Protein AF-0000000066935842 (afdb_homodimer)

Secondary structure (DSSP, 8-state):
--TTGGGSGGGGGGGSTT--------------S-------HHHHHHHHHHHHHHGGGS--STT-PPPP---------SSTTGGGTHHHHHHHHHHHHHHHHTTS----HHHHHHHHHHHHHHHHHHHHHHHHHHHHHT--TT-SBS-THHHHHHHHHHHHHHHHH--STT-GGGS-TTS-HHHHHHHHTT-HHHHIIIIIIIHHH--HHHHHHHHHHHHTT----S-TTSTT-----PPP--HHHHHHHHHHHHHHHHHHHHHHHHHHHHHHHHTTTTPPPPPHHHIIIIIHHHHHHHHHHHHHHHHHHHHS-STT-HHHIIIIIHHHHHHHHHHHHHHHHHHHHTTT-TTS-HHHHHHHHHHHHHHHHHHHHHT-SSSSTTSHHHHHHHHHIIIIIIHHHS-SHHHHHHHHHS-HHHHHHHHHHHHHHHHHHHHHHHHHHHTTT-----TT-/--GGGGGGGGGGGGGSS---------------S-------HHHHHHHHHHHHHHSTTS--STT-PPPP---------SSTTGGGTHHHHHHHHHHHHHHHHTTS----HHHHHHHHHHHHHHHHHHHHHHHHHHHHHT--TT-SBS-THHHHHHHHHHHHHHHHH--STTGGGGS-TTS-HHHHHHHHTT-HHHHIIIIIIIHHH--HHHHHHHHHHHHTT----S-TTSTT-----PPP--HHHHHHHHHHHHHHHHHHHHHHHHHHHHHHHHTTTTPPPPPHHHIIIIIHHHHHHHHHHHHHHHHHHHHS-STT-HHHIIIIIHHHHHHHHHHHHHHHHHHHHGGG-TTS-HHHHHHHHHHHHHHHHHHHHHT-SSSSTTSHHHHHHHHHIIIIIIHHHS-SHHHHHHHHHS-HHHHHHHHHHHHHHHHHHHHHHHHHHHTTT-----TT-

InterPro domains:
  IPR003691 Fluoride-specific ion channel FluC [PF02537] (119-219)
  IPR003691 Fluoride-specific ion channel FluC [PF02537] (326-439)
  IPR003691 Fluoride-specific ion channel FluC [PTHR28259] (94-446)

Solvent-accessible surface area (backbone atoms only — not comparable to full-atom values): 46842 Å² total; per-residue (Å²): 138,78,85,73,68,78,74,70,68,76,71,64,73,76,68,67,75,78,68,73,78,86,77,76,83,77,70,72,78,79,74,78,88,64,91,75,75,70,79,50,64,34,58,53,46,44,49,54,58,58,55,51,65,73,70,51,64,63,66,44,32,85,62,52,43,67,62,41,78,31,75,80,76,73,83,78,80,80,76,80,59,70,74,54,57,69,60,43,58,64,48,46,57,56,42,48,56,52,45,56,61,67,59,51,83,63,71,50,71,61,56,52,50,50,36,30,51,17,25,27,33,35,25,12,40,52,10,35,51,48,25,52,47,44,37,56,72,61,57,49,76,86,51,52,54,61,62,40,64,48,58,19,22,21,50,13,8,18,51,37,20,20,58,44,41,44,68,33,50,64,39,57,71,61,66,62,89,84,58,55,41,55,57,50,45,59,54,48,55,67,35,38,67,48,40,10,45,47,54,10,20,17,18,15,17,4,33,34,26,61,52,44,47,50,29,53,26,27,44,70,73,55,59,66,66,66,53,67,85,39,96,73,35,59,84,69,81,77,66,88,72,58,71,68,57,19,50,50,29,24,50,49,48,66,48,50,46,59,29,40,22,43,42,21,22,51,52,17,25,52,47,25,59,71,39,47,88,74,48,63,61,49,55,51,66,53,45,62,67,46,49,40,57,48,28,44,52,49,12,56,48,50,43,50,49,28,47,48,43,61,77,57,55,84,65,85,60,61,60,57,44,38,68,47,32,32,18,44,51,30,10,34,60,15,29,53,50,33,51,53,38,21,70,69,31,6,48,78,34,54,72,44,45,43,15,58,52,49,32,32,43,51,21,27,48,53,30,27,52,36,50,48,40,30,18,37,84,79,72,70,12,72,40,49,65,49,23,21,50,36,41,6,42,37,58,5,20,18,19,18,24,3,36,36,24,54,52,46,49,49,40,70,70,41,56,68,70,41,21,53,52,48,52,51,49,52,53,50,52,40,42,50,45,36,49,57,54,37,40,55,41,47,76,68,79,41,78,44,82,45,57,59,109,142,77,84,79,72,72,80,73,65,75,74,66,62,78,72,65,69,82,68,72,77,84,75,77,81,77,71,73,76,80,76,79,88,68,90,74,76,70,79,51,58,24,56,53,49,50,49,54,58,60,58,51,66,75,72,49,59,69,56,44,32,84,62,50,44,66,66,46,83,39,73,74,76,74,83,77,80,82,77,80,58,70,76,55,56,69,61,43,58,64,49,48,56,57,44,49,56,54,46,56,60,68,59,53,83,63,72,50,72,62,56,51,49,50,37,29,50,17,25,26,32,36,24,11,41,52,10,36,51,48,24,54,47,43,38,55,70,59,56,48,78,89,50,48,54,62,63,39,64,47,58,20,22,22,51,13,9,17,52,35,19,20,60,41,40,43,69,34,50,65,40,59,70,63,67,61,88,82,58,56,46,58,57,50,48,58,55,49,56,68,34,38,68,48,39,10,46,47,54,11,21,19,17,14,16,5,33,33,28,59,50,43,49,50,28,52,25,27,44,70,74,55,60,66,66,65,54,68,85,39,96,73,36,59,84,69,81,76,67,90,72,58,71,70,57,20,50,51,30,24,48,50,49,65,49,50,46,59,30,40,24,42,42,21,22,51,52,18,26,52,48,24,60,72,39,47,87,75,48,63,61,50,55,49,66,54,45,62,69,47,48,40,57,47,28,44,52,49,13,56,48,52,44,50,49,28,46,48,43,59,76,57,56,83,67,86,59,60,60,57,44,38,69,46,32,32,17,44,51,31,10,36,60,14,29,52,51,34,50,54,38,20,70,69,31,5,48,78,34,51,71,45,44,43,14,57,50,49,32,31,42,51,20,26,48,52,31,28,53,36,50,47,41,30,19,37,83,79,71,72,11,70,40,50,65,48,22,22,49,38,41,5,42,38,58,4,20,18,19,17,22,3,35,37,26,54,51,46,49,50,40,69,69,40,56,69,72,40,20,51,52,48,54,50,50,53,51,51,52,40,41,50,46,36,47,57,53,36,40,54,42,48,76,69,79,42,78,44,83,45,56,58,110

Sequence (906 aa):
MHDHDGARAEERQRRGSDEEELTEMAVPPPAQPEDLSRPSLEDVERRLSRHYSRDRTDALGELAAPEPLASGEKPVDGESRARRKSLAAQQEGEELEDETKDLESTPSHLATEIYIISWLVLFSLFGTLARLGVEAITLYPNSPVSSRVLWANLGGSFFLGFLAEDRQLFREEWGSSRAPASDHAKVKKTIPLYIGLATGFCGSFTSFSSFIRDCFLALTNDLEPPSPTLPYHVDPVVAHRNGGFSFLALLAIMIVHPAISLAGLMVGAQLALALQPVTPTLPFRFCRKVLDPMAVILGFGCWLGAVFLAIWPPGNDIHWRFRAVFPLVFAPLGCLLRFYASKHMNAIAPSFPLGTFAVNMFGTAVLGMAFDLQHSQTIAASGSNACAVLQGIMEGFCGCLTTVSTWVAELQGLRRRHSWIYGASSVAVALALLVVIMGSMGWTVGFVSPACSMHDHDGARAEERQRRGSDEEELTEMAVPPPAQPEDLSRPSLEDVERRLSRHYSRDRTDALGELAAPEPLASGEKPVDGESRARRKSLAAQQEGEELEDETKDLESTPSHLATEIYIISWLVLFSLFGTLARLGVEAITLYPNSPVSSRVLWANLGGSFFLGFLAEDRQLFREEWGSSRAPASDHAKVKKTIPLYIGLATGFCGSFTSFSSFIRDCFLALTNDLEPPSPTLPYHVDPVVAHRNGGFSFLALLAIMIVHPAISLAGLMVGAQLALALQPVTPTLPFRFCRKVLDPMAVILGFGCWLGAVFLAIWPPGNDIHWRFRAVFPLVFAPLGCLLRFYASKHMNAIAPSFPLGTFAVNMFGTAVLGMAFDLQHSQTIAASGSNACAVLQGIMEGFCGCLTTVSTWVAELQGLRRRHSWIYGASSVAVALALLVVIMGSMGWTVGFVSPACS

pLDDT: mean 74.42, std 27.83, range [16.67, 98.81]

Foldseek 3Di:
DPDPDDPPDPPPPPPDDPPDDPDDDPPPDDPDPDDPDDDDPVVVVCVVVVVCPPPLQFDLFLLPQPQADDDDPDDPDDDPPPVPPVVVVVCVVVCVVVVVVVVPCPPDPVLLVLLLLLLLLLQLLVLLVLLLVQLVVQQDAPRPDLQSLLVLLLVLLLQLLQLSRACAAAVVVVPDVPDGSSVSSVSLCSHSNSSSCNLRRSFLSHFLLSLLVCLLCLLVVNSDRRDLPPPVDDVPPRDDDDNVNSVVSSVVSLPSRLVSSLVSSVNSNVVSVVCNVVDHYDHPCCCVPPVSVVSSCSSVVVLVVLVVCLVPPDDDPLPCLLSRSLLSNQQSVLSVQLVVLSVPQQSVDSLARVSLLVLNQVLNLLLLQLQLQQFDDPDQQLDLSSNSNSSSSNSRNSSSNHGSSSLSSSLVVHDPVSSCCNSVCSSVSSSVSNCVRNVVCCVPVRTHHGNND/DPDPPPPPPPPPPPPPDPPPDPDDDPPPDDPDDDDPPDDDPVVVVCVVVVVCPPPLLFQLFLLPQPQADDDDDDPPDPDPPPVPPVVVVVCVVVCVVVVVVVVPCPPPPVLLVLLLLLLLLLQLLVLLVLLLVQLVVQQDAPRPDLQSLLVLLLVLLLQLLQLSHACAAAVVVVPDVPDGSVVSSVVLCSHSNSSSCNLRRSFLSHFLLSLLVCLLCLLVVNSDRRDCPPPVDDVPPRDDDDNVNSVVSSVVSLPSRLVSSLVSSVNSNVVSVVCNVVDHYDHPCCCVPPVSVVSSCSSVVVLVVLVVCLVPPDDDPLPCLLSRSLLSNQQSVLSVQLVVLSVVQQSVDSLARVSLLVLNQVLNLLLLQLQLQQFDDPDQQLDLSSNSNSSSSNSRNSSSNHGSSSLSSSLVVHDPVSSCCNSVCSSVSSSVSNCVRNVVCCVPVRTHHGNND

Structure (mmCIF, N/CA/C/O backbone):
data_AF-0000000066935842-model_v1
#
loop_
_entity.id
_entity.type
_entity.pdbx_description
1 polymer 'Unplaced genomic scaffold supercont1.3, whole genome shotgun sequence'
#
loop_
_atom_site.group_PDB
_atom_site.id
_atom_site.type_symbol
_atom_site.label_atom_id
_atom_site.label_alt_id
_atom_site.label_comp_id
_atom_site.label_asym_id
_atom_site.label_entity_id
_atom_site.label_seq_id
_atom_site.pdbx_PDB_ins_code
_atom_site.Cartn_x
_atom_site.Cartn_y
_atom_site.Cartn_z
_atom_site.occupancy
_atom_site.B_iso_or_equiv
_atom_site.auth_seq_id
_atom_site.auth_comp_id
_atom_site.auth_asym_id
_atom_site.auth_atom_id
_atom_site.pdbx_PDB_model_num
ATOM 1 N N . MET A 1 1 ? 29.75 48.062 76.75 1 22.62 1 MET A N 1
ATOM 2 C CA . MET A 1 1 ? 29.719 49.031 75.688 1 22.62 1 MET A CA 1
ATOM 3 C C . MET A 1 1 ? 29.891 48.375 74.312 1 22.62 1 MET A C 1
ATOM 5 O O . MET A 1 1 ? 29.656 48.969 73.312 1 22.62 1 MET A O 1
ATOM 9 N N . HIS A 1 2 ? 30.531 47.188 74.312 1 22.88 2 HIS A N 1
ATOM 10 C CA . HIS A 1 2 ? 31.469 46.656 73.312 1 22.88 2 HIS A CA 1
ATOM 11 C C . HIS A 1 2 ? 30.719 46.125 72.125 1 22.88 2 HIS A C 1
ATOM 13 O O . HIS A 1 2 ? 31.297 46.031 71 1 22.88 2 HIS A O 1
ATOM 19 N N . ASP A 1 3 ? 29.688 45.281 72.312 1 27.22 3 ASP A N 1
ATOM 20 C CA . ASP A 1 3 ? 29.391 44.094 71.562 1 27.22 3 ASP A CA 1
ATOM 21 C C . ASP A 1 3 ? 28.672 44.438 70.25 1 27.22 3 ASP A C 1
ATOM 23 O O . ASP A 1 3 ? 28.109 43.562 69.625 1 27.22 3 ASP A O 1
ATOM 27 N N . HIS A 1 4 ? 28.344 45.688 70.125 1 28.5 4 HIS A N 1
ATOM 28 C CA . HIS A 1 4 ? 27.328 46.281 69.25 1 28.5 4 HIS A CA 1
ATOM 29 C C . HIS A 1 4 ? 27.703 46.156 67.75 1 28.5 4 HIS A C 1
ATOM 31 O O . HIS A 1 4 ? 26.922 46.531 66.875 1 28.5 4 HIS A O 1
ATOM 37 N N . ASP A 1 5 ? 29.078 46.156 67.562 1 26.89 5 ASP A N 1
ATOM 38 C CA . ASP A 1 5 ? 29.484 46.812 66.312 1 26.89 5 ASP A CA 1
ATOM 39 C C . ASP A 1 5 ? 29.234 45.938 65.125 1 26.89 5 ASP A C 1
ATOM 41 O O . ASP A 1 5 ? 29.484 46.375 63.969 1 26.89 5 ASP A O 1
ATOM 45 N N . GLY A 1 6 ? 29.125 44.594 65.312 1 28.42 6 GLY A N 1
ATOM 46 C CA . GLY A 1 6 ? 29.609 43.688 64.312 1 28.42 6 GLY A CA 1
ATOM 47 C C . GLY A 1 6 ? 28.703 43.594 63.062 1 28.42 6 GLY A C 1
ATOM 48 O O . GLY A 1 6 ? 28.859 42.75 62.219 1 28.42 6 GLY A O 1
ATOM 49 N N . ALA A 1 7 ? 27.5 44.156 63.156 1 27.16 7 ALA A N 1
ATOM 50 C CA . ALA A 1 7 ? 26.312 43.969 62.344 1 27.16 7 ALA A CA 1
ATOM 51 C C . ALA A 1 7 ? 26.547 44.438 60.906 1 27.16 7 ALA A C 1
ATOM 53 O O . ALA A 1 7 ? 25.859 44.031 59.969 1 27.16 7 ALA A O 1
ATOM 54 N N . ARG A 1 8 ? 27.266 45.625 60.906 1 25.67 8 ARG A N 1
ATOM 55 C CA . ARG A 1 8 ? 27.047 46.531 59.781 1 25.67 8 ARG A CA 1
ATOM 56 C C . ARG A 1 8 ? 27.641 45.969 58.5 1 25.67 8 ARG A C 1
ATOM 58 O O . ARG A 1 8 ? 27.266 46.375 57.406 1 25.67 8 ARG A O 1
ATOM 65 N N . ALA A 1 9 ? 28.828 45.25 58.781 1 24.72 9 ALA A N 1
ATOM 66 C CA . ALA A 1 9 ? 29.797 45.25 57.688 1 24.72 9 ALA A CA 1
ATOM 67 C C . ALA A 1 9 ? 29.281 44.406 56.5 1 24.72 9 ALA A C 1
ATOM 69 O O . ALA A 1 9 ? 29.766 44.531 55.375 1 24.72 9 ALA A O 1
ATOM 70 N N . GLU A 1 10 ? 28.547 43.312 56.844 1 24.59 10 GLU A N 1
ATOM 71 C CA . GLU A 1 10 ? 28.562 42.188 55.938 1 24.59 10 GLU A CA 1
ATOM 72 C C . GLU A 1 10 ? 27.797 42.469 54.656 1 24.59 10 GLU A C 1
ATOM 74 O O . GLU A 1 10 ? 27.688 41.625 53.781 1 24.59 10 GLU A O 1
ATOM 79 N N . GLU A 1 11 ? 26.969 43.5 54.719 1 23.25 11 GLU A N 1
ATOM 80 C CA . GLU A 1 11 ? 25.969 43.75 53.656 1 23.25 11 GLU A CA 1
ATOM 81 C C . GLU A 1 11 ? 26.625 44 52.312 1 23.25 11 GLU A C 1
ATOM 83 O O . GLU A 1 11 ? 25.969 43.938 51.281 1 23.25 11 GLU A O 1
ATOM 88 N N . ARG A 1 12 ? 27.812 44.719 52.5 1 23.39 12 ARG A N 1
ATOM 89 C CA . ARG A 1 12 ? 28.188 45.438 51.281 1 23.39 12 ARG A CA 1
ATOM 90 C C . ARG A 1 12 ? 28.5 44.5 50.156 1 23.39 12 ARG A C 1
ATOM 92 O O . ARG A 1 12 ? 28.578 44.906 49 1 23.39 12 ARG A O 1
ATOM 99 N N . GLN A 1 13 ? 29.156 43.406 50.562 1 23.84 13 GLN A N 1
ATOM 100 C CA . GLN A 1 13 ? 30.109 42.844 49.594 1 23.84 13 GLN A CA 1
ATOM 101 C C . GLN A 1 13 ? 29.375 42.281 48.375 1 23.84 13 GLN A C 1
ATOM 103 O O . GLN A 1 13 ? 30 41.688 47.5 1 23.84 13 GLN A O 1
ATOM 108 N N . ARG A 1 14 ? 28.078 42.031 48.5 1 23.97 14 ARG A N 1
ATOM 109 C CA . ARG A 1 14 ? 27.406 41.125 47.562 1 23.97 14 ARG A CA 1
ATOM 110 C C . ARG A 1 14 ? 27.422 41.719 46.156 1 23.97 14 ARG A C 1
ATOM 112 O O . ARG A 1 14 ? 26.844 41.125 45.25 1 23.97 14 ARG A O 1
ATOM 119 N N . ARG A 1 15 ? 27.641 43 46.094 1 23.8 15 ARG A N 1
ATOM 120 C CA . ARG A 1 15 ? 27.188 43.656 44.906 1 23.8 15 ARG A CA 1
ATOM 121 C C . ARG A 1 15 ? 27.984 43.188 43.688 1 23.8 15 ARG A C 1
ATOM 123 O O . ARG A 1 15 ? 27.484 43.219 42.562 1 23.8 15 ARG A O 1
ATOM 130 N N . GLY A 1 16 ? 29.312 43.125 43.969 1 21.58 16 GLY A N 1
ATOM 131 C CA . GLY A 1 16 ? 30.109 43.562 42.812 1 21.58 16 GLY A CA 1
ATOM 132 C C . GLY A 1 16 ? 30.047 42.562 41.688 1 21.58 16 GLY A C 1
ATOM 133 O O . GLY A 1 16 ? 30.062 42.969 40.5 1 21.58 16 GLY A O 1
ATOM 134 N N . SER A 1 17 ? 30.406 41.344 42 1 22.56 17 SER A N 1
ATOM 135 C CA . SER A 1 17 ? 31.375 40.688 41.094 1 22.56 17 SER A CA 1
ATOM 136 C C . SER A 1 17 ? 30.703 40.25 39.812 1 22.56 17 SER A C 1
ATOM 138 O O . SER A 1 17 ? 31.328 39.594 38.969 1 22.56 17 SER A O 1
ATOM 140 N N . ASP A 1 18 ? 29.375 40.219 39.812 1 20.59 18 ASP A N 1
ATOM 141 C CA . ASP A 1 18 ? 28.797 39.281 38.875 1 20.59 18 ASP A CA 1
ATOM 142 C C . ASP A 1 18 ? 29.109 39.656 37.438 1 20.59 18 ASP A C 1
ATOM 144 O O . ASP A 1 18 ? 28.484 39.156 36.5 1 20.59 18 ASP A O 1
ATOM 148 N N . GLU A 1 19 ? 29.875 40.719 37.219 1 20.27 19 GLU A N 1
ATOM 149 C CA . GLU A 1 19 ? 29.875 41.281 35.875 1 20.27 19 GLU A CA 1
ATOM 150 C C . GLU A 1 19 ? 30.562 40.344 34.875 1 20.27 19 GLU A C 1
ATOM 152 O O . GLU A 1 19 ? 31.328 40.781 34.031 1 20.27 19 GLU A O 1
ATOM 157 N N . GLU A 1 20 ? 30.906 39.125 35.312 1 19.31 20 GLU A N 1
ATOM 158 C CA . GLU A 1 20 ? 31.906 38.531 34.438 1 19.31 20 GLU A CA 1
ATOM 159 C C . GLU A 1 20 ? 31.5 38.656 32.969 1 19.31 20 GLU A C 1
ATOM 161 O O . GLU A 1 20 ? 30.297 38.688 32.656 1 19.31 20 GLU A O 1
ATOM 166 N N . GLU A 1 21 ? 32.5 38.625 32.031 1 18.53 21 GLU A N 1
ATOM 167 C CA . GLU A 1 21 ? 32.969 39.031 30.703 1 18.53 21 GLU A CA 1
ATOM 168 C C . GLU A 1 21 ? 32.219 38.25 29.609 1 18.53 21 GLU A C 1
ATOM 170 O O . GLU A 1 21 ? 32.062 37.031 29.719 1 18.53 21 GLU A O 1
ATOM 175 N N . LEU A 1 22 ? 31.344 38.875 28.797 1 17.73 22 LEU A N 1
ATOM 176 C CA . LEU A 1 22 ? 30.625 38.688 27.547 1 17.73 22 LEU A CA 1
ATOM 177 C C . LEU A 1 22 ? 31.547 38.094 26.484 1 17.73 22 LEU A C 1
ATOM 179 O O . LEU A 1 22 ? 32.031 38.812 25.594 1 17.73 22 LEU A O 1
ATOM 183 N N . THR A 1 23 ? 32.469 37.125 26.922 1 17.05 23 THR A N 1
ATOM 184 C CA . THR A 1 23 ? 33.625 36.844 26.047 1 17.05 23 THR A CA 1
ATOM 185 C C . THR A 1 23 ? 33.125 36.469 24.641 1 17.05 23 THR A C 1
ATOM 187 O O . THR A 1 23 ? 32.062 35.906 24.484 1 17.05 23 THR A O 1
ATOM 190 N N . GLU A 1 24 ? 33.812 36.906 23.562 1 16.94 24 GLU A N 1
ATOM 191 C CA . GLU A 1 24 ? 33.906 37.188 22.141 1 16.94 24 GLU A CA 1
ATOM 192 C C . GLU A 1 24 ? 33.781 35.938 21.312 1 16.94 24 GLU A C 1
ATOM 194 O O . GLU A 1 24 ? 34.062 34.844 21.812 1 16.94 24 GLU A O 1
ATOM 199 N N . MET A 1 25 ? 33.406 36.031 19.969 1 19.17 25 MET A N 1
ATOM 200 C CA . MET A 1 25 ? 33.031 35.406 18.703 1 19.17 25 MET A CA 1
ATOM 201 C C . MET A 1 25 ? 34.094 34.438 18.234 1 19.17 25 MET A C 1
ATOM 203 O O . MET A 1 25 ? 34.906 34.781 17.375 1 19.17 25 MET A O 1
ATOM 207 N N . ALA A 1 26 ? 34.812 33.75 19.078 1 19.73 26 ALA A N 1
ATOM 208 C CA . ALA A 1 26 ? 36.094 33.281 18.562 1 19.73 26 ALA A CA 1
ATOM 209 C C . ALA A 1 26 ? 35.875 32.344 17.359 1 19.73 26 ALA A C 1
ATOM 211 O O . ALA A 1 26 ? 35.156 31.359 17.453 1 19.73 26 ALA A O 1
ATOM 212 N N . VAL A 1 27 ? 36.094 32.969 16.156 1 20.23 27 VAL A N 1
ATOM 213 C CA . VAL A 1 27 ? 36.219 32.5 14.781 1 20.23 27 VAL A CA 1
ATOM 214 C C . VAL A 1 27 ? 37.156 31.312 14.703 1 20.23 27 VAL A C 1
ATOM 216 O O . VAL A 1 27 ? 38.344 31.438 15.047 1 20.23 27 VAL A O 1
ATOM 219 N N . PRO A 1 28 ? 36.719 30.219 14.984 1 22.28 28 PRO A N 1
ATOM 220 C CA . PRO A 1 28 ? 37.812 29.219 15.094 1 22.28 28 PRO A CA 1
ATOM 221 C C . PRO A 1 28 ? 38.688 29.188 13.859 1 22.28 28 PRO A C 1
ATOM 223 O O . PRO A 1 28 ? 38.281 29.578 12.773 1 22.28 28 PRO A O 1
ATOM 226 N N . PRO A 1 29 ? 39.969 29.219 13.992 1 22.55 29 PRO A N 1
ATOM 227 C CA . PRO A 1 29 ? 40.938 29.375 12.906 1 22.55 29 PRO A CA 1
ATOM 228 C C . PRO A 1 29 ? 40.688 28.422 11.742 1 22.55 29 PRO A C 1
ATOM 230 O O . PRO A 1 29 ? 40.031 27.375 11.914 1 22.55 29 PRO A O 1
ATOM 233 N N . PRO A 1 30 ? 40.938 28.875 10.492 1 21.3 30 PRO A N 1
ATOM 234 C CA . PRO A 1 30 ? 40.75 28.328 9.156 1 21.3 30 PRO A CA 1
ATOM 235 C C . PRO A 1 30 ? 41.25 26.891 9.008 1 21.3 30 PRO A C 1
ATOM 237 O O . PRO A 1 30 ? 42.375 26.609 9.422 1 21.3 30 PRO A O 1
ATOM 240 N N . ALA A 1 31 ? 40.438 26 9.156 1 22.44 31 ALA A N 1
ATOM 241 C CA . ALA A 1 31 ? 40.906 24.625 9.133 1 22.44 31 ALA A CA 1
ATOM 242 C C . ALA A 1 31 ? 41.812 24.375 7.914 1 22.44 31 ALA A C 1
ATOM 244 O O . ALA A 1 31 ? 41.562 24.922 6.84 1 22.44 31 ALA A O 1
ATOM 245 N N . GLN A 1 32 ? 42.938 24.078 8.102 1 21.47 32 GLN A N 1
ATOM 246 C CA . GLN A 1 32 ? 44 23.859 7.105 1 21.47 32 GLN A CA 1
ATOM 247 C C . GLN A 1 32 ? 43.469 23 5.949 1 21.47 32 GLN A C 1
ATOM 249 O O . GLN A 1 32 ? 42.562 22.188 6.129 1 21.47 32 GLN A O 1
ATOM 254 N N . PRO A 1 33 ? 43.875 23.281 4.605 1 21.88 33 PRO A N 1
ATOM 255 C CA . PRO A 1 33 ? 43.562 22.984 3.205 1 21.88 33 PRO A CA 1
ATOM 256 C C . PRO A 1 33 ? 43.406 21.5 2.938 1 21.88 33 PRO A C 1
ATOM 258 O O . PRO A 1 33 ? 42.75 21.109 1.954 1 21.88 33 PRO A O 1
ATOM 261 N N . GLU A 1 34 ? 44.062 20.578 3.619 1 20.5 34 GLU A N 1
ATOM 262 C CA . GLU A 1 34 ? 44.656 19.578 2.754 1 20.5 34 GLU A CA 1
ATOM 263 C C . GLU A 1 34 ? 43.656 18.516 2.344 1 20.5 34 GLU A C 1
ATOM 265 O O . GLU A 1 34 ? 43.75 17.953 1.247 1 20.5 34 GLU A O 1
ATOM 270 N N . ASP A 1 35 ? 42.938 17.859 3.393 1 22.38 35 ASP A N 1
ATOM 271 C CA . ASP A 1 35 ? 42.875 16.438 3.047 1 22.38 35 ASP A CA 1
ATOM 272 C C . ASP A 1 35 ? 41.75 16.172 2.049 1 22.38 35 ASP A C 1
ATOM 274 O O . ASP A 1 35 ? 40.562 16.391 2.35 1 22.38 35 ASP A O 1
ATOM 278 N N . LEU A 1 36 ? 41.938 16.109 0.757 1 23.3 36 LEU A N 1
ATOM 279 C CA . LEU A 1 36 ? 41.375 15.977 -0.591 1 23.3 36 LEU A CA 1
ATOM 280 C C . LEU A 1 36 ? 40.469 14.758 -0.701 1 23.3 36 LEU A C 1
ATOM 282 O O . LEU A 1 36 ? 39.938 14.477 -1.77 1 23.3 36 LEU A O 1
ATOM 286 N N . SER A 1 37 ? 40.562 13.828 0.181 1 24.08 37 SER A N 1
ATOM 287 C CA . SER A 1 37 ? 40.312 12.492 -0.354 1 24.08 37 SER A CA 1
ATOM 288 C C . SER A 1 37 ? 38.844 12.164 -0.411 1 24.08 37 SER A C 1
ATOM 290 O O . SER A 1 37 ? 38.438 11 -0.352 1 24.08 37 SER A O 1
ATOM 292 N N . ARG A 1 38 ? 38 13.148 -0.014 1 28.34 38 ARG A N 1
ATOM 293 C CA . ARG A 1 38 ? 36.656 12.648 0.266 1 28.34 38 ARG A CA 1
ATOM 294 C C . ARG A 1 38 ? 35.875 12.484 -1.021 1 28.34 38 ARG A C 1
ATOM 296 O O . ARG A 1 38 ? 35.594 13.453 -1.727 1 28.34 38 ARG A O 1
ATOM 303 N N . PRO A 1 39 ? 35.875 11.297 -1.617 1 28.48 39 PRO A N 1
ATOM 304 C CA . PRO A 1 39 ? 35.312 11.242 -2.967 1 28.48 39 PRO A CA 1
ATOM 305 C C . PRO A 1 39 ? 33.812 11.586 -2.996 1 28.48 39 PRO A C 1
ATOM 307 O O . PRO A 1 39 ? 33.125 11.367 -2.01 1 28.48 39 PRO A O 1
ATOM 310 N N . SER A 1 40 ? 33.406 12.531 -3.693 1 27.58 40 SER A N 1
ATOM 311 C CA . SER A 1 40 ? 32.094 13.164 -3.857 1 27.58 40 SER A CA 1
ATOM 312 C C . SER A 1 40 ? 31.047 12.141 -4.289 1 27.58 40 SER A C 1
ATOM 314 O O . SER A 1 40 ? 31.375 11.102 -4.852 1 27.58 40 SER A O 1
ATOM 316 N N . LEU A 1 41 ? 29.906 12.375 -3.797 1 28.77 41 LEU A N 1
ATOM 317 C CA . LEU A 1 41 ? 28.703 11.609 -4.051 1 28.77 41 LEU A CA 1
ATOM 318 C C . LEU A 1 41 ? 28.531 11.336 -5.543 1 28.77 41 LEU A C 1
ATOM 320 O O . LEU A 1 41 ? 27.891 10.352 -5.93 1 28.77 41 LEU A O 1
ATOM 324 N N . GLU A 1 42 ? 29.109 12.297 -6.352 1 30.77 42 GLU A N 1
ATOM 325 C CA . GLU A 1 42 ? 29.094 12.156 -7.805 1 30.77 42 GLU A CA 1
ATOM 326 C C . GLU A 1 42 ? 29.812 10.875 -8.234 1 30.77 42 GLU A C 1
ATOM 328 O O . GLU A 1 42 ? 29.484 10.297 -9.273 1 30.77 42 GLU A O 1
ATOM 333 N N . ASP A 1 43 ? 30.828 10.594 -7.395 1 30.69 43 ASP A N 1
ATOM 334 C CA . ASP A 1 43 ? 31.641 9.445 -7.785 1 30.69 43 ASP A CA 1
ATOM 335 C C . ASP A 1 43 ? 30.875 8.141 -7.555 1 30.69 43 ASP A C 1
ATOM 337 O O . ASP A 1 43 ? 31.125 7.141 -8.242 1 30.69 43 ASP A O 1
ATOM 341 N N . VAL A 1 44 ? 29.953 8.195 -6.59 1 32.78 44 VAL A N 1
ATOM 342 C CA . VAL A 1 44 ? 29.219 6.969 -6.316 1 32.78 44 VAL A CA 1
ATOM 343 C C . VAL A 1 44 ? 28.203 6.719 -7.426 1 32.78 44 VAL A C 1
ATOM 345 O O . VAL A 1 44 ? 28.062 5.59 -7.898 1 32.78 44 VAL A O 1
ATOM 348 N N . GLU A 1 45 ? 27.328 7.695 -7.832 1 31.44 45 GLU A N 1
ATOM 349 C CA . GLU A 1 45 ? 26.328 7.559 -8.891 1 31.44 45 GLU A CA 1
ATOM 350 C C . GLU A 1 45 ? 26.984 7.215 -10.227 1 31.44 45 GLU A C 1
ATOM 352 O O . GLU A 1 45 ? 26.453 6.414 -11 1 31.44 45 GLU A O 1
ATOM 357 N N . ARG A 1 46 ? 28.062 7.91 -10.523 1 32.69 46 ARG A N 1
ATOM 358 C CA . ARG A 1 46 ? 28.797 7.582 -11.742 1 32.69 46 ARG A CA 1
ATOM 359 C C . ARG A 1 46 ? 29.281 6.137 -11.703 1 32.69 46 ARG A C 1
ATOM 361 O O . ARG A 1 46 ? 29.391 5.492 -12.75 1 32.69 46 ARG A O 1
ATOM 368 N N . ARG A 1 47 ? 29.641 5.734 -10.555 1 32.41 47 ARG A N 1
ATOM 369 C CA . ARG A 1 47 ? 30.094 4.352 -10.438 1 32.41 47 ARG A CA 1
ATOM 370 C C . ARG A 1 47 ? 28.938 3.375 -10.578 1 32.41 47 ARG A C 1
ATOM 372 O O . ARG A 1 47 ? 29.094 2.295 -11.148 1 32.41 47 ARG A O 1
ATOM 379 N N . LEU A 1 48 ? 27.781 3.764 -10.102 1 29.94 48 LEU A N 1
ATOM 380 C CA . LEU A 1 48 ? 26.625 2.889 -10.258 1 29.94 48 LEU A CA 1
ATOM 381 C C . LEU A 1 48 ? 26.156 2.863 -11.711 1 29.94 48 LEU A C 1
ATOM 383 O O . LEU A 1 48 ? 25.812 1.805 -12.234 1 29.94 48 LEU A O 1
ATOM 387 N N . SER A 1 49 ? 26 3.973 -12.367 1 29.95 49 SER A N 1
ATOM 388 C CA . SER A 1 49 ? 25.594 4.047 -13.766 1 29.95 49 SER A CA 1
ATOM 389 C C . SER A 1 49 ? 26.625 3.416 -14.68 1 29.95 49 SER A C 1
ATOM 391 O O . SER A 1 49 ? 26.281 2.865 -15.734 1 29.95 49 SER A O 1
ATOM 393 N N . ARG A 1 50 ? 27.906 3.59 -14.453 1 30.42 50 ARG A N 1
ATOM 394 C CA . ARG A 1 50 ? 28.938 3.045 -15.344 1 30.42 50 ARG A CA 1
ATOM 395 C C . ARG A 1 50 ? 29.016 1.527 -15.219 1 30.42 50 ARG A C 1
ATOM 397 O O . ARG A 1 50 ? 29.406 0.842 -16.172 1 30.42 50 ARG A O 1
ATOM 404 N N . HIS A 1 51 ? 28.812 0.99 -14.023 1 31.23 51 HIS A N 1
ATOM 405 C CA . HIS A 1 51 ? 28.859 -0.463 -13.914 1 31.23 51 HIS A CA 1
ATOM 406 C C . HIS A 1 51 ? 27.656 -1.112 -14.586 1 31.23 51 HIS A C 1
ATOM 408 O O . HIS A 1 51 ? 27.688 -2.289 -14.945 1 31.23 51 HIS A O 1
ATOM 414 N N . TYR A 1 52 ? 26.5 -0.459 -14.719 1 29.44 52 TYR A N 1
ATOM 415 C CA . TYR A 1 52 ? 25.297 -1.021 -15.336 1 29.44 52 TYR A CA 1
ATOM 416 C C . TYR A 1 52 ? 25.469 -1.14 -16.844 1 29.44 52 TYR A C 1
ATOM 418 O O . TYR A 1 52 ? 24.703 -1.833 -17.516 1 29.44 52 TYR A O 1
ATOM 426 N N . SER A 1 53 ? 26.203 -0.324 -17.438 1 29.62 53 SER A N 1
ATOM 427 C CA . SER A 1 53 ? 26.172 -0.419 -18.891 1 29.62 53 SER A CA 1
ATOM 428 C C . SER A 1 53 ? 26.797 -1.729 -19.359 1 29.62 53 SER A C 1
ATOM 430 O O . SER A 1 53 ? 26.391 -2.281 -20.391 1 29.62 53 SER A O 1
ATOM 432 N N . ARG A 1 54 ? 28.047 -2.033 -18.859 1 29.55 54 ARG A N 1
ATOM 433 C CA . ARG A 1 54 ? 28.734 -3.104 -19.578 1 29.55 54 ARG A CA 1
ATOM 434 C C . ARG A 1 54 ? 28.156 -4.465 -19.219 1 29.55 54 ARG A C 1
ATOM 436 O O . ARG A 1 54 ? 27.984 -5.324 -20.078 1 29.55 54 ARG A O 1
ATOM 443 N N . ASP A 1 55 ? 27.984 -4.844 -17.875 1 29.48 55 ASP A N 1
ATOM 444 C CA . ASP A 1 55 ? 27.828 -6.234 -17.453 1 29.48 55 ASP A CA 1
ATOM 445 C C . ASP A 1 55 ? 26.359 -6.645 -17.438 1 29.48 55 ASP A C 1
ATOM 447 O O . ASP A 1 55 ? 26.016 -7.746 -17 1 29.48 55 ASP A O 1
ATOM 451 N N . ARG A 1 56 ? 25.375 -5.711 -17.641 1 32.94 56 ARG A N 1
ATOM 452 C CA . ARG A 1 56 ? 23.938 -5.922 -17.547 1 32.94 56 ARG A CA 1
ATOM 453 C C . ARG A 1 56 ? 23.438 -6.785 -18.703 1 32.94 56 ARG A C 1
ATOM 455 O O . ARG A 1 56 ? 22.234 -7.012 -18.828 1 32.94 56 ARG A O 1
ATOM 462 N N . THR A 1 57 ? 24.188 -7.059 -19.609 1 29.48 57 THR A N 1
ATOM 463 C CA . THR A 1 57 ? 23.578 -7.777 -20.734 1 29.48 57 THR A CA 1
ATOM 464 C C . THR A 1 57 ? 23.078 -9.148 -20.281 1 29.48 57 THR A C 1
ATOM 466 O O . THR A 1 57 ? 22.219 -9.75 -20.938 1 29.48 57 THR A O 1
ATOM 469 N N . ASP A 1 58 ? 23.797 -9.898 -19.359 1 30 58 ASP A N 1
ATOM 470 C CA . ASP A 1 58 ? 23.5 -11.328 -19.344 1 30 58 ASP A CA 1
ATOM 471 C C . ASP A 1 58 ? 22.266 -11.617 -18.484 1 30 58 ASP A C 1
ATOM 473 O O . ASP A 1 58 ? 21.453 -12.461 -18.844 1 30 58 ASP A O 1
ATOM 477 N N . ALA A 1 59 ? 22.266 -11.414 -17.031 1 32.34 59 ALA A N 1
ATOM 478 C CA . ALA A 1 59 ? 21.531 -12.266 -16.094 1 32.34 59 ALA A CA 1
ATOM 479 C C . ALA A 1 59 ? 20.172 -11.648 -15.758 1 32.34 59 ALA A C 1
ATOM 481 O O . ALA A 1 59 ? 19.906 -11.32 -14.602 1 32.34 59 ALA A O 1
ATOM 482 N N . LEU A 1 60 ? 19.438 -10.914 -16.484 1 32.25 60 LEU A N 1
ATOM 483 C CA . LEU A 1 60 ? 18.156 -10.367 -16.062 1 32.25 60 LEU A CA 1
ATOM 484 C C . LEU A 1 60 ? 17.125 -11.469 -15.883 1 32.25 60 LEU A C 1
ATOM 486 O O . LEU A 1 60 ? 15.922 -11.242 -16.062 1 32.25 60 LEU A O 1
ATOM 490 N N . GLY A 1 61 ? 17.438 -12.828 -15.844 1 28.11 61 GLY A N 1
ATOM 491 C CA . GLY A 1 61 ? 16.359 -13.781 -15.664 1 28.11 61 GLY A CA 1
ATOM 492 C C . GLY A 1 61 ? 15.602 -13.594 -14.359 1 28.11 61 GLY A C 1
ATOM 493 O O . GLY A 1 61 ? 16 -12.789 -13.523 1 28.11 61 GLY A O 1
ATOM 494 N N . GLU A 1 62 ? 14.438 -14.289 -14.133 1 34.06 62 GLU A N 1
ATOM 495 C CA . GLU A 1 62 ? 13.594 -14.25 -12.945 1 34.06 62 GLU A CA 1
ATOM 496 C C . GLU A 1 62 ? 14.438 -14.273 -11.672 1 34.06 62 GLU A C 1
ATOM 498 O O . GLU A 1 62 ? 13.961 -13.867 -10.609 1 34.06 62 GLU A O 1
ATOM 503 N N . LEU A 1 63 ? 15.461 -14.969 -11.742 1 32.69 63 LEU A N 1
ATOM 504 C CA . LEU A 1 63 ? 16.297 -15.195 -10.578 1 32.69 63 LEU A CA 1
ATOM 505 C C . LEU A 1 63 ? 17.281 -14.039 -10.383 1 32.69 63 LEU A C 1
ATOM 507 O O . LEU A 1 63 ? 18.328 -14.203 -9.75 1 32.69 63 LEU A O 1
ATOM 511 N N . ALA A 1 64 ? 17.156 -12.969 -11.07 1 33.75 64 ALA A N 1
ATOM 512 C CA . ALA A 1 64 ? 18.156 -11.914 -10.906 1 33.75 64 ALA A CA 1
ATOM 513 C C . ALA A 1 64 ? 18.078 -11.289 -9.516 1 33.75 64 ALA A C 1
ATOM 515 O O . ALA A 1 64 ? 17.172 -10.5 -9.234 1 33.75 64 ALA A O 1
ATOM 516 N N . ALA A 1 65 ? 18.438 -12.094 -8.5 1 32.12 65 ALA A N 1
ATOM 517 C CA . ALA A 1 65 ? 18.5 -11.516 -7.156 1 32.12 65 ALA A CA 1
ATOM 518 C C . ALA A 1 65 ? 19.516 -10.375 -7.094 1 32.12 65 ALA A C 1
ATOM 520 O O . ALA A 1 65 ? 20.578 -10.453 -7.715 1 32.12 65 ALA A O 1
ATOM 521 N N . PRO A 1 66 ? 19.172 -9.266 -6.617 1 30.2 66 PRO A N 1
ATOM 522 C CA . PRO A 1 66 ? 20.156 -8.188 -6.488 1 30.2 66 PRO A CA 1
ATOM 523 C C . PRO A 1 66 ? 21.375 -8.602 -5.664 1 30.2 66 PRO A C 1
ATOM 525 O O . PRO A 1 66 ? 21.281 -9.484 -4.812 1 30.2 66 PRO A O 1
ATOM 528 N N . GLU A 1 67 ? 22.609 -8.336 -6.047 1 30.02 67 GLU A N 1
ATOM 529 C CA . GLU A 1 67 ? 23.906 -8.703 -5.473 1 30.02 67 GLU A CA 1
ATOM 530 C C . GLU A 1 67 ? 23.984 -8.32 -3.996 1 30.02 67 GLU A C 1
ATOM 532 O O . GLU A 1 67 ? 23.547 -7.234 -3.609 1 30.02 67 GLU A O 1
ATOM 537 N N . PRO A 1 68 ? 24.125 -9.383 -3.078 1 29.81 68 PRO A N 1
ATOM 538 C CA . PRO A 1 68 ? 24.156 -9.188 -1.628 1 29.81 68 PRO A CA 1
ATOM 539 C C . PRO A 1 68 ? 25.156 -8.109 -1.197 1 29.81 68 PRO A C 1
ATOM 541 O O . PRO A 1 68 ? 26.141 -7.867 -1.893 1 29.81 68 PRO A O 1
ATOM 544 N N . LEU A 1 69 ? 24.891 -7.289 -0.202 1 28.38 69 LEU A N 1
ATOM 545 C CA . LEU A 1 69 ? 25.656 -6.207 0.411 1 28.38 69 LEU A CA 1
ATOM 546 C C . LEU A 1 69 ? 26.953 -6.73 1.022 1 28.38 69 LEU A C 1
ATOM 548 O O . LEU A 1 69 ? 26.953 -7.746 1.719 1 28.38 69 LEU A O 1
ATOM 552 N N . ALA A 1 70 ? 28.234 -6.441 0.538 1 28.19 70 ALA A N 1
ATOM 553 C CA . ALA A 1 70 ? 29.578 -6.906 0.87 1 28.19 70 ALA A CA 1
ATOM 554 C C . ALA A 1 70 ? 29.875 -6.711 2.354 1 28.19 70 ALA A C 1
ATOM 556 O O . ALA A 1 70 ? 29.75 -5.605 2.881 1 28.19 70 ALA A O 1
ATOM 557 N N . SER A 1 71 ? 29.812 -7.723 3.207 1 27.86 71 SER A N 1
ATOM 558 C CA . SER A 1 71 ? 30.281 -7.688 4.586 1 27.86 71 SER A CA 1
ATOM 559 C C . SER A 1 71 ? 31.75 -7.25 4.66 1 27.86 71 SER A C 1
ATOM 561 O O . SER A 1 71 ? 32.531 -7.539 3.758 1 27.86 71 SER A O 1
ATOM 563 N N . GLY A 1 72 ? 32.125 -6.246 5.453 1 26.53 72 GLY A N 1
ATOM 564 C CA . GLY A 1 72 ? 33.406 -5.617 5.836 1 26.53 72 GLY A CA 1
ATOM 565 C C . GLY A 1 72 ? 3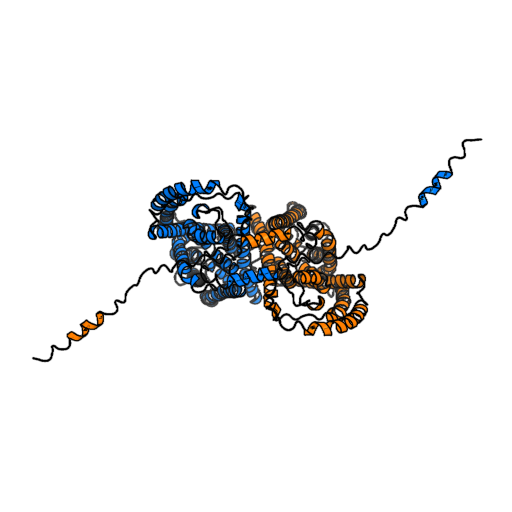4.438 -6.613 6.273 1 26.53 72 GLY A C 1
ATOM 566 O O . GLY A 1 72 ? 34.281 -7.301 7.281 1 26.53 72 GLY A O 1
ATOM 567 N N . GLU A 1 73 ? 35.094 -7.273 5.352 1 26.09 73 GLU A N 1
ATOM 568 C CA . GLU A 1 73 ? 36.188 -8.164 5.723 1 26.09 73 GLU A CA 1
ATOM 569 C C . GLU A 1 73 ? 37.219 -7.434 6.57 1 26.09 73 GLU A C 1
ATOM 571 O O . GLU A 1 73 ? 37.688 -6.344 6.211 1 26.09 73 GLU A O 1
ATOM 576 N N . LYS A 1 74 ? 37.25 -7.801 7.82 1 27.77 74 LYS A N 1
ATOM 577 C CA . LYS A 1 74 ? 38.312 -7.402 8.766 1 27.77 74 LYS A CA 1
ATOM 578 C C . LYS A 1 74 ? 39.688 -7.715 8.211 1 27.77 74 LYS A C 1
ATOM 580 O O . LYS A 1 74 ? 39.875 -8.727 7.539 1 27.77 74 LYS A O 1
ATOM 585 N N . PRO A 1 75 ? 40.656 -6.762 8.227 1 27.2 75 PRO A N 1
ATOM 586 C CA . PRO A 1 75 ? 42.031 -6.824 7.754 1 27.2 75 PRO A CA 1
ATOM 587 C C . PRO A 1 75 ? 42.812 -7.969 8.383 1 27.2 75 PRO A C 1
ATOM 589 O O . PRO A 1 75 ? 42.812 -8.125 9.609 1 27.2 75 PRO A O 1
ATOM 592 N N . VAL A 1 76 ? 42.781 -9.156 7.742 1 27.98 76 VAL A N 1
ATOM 593 C CA . VAL A 1 76 ? 43.562 -10.273 8.234 1 27.98 76 VAL A CA 1
ATOM 594 C C . VAL A 1 76 ? 45.031 -9.852 8.359 1 27.98 76 VAL A C 1
ATOM 596 O O . VAL A 1 76 ? 45.562 -9.148 7.5 1 27.98 76 VAL A O 1
ATOM 599 N N . ASP A 1 77 ? 45.594 -10 9.555 1 26.62 77 ASP A N 1
ATOM 600 C CA . ASP A 1 77 ? 46.938 -9.727 10.055 1 26.62 77 ASP A CA 1
ATOM 601 C C . ASP A 1 77 ? 48 -10.508 9.266 1 26.62 77 ASP A C 1
ATOM 603 O O . ASP A 1 77 ? 47.719 -11.578 8.727 1 26.62 77 ASP A O 1
ATOM 607 N N . GLY A 1 78 ? 49.188 -9.953 8.875 1 25.27 78 GLY A N 1
ATOM 608 C CA . GLY A 1 78 ? 50.344 -10.117 8.016 1 25.27 78 GLY A CA 1
ATOM 609 C C . GLY A 1 78 ? 51.125 -11.391 8.289 1 25.27 78 GLY A C 1
ATOM 610 O O . GLY A 1 78 ? 51.969 -11.797 7.496 1 25.27 78 GLY A O 1
ATOM 611 N N . GLU A 1 79 ? 51.25 -11.844 9.5 1 29.2 79 GLU A N 1
ATOM 612 C CA . GLU A 1 79 ? 52.438 -12.656 9.844 1 29.2 79 GLU A CA 1
ATOM 613 C C . GLU A 1 79 ? 52.344 -14.039 9.211 1 29.2 79 GLU A C 1
ATOM 615 O O . GLU A 1 79 ? 53.375 -14.727 9.07 1 29.2 79 GLU A O 1
ATOM 620 N N . SER A 1 80 ? 51.219 -14.641 9.062 1 28.38 80 SER A N 1
ATOM 621 C CA . SER A 1 80 ? 51.156 -16.094 8.953 1 28.38 80 SER A CA 1
ATOM 622 C C . SER A 1 80 ? 51.438 -16.547 7.52 1 28.38 80 SER A C 1
ATOM 624 O O . SER A 1 80 ? 50.531 -17.031 6.84 1 28.38 80 SER A O 1
ATOM 626 N N . ARG A 1 81 ? 52.219 -15.781 6.762 1 27.8 81 ARG A N 1
ATOM 627 C CA . ARG A 1 81 ? 52.469 -16.094 5.359 1 27.8 81 ARG A CA 1
ATOM 628 C C . ARG A 1 81 ? 53.406 -17.297 5.223 1 27.8 81 ARG A C 1
ATOM 630 O O . ARG A 1 81 ? 53.406 -17.969 4.191 1 27.8 81 ARG A O 1
ATOM 637 N N . ALA A 1 82 ? 54.375 -17.406 6.109 1 30.81 82 ALA A N 1
ATOM 638 C CA . ALA A 1 82 ? 55.5 -18.281 5.766 1 30.81 82 ALA A CA 1
ATOM 639 C C . ALA A 1 82 ? 55.062 -19.734 5.707 1 30.81 82 ALA A C 1
ATOM 641 O O . ALA A 1 82 ? 55.531 -20.5 4.859 1 30.81 82 ALA A O 1
ATOM 642 N N . ARG A 1 83 ? 54.312 -20.141 6.766 1 31.89 83 ARG A N 1
ATOM 643 C CA . ARG A 1 83 ? 54.094 -21.578 6.961 1 31.89 83 ARG A CA 1
ATOM 644 C C . ARG A 1 83 ? 53.188 -22.156 5.867 1 31.89 83 ARG A C 1
ATOM 646 O O . ARG A 1 83 ? 52.938 -23.359 5.852 1 31.89 83 ARG A O 1
ATOM 653 N N . ARG A 1 84 ? 52.75 -21.25 4.98 1 31.48 84 ARG A N 1
ATOM 654 C CA . ARG A 1 84 ? 51.75 -21.766 4.062 1 31.48 84 ARG A CA 1
ATOM 655 C C . ARG A 1 84 ? 52.375 -22.453 2.867 1 31.48 84 ARG A C 1
ATOM 657 O O . ARG A 1 84 ? 51.688 -23.016 2.021 1 31.48 84 ARG A O 1
ATOM 664 N N . LYS A 1 85 ? 53.781 -22.297 2.729 1 34.12 85 LYS A N 1
ATOM 665 C CA . LYS A 1 85 ? 54.281 -22.859 1.48 1 34.12 85 LYS A CA 1
ATOM 666 C C . LYS A 1 85 ? 54.344 -24.375 1.53 1 34.12 85 LYS A C 1
ATOM 668 O O . LYS A 1 85 ? 54.062 -25.047 0.529 1 34.12 85 LYS A O 1
ATOM 673 N N . SER A 1 86 ? 54.906 -24.844 2.689 1 36.03 86 SER A N 1
ATOM 674 C CA . SER A 1 86 ? 55.219 -26.266 2.672 1 36.03 86 SER A CA 1
ATOM 675 C C . SER A 1 86 ? 53.938 -27.109 2.639 1 36.03 86 SER A C 1
ATOM 677 O O . SER A 1 86 ? 53.938 -28.203 2.066 1 36.03 86 SER A O 1
ATOM 679 N N . LEU A 1 87 ? 52.906 -26.641 3.393 1 32.47 87 LEU A N 1
ATOM 680 C CA . LEU A 1 87 ? 51.656 -27.422 3.393 1 32.47 87 LEU A CA 1
ATOM 681 C C . LEU A 1 87 ? 50.969 -27.328 2.047 1 32.47 87 LEU A C 1
ATOM 683 O O . LEU A 1 87 ? 50 -28.062 1.792 1 32.47 87 LEU A O 1
ATOM 687 N N . ALA A 1 88 ? 51.469 -26.484 1.148 1 35.47 88 ALA A N 1
ATOM 688 C CA . ALA A 1 88 ? 50.844 -26.312 -0.163 1 35.47 88 ALA A CA 1
ATOM 689 C C . ALA A 1 88 ? 51.125 -27.516 -1.064 1 35.47 88 ALA A C 1
ATOM 691 O O . ALA A 1 88 ? 50.281 -27.922 -1.866 1 35.47 88 ALA A O 1
ATOM 692 N N . ALA A 1 89 ? 52.406 -28.016 -0.948 1 40.22 89 ALA A N 1
ATOM 693 C CA . ALA A 1 89 ? 52.781 -29.078 -1.889 1 40.22 89 ALA A CA 1
ATOM 694 C C . ALA A 1 89 ? 52 -30.359 -1.61 1 40.22 89 ALA A C 1
ATOM 696 O O . ALA A 1 89 ? 51.625 -31.062 -2.539 1 40.22 89 ALA A O 1
ATOM 697 N N . GLN A 1 90 ? 52 -30.797 -0.304 1 39.25 90 GLN A N 1
ATOM 698 C CA . GLN A 1 90 ? 51.25 -32.031 -0.009 1 39.25 90 GLN A CA 1
ATOM 699 C C . GLN A 1 90 ? 49.75 -31.828 -0.261 1 39.25 90 GLN A C 1
ATOM 701 O O . GLN A 1 90 ? 49.062 -32.781 -0.607 1 39.25 90 GLN A O 1
ATOM 706 N N . GLN A 1 91 ? 49.25 -30.562 -0.069 1 36.72 91 GLN A N 1
ATOM 707 C CA . GLN A 1 91 ? 47.844 -30.297 -0.308 1 36.72 91 GLN A CA 1
ATOM 708 C C . GLN A 1 91 ? 47.531 -30.266 -1.802 1 36.72 91 GLN A C 1
ATOM 710 O O . GLN A 1 91 ? 46.375 -30.422 -2.205 1 36.72 91 GLN A O 1
ATOM 715 N N . GLU A 1 92 ? 48.625 -30.062 -2.625 1 41.25 92 GLU A N 1
ATOM 716 C CA . GLU A 1 92 ? 48.375 -30.125 -4.055 1 41.25 92 GLU A CA 1
ATOM 717 C C . GLU A 1 92 ? 48.094 -31.562 -4.496 1 41.25 92 GLU A C 1
ATOM 719 O O . GLU A 1 92 ? 47.25 -31.797 -5.367 1 41.25 92 GLU A O 1
ATOM 724 N N . GLY A 1 93 ? 48.906 -32.562 -3.977 1 41.25 93 GLY A N 1
ATOM 725 C CA . GLY A 1 93 ? 48.688 -33.938 -4.391 1 41.25 93 GLY A CA 1
ATOM 726 C C . GLY A 1 93 ? 47.344 -34.469 -3.965 1 41.25 93 GLY A C 1
ATOM 727 O O . GLY A 1 93 ? 46.719 -35.219 -4.711 1 41.25 93 GLY A O 1
ATOM 728 N N . GLU A 1 94 ? 47.031 -34.375 -2.619 1 41.03 94 GLU A N 1
ATOM 729 C CA . GLU A 1 94 ? 45.719 -34.844 -2.156 1 41.03 94 GLU A CA 1
ATOM 730 C C . GLU A 1 94 ? 44.594 -34 -2.775 1 41.03 94 GLU A C 1
ATOM 732 O O . GLU A 1 94 ? 43.469 -34.469 -2.861 1 41.03 94 GLU A O 1
ATOM 737 N N . GLU A 1 95 ? 44.844 -32.781 -3.176 1 40.38 95 GLU A N 1
ATOM 738 C CA . GLU A 1 95 ? 43.812 -32 -3.84 1 40.38 95 GLU A CA 1
ATOM 739 C C . GLU A 1 95 ? 43.562 -32.531 -5.25 1 40.38 95 GLU A C 1
ATOM 741 O O . GLU A 1 95 ? 42.406 -32.469 -5.738 1 40.38 95 GLU A O 1
ATOM 746 N N . LEU A 1 96 ? 44.625 -33.094 -5.969 1 40.75 96 LEU A N 1
ATOM 747 C CA . LEU A 1 96 ? 44.375 -33.625 -7.293 1 40.75 96 LEU A CA 1
ATOM 748 C C . LEU A 1 96 ? 43.531 -34.906 -7.188 1 40.75 96 LEU A C 1
ATOM 750 O O . LEU A 1 96 ? 42.656 -35.156 -8.023 1 40.75 96 LEU A O 1
ATOM 754 N N . GLU A 1 97 ? 43.938 -35.844 -6.25 1 40.41 97 GLU A N 1
ATOM 755 C CA . GLU A 1 97 ? 43.125 -37.062 -6.137 1 40.41 97 GLU A CA 1
ATOM 756 C C . GLU A 1 97 ? 41.719 -36.719 -5.645 1 40.41 97 GLU A C 1
ATOM 758 O O . GLU A 1 97 ? 40.75 -37.344 -6.086 1 40.41 97 GLU A O 1
ATOM 763 N N . ASP A 1 98 ? 41.594 -35.875 -4.594 1 37.38 98 ASP A N 1
ATOM 764 C CA . ASP A 1 98 ? 40.25 -35.469 -4.164 1 37.38 98 ASP A CA 1
ATOM 765 C C . ASP A 1 98 ? 39.562 -34.625 -5.227 1 37.38 98 ASP A C 1
ATOM 767 O O . ASP A 1 98 ? 38.344 -34.562 -5.297 1 37.38 98 ASP A O 1
ATOM 771 N N . GLU A 1 99 ? 40.344 -33.875 -6.066 1 38.94 99 GLU A N 1
ATOM 772 C CA . GLU A 1 99 ? 39.719 -33.188 -7.191 1 38.94 99 GLU A CA 1
ATOM 773 C C . GLU A 1 99 ? 39.25 -34.156 -8.25 1 38.94 99 GLU A C 1
ATOM 775 O O . GLU A 1 99 ? 38.25 -33.906 -8.938 1 38.94 99 GLU A O 1
ATOM 780 N N . THR A 1 100 ? 40.062 -35.25 -8.609 1 37.66 100 THR A N 1
ATOM 781 C CA . THR A 1 100 ? 39.531 -36.219 -9.57 1 37.66 100 THR A CA 1
ATOM 782 C C . THR A 1 100 ? 38.312 -36.906 -9.008 1 37.66 100 THR A C 1
ATOM 784 O O . THR A 1 100 ? 37.438 -37.406 -9.758 1 37.66 100 THR A O 1
ATOM 787 N N . LYS A 1 101 ? 38.406 -37.375 -7.703 1 41 101 LYS A N 1
ATOM 788 C CA . LYS A 1 101 ? 37.281 -38.094 -7.164 1 41 101 LYS A CA 1
ATOM 789 C C . LYS A 1 101 ? 36.062 -37.188 -7.074 1 41 101 LYS A C 1
ATOM 791 O O . LYS A 1 101 ? 34.906 -37.656 -7.047 1 41 101 LYS A O 1
ATOM 796 N N . ASP A 1 102 ? 36.219 -36.062 -6.688 1 36.72 102 ASP A N 1
ATOM 797 C CA . ASP A 1 102 ? 35.125 -35.125 -6.602 1 36.72 102 ASP A CA 1
ATOM 798 C C . ASP A 1 102 ? 34.625 -34.719 -7.996 1 36.72 102 ASP A C 1
ATOM 800 O O . ASP A 1 102 ? 33.75 -33.875 -8.125 1 36.72 102 ASP A O 1
ATOM 804 N N . LEU A 1 103 ? 35.406 -34.656 -9.008 1 37.97 103 LEU A N 1
ATOM 805 C CA . LEU A 1 103 ? 34.969 -34.531 -10.391 1 37.97 103 LEU A CA 1
ATOM 806 C C . LEU A 1 103 ? 33.938 -35.562 -10.742 1 37.97 103 LEU A C 1
ATOM 808 O O . LEU A 1 103 ? 33.5 -35.656 -11.891 1 37.97 103 LEU A O 1
ATOM 812 N N . GLU A 1 104 ? 33.969 -36.719 -10.172 1 38.53 104 GLU A N 1
ATOM 813 C CA . GLU A 1 104 ? 33.094 -37.812 -10.57 1 38.53 104 GLU A CA 1
ATOM 814 C C . GLU A 1 104 ? 31.672 -37.281 -10.789 1 38.53 104 GLU A C 1
ATOM 816 O O . GLU A 1 104 ? 31.094 -37.469 -11.859 1 38.53 104 GLU A O 1
ATOM 821 N N . SER A 1 105 ? 30.531 -37.719 -9.891 1 39.47 105 SER A N 1
ATOM 822 C CA . SER A 1 105 ? 29.156 -37.812 -10.383 1 39.47 105 SER A CA 1
ATOM 823 C C . SER A 1 105 ? 28.562 -36.438 -10.672 1 39.47 105 SER A C 1
ATOM 825 O O . SER A 1 105 ? 28.156 -35.719 -9.758 1 39.47 105 SER A O 1
ATOM 827 N N . THR A 1 106 ? 29.156 -35.656 -11.328 1 46.53 106 THR A N 1
ATOM 828 C CA . THR A 1 106 ? 28.391 -34.5 -11.859 1 46.53 106 THR A CA 1
ATOM 829 C C . THR A 1 106 ? 26.938 -34.906 -12.102 1 46.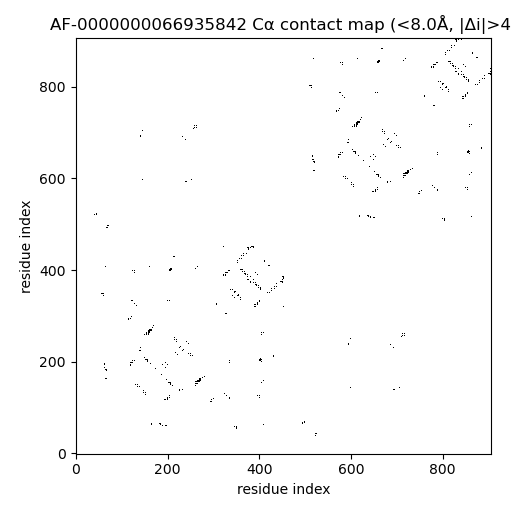53 106 THR A C 1
ATOM 831 O O . THR A 1 106 ? 26.656 -35.812 -12.867 1 46.53 106 THR A O 1
ATOM 834 N N . PRO A 1 107 ? 26.094 -34.875 -11.133 1 54.41 107 PRO A N 1
ATOM 835 C CA . PRO A 1 107 ? 24.703 -35.25 -11.438 1 54.41 107 PRO A CA 1
ATOM 836 C C . PRO A 1 107 ? 24.312 -34.906 -12.883 1 54.41 107 PRO A C 1
ATOM 838 O O . PRO A 1 107 ? 24.766 -33.906 -13.43 1 54.41 107 PRO A O 1
ATOM 841 N N . SER A 1 108 ? 24.016 -35.938 -13.719 1 71.88 108 SER A N 1
ATOM 842 C CA . SER A 1 108 ? 23.5 -35.844 -15.07 1 71.88 108 SER A CA 1
ATOM 843 C C . SER A 1 108 ? 22.531 -34.656 -15.203 1 71.88 108 SER A C 1
ATOM 845 O O . SER A 1 108 ? 21.875 -34.281 -14.234 1 71.88 108 SER A O 1
ATOM 847 N N . HIS A 1 109 ? 22.844 -33.719 -16.078 1 82.25 109 HIS A N 1
ATOM 848 C CA . HIS A 1 109 ? 21.969 -32.625 -16.438 1 82.25 109 HIS A CA 1
ATOM 849 C C . HIS A 1 109 ? 20.5 -33 -16.359 1 82.25 109 HIS A C 1
ATOM 851 O O . HIS A 1 109 ? 19.672 -32.219 -15.914 1 82.25 109 HIS A O 1
ATOM 857 N N . LEU A 1 110 ? 20.281 -34.25 -16.609 1 86.75 110 LEU A N 1
ATOM 858 C CA . LEU A 1 110 ? 18.906 -34.75 -16.578 1 86.75 110 LEU A CA 1
ATOM 859 C C . LEU A 1 110 ? 18.422 -34.906 -15.141 1 86.75 110 LEU A C 1
ATOM 861 O O . LEU A 1 110 ? 17.266 -34.594 -14.844 1 86.75 110 LEU A O 1
ATOM 865 N N . ALA A 1 111 ? 19.312 -35.406 -14.305 1 87.31 111 ALA A N 1
ATOM 866 C CA . ALA A 1 111 ? 18.922 -35.594 -12.906 1 87.31 111 ALA A CA 1
ATOM 867 C C . ALA A 1 111 ? 18.609 -34.25 -12.258 1 87.31 111 ALA A C 1
ATOM 869 O O . ALA A 1 111 ? 17.641 -34.094 -11.508 1 87.31 111 ALA A O 1
ATOM 870 N N . THR A 1 112 ? 19.422 -33.281 -12.578 1 88.5 112 THR A N 1
ATOM 871 C CA . THR A 1 112 ? 19.203 -31.953 -12.023 1 88.5 112 THR A CA 1
ATOM 872 C C . THR A 1 112 ? 17.891 -31.359 -12.523 1 88.5 112 THR A C 1
ATOM 874 O O . THR A 1 112 ? 17.172 -30.703 -11.766 1 88.5 112 THR A O 1
ATOM 877 N N . GLU A 1 113 ? 17.578 -31.578 -13.758 1 92.88 113 GLU A N 1
ATOM 878 C CA . GLU A 1 113 ? 16.344 -31.078 -14.328 1 92.88 113 GLU A CA 1
ATOM 879 C C . GLU A 1 113 ? 15.125 -31.734 -13.664 1 92.88 113 GLU A C 1
ATOM 881 O O . GLU A 1 113 ? 14.125 -31.078 -13.398 1 92.88 113 GLU A O 1
ATOM 886 N N . ILE A 1 114 ? 15.297 -33 -13.422 1 94.25 114 ILE A N 1
ATOM 887 C CA . ILE A 1 114 ? 14.211 -33.688 -12.766 1 94.25 114 ILE A CA 1
ATOM 888 C C . ILE A 1 114 ? 14.016 -33.156 -11.352 1 94.25 114 ILE A C 1
ATOM 890 O O . ILE A 1 114 ? 12.883 -33 -10.883 1 94.25 114 ILE A O 1
ATOM 894 N N . TYR A 1 115 ? 15.094 -32.906 -10.672 1 94.44 115 TYR A N 1
ATOM 895 C CA . TYR A 1 115 ? 14.992 -32.344 -9.328 1 94.44 115 TYR A CA 1
ATOM 896 C C . TYR A 1 115 ? 14.344 -30.969 -9.367 1 94.44 115 TYR A C 1
ATOM 898 O O . TYR A 1 115 ? 13.492 -30.656 -8.531 1 94.44 115 TYR A O 1
ATOM 906 N N . ILE A 1 116 ? 14.695 -30.156 -10.336 1 95.25 116 ILE A N 1
ATOM 907 C CA . ILE A 1 116 ? 14.125 -28.812 -10.477 1 95.25 116 ILE A CA 1
ATOM 908 C C . ILE A 1 116 ? 12.617 -28.922 -10.703 1 95.25 116 ILE A C 1
ATOM 910 O O . ILE A 1 116 ? 11.836 -28.25 -10.023 1 95.25 116 ILE A O 1
ATOM 914 N N . ILE A 1 117 ? 12.234 -29.766 -11.625 1 97.38 117 ILE A N 1
ATOM 915 C CA . ILE A 1 117 ? 10.82 -29.938 -11.961 1 97.38 117 ILE A CA 1
ATOM 916 C C . ILE A 1 117 ? 10.062 -30.438 -10.742 1 97.38 117 ILE A C 1
ATOM 918 O O . ILE A 1 117 ? 8.953 -29.969 -10.453 1 97.38 117 ILE A O 1
ATOM 922 N N . SER A 1 118 ? 10.656 -31.344 -10 1 97.5 118 SER A N 1
ATOM 923 C CA . SER A 1 118 ? 10.008 -31.922 -8.828 1 97.5 118 SER A CA 1
ATOM 924 C C . SER A 1 118 ? 9.805 -30.859 -7.746 1 97.5 118 SER A C 1
ATOM 926 O O . SER A 1 118 ? 8.742 -30.797 -7.121 1 97.5 118 SER A O 1
ATOM 928 N N . TRP A 1 119 ? 10.797 -30.078 -7.516 1 97.5 119 TRP A N 1
ATOM 929 C CA . TRP A 1 119 ? 10.664 -29 -6.539 1 97.5 119 TRP A CA 1
ATOM 930 C C . TRP A 1 119 ? 9.617 -27.984 -6.984 1 97.5 119 TRP A C 1
ATOM 932 O O . TRP A 1 119 ? 8.852 -27.484 -6.168 1 97.5 119 TRP A O 1
ATOM 942 N N . LEU A 1 120 ? 9.617 -27.641 -8.258 1 98.31 120 LEU A N 1
ATOM 943 C CA . LEU A 1 120 ? 8.641 -26.703 -8.797 1 98.31 120 LEU A CA 1
ATOM 944 C C . LEU A 1 120 ? 7.219 -27.219 -8.609 1 98.31 120 LEU A C 1
ATOM 946 O O . LEU A 1 120 ? 6.324 -26.469 -8.219 1 98.31 120 LEU A O 1
ATOM 950 N N . VAL A 1 121 ? 7.059 -28.453 -8.875 1 98.38 121 VAL A N 1
ATOM 951 C CA . VAL A 1 121 ? 5.742 -29.062 -8.727 1 98.38 121 VAL A CA 1
ATOM 952 C C . VAL A 1 121 ? 5.32 -29.016 -7.254 1 98.38 121 VAL A C 1
ATOM 954 O O . VAL A 1 121 ? 4.227 -28.547 -6.93 1 98.38 121 VAL A O 1
ATOM 957 N N . LEU A 1 122 ? 6.148 -29.453 -6.371 1 98.25 122 LEU A N 1
ATOM 958 C CA . LEU A 1 122 ? 5.836 -29.516 -4.945 1 98.25 122 LEU A CA 1
ATOM 959 C C . LEU A 1 122 ? 5.531 -28.141 -4.391 1 98.25 122 LEU A C 1
ATOM 961 O O . LEU A 1 122 ? 4.504 -27.938 -3.738 1 98.25 122 LEU A O 1
ATOM 965 N N . PHE A 1 123 ? 6.371 -27.219 -4.688 1 98.62 123 PHE A N 1
ATOM 966 C CA . PHE A 1 123 ? 6.238 -25.906 -4.094 1 98.62 123 PHE A CA 1
ATOM 967 C C . PHE A 1 123 ? 5.129 -25.109 -4.777 1 98.62 123 PHE A C 1
ATOM 969 O O . PHE A 1 123 ? 4.582 -24.172 -4.203 1 98.62 123 PHE A O 1
ATOM 976 N N . SER A 1 124 ? 4.828 -25.406 -6.035 1 98.62 124 SER A N 1
ATOM 977 C CA . SER A 1 124 ? 3.65 -24.781 -6.633 1 98.62 124 SER A CA 1
ATOM 978 C C . SER A 1 124 ? 2.379 -25.188 -5.891 1 98.62 124 SER A C 1
ATOM 980 O O . SER A 1 124 ? 1.457 -24.375 -5.75 1 98.62 124 SER A O 1
ATOM 982 N N . LEU A 1 125 ? 2.34 -26.422 -5.41 1 98.44 125 LEU A N 1
ATOM 983 C CA . LEU A 1 125 ? 1.198 -26.875 -4.625 1 98.44 125 LEU A CA 1
ATOM 984 C C . LEU A 1 125 ? 1.125 -26.125 -3.293 1 98.44 125 LEU A C 1
ATOM 986 O O . LEU A 1 125 ? 0.059 -25.656 -2.904 1 98.44 125 LEU A O 1
ATOM 990 N N . PHE A 1 126 ? 2.236 -25.984 -2.652 1 98.44 126 PHE A N 1
ATOM 991 C CA . PHE A 1 126 ? 2.279 -25.281 -1.376 1 98.44 126 PHE A CA 1
ATOM 992 C C . PHE A 1 126 ? 1.967 -23.797 -1.562 1 98.44 126 PHE A C 1
ATOM 994 O O . PHE A 1 126 ? 1.283 -23.188 -0.733 1 98.44 126 PHE A O 1
ATOM 1001 N N . GLY A 1 127 ? 2.52 -23.234 -2.623 1 98.62 127 GLY A N 1
ATOM 1002 C CA . GLY A 1 127 ? 2.225 -21.828 -2.912 1 98.62 127 GLY A CA 1
ATOM 1003 C C . GLY A 1 127 ? 0.753 -21.578 -3.178 1 98.62 127 GLY A C 1
ATOM 1004 O O . GLY A 1 127 ? 0.198 -20.578 -2.713 1 98.62 127 GLY A O 1
ATOM 1005 N N . THR A 1 128 ? 0.177 -22.453 -3.916 1 98.31 128 THR A N 1
ATOM 1006 C CA . THR A 1 128 ? -1.249 -22.328 -4.203 1 98.31 128 THR A CA 1
ATOM 1007 C C . THR A 1 128 ? -2.07 -22.469 -2.924 1 98.31 128 THR A C 1
ATOM 1009 O O . THR A 1 128 ? -3.006 -21.688 -2.699 1 98.31 128 THR A O 1
ATOM 1012 N N . LEU A 1 129 ? -1.715 -23.422 -2.092 1 97.44 129 LEU A N 1
ATOM 1013 C CA . LEU A 1 129 ? -2.418 -23.609 -0.826 1 97.44 129 LEU A CA 1
ATOM 1014 C C . LEU A 1 129 ? -2.248 -22.375 0.071 1 97.44 129 LEU A C 1
ATOM 1016 O O . LEU A 1 129 ? -3.188 -21.969 0.756 1 97.44 129 LEU A O 1
ATOM 1020 N N . ALA A 1 130 ? -1.075 -21.859 0.047 1 98.06 130 ALA A N 1
ATOM 1021 C CA . ALA A 1 130 ? -0.831 -20.641 0.829 1 98.06 130 ALA A CA 1
ATOM 1022 C C . ALA A 1 130 ? -1.69 -19.484 0.332 1 98.06 130 ALA A C 1
ATOM 1024 O O . ALA A 1 130 ? -2.27 -18.75 1.131 1 98.06 130 ALA A O 1
ATOM 1025 N N . ARG A 1 131 ? -1.737 -19.297 -0.937 1 97.81 131 ARG A N 1
ATOM 1026 C CA . ARG A 1 131 ? -2.551 -18.234 -1.521 1 97.81 131 ARG A CA 1
ATOM 1027 C C . ARG A 1 131 ? -4.023 -18.422 -1.167 1 97.81 131 ARG A C 1
ATOM 1029 O O . ARG A 1 131 ? -4.672 -17.484 -0.69 1 97.81 131 ARG A O 1
ATOM 1036 N N . LEU A 1 132 ? -4.527 -19.625 -1.374 1 95.12 132 LEU A N 1
ATOM 1037 C CA . LEU A 1 132 ? -5.926 -19.922 -1.071 1 95.12 132 LEU A CA 1
ATOM 1038 C C . LEU A 1 132 ? -6.199 -19.766 0.422 1 95.12 132 LEU A C 1
ATOM 1040 O O . LEU A 1 132 ? -7.266 -19.297 0.818 1 95.12 132 LEU A O 1
ATOM 1044 N N . GLY A 1 133 ? -5.246 -20.203 1.21 1 94.31 133 GLY A N 1
ATOM 1045 C CA . GLY A 1 133 ? -5.391 -20.062 2.65 1 94.31 133 GLY A CA 1
ATOM 1046 C C . GLY A 1 133 ? -5.457 -18.625 3.111 1 94.31 133 GLY A C 1
ATOM 1047 O O . GLY A 1 133 ? -6.316 -18.266 3.92 1 94.31 133 GLY A O 1
ATOM 1048 N N . VAL A 1 134 ? -4.586 -17.812 2.605 1 94.94 134 VAL A N 1
ATOM 1049 C CA . VAL A 1 134 ? -4.562 -16.391 2.971 1 94.94 134 VAL A CA 1
ATOM 1050 C C . VAL A 1 134 ? -5.848 -15.719 2.498 1 94.94 134 VAL A C 1
ATOM 1052 O O . VAL A 1 134 ? -6.418 -14.891 3.213 1 94.94 134 VAL A O 1
ATOM 1055 N N . GLU A 1 135 ? -6.289 -16.031 1.335 1 91.62 135 GLU A N 1
ATOM 1056 C CA . GLU A 1 135 ? -7.527 -15.453 0.814 1 91.62 135 GLU A CA 1
ATOM 1057 C C . GLU A 1 135 ? -8.727 -15.867 1.662 1 91.62 135 GLU A C 1
ATOM 1059 O O . GLU A 1 135 ? -9.664 -15.094 1.843 1 91.62 135 GLU A O 1
ATOM 1064 N N . ALA A 1 136 ? -8.656 -17.062 2.203 1 88.56 136 ALA A N 1
ATOM 1065 C CA . ALA A 1 136 ? -9.758 -17.562 3.029 1 88.56 136 ALA A CA 1
ATOM 1066 C C . ALA A 1 136 ? -9.773 -16.875 4.391 1 88.56 136 ALA A C 1
ATOM 1068 O O . ALA A 1 136 ? -10.836 -16.5 4.898 1 88.56 136 ALA A O 1
ATOM 1069 N N . ILE A 1 137 ? -8.617 -16.703 4.941 1 88.31 137 ILE A N 1
ATOM 1070 C CA . ILE A 1 137 ? -8.539 -16.141 6.285 1 88.31 137 ILE A CA 1
ATOM 1071 C C . ILE A 1 137 ? -8.844 -14.641 6.242 1 88.31 137 ILE A C 1
ATOM 1073 O O . ILE A 1 137 ? -9.312 -14.07 7.23 1 88.31 137 ILE A O 1
ATOM 1077 N N . THR A 1 138 ? -8.641 -14.016 5.129 1 89.25 138 THR A N 1
ATOM 1078 C CA . THR A 1 138 ? -8.859 -12.57 5.039 1 89.25 138 THR A CA 1
ATOM 1079 C C . THR A 1 138 ? -10.266 -12.266 4.539 1 89.25 138 THR A C 1
ATOM 1081 O O . THR A 1 138 ? -10.57 -11.125 4.199 1 89.25 138 THR A O 1
ATOM 1084 N N . LEU A 1 139 ? -11.023 -13.25 4.516 1 83.69 139 LEU A N 1
ATOM 1085 C CA . LEU A 1 139 ? -12.445 -13.062 4.227 1 83.69 139 LEU A CA 1
ATOM 1086 C C . LEU A 1 139 ? -13.234 -12.828 5.508 1 83.69 139 LEU A C 1
ATOM 1088 O O . LEU A 1 139 ? -13.516 -13.781 6.242 1 83.69 139 LEU A O 1
ATOM 1092 N N . TYR A 1 140 ? -13.578 -11.664 5.883 1 80.94 140 TYR A N 1
ATOM 1093 C CA . TYR A 1 140 ? -14.344 -11.312 7.07 1 80.94 140 TYR A CA 1
ATOM 1094 C C . TYR A 1 140 ? -15.117 -10.016 6.848 1 80.94 140 TYR A C 1
ATOM 1096 O O . TYR A 1 140 ? -14.781 -9.234 5.957 1 80.94 140 TYR A O 1
ATOM 1104 N N . PRO A 1 141 ? -16.094 -9.836 7.551 1 77.06 141 PRO A N 1
ATOM 1105 C CA . PRO A 1 141 ? -16.938 -8.664 7.352 1 77.06 141 PRO A CA 1
ATOM 1106 C C . PRO A 1 141 ? -16.203 -7.352 7.625 1 77.06 141 PRO A C 1
ATOM 1108 O O . PRO A 1 141 ? -15.375 -7.285 8.539 1 77.06 141 PRO A O 1
ATOM 1111 N N . ASN A 1 142 ? -16.438 -6.371 6.855 1 81.06 142 ASN A N 1
ATOM 1112 C CA . ASN A 1 142 ? -15.914 -5.02 7.043 1 81.06 142 ASN A CA 1
ATOM 1113 C C . ASN A 1 142 ? -14.391 -4.988 6.98 1 81.06 142 ASN A C 1
ATOM 1115 O O . ASN A 1 142 ? -13.742 -4.379 7.832 1 81.06 142 ASN A O 1
ATOM 1119 N N . SER A 1 143 ? -13.922 -5.816 6.039 1 86.69 143 SER A N 1
ATOM 1120 C CA . SER A 1 143 ? -12.477 -5.801 5.844 1 86.69 143 SER A CA 1
ATOM 1121 C C . SER A 1 143 ? -12.008 -4.465 5.273 1 86.69 143 SER A C 1
ATOM 1123 O O . SER A 1 143 ? -12.672 -3.887 4.406 1 86.69 143 SER A O 1
ATOM 1125 N N . PRO A 1 144 ? -10.891 -3.938 5.781 1 89.81 144 PRO A N 1
ATOM 1126 C CA . PRO A 1 144 ? -10.414 -2.631 5.324 1 89.81 144 PRO A CA 1
ATOM 1127 C C . PRO A 1 144 ? -9.984 -2.637 3.857 1 89.81 144 PRO A C 1
ATOM 1129 O O . PRO A 1 144 ? -9.93 -1.583 3.221 1 89.81 144 PRO A O 1
ATOM 1132 N N . VAL A 1 145 ? -9.609 -3.775 3.334 1 90.75 145 VAL A N 1
ATOM 1133 C CA . VAL A 1 145 ? -9.203 -3.92 1.94 1 90.75 145 VAL A CA 1
ATOM 1134 C C . VAL A 1 145 ? -10.016 -5.035 1.281 1 90.75 145 VAL A C 1
ATOM 1136 O O . VAL A 1 145 ? -10.008 -6.176 1.748 1 90.75 145 VAL A O 1
ATOM 1139 N N . SER A 1 146 ? -10.602 -4.723 0.186 1 88.75 146 SER A N 1
ATOM 1140 C CA . SER A 1 146 ? -11.539 -5.66 -0.424 1 88.75 146 SER A CA 1
ATOM 1141 C C . SER A 1 146 ? -10.812 -6.684 -1.293 1 88.75 146 SER A C 1
ATOM 1143 O O . SER A 1 146 ? -11.305 -7.801 -1.484 1 88.75 146 SER A O 1
ATOM 1145 N N . SER A 1 147 ? -9.703 -6.312 -1.851 1 92.38 147 SER A N 1
ATOM 1146 C CA . SER A 1 147 ? -8.93 -7.246 -2.666 1 92.38 147 SER A CA 1
ATOM 1147 C C . SER A 1 147 ? -8.117 -8.195 -1.797 1 92.38 147 SER A C 1
ATOM 1149 O O . SER A 1 147 ? -7.047 -7.828 -1.302 1 92.38 147 SER A O 1
ATOM 1151 N N . ARG A 1 148 ? -8.484 -9.398 -1.679 1 89.94 148 ARG A N 1
ATOM 1152 C CA . ARG A 1 148 ? -7.891 -10.344 -0.742 1 89.94 148 ARG A CA 1
ATOM 1153 C C . ARG A 1 148 ? -6.562 -10.883 -1.268 1 89.94 148 ARG A C 1
ATOM 1155 O O . ARG A 1 148 ? -5.695 -11.273 -0.487 1 89.94 148 ARG A O 1
ATOM 1162 N N . VAL A 1 149 ? -6.441 -10.945 -2.607 1 96 149 VAL A N 1
ATOM 1163 C CA . VAL A 1 149 ? -5.211 -11.461 -3.197 1 96 149 VAL A CA 1
ATOM 1164 C C . VAL A 1 149 ? -4.043 -10.539 -2.854 1 96 149 VAL A C 1
ATOM 1166 O O . VAL A 1 149 ? -2.879 -10.922 -2.994 1 96 149 VAL A O 1
ATOM 1169 N N . LEU A 1 150 ? -4.371 -9.328 -2.357 1 97.25 150 LEU A N 1
ATOM 1170 C CA . LEU A 1 150 ? -3.357 -8.352 -1.962 1 97.25 150 LEU A CA 1
ATOM 1171 C C . LEU A 1 150 ? -2.42 -8.945 -0.914 1 97.25 150 LEU A C 1
ATOM 1173 O O . LEU A 1 150 ? -1.201 -8.773 -1.002 1 97.25 150 LEU A O 1
ATOM 1177 N N . TRP A 1 151 ? -2.969 -9.625 0.022 1 97.69 151 TRP A N 1
ATOM 1178 C CA . TRP A 1 151 ? -2.189 -10.148 1.139 1 97.69 151 TRP A CA 1
ATOM 1179 C C . TRP A 1 151 ? -1.348 -11.344 0.701 1 97.69 151 TRP A C 1
ATOM 1181 O O . TRP A 1 151 ? -0.245 -11.555 1.212 1 97.69 151 TRP A O 1
ATOM 1191 N N . ALA A 1 152 ? -1.899 -12.133 -0.236 1 98.31 152 ALA A N 1
ATOM 1192 C CA . ALA A 1 152 ? -1.097 -13.203 -0.822 1 98.31 152 ALA A CA 1
ATOM 1193 C C . ALA A 1 152 ? 0.089 -12.633 -1.599 1 98.31 152 ALA A C 1
ATOM 1195 O O . ALA A 1 152 ? 1.207 -13.141 -1.495 1 98.31 152 ALA A O 1
ATOM 1196 N N . ASN A 1 153 ? -0.154 -11.609 -2.367 1 98.69 153 ASN A N 1
ATOM 1197 C CA . ASN A 1 153 ? 0.916 -10.961 -3.115 1 98.69 153 ASN A CA 1
ATOM 1198 C C . ASN A 1 153 ? 1.969 -10.367 -2.188 1 98.69 153 ASN A C 1
ATOM 1200 O O . ASN A 1 153 ? 3.164 -10.414 -2.482 1 98.69 153 ASN A O 1
ATOM 1204 N N . LEU A 1 154 ? 1.533 -9.773 -1.082 1 98.38 154 LEU A N 1
ATOM 1205 C CA . LEU A 1 154 ? 2.461 -9.281 -0.071 1 98.38 154 LEU A CA 1
ATOM 1206 C C . LEU A 1 154 ? 3.318 -10.414 0.479 1 98.38 154 LEU A C 1
ATOM 1208 O O . LEU A 1 154 ? 4.543 -10.297 0.556 1 98.38 154 LEU A O 1
ATOM 1212 N N . GLY A 1 155 ? 2.641 -11.508 0.846 1 98.38 155 GLY A N 1
ATOM 1213 C CA . GLY A 1 155 ? 3.355 -12.633 1.416 1 98.38 155 GLY A CA 1
ATOM 1214 C C . GLY A 1 155 ? 4.383 -13.227 0.472 1 98.38 155 GLY A C 1
ATOM 1215 O O . GLY A 1 155 ? 5.535 -13.445 0.857 1 98.38 155 GLY A O 1
ATOM 1216 N N . GLY A 1 156 ? 3.973 -13.531 -0.761 1 98.62 156 GLY A N 1
ATOM 1217 C CA . GLY A 1 156 ? 4.902 -14.086 -1.734 1 98.62 156 GLY A CA 1
ATOM 1218 C C . GLY A 1 156 ? 6.078 -13.172 -2.021 1 98.62 156 GLY A C 1
ATOM 1219 O O . GLY A 1 156 ? 7.215 -13.633 -2.154 1 98.62 156 GLY A O 1
ATOM 1220 N N . SER A 1 157 ? 5.832 -11.883 -2.129 1 98.69 157 SER A N 1
ATOM 1221 C CA . SER A 1 157 ? 6.906 -10.93 -2.373 1 98.69 157 SER A CA 1
ATOM 1222 C C . SER A 1 157 ? 7.844 -10.828 -1.175 1 98.69 157 SER A C 1
ATOM 1224 O O . SER A 1 157 ? 9.055 -10.688 -1.34 1 98.69 157 SER A O 1
ATOM 1226 N N . PHE A 1 158 ? 7.266 -10.867 -0.009 1 98.5 158 PHE A N 1
ATOM 1227 C CA . PHE A 1 158 ? 8.055 -10.844 1.219 1 98.5 158 PHE A CA 1
ATOM 1228 C C . PHE A 1 158 ? 9.031 -12.008 1.258 1 98.5 158 PHE A C 1
ATOM 1230 O O . PHE A 1 158 ? 10.227 -11.812 1.514 1 98.5 158 PHE A O 1
ATOM 1237 N N . PHE A 1 159 ? 8.57 -13.18 0.967 1 98.44 159 PHE A N 1
ATOM 1238 C CA . PHE A 1 159 ? 9.414 -14.367 1.005 1 98.44 159 PHE A CA 1
ATOM 1239 C C . PHE A 1 159 ? 10.469 -14.32 -0.1 1 98.44 159 PHE A C 1
ATOM 1241 O O . PHE A 1 159 ? 11.602 -14.75 0.099 1 98.44 159 PHE A O 1
ATOM 1248 N N . LEU A 1 160 ? 10.078 -13.859 -1.228 1 98.19 160 LEU A N 1
ATOM 1249 C CA . LEU A 1 160 ? 11.039 -13.75 -2.318 1 98.19 160 LEU A CA 1
ATOM 1250 C C . LEU A 1 160 ? 12.156 -12.773 -1.96 1 98.19 160 LEU A C 1
ATOM 1252 O O . LEU A 1 160 ? 13.328 -13.039 -2.236 1 98.19 160 LEU A O 1
ATOM 1256 N N . GLY A 1 161 ? 11.742 -11.609 -1.372 1 97.56 161 GLY A N 1
ATOM 1257 C CA . GLY A 1 161 ? 12.758 -10.68 -0.911 1 97.56 161 GLY A CA 1
ATOM 1258 C C . GLY A 1 161 ? 13.727 -11.289 0.086 1 97.56 161 GLY A C 1
ATOM 1259 O O . GLY A 1 161 ? 14.93 -11.062 0.009 1 97.56 161 GLY A O 1
ATOM 1260 N N . PHE A 1 162 ? 13.188 -12.039 0.97 1 97.12 162 PHE A N 1
ATOM 1261 C CA . PHE A 1 162 ? 14 -12.711 1.972 1 97.12 162 PHE A CA 1
ATOM 1262 C C . PHE A 1 162 ? 14.984 -13.672 1.312 1 97.12 162 PHE A C 1
ATOM 1264 O O . PHE A 1 162 ? 16.172 -13.648 1.61 1 97.12 162 PHE A O 1
ATOM 1271 N N . LEU A 1 163 ? 14.5 -14.492 0.394 1 94.94 163 LEU A N 1
ATOM 1272 C CA . LEU A 1 163 ? 15.328 -15.492 -0.274 1 94.94 163 LEU A CA 1
ATOM 1273 C C . LEU A 1 163 ? 16.391 -14.828 -1.148 1 94.94 163 LEU A C 1
ATOM 1275 O O . LEU A 1 163 ? 17.516 -15.297 -1.222 1 94.94 163 LEU A O 1
ATOM 1279 N N . ALA A 1 164 ? 16.016 -13.766 -1.783 1 92.94 164 ALA A N 1
ATOM 1280 C CA . ALA A 1 164 ? 16.922 -13.086 -2.703 1 92.94 164 ALA A CA 1
ATOM 1281 C C . ALA A 1 164 ? 18.109 -12.484 -1.956 1 92.94 164 ALA A C 1
ATOM 1283 O O . ALA A 1 164 ? 19.234 -12.508 -2.453 1 92.94 164 ALA A O 1
ATOM 1284 N N . GLU A 1 165 ? 17.844 -12.031 -0.744 1 91.31 165 GLU A N 1
ATOM 1285 C CA . GLU A 1 165 ? 18.891 -11.336 -0.001 1 91.31 165 GLU A CA 1
ATOM 1286 C C . GLU A 1 165 ? 19.641 -12.289 0.924 1 91.31 165 GLU A C 1
ATOM 1288 O O . GLU A 1 165 ? 20.75 -11.992 1.363 1 91.31 165 GLU A O 1
ATOM 1293 N N . ASP A 1 166 ? 19.078 -13.375 1.183 1 89.62 166 ASP A N 1
ATOM 1294 C CA . ASP A 1 166 ? 19.703 -14.32 2.111 1 89.62 166 ASP A CA 1
ATOM 1295 C C . ASP A 1 166 ? 20.984 -14.906 1.533 1 89.62 166 ASP A C 1
ATOM 1297 O O . ASP A 1 166 ? 21.031 -15.297 0.366 1 89.62 166 ASP A O 1
ATOM 1301 N N . ARG A 1 167 ? 22.062 -14.961 2.375 1 82.69 167 ARG A N 1
ATOM 1302 C CA . ARG A 1 167 ? 23.359 -15.484 1.931 1 82.69 167 ARG A CA 1
ATOM 1303 C C . ARG A 1 167 ? 23.781 -16.688 2.771 1 82.69 167 ARG A C 1
ATOM 1305 O O . ARG A 1 167 ? 24.828 -17.281 2.525 1 82.69 167 ARG A O 1
ATOM 1312 N N . GLN A 1 168 ? 23 -17 3.656 1 83.88 168 GLN A N 1
ATOM 1313 C CA . GLN A 1 168 ? 23.438 -18.016 4.613 1 83.88 168 GLN A CA 1
ATOM 1314 C C . GLN A 1 168 ? 22.797 -19.359 4.309 1 83.88 168 GLN A C 1
ATOM 1316 O O . GLN A 1 168 ? 23.469 -20.406 4.379 1 83.88 168 GLN A O 1
ATOM 1321 N N . LEU A 1 169 ? 21.625 -19.438 3.926 1 83.25 169 LEU A N 1
ATOM 1322 C CA . LEU A 1 169 ? 20.875 -20.688 3.748 1 83.25 169 LEU A CA 1
ATOM 1323 C C . LEU A 1 169 ? 21.594 -21.609 2.764 1 83.25 169 LEU A C 1
ATOM 1325 O O . LEU A 1 169 ? 21.688 -22.812 2.996 1 83.25 169 LEU A O 1
ATOM 1329 N N . PHE A 1 170 ? 22.156 -21.094 1.715 1 78.94 170 PHE A N 1
ATOM 1330 C CA . PHE A 1 170 ? 22.75 -21.922 0.666 1 78.94 170 PHE A CA 1
ATOM 1331 C C . PHE A 1 170 ? 24.25 -21.641 0.551 1 78.94 170 PHE A C 1
ATOM 1333 O O . PHE A 1 170 ? 24.828 -21.766 -0.529 1 78.94 170 PHE A O 1
ATOM 1340 N N . ARG A 1 171 ? 24.906 -21.281 1.564 1 74.62 171 ARG A N 1
ATOM 1341 C CA . ARG A 1 171 ? 26.297 -20.891 1.597 1 74.62 171 ARG A CA 1
ATOM 1342 C C . ARG A 1 171 ? 27.219 -22.062 1.263 1 74.62 171 ARG A C 1
ATOM 1344 O O . ARG A 1 171 ? 28.25 -21.875 0.62 1 74.62 171 ARG A O 1
ATOM 1351 N N . GLU A 1 172 ? 26.922 -23.219 1.76 1 69.12 172 GLU A N 1
ATOM 1352 C CA . GLU A 1 172 ? 27.812 -24.375 1.588 1 69.12 172 GLU A CA 1
ATOM 1353 C C . GLU A 1 172 ? 27.875 -24.797 0.125 1 69.12 172 GLU A C 1
ATOM 1355 O O . GLU A 1 172 ? 28.844 -25.438 -0.292 1 69.12 172 GLU A O 1
ATOM 1360 N N . GLU A 1 173 ? 26.906 -24.516 -0.513 1 61.12 173 GLU A N 1
ATOM 1361 C CA . GLU A 1 173 ? 26.891 -25 -1.894 1 61.12 173 GLU A CA 1
ATOM 1362 C C . GLU A 1 173 ? 27.891 -24.234 -2.754 1 61.12 173 GLU A C 1
ATOM 1364 O O . GLU A 1 173 ? 28.266 -24.688 -3.838 1 61.12 173 GLU A O 1
ATOM 1369 N N . TRP A 1 174 ? 28.406 -23.016 -2.203 1 58.03 174 TRP A N 1
ATOM 1370 C CA . TRP A 1 174 ? 29.281 -22.25 -3.07 1 58.03 174 TRP A CA 1
ATOM 1371 C C . TRP A 1 174 ? 30.734 -22.406 -2.648 1 58.03 174 TRP A C 1
ATOM 1373 O O . TRP A 1 174 ? 31.641 -21.891 -3.314 1 58.03 174 TRP A O 1
ATOM 1383 N N . GLY A 1 175 ? 31.016 -23.406 -2.139 1 53.41 175 GLY A N 1
ATOM 1384 C CA . GLY A 1 175 ? 32.375 -23.734 -1.776 1 53.41 175 GLY A CA 1
ATOM 1385 C C . GLY A 1 175 ? 33.031 -22.688 -0.905 1 53.41 175 GLY A C 1
ATOM 1386 O O . GLY A 1 175 ? 32.719 -22.562 0.278 1 53.41 175 GLY A O 1
ATOM 1387 N N . SER A 1 176 ? 33.75 -21.531 -1.535 1 51.56 176 SER A N 1
ATOM 1388 C CA . SER A 1 176 ? 34.688 -20.672 -0.826 1 51.56 176 SER A CA 1
ATOM 1389 C C . SER A 1 176 ? 34 -19.453 -0.234 1 51.56 176 SER A C 1
ATOM 1391 O O . SER A 1 176 ? 33.25 -18.75 -0.928 1 51.56 176 SER A O 1
ATOM 1393 N N . SER A 1 177 ? 33.844 -19.406 0.99 1 52.81 177 SER A N 1
ATOM 1394 C CA . SER A 1 177 ? 33.25 -18.344 1.811 1 52.81 177 SER A CA 1
ATOM 1395 C C . SER A 1 177 ? 33.75 -16.969 1.37 1 52.81 177 SER A C 1
ATOM 1397 O O . SER A 1 177 ? 33.156 -15.953 1.755 1 52.81 177 SER A O 1
ATOM 1399 N N . ARG A 1 178 ? 34.906 -16.922 0.502 1 52.69 178 ARG A N 1
ATOM 1400 C CA . ARG A 1 178 ? 35.562 -15.648 0.225 1 52.69 178 ARG A CA 1
ATOM 1401 C C . ARG A 1 178 ? 35.094 -15.078 -1.112 1 52.69 178 ARG A C 1
ATOM 1403 O O . ARG A 1 178 ? 35.625 -14.055 -1.574 1 52.69 178 ARG A O 1
ATOM 1410 N N . ALA A 1 179 ? 34.094 -15.711 -1.719 1 57.22 179 ALA A N 1
ATOM 1411 C CA . ALA A 1 179 ? 33.688 -15.25 -3.047 1 57.22 179 ALA A CA 1
ATOM 1412 C C . ALA A 1 179 ? 32.75 -14.039 -2.955 1 57.22 179 ALA A C 1
ATOM 1414 O O . ALA A 1 179 ? 31.984 -13.914 -2.002 1 57.22 179 ALA A O 1
ATOM 1415 N N . PRO A 1 180 ? 32.938 -13.148 -3.9 1 64.75 180 PRO A N 1
ATOM 1416 C CA . PRO A 1 180 ? 32.094 -11.953 -3.924 1 64.75 180 PRO A CA 1
ATOM 1417 C C . PRO A 1 180 ? 30.609 -12.273 -3.924 1 64.75 180 PRO A C 1
ATOM 1419 O O . PRO A 1 180 ? 30.203 -13.344 -4.391 1 64.75 180 PRO A O 1
ATOM 1422 N N . ALA A 1 181 ? 29.859 -11.562 -3.238 1 65.88 181 ALA A N 1
ATOM 1423 C CA . ALA A 1 181 ? 28.406 -11.688 -3.086 1 65.88 181 ALA A CA 1
ATOM 1424 C C . ALA A 1 181 ? 27.734 -11.945 -4.434 1 65.88 181 ALA A C 1
ATOM 1426 O O . ALA A 1 181 ? 26.766 -12.695 -4.516 1 65.88 181 ALA A O 1
ATOM 1427 N N . SER A 1 182 ? 28.219 -11.305 -5.496 1 68.62 182 SER A N 1
ATOM 1428 C CA . SER A 1 182 ? 27.625 -11.461 -6.824 1 68.62 182 SER A CA 1
ATOM 1429 C C . SER A 1 182 ? 27.766 -12.898 -7.32 1 68.62 182 SER A C 1
ATOM 1431 O O . SER A 1 182 ? 26.859 -13.43 -7.965 1 68.62 182 SER A O 1
ATOM 1433 N N . ASP A 1 183 ? 28.781 -13.477 -7 1 67.88 183 ASP A N 1
ATOM 1434 C CA . ASP A 1 183 ? 29.016 -14.859 -7.414 1 67.88 183 ASP A CA 1
ATOM 1435 C C . ASP A 1 183 ? 28.109 -15.82 -6.648 1 67.88 183 ASP A C 1
ATOM 1437 O O . ASP A 1 183 ? 27.594 -16.781 -7.219 1 67.88 183 ASP A O 1
ATOM 1441 N N . HIS A 1 184 ? 27.922 -15.414 -5.453 1 70.62 184 HIS A N 1
ATOM 1442 C CA . HIS A 1 184 ? 27.047 -16.234 -4.633 1 70.62 184 HIS A CA 1
ATOM 1443 C C . HIS A 1 184 ? 25.609 -16.219 -5.164 1 70.62 184 HIS A C 1
ATOM 1445 O O . HIS A 1 184 ? 24.953 -17.266 -5.215 1 70.62 184 HIS A O 1
ATOM 1451 N N . ALA A 1 185 ? 25.234 -15.094 -5.562 1 74.06 185 ALA A N 1
ATOM 1452 C CA . ALA A 1 185 ? 23.875 -14.938 -6.074 1 74.06 185 ALA A CA 1
ATOM 1453 C C . ALA A 1 185 ? 23.672 -15.734 -7.359 1 74.06 185 ALA A C 1
ATOM 1455 O O . ALA A 1 185 ? 22.625 -16.344 -7.57 1 74.06 185 ALA A O 1
ATOM 1456 N N . LYS A 1 186 ? 24.672 -15.805 -8.156 1 75.19 186 LYS A N 1
ATOM 1457 C CA . LYS A 1 186 ? 24.578 -16.516 -9.43 1 75.19 186 LYS A CA 1
ATOM 1458 C C . LYS A 1 186 ? 24.5 -18.016 -9.211 1 75.19 186 LYS A C 1
ATOM 1460 O O . LYS A 1 186 ? 23.719 -18.703 -9.867 1 75.19 186 LYS A O 1
ATOM 1465 N N . VAL A 1 187 ? 25.25 -18.453 -8.352 1 76.19 187 VAL A N 1
ATOM 1466 C CA . VAL A 1 187 ? 25.297 -19.891 -8.078 1 76.19 187 VAL A CA 1
ATOM 1467 C C . VAL A 1 187 ? 24 -20.312 -7.363 1 76.19 187 VAL A C 1
ATOM 1469 O O . VAL A 1 187 ? 23.453 -21.375 -7.656 1 76.19 187 VAL A O 1
ATOM 1472 N N . LYS A 1 188 ? 23.562 -19.516 -6.473 1 80.81 188 LYS A N 1
ATOM 1473 C CA . LYS A 1 188 ? 22.359 -19.797 -5.691 1 80.81 188 LYS A CA 1
ATOM 1474 C C . LYS A 1 188 ? 21.141 -19.984 -6.594 1 80.81 188 LYS A C 1
ATOM 1476 O O . LYS A 1 188 ? 20.312 -20.859 -6.34 1 80.81 188 LYS A O 1
ATOM 1481 N N . LYS A 1 189 ? 21.141 -19.312 -7.668 1 81.75 189 LYS A N 1
ATOM 1482 C CA . LYS A 1 189 ? 20 -19.328 -8.57 1 81.75 189 LYS A CA 1
ATOM 1483 C C . LYS A 1 189 ? 19.953 -20.609 -9.391 1 81.75 189 LYS A C 1
ATOM 1485 O O . LYS A 1 189 ? 18.953 -20.891 -10.047 1 81.75 189 LYS A O 1
ATOM 1490 N N . THR A 1 190 ? 21.016 -21.406 -9.297 1 83.12 190 THR A N 1
ATOM 1491 C CA . THR A 1 190 ? 21.062 -22.656 -10.062 1 83.12 190 THR A CA 1
ATOM 1492 C C . THR A 1 190 ? 20.703 -23.844 -9.172 1 83.12 190 THR A C 1
ATOM 1494 O O . THR A 1 190 ? 20.5 -24.953 -9.664 1 83.12 190 THR A O 1
ATOM 1497 N N . ILE A 1 191 ? 20.547 -23.531 -7.91 1 87.38 191 ILE A N 1
ATOM 1498 C CA . ILE A 1 191 ? 20.234 -24.609 -6.961 1 87.38 191 ILE A CA 1
ATOM 1499 C C . ILE A 1 191 ? 18.766 -24.984 -7.078 1 87.38 191 ILE A C 1
ATOM 1501 O O . ILE A 1 191 ? 17.891 -24.125 -6.988 1 87.38 191 ILE A O 1
ATOM 1505 N N . PRO A 1 192 ? 18.484 -26.266 -7.262 1 91.81 192 PRO A N 1
ATOM 1506 C CA . PRO A 1 192 ? 17.094 -26.703 -7.473 1 91.81 192 PRO A CA 1
ATOM 1507 C C . PRO A 1 192 ? 16.172 -26.281 -6.34 1 91.81 192 PRO A C 1
ATOM 1509 O O . PRO A 1 192 ? 15.047 -25.828 -6.59 1 91.81 192 PRO A O 1
ATOM 1512 N N . LEU A 1 193 ? 16.578 -26.406 -5.137 1 92.5 193 LEU A N 1
ATOM 1513 C CA . LEU A 1 193 ? 15.75 -26.047 -3.992 1 92.5 193 LEU A CA 1
ATOM 1514 C C . LEU A 1 193 ? 15.438 -24.547 -4.004 1 92.5 193 LEU A C 1
ATOM 1516 O O . LEU A 1 193 ? 14.32 -24.156 -3.689 1 92.5 193 LEU A O 1
ATOM 1520 N N . TYR A 1 194 ? 16.406 -23.75 -4.312 1 92.81 194 TYR A N 1
ATOM 1521 C CA . TYR A 1 194 ? 16.188 -22.312 -4.406 1 92.81 194 TYR A CA 1
ATOM 1522 C C . TYR A 1 194 ? 15.18 -21.984 -5.508 1 92.81 194 TYR A C 1
ATOM 1524 O O . TYR A 1 194 ? 14.281 -21.156 -5.316 1 92.81 194 TYR A O 1
ATOM 1532 N N . ILE A 1 195 ? 15.344 -22.609 -6.621 1 94.69 195 ILE A N 1
ATOM 1533 C CA . ILE A 1 195 ? 14.438 -22.406 -7.742 1 94.69 195 ILE A CA 1
ATOM 1534 C C . ILE A 1 195 ? 13.016 -22.812 -7.336 1 94.69 195 ILE A C 1
ATOM 1536 O O . ILE A 1 195 ? 12.055 -22.109 -7.645 1 94.69 195 ILE A O 1
ATOM 1540 N N . GLY A 1 196 ? 12.969 -23.906 -6.676 1 97.06 196 GLY A N 1
ATOM 1541 C CA . GLY A 1 196 ? 11.68 -24.359 -6.188 1 97.06 196 GLY A CA 1
ATOM 1542 C C . GLY A 1 196 ? 11.023 -23.375 -5.234 1 97.06 196 GLY A C 1
ATOM 1543 O O . GLY A 1 196 ? 9.82 -23.125 -5.316 1 97.06 196 GLY A O 1
ATOM 1544 N N . LEU A 1 197 ? 11.758 -22.812 -4.383 1 96.56 197 LEU A N 1
ATOM 1545 C CA . LEU A 1 197 ? 11.219 -21.891 -3.391 1 96.56 197 LEU A CA 1
ATOM 1546 C C . LEU A 1 197 ? 10.883 -20.547 -4.027 1 96.56 197 LEU A C 1
ATOM 1548 O O . LEU A 1 197 ? 9.789 -20.016 -3.818 1 96.56 197 LEU A O 1
ATOM 1552 N N . ALA A 1 198 ? 11.742 -20 -4.836 1 96.5 198 ALA A N 1
ATOM 1553 C CA . ALA A 1 198 ? 11.57 -18.672 -5.422 1 96.5 198 ALA A CA 1
ATOM 1554 C C . ALA A 1 198 ? 10.516 -18.688 -6.523 1 96.5 198 ALA A C 1
ATOM 1556 O O . ALA A 1 198 ? 9.539 -17.938 -6.465 1 96.5 198 ALA A O 1
ATOM 1557 N N . THR A 1 199 ? 10.672 -19.562 -7.426 1 95.94 199 THR A N 1
ATOM 1558 C CA . THR A 1 199 ? 9.773 -19.625 -8.57 1 95.94 199 THR A CA 1
ATOM 1559 C C . THR A 1 199 ? 8.539 -20.469 -8.25 1 95.94 199 THR A C 1
ATOM 1561 O O . THR A 1 199 ? 7.418 -20.094 -8.586 1 95.94 199 THR A O 1
ATOM 1564 N N . GLY A 1 200 ? 8.75 -21.562 -7.625 1 98.12 200 GLY A N 1
ATOM 1565 C CA . GLY A 1 200 ? 7.648 -22.453 -7.336 1 98.12 200 GLY A CA 1
ATOM 1566 C C . GLY A 1 200 ? 6.73 -21.953 -6.242 1 98.12 200 GLY A C 1
ATOM 1567 O O . GLY A 1 200 ? 5.543 -21.734 -6.477 1 98.12 200 GLY A O 1
ATOM 1568 N N . PHE A 1 201 ? 7.254 -21.703 -5.066 1 98.56 201 PHE A N 1
ATOM 1569 C CA . PHE A 1 201 ? 6.441 -21.312 -3.922 1 98.56 201 PHE A CA 1
ATOM 1570 C C . PHE A 1 201 ? 6.035 -19.844 -4.02 1 98.56 201 PHE A C 1
ATOM 1572 O O . PHE A 1 201 ? 4.844 -19.531 -4.074 1 98.56 201 PHE A O 1
ATOM 1579 N N . CYS A 1 202 ? 7.035 -18.922 -4.102 1 98.38 202 CYS A N 1
ATOM 1580 C CA . CYS A 1 202 ? 6.734 -17.5 -4.105 1 98.38 202 CYS A CA 1
ATOM 1581 C C . CYS A 1 202 ? 5.922 -17.109 -5.336 1 98.38 202 CYS A C 1
ATOM 1583 O O . CYS A 1 202 ? 4.961 -16.344 -5.238 1 98.38 202 CYS A O 1
ATOM 1585 N N . GLY A 1 203 ? 6.273 -17.625 -6.445 1 98.06 203 GLY A N 1
ATOM 1586 C CA . GLY A 1 203 ? 5.559 -17.328 -7.676 1 98.06 203 GLY A CA 1
ATOM 1587 C C . GLY A 1 203 ? 4.121 -17.797 -7.664 1 98.06 203 GLY A C 1
ATOM 1588 O O . GLY A 1 203 ? 3.248 -17.172 -8.266 1 98.06 203 GLY A O 1
ATOM 1589 N N . SER A 1 204 ? 3.887 -18.906 -7 1 98.62 204 SER A N 1
ATOM 1590 C CA . SER A 1 204 ? 2.541 -19.469 -6.953 1 98.62 204 SER A CA 1
ATOM 1591 C C . SER A 1 204 ? 1.745 -18.906 -5.781 1 98.62 204 SER A C 1
ATOM 1593 O O . SER A 1 204 ? 0.52 -19.031 -5.738 1 98.62 204 SER A O 1
ATOM 1595 N N . PHE A 1 205 ? 2.48 -18.359 -4.859 1 98.69 205 PHE A N 1
ATOM 1596 C CA . PHE A 1 205 ? 1.854 -17.672 -3.73 1 98.69 205 PHE A CA 1
ATOM 1597 C C . PHE A 1 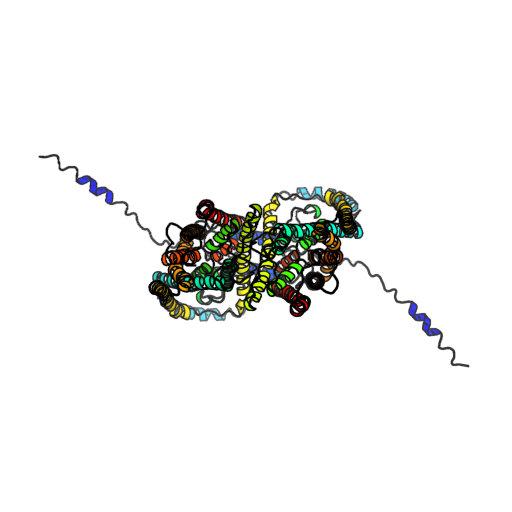205 ? 1.232 -16.359 -4.172 1 98.69 205 PHE A C 1
ATOM 1599 O O . PHE A 1 205 ? 0.268 -15.883 -3.566 1 98.69 205 PHE A O 1
ATOM 1606 N N . THR A 1 206 ? 1.778 -15.812 -5.242 1 98.62 206 THR A N 1
ATOM 1607 C CA . THR A 1 206 ? 1.281 -14.555 -5.789 1 98.62 206 THR A CA 1
ATOM 1608 C C . THR A 1 206 ? 0.55 -14.789 -7.109 1 98.62 206 THR A C 1
ATOM 1610 O O . THR A 1 206 ? 0.704 -15.844 -7.73 1 98.62 206 THR A O 1
ATOM 1613 N N . SER A 1 207 ? -0.217 -13.867 -7.496 1 98.75 207 SER A N 1
ATOM 1614 C CA . SER A 1 207 ? -0.958 -13.984 -8.75 1 98.75 207 SER A CA 1
ATOM 1615 C C . SER A 1 207 ? -1.205 -12.617 -9.375 1 98.75 207 SER A C 1
ATOM 1617 O O . SER A 1 207 ? -1.943 -11.797 -8.82 1 98.75 207 SER A O 1
ATOM 1619 N N . PHE A 1 208 ? -0.667 -12.414 -10.484 1 98.75 208 PHE A N 1
ATOM 1620 C CA . PHE A 1 208 ? -0.832 -11.172 -11.234 1 98.75 208 PHE A CA 1
ATOM 1621 C C . PHE A 1 208 ? -2.199 -11.117 -11.906 1 98.75 208 PHE A C 1
ATOM 1623 O O . PHE A 1 208 ? -2.832 -10.062 -11.961 1 98.75 208 PHE A O 1
ATOM 1630 N N . SER A 1 209 ? -2.664 -12.203 -12.43 1 98.62 209 SER A N 1
ATOM 1631 C CA . SER A 1 209 ? -3.957 -12.258 -13.102 1 98.62 209 SER A CA 1
ATOM 1632 C C . SER A 1 209 ? -5.094 -11.922 -12.148 1 98.62 209 SER A C 1
ATOM 1634 O O . SER A 1 209 ? -6.02 -11.188 -12.508 1 98.62 209 SER A O 1
ATOM 1636 N N . SER A 1 210 ? -4.996 -12.43 -10.898 1 97.75 210 SER A N 1
ATOM 1637 C CA . SER A 1 210 ? -6.016 -12.117 -9.898 1 97.75 210 SER A CA 1
ATOM 1638 C C . SER A 1 210 ? -5.996 -10.641 -9.523 1 97.75 210 SER A C 1
ATOM 1640 O O . SER A 1 210 ? -7.043 -10.047 -9.273 1 97.75 210 SER A O 1
ATOM 1642 N N . PHE A 1 211 ? -4.824 -10.109 -9.5 1 98.06 211 PHE A N 1
ATOM 1643 C CA . PHE A 1 211 ? -4.672 -8.68 -9.266 1 98.06 211 PHE A CA 1
ATOM 1644 C C . PHE A 1 211 ? -5.383 -7.875 -10.352 1 98.06 211 PHE A C 1
ATOM 1646 O O . PHE A 1 211 ? -6.168 -6.973 -10.047 1 98.06 211 PHE A O 1
ATOM 1653 N N . ILE A 1 212 ? -5.191 -8.195 -11.609 1 98.44 212 ILE A N 1
ATOM 1654 C CA . ILE A 1 212 ? -5.785 -7.469 -12.719 1 98.44 212 ILE A CA 1
ATOM 1655 C C . ILE A 1 212 ? -7.293 -7.707 -12.75 1 98.44 212 ILE A C 1
ATOM 1657 O O . ILE A 1 212 ? -8.062 -6.809 -13.086 1 98.44 212 ILE A O 1
ATOM 1661 N N . ARG A 1 213 ? -7.688 -8.922 -12.406 1 97.19 213 ARG A N 1
ATOM 1662 C CA . ARG A 1 213 ? -9.117 -9.203 -12.289 1 97.19 213 ARG A CA 1
ATOM 1663 C C . ARG A 1 213 ? -9.773 -8.266 -11.289 1 97.19 213 ARG A C 1
ATOM 1665 O O . ARG A 1 213 ? -10.852 -7.719 -11.555 1 97.19 213 ARG A O 1
ATOM 1672 N N . ASP A 1 214 ? -9.133 -8.094 -10.141 1 96.06 214 ASP A N 1
ATOM 1673 C CA . ASP A 1 214 ? -9.68 -7.207 -9.117 1 96.06 214 ASP A CA 1
ATOM 1674 C C . ASP A 1 214 ? -9.711 -5.758 -9.609 1 96.06 214 ASP A C 1
ATOM 1676 O O . ASP A 1 214 ? -10.602 -4.992 -9.234 1 96.06 214 ASP A O 1
ATOM 1680 N N . CYS A 1 215 ? -8.75 -5.379 -10.438 1 96.75 215 CYS A N 1
ATOM 1681 C CA . CYS A 1 215 ? -8.797 -4.062 -11.062 1 96.75 215 CYS A CA 1
ATOM 1682 C C . CYS A 1 215 ? -10.055 -3.904 -11.906 1 96.75 215 CYS A C 1
ATOM 1684 O O . CYS A 1 215 ? -10.766 -2.9 -11.789 1 96.75 215 CYS A O 1
ATOM 1686 N N . PHE A 1 216 ? -10.328 -4.902 -12.703 1 96.25 216 PHE A N 1
ATOM 1687 C CA . PHE A 1 216 ? -11.484 -4.84 -13.586 1 96.25 216 PHE A CA 1
ATOM 1688 C C . PHE A 1 216 ? -12.781 -4.836 -12.789 1 96.25 216 PHE A C 1
ATOM 1690 O O . PHE A 1 216 ? -13.695 -4.066 -13.086 1 96.25 216 PHE A O 1
ATOM 1697 N N . LEU A 1 217 ? -12.836 -5.68 -11.742 1 92.94 217 LEU A N 1
ATOM 1698 C CA . LEU A 1 217 ? -14.047 -5.773 -10.938 1 92.94 217 LEU A CA 1
ATOM 1699 C C . LEU A 1 217 ? -14.266 -4.492 -10.141 1 92.94 217 LEU A C 1
ATOM 1701 O O . LEU A 1 217 ? -15.414 -4.109 -9.883 1 92.94 217 LEU A O 1
ATOM 1705 N N . ALA A 1 218 ? -13.227 -3.863 -9.75 1 93.12 218 ALA A N 1
ATOM 1706 C CA . ALA A 1 218 ? -13.352 -2.557 -9.109 1 93.12 218 ALA A CA 1
ATOM 1707 C C . ALA A 1 218 ? -13.906 -1.521 -10.086 1 93.12 218 ALA A C 1
ATOM 1709 O O . ALA A 1 218 ? -14.734 -0.686 -9.711 1 93.12 218 ALA A O 1
ATOM 1710 N N . LEU A 1 219 ? -13.461 -1.577 -11.312 1 92 219 LEU A N 1
ATOM 1711 C CA . LEU A 1 219 ? -13.898 -0.664 -12.359 1 92 219 LEU A CA 1
ATOM 1712 C C . LEU A 1 219 ? -15.391 -0.831 -12.633 1 92 219 LEU A C 1
ATOM 1714 O O . LEU A 1 219 ? -16.094 0.153 -12.867 1 92 219 LEU A O 1
ATOM 1718 N N . THR A 1 220 ? -15.938 -2.045 -12.508 1 89.5 220 THR A N 1
ATOM 1719 C CA . THR A 1 220 ? -17.328 -2.318 -12.852 1 89.5 220 THR A CA 1
ATOM 1720 C C . THR A 1 220 ? -18.203 -2.365 -11.594 1 89.5 220 THR A C 1
ATOM 1722 O O . THR A 1 220 ? -19.375 -2.73 -11.664 1 89.5 220 THR A O 1
ATOM 1725 N N . ASN A 1 221 ? -17.594 -2.035 -10.383 1 86.5 221 ASN A N 1
ATOM 1726 C CA . ASN A 1 221 ? -18.312 -2.02 -9.109 1 86.5 221 ASN A CA 1
ATOM 1727 C C . ASN A 1 221 ? -18.828 -3.406 -8.734 1 86.5 221 ASN A C 1
ATOM 1729 O O . ASN A 1 221 ? -19.922 -3.543 -8.188 1 86.5 221 ASN A O 1
ATOM 1733 N N . ASP A 1 222 ? -18 -4.406 -9.117 1 83.31 222 ASP A N 1
ATOM 1734 C CA . ASP A 1 222 ? -18.406 -5.785 -8.867 1 83.31 222 ASP A CA 1
ATOM 1735 C C . ASP A 1 222 ? -17.453 -6.469 -7.887 1 83.31 222 ASP A C 1
ATOM 1737 O O . ASP A 1 222 ? -17.391 -7.695 -7.836 1 83.31 222 ASP A O 1
ATOM 1741 N N . LEU A 1 223 ? -16.672 -5.602 -7.293 1 80.19 223 LEU A N 1
ATOM 1742 C CA . LEU A 1 223 ? -15.773 -6.191 -6.312 1 80.19 223 LEU A CA 1
ATOM 1743 C C . LEU A 1 223 ? -16.547 -6.727 -5.109 1 80.19 223 LEU A C 1
ATOM 1745 O O . LEU A 1 223 ? -17.359 -6.008 -4.52 1 80.19 223 LEU A O 1
ATOM 1749 N N . GLU A 1 224 ? -16.969 -8.008 -5.215 1 63.06 224 GLU A N 1
ATOM 1750 C CA . GLU A 1 224 ? -17.875 -8.648 -4.27 1 63.06 224 GLU A CA 1
ATOM 1751 C C . GLU A 1 224 ? -17.438 -8.414 -2.83 1 63.06 224 GLU A C 1
ATOM 1753 O O . GLU A 1 224 ? -16.266 -8.609 -2.5 1 63.06 224 GLU A O 1
ATOM 1758 N N . PRO A 1 225 ? -18.344 -7.559 -2.197 1 54.16 225 PRO A N 1
ATOM 1759 C CA . PRO A 1 225 ? -18.125 -7.613 -0.749 1 54.16 225 PRO A CA 1
ATOM 1760 C C . PRO A 1 225 ? -18.062 -9.039 -0.214 1 54.16 225 PRO A C 1
ATOM 1762 O O . PRO A 1 225 ? -18.484 -9.977 -0.897 1 54.16 225 PRO A O 1
ATOM 1765 N N . PRO A 1 226 ? -17.406 -9.391 0.813 1 47.09 226 PRO A N 1
ATOM 1766 C CA . PRO A 1 226 ? -17.281 -10.773 1.3 1 47.09 226 PRO A CA 1
ATOM 1767 C C . PRO A 1 226 ? -18.547 -11.594 1.047 1 47.09 226 PRO A C 1
ATOM 1769 O O . PRO A 1 226 ? -19.656 -11.039 0.983 1 47.09 226 PRO A O 1
ATOM 1772 N N . SER A 1 227 ? -18.406 -12.859 0.436 1 43.53 227 SER A N 1
ATOM 1773 C CA . SER A 1 227 ? -19.219 -13.922 -0.166 1 43.53 227 SER A CA 1
ATOM 1774 C C . SER A 1 227 ? -20.516 -14.125 0.591 1 43.53 227 SER A C 1
ATOM 1776 O O . SER A 1 227 ? -20.531 -14.117 1.824 1 43.53 227 SER A O 1
ATOM 1778 N N . PRO A 1 228 ? -21.531 -14.102 -0.198 1 41.19 228 PRO A N 1
ATOM 1779 C CA . PRO A 1 228 ? -22.844 -14.508 0.337 1 41.19 228 PRO A CA 1
ATOM 1780 C C . PRO A 1 228 ? -22.766 -15.82 1.114 1 41.19 228 PRO A C 1
ATOM 1782 O O . PRO A 1 228 ? -23.672 -16.141 1.889 1 41.19 228 PRO A O 1
ATOM 1785 N N . THR A 1 229 ? -22.047 -16.703 0.595 1 40.53 229 THR A N 1
ATOM 1786 C CA . THR A 1 229 ? -22.094 -18.031 1.196 1 40.53 229 THR A CA 1
ATOM 1787 C C . THR A 1 229 ? -21.422 -18.031 2.568 1 40.53 229 THR A C 1
ATOM 1789 O O . THR A 1 229 ? -21.375 -19.062 3.244 1 40.53 229 THR A O 1
ATOM 1792 N N . LEU A 1 230 ? -20.672 -17.047 2.76 1 45.66 230 LEU A N 1
ATOM 1793 C CA . LEU A 1 230 ? -20.125 -17.047 4.113 1 45.66 230 LEU A CA 1
ATOM 1794 C C . LEU A 1 230 ? -21.156 -16.547 5.117 1 45.66 230 LEU A C 1
ATOM 1796 O O . LEU A 1 230 ? -22.031 -15.758 4.77 1 45.66 230 LEU A O 1
ATOM 1800 N N . PRO A 1 231 ? -21.203 -17.203 6.188 1 43.25 231 PRO A N 1
ATOM 1801 C CA . PRO A 1 231 ? -22.234 -16.953 7.188 1 43.25 231 PRO A CA 1
ATOM 1802 C C . PRO A 1 231 ? -22.5 -15.461 7.387 1 43.25 231 PRO A C 1
ATOM 1804 O O . PRO A 1 231 ? -23.438 -15.086 8.102 1 43.25 231 PRO A O 1
ATOM 1807 N N . TYR A 1 232 ? -21.641 -14.719 6.82 1 41.97 232 TYR A N 1
ATOM 1808 C CA . TYR A 1 232 ? -21.891 -13.312 7.145 1 41.97 232 TYR A CA 1
ATOM 1809 C C . TYR A 1 232 ? -22.422 -12.562 5.934 1 41.97 232 TYR A C 1
ATOM 1811 O O . TYR A 1 232 ? -22.25 -11.344 5.824 1 41.97 232 TYR A O 1
ATOM 1819 N N . HIS A 1 233 ? -23.047 -13.297 5.039 1 44.25 233 HIS A N 1
ATOM 1820 C CA . HIS A 1 233 ? -23.484 -12.695 3.779 1 44.25 233 HIS A CA 1
ATOM 1821 C C . HIS A 1 233 ? -24.547 -11.633 4.012 1 44.25 233 HIS A C 1
ATOM 1823 O O . HIS A 1 233 ? -25.562 -11.891 4.664 1 44.25 233 HIS A O 1
ATOM 1829 N N . VAL A 1 234 ? -24.172 -10.531 4.238 1 43.75 234 VAL A N 1
ATOM 1830 C CA . VAL A 1 234 ? -25.219 -9.523 4.117 1 43.75 234 VAL A CA 1
ATOM 1831 C C . VAL A 1 234 ? -25.344 -9.078 2.66 1 43.75 234 VAL A C 1
ATOM 1833 O O . VAL A 1 234 ? -24.344 -8.875 1.978 1 43.75 234 VAL A O 1
ATOM 1836 N N . ASP A 1 235 ? -26.375 -9.508 1.919 1 47.44 235 ASP A N 1
ATOM 1837 C CA . ASP A 1 235 ? -26.703 -9.055 0.569 1 47.44 235 ASP A CA 1
ATOM 1838 C C . ASP A 1 235 ? -26.438 -7.562 0.405 1 47.44 235 ASP A C 1
ATOM 1840 O O . ASP A 1 235 ? -27.219 -6.73 0.888 1 47.44 235 ASP A O 1
ATOM 1844 N N . PRO A 1 236 ? -25.188 -7.16 0.163 1 51.31 236 PRO A N 1
ATOM 1845 C CA . PRO A 1 236 ? -25.062 -5.703 0.184 1 51.31 236 PRO A CA 1
ATOM 1846 C C . PRO A 1 236 ? -25.734 -5.031 -1.005 1 51.31 236 PRO A C 1
ATOM 1848 O O . PRO A 1 236 ? -25.719 -5.562 -2.119 1 51.31 236 PRO A O 1
ATOM 1851 N N . VAL A 1 237 ? -26.859 -4.484 -0.826 1 56.72 237 VAL A N 1
ATOM 1852 C CA . VAL A 1 237 ? -27.328 -3.572 -1.859 1 56.72 237 VAL A CA 1
ATOM 1853 C C . VAL A 1 237 ? -26.203 -2.619 -2.264 1 56.72 237 VAL A C 1
ATOM 1855 O O . VAL A 1 237 ? -25.766 -1.793 -1.461 1 56.72 237 VAL A O 1
ATOM 1858 N N . VAL A 1 238 ? -25.469 -3.107 -3.391 1 62.19 238 VAL A N 1
ATOM 1859 C CA . VAL A 1 238 ? -24.422 -2.221 -3.887 1 62.19 238 VAL A CA 1
ATOM 1860 C C . VAL A 1 238 ? -25.047 -1.042 -4.629 1 62.19 238 VAL A C 1
ATOM 1862 O O . VAL A 1 238 ? -25.781 -1.231 -5.598 1 62.19 238 VAL A O 1
ATOM 1865 N N . ALA A 1 239 ? -24.781 0.12 -4.043 1 68.81 239 ALA A N 1
ATOM 1866 C CA . ALA A 1 239 ? -25.297 1.342 -4.664 1 68.81 239 ALA A CA 1
ATOM 1867 C C . ALA A 1 239 ? -24.578 1.625 -5.984 1 68.81 239 ALA A C 1
ATOM 1869 O O . ALA A 1 239 ? -23.422 1.237 -6.164 1 68.81 239 ALA A O 1
ATOM 1870 N N . HIS A 1 240 ? -25.344 2.129 -6.945 1 74.25 240 HIS A N 1
ATOM 1871 C CA . HIS A 1 240 ? -24.797 2.518 -8.234 1 74.25 240 HIS A CA 1
ATOM 1872 C C . HIS A 1 240 ? -23.688 3.562 -8.07 1 74.25 240 HIS A C 1
ATOM 1874 O O . HIS A 1 240 ? -23.75 4.379 -7.148 1 74.25 240 HIS A O 1
ATOM 1880 N N . ARG A 1 241 ? -22.641 3.396 -8.883 1 79.44 241 ARG A N 1
ATOM 1881 C CA . ARG A 1 241 ? -21.484 4.289 -8.844 1 79.44 241 ARG A CA 1
ATOM 1882 C C . ARG A 1 241 ? -21.312 5.016 -10.172 1 79.44 241 ARG A C 1
ATOM 1884 O O . ARG A 1 241 ? -21.484 4.418 -11.234 1 79.44 241 ARG A O 1
ATOM 1891 N N . ASN A 1 242 ? -21.062 6.324 -10.07 1 82.75 242 ASN A N 1
ATOM 1892 C CA . ASN A 1 242 ? -20.75 7.078 -11.273 1 82.75 242 ASN A CA 1
ATOM 1893 C C . ASN A 1 242 ? -19.391 6.676 -11.852 1 82.75 242 ASN A C 1
ATOM 1895 O O . ASN A 1 242 ? -18.625 5.984 -11.188 1 82.75 242 ASN A O 1
ATOM 1899 N N . GLY A 1 243 ? -19.156 7.008 -13.117 1 85.69 243 GLY A N 1
ATOM 1900 C CA . GLY A 1 243 ? -17.922 6.672 -13.812 1 85.69 243 GLY A CA 1
ATOM 1901 C C . GLY A 1 243 ? -16.688 7.18 -13.109 1 85.69 243 GLY A C 1
ATOM 1902 O O . GLY A 1 243 ? -15.656 6.496 -13.086 1 85.69 243 GLY A O 1
ATOM 1903 N N . GLY A 1 244 ? -16.766 8.359 -12.531 1 86.56 244 GLY A N 1
ATOM 1904 C CA . GLY A 1 244 ? -15.633 8.93 -11.812 1 86.56 244 GLY A CA 1
ATOM 1905 C C . GLY A 1 244 ? -15.211 8.109 -10.617 1 86.56 244 GLY A C 1
ATOM 1906 O O . GLY A 1 244 ? -14.023 7.883 -10.398 1 86.56 244 GLY A O 1
ATOM 1907 N N . PHE A 1 245 ? -16.188 7.645 -9.891 1 87.94 245 PHE A N 1
ATOM 1908 C CA . PHE A 1 245 ? -15.906 6.832 -8.711 1 87.94 245 PHE A CA 1
ATOM 1909 C C . PHE A 1 245 ? -15.375 5.465 -9.117 1 87.94 245 PHE A C 1
ATOM 1911 O O . PHE A 1 245 ? -14.539 4.887 -8.422 1 87.94 245 PHE A O 1
ATOM 1918 N N . SER A 1 246 ? -15.836 4.945 -10.258 1 91.38 246 SER A N 1
ATOM 1919 C CA . SER A 1 246 ? -15.297 3.693 -10.781 1 91.38 246 SER A CA 1
ATOM 1920 C C . SER A 1 246 ? -13.828 3.834 -11.156 1 91.38 246 SER A C 1
ATOM 1922 O O . SER A 1 246 ? -13.039 2.914 -10.945 1 91.38 246 SER A O 1
ATOM 1924 N N . PHE A 1 247 ? -13.562 4.934 -11.703 1 94.19 247 PHE A N 1
ATOM 1925 C CA . PHE A 1 247 ? -12.18 5.219 -12.055 1 94.19 247 PHE A CA 1
ATOM 1926 C C . PHE A 1 247 ? -11.305 5.289 -10.812 1 94.19 247 PHE A C 1
ATOM 1928 O O . PHE A 1 247 ? -10.188 4.766 -10.797 1 94.19 247 PHE A O 1
ATOM 1935 N N . LEU A 1 248 ? -11.789 5.945 -9.758 1 93.44 248 LEU A N 1
ATOM 1936 C CA . LEU A 1 248 ? -11.047 6.047 -8.516 1 93.44 248 LEU A CA 1
ATOM 1937 C C . LEU A 1 248 ? -10.844 4.676 -7.883 1 93.44 248 LEU A C 1
ATOM 1939 O O . LEU A 1 248 ? -9.789 4.395 -7.312 1 93.44 248 LEU A O 1
ATOM 1943 N N . ALA A 1 249 ? -11.859 3.854 -7.969 1 93.69 249 ALA A N 1
ATOM 1944 C CA . ALA A 1 249 ? -11.75 2.494 -7.445 1 93.69 249 ALA A CA 1
ATOM 1945 C C . ALA A 1 249 ? -10.672 1.703 -8.188 1 93.69 249 ALA A C 1
ATOM 1947 O O . ALA A 1 249 ? -9.906 0.963 -7.57 1 93.69 249 ALA A O 1
ATOM 1948 N N . LEU A 1 250 ? -10.641 1.866 -9.5 1 95.81 250 LEU A N 1
ATOM 1949 C CA . LEU A 1 250 ? -9.609 1.235 -10.32 1 95.81 250 LEU A CA 1
ATOM 1950 C C . LEU A 1 250 ? -8.219 1.699 -9.906 1 95.81 250 LEU A C 1
ATOM 1952 O O . LEU A 1 250 ? -7.324 0.878 -9.695 1 95.81 250 LEU A O 1
ATOM 1956 N N . LEU A 1 251 ? -8.07 2.969 -9.711 1 96.06 251 LEU A N 1
ATOM 1957 C CA . LEU A 1 251 ? -6.781 3.541 -9.336 1 96.06 251 LEU A CA 1
ATOM 1958 C C . LEU A 1 251 ? -6.34 3.035 -7.965 1 96.06 251 LEU A C 1
ATOM 1960 O O . LEU A 1 251 ? -5.148 2.805 -7.738 1 96.06 251 LEU A O 1
ATOM 1964 N N . ALA A 1 252 ? -7.281 2.902 -7.09 1 96.25 252 ALA A N 1
ATOM 1965 C CA . ALA A 1 252 ? -6.969 2.434 -5.742 1 96.25 252 ALA A CA 1
ATOM 1966 C C . ALA A 1 252 ? -6.301 1.062 -5.781 1 96.25 252 ALA A C 1
ATOM 1968 O O . ALA A 1 252 ? -5.246 0.859 -5.172 1 96.25 252 ALA A O 1
ATOM 1969 N N . ILE A 1 253 ? -6.84 0.14 -6.551 1 96.69 253 ILE A N 1
ATOM 1970 C CA . ILE A 1 253 ? -6.293 -1.211 -6.629 1 96.69 253 ILE A CA 1
ATOM 1971 C C . ILE A 1 253 ? -4.961 -1.188 -7.375 1 96.69 253 ILE A C 1
ATOM 1973 O O . ILE A 1 253 ? -4.004 -1.853 -6.969 1 96.69 253 ILE A O 1
ATOM 1977 N N . MET A 1 254 ? -4.887 -0.39 -8.414 1 97.12 254 MET A N 1
ATOM 1978 C CA . MET A 1 254 ? -3.689 -0.298 -9.242 1 97.12 254 MET A CA 1
ATOM 1979 C C . MET A 1 254 ? -2.514 0.247 -8.438 1 97.12 254 MET A C 1
ATOM 1981 O O . MET A 1 254 ? -1.358 -0.072 -8.727 1 97.12 254 MET A O 1
ATOM 1985 N N . ILE A 1 255 ? -2.773 1.045 -7.414 1 96.81 255 ILE A N 1
ATOM 1986 C CA . ILE A 1 255 ? -1.722 1.675 -6.625 1 96.81 255 ILE A CA 1
ATOM 1987 C C . ILE A 1 255 ? -1.354 0.777 -5.445 1 96.81 255 ILE A C 1
ATOM 1989 O O . ILE A 1 255 ? -0.174 0.519 -5.195 1 96.81 255 ILE A O 1
ATOM 1993 N N . VAL A 1 256 ? -2.316 0.219 -4.777 1 97.5 256 VAL A N 1
ATOM 1994 C CA . VAL A 1 256 ? -2.105 -0.473 -3.512 1 97.5 256 VAL A CA 1
ATOM 1995 C C . VAL A 1 256 ? -1.362 -1.785 -3.756 1 97.5 256 VAL A C 1
ATOM 1997 O O . VAL A 1 256 ? -0.455 -2.143 -3 1 97.5 256 VAL A O 1
ATOM 2000 N N . HIS A 1 257 ? -1.643 -2.479 -4.84 1 97.88 257 HIS A N 1
ATOM 2001 C CA . HIS A 1 257 ? -1.086 -3.811 -5.059 1 97.88 257 HIS A CA 1
ATOM 2002 C C . HIS A 1 257 ? 0.418 -3.746 -5.301 1 97.88 257 HIS A C 1
ATOM 2004 O O . HIS A 1 257 ? 1.193 -4.391 -4.59 1 97.88 257 HIS A O 1
ATOM 2010 N N . PRO A 1 258 ? 0.883 -2.934 -6.293 1 97.25 258 PRO A N 1
ATOM 2011 C CA . PRO A 1 258 ? 2.336 -2.889 -6.48 1 97.25 258 PRO A CA 1
ATOM 2012 C C . PRO A 1 258 ? 3.064 -2.273 -5.289 1 97.25 258 PRO A C 1
ATOM 2014 O O . PRO A 1 258 ? 4.168 -2.707 -4.945 1 97.25 258 PRO A O 1
ATOM 2017 N N . ALA A 1 259 ? 2.48 -1.286 -4.645 1 97.19 259 ALA A N 1
ATOM 2018 C CA . ALA A 1 259 ? 3.127 -0.622 -3.514 1 97.19 259 ALA A CA 1
ATOM 2019 C C . ALA A 1 259 ? 3.334 -1.592 -2.354 1 97.19 259 ALA A C 1
ATOM 2021 O O . ALA A 1 259 ? 4.43 -1.676 -1.795 1 97.19 259 ALA A O 1
ATOM 2022 N N . ILE A 1 260 ? 2.309 -2.342 -2.053 1 97.94 260 ILE A N 1
ATOM 2023 C CA . ILE A 1 260 ? 2.365 -3.266 -0.925 1 97.94 260 ILE A CA 1
ATOM 2024 C C . ILE A 1 260 ? 3.299 -4.426 -1.256 1 97.94 260 ILE A C 1
ATOM 2026 O O . ILE A 1 260 ? 4.047 -4.895 -0.394 1 97.94 260 ILE A O 1
ATOM 2030 N N . SER A 1 261 ? 3.242 -4.891 -2.461 1 98.44 261 SER A N 1
ATOM 2031 C CA . SER A 1 261 ? 4.117 -5.992 -2.861 1 98.44 261 SER A CA 1
ATOM 2032 C C . SER A 1 261 ? 5.582 -5.562 -2.855 1 98.44 261 SER A C 1
ATOM 2034 O O . SER A 1 261 ? 6.453 -6.328 -2.445 1 98.44 261 SER A O 1
ATOM 2036 N N . LEU A 1 262 ? 5.84 -4.352 -3.32 1 97.19 262 LEU A N 1
ATOM 2037 C CA . LEU A 1 262 ? 7.199 -3.822 -3.287 1 97.19 262 LEU A CA 1
ATOM 2038 C C . LEU A 1 262 ? 7.676 -3.646 -1.849 1 97.19 262 LEU A C 1
ATOM 2040 O O . LEU A 1 262 ? 8.828 -3.943 -1.533 1 97.19 262 LEU A O 1
ATOM 2044 N N . ALA A 1 263 ? 6.809 -3.129 -1.041 1 96.94 263 ALA A N 1
ATOM 2045 C CA . ALA A 1 263 ? 7.145 -2.994 0.374 1 96.94 263 ALA A CA 1
ATOM 2046 C C . ALA A 1 263 ? 7.449 -4.352 0.997 1 96.94 263 ALA A C 1
ATOM 2048 O O . ALA A 1 263 ? 8.398 -4.488 1.773 1 96.94 263 ALA A O 1
ATOM 2049 N N . GLY A 1 264 ? 6.598 -5.34 0.644 1 97.88 264 GLY A N 1
ATOM 2050 C CA . GLY A 1 264 ? 6.859 -6.688 1.12 1 97.88 264 GLY A CA 1
ATOM 2051 C C . GLY A 1 264 ? 8.219 -7.219 0.694 1 97.88 264 GLY A C 1
ATOM 2052 O O . GLY A 1 264 ? 8.922 -7.836 1.491 1 97.88 264 GLY A O 1
ATOM 2053 N N . LEU A 1 265 ? 8.523 -6.984 -0.533 1 97.69 265 LEU A N 1
ATOM 2054 C CA . LEU A 1 265 ? 9.812 -7.41 -1.063 1 97.69 265 LEU A CA 1
ATOM 2055 C C . LEU A 1 265 ? 10.961 -6.773 -0.285 1 97.69 265 LEU A C 1
ATOM 2057 O O . LEU A 1 265 ? 11.914 -7.453 0.09 1 97.69 265 LEU A O 1
ATOM 2061 N N . MET A 1 266 ? 10.859 -5.48 0.034 1 95.69 266 MET A N 1
ATOM 2062 C CA . MET A 1 266 ? 11.914 -4.738 0.726 1 95.69 266 MET A CA 1
ATOM 2063 C C . MET A 1 266 ? 12.023 -5.184 2.18 1 95.69 266 MET A C 1
ATOM 2065 O O . MET A 1 266 ? 13.125 -5.359 2.697 1 95.69 266 MET A O 1
ATOM 2069 N N . VAL A 1 267 ? 10.922 -5.332 2.785 1 96.62 267 VAL A N 1
ATOM 2070 C CA . VAL A 1 267 ? 10.922 -5.762 4.18 1 96.62 267 VAL A CA 1
ATOM 2071 C C . VAL A 1 267 ? 11.5 -7.172 4.281 1 96.62 267 VAL A C 1
ATOM 2073 O O . VAL A 1 267 ? 12.242 -7.48 5.215 1 96.62 267 VAL A O 1
ATOM 2076 N N . GLY A 1 268 ? 11.102 -8.055 3.324 1 97.31 268 GLY A N 1
ATOM 2077 C CA . GLY A 1 268 ? 11.688 -9.383 3.293 1 97.31 268 GLY A CA 1
ATOM 2078 C C . GLY A 1 268 ? 13.203 -9.367 3.16 1 97.31 268 GLY A C 1
ATOM 2079 O O . GLY A 1 268 ? 13.898 -10.125 3.842 1 97.31 268 GLY A O 1
ATOM 2080 N N . ALA A 1 269 ? 13.695 -8.555 2.35 1 95.56 269 ALA A N 1
ATOM 2081 C CA . ALA A 1 269 ? 15.133 -8.422 2.15 1 95.56 269 ALA A CA 1
ATOM 2082 C C . ALA A 1 269 ? 15.82 -7.926 3.422 1 95.56 269 ALA A C 1
ATOM 2084 O O . ALA A 1 269 ? 16.859 -8.445 3.812 1 95.56 269 ALA A O 1
ATOM 2085 N N . GLN A 1 270 ? 15.242 -6.918 4.07 1 94.19 270 GLN A N 1
ATOM 2086 C CA . GLN A 1 270 ? 15.812 -6.371 5.297 1 94.19 270 GLN A CA 1
ATOM 2087 C C . GLN A 1 270 ? 15.805 -7.41 6.418 1 94.19 270 GLN A C 1
ATOM 2089 O O . GLN A 1 270 ? 16.734 -7.457 7.23 1 94.19 270 GLN A O 1
ATOM 2094 N N . LEU A 1 271 ? 14.758 -8.148 6.406 1 94.88 271 LEU A N 1
ATOM 2095 C CA . LEU A 1 271 ? 14.688 -9.203 7.418 1 94.88 271 LEU A CA 1
ATOM 2096 C C . LEU A 1 271 ? 15.789 -10.234 7.203 1 94.88 271 LEU A C 1
ATOM 2098 O O . LEU A 1 271 ? 16.391 -10.727 8.172 1 94.88 271 LEU A O 1
ATOM 2102 N N . ALA A 1 272 ? 16 -10.617 5.961 1 94.56 272 ALA A N 1
ATOM 2103 C CA . ALA A 1 272 ? 17.078 -11.555 5.652 1 94.56 272 ALA A CA 1
ATOM 2104 C C . ALA A 1 272 ? 18.422 -11.031 6.148 1 94.56 272 ALA A C 1
ATOM 2106 O O . ALA A 1 272 ? 19.219 -11.789 6.719 1 94.56 272 ALA A O 1
ATOM 2107 N N . LEU A 1 273 ? 18.656 -9.789 6.016 1 90.94 273 LEU A N 1
ATOM 2108 C CA . LEU A 1 273 ? 19.891 -9.164 6.453 1 90.94 273 LEU A CA 1
ATOM 2109 C C . LEU A 1 273 ? 19.984 -9.133 7.973 1 90.94 273 LEU A C 1
ATOM 2111 O O . LEU A 1 273 ? 21.047 -9.375 8.547 1 90.94 273 LEU A O 1
ATOM 2115 N N . ALA A 1 274 ? 18.922 -8.852 8.602 1 90.94 274 ALA A N 1
ATOM 2116 C CA . ALA A 1 274 ? 18.875 -8.789 10.062 1 90.94 274 ALA A CA 1
ATOM 2117 C C . ALA A 1 274 ? 19.094 -10.164 10.68 1 90.94 274 ALA A C 1
ATOM 2119 O O . ALA A 1 274 ? 19.719 -10.289 11.734 1 90.94 274 ALA A O 1
ATOM 2120 N N . LEU A 1 275 ? 18.641 -11.188 9.969 1 92.5 275 LEU A N 1
ATOM 2121 C CA . LEU A 1 275 ? 18.688 -12.531 10.539 1 92.5 275 LEU A CA 1
ATOM 2122 C C . LEU A 1 275 ? 19.906 -13.289 10.047 1 92.5 275 LEU A C 1
ATOM 2124 O O . LEU A 1 275 ? 20.078 -14.477 10.344 1 92.5 275 LEU A O 1
ATOM 2128 N N . GLN A 1 276 ? 20.703 -12.727 9.344 1 88.19 276 GLN A N 1
ATOM 2129 C CA . GLN A 1 276 ? 21.875 -13.359 8.742 1 88.19 276 GLN A CA 1
ATOM 2130 C C . GLN A 1 276 ? 22.719 -14.086 9.789 1 88.19 276 GLN A C 1
ATOM 2132 O O . GLN A 1 276 ? 23.172 -15.211 9.57 1 88.19 276 GLN A O 1
ATOM 2137 N N . PRO A 1 277 ? 22.859 -13.43 11.016 1 88 277 PRO A N 1
ATOM 2138 C CA . PRO A 1 277 ? 23.703 -14.102 12 1 88 277 PRO A CA 1
ATOM 2139 C C . PRO A 1 277 ? 23.062 -15.352 12.594 1 88 277 PRO A C 1
ATOM 2141 O O . PRO A 1 277 ? 23.75 -16.25 13.078 1 88 277 PRO A O 1
ATOM 2144 N N . VAL A 1 278 ? 21.766 -15.461 12.516 1 90.5 278 VAL A N 1
ATOM 2145 C CA . VAL A 1 278 ? 21.062 -16.547 13.188 1 90.5 278 VAL A CA 1
ATOM 2146 C C . VAL A 1 278 ? 20.578 -17.562 12.164 1 90.5 278 VAL A C 1
ATOM 2148 O O . VAL A 1 278 ? 20.234 -18.703 12.516 1 90.5 278 VAL A O 1
ATOM 2151 N N . THR A 1 279 ? 20.688 -17.312 10.898 1 87.44 279 THR A N 1
ATOM 2152 C CA . THR A 1 279 ? 20.188 -18.203 9.859 1 87.44 279 THR A CA 1
ATOM 2153 C C . THR A 1 279 ? 21.141 -19.375 9.656 1 87.44 279 THR A C 1
ATOM 2155 O O . THR A 1 279 ? 22.328 -19.172 9.422 1 87.44 279 THR A O 1
ATOM 2158 N N . PRO A 1 280 ? 20.562 -20.547 9.805 1 86.12 280 PRO A N 1
ATOM 2159 C CA . PRO A 1 280 ? 21.406 -21.734 9.625 1 86.12 280 PRO A CA 1
ATOM 2160 C C . PRO A 1 280 ? 21.75 -22 8.164 1 86.12 280 PRO A C 1
ATOM 2162 O O . PRO A 1 280 ? 21.109 -21.453 7.262 1 86.12 280 PRO A O 1
ATOM 2165 N N . THR A 1 281 ? 22.812 -22.766 7.934 1 85.56 281 THR A N 1
ATOM 2166 C CA . THR A 1 281 ? 23.219 -23.188 6.594 1 85.56 281 THR A CA 1
ATOM 2167 C C . THR A 1 281 ? 22.766 -24.625 6.32 1 85.56 281 THR A C 1
ATOM 2169 O O . THR A 1 281 ? 22.875 -25.484 7.184 1 85.56 281 THR A O 1
ATOM 2172 N N . LEU A 1 282 ? 22.109 -24.812 5.242 1 85.5 282 LEU A N 1
ATOM 2173 C CA . LEU A 1 282 ? 21.703 -26.141 4.844 1 85.5 282 LEU A CA 1
ATOM 2174 C C . LEU A 1 282 ? 22.875 -26.938 4.27 1 85.5 282 LEU A C 1
ATOM 2176 O O . LEU A 1 282 ? 23.484 -26.5 3.289 1 85.5 282 LEU A O 1
ATOM 2180 N N . PRO A 1 283 ? 23.141 -27.984 4.891 1 83.44 283 PRO A N 1
ATOM 2181 C CA . PRO A 1 283 ? 24.281 -28.766 4.398 1 83.44 283 PRO A CA 1
ATOM 2182 C C . PRO A 1 283 ? 24.047 -29.312 2.988 1 83.44 283 PRO A C 1
ATOM 2184 O O . PRO A 1 283 ? 22.953 -29.781 2.672 1 83.44 283 PRO A O 1
ATOM 2187 N N . PHE A 1 284 ? 24.969 -29.25 2.191 1 79.75 284 PHE A N 1
ATOM 2188 C CA . PHE A 1 284 ? 24.906 -29.625 0.782 1 79.75 284 PHE A CA 1
ATOM 2189 C C . PHE A 1 284 ? 24.547 -31.094 0.623 1 79.75 284 PHE A C 1
ATOM 2191 O O . PHE A 1 284 ? 23.688 -31.453 -0.191 1 79.75 284 PHE A O 1
ATOM 2198 N N . ARG A 1 285 ? 25.188 -31.953 1.401 1 81.38 285 ARG A N 1
ATOM 2199 C CA . ARG A 1 285 ? 24.984 -33.406 1.292 1 81.38 285 ARG A CA 1
ATOM 2200 C C . ARG A 1 285 ? 23.547 -33.781 1.664 1 81.38 285 ARG A C 1
ATOM 2202 O O . ARG A 1 285 ? 22.953 -34.656 1.038 1 81.38 285 ARG A O 1
ATOM 2209 N N . PHE A 1 286 ? 23.062 -33.156 2.623 1 86.81 286 PHE A N 1
ATOM 2210 C CA . PHE A 1 286 ? 21.703 -33.406 3.057 1 86.81 286 PHE A CA 1
ATOM 2211 C C . PHE A 1 286 ? 20.703 -33 1.986 1 86.81 286 PHE A C 1
ATOM 2213 O O . PHE A 1 286 ? 19.734 -33.719 1.711 1 86.81 286 PHE A O 1
ATOM 2220 N N . CYS A 1 287 ? 20.922 -31.859 1.336 1 86 287 CYS A N 1
ATOM 2221 C CA . CYS A 1 287 ? 20.031 -31.359 0.298 1 86 287 CYS A CA 1
ATOM 2222 C C . CYS A 1 287 ? 20.047 -32.25 -0.928 1 86 287 CYS A C 1
ATOM 2224 O O . CYS A 1 287 ? 19 -32.625 -1.462 1 86 287 CYS A O 1
ATOM 2226 N N . ARG A 1 288 ? 21.156 -32.75 -1.281 1 84.5 288 ARG A N 1
ATOM 2227 C CA . ARG A 1 288 ? 21.297 -33.5 -2.52 1 84.5 288 ARG A CA 1
ATOM 2228 C C . ARG A 1 288 ? 20.922 -34.969 -2.316 1 84.5 288 ARG A C 1
ATOM 2230 O O . ARG A 1 288 ? 20.328 -35.594 -3.199 1 84.5 288 ARG A O 1
ATOM 2237 N N . LYS A 1 289 ? 21.188 -35.438 -1.166 1 88.25 289 LYS A N 1
ATOM 2238 C CA . LYS A 1 289 ? 21.016 -36.875 -0.976 1 88.25 289 LYS A CA 1
ATOM 2239 C C . LYS A 1 289 ? 19.656 -37.188 -0.37 1 88.25 289 LYS A C 1
ATOM 2241 O O . LYS A 1 289 ? 19.109 -38.281 -0.569 1 88.25 289 LYS A O 1
ATOM 2246 N N . VAL A 1 290 ? 19.141 -36.312 0.314 1 91.69 290 VAL A N 1
ATOM 2247 C CA . VAL A 1 290 ? 17.906 -36.625 1.028 1 91.69 290 VAL A CA 1
ATOM 2248 C C . VAL A 1 290 ? 16.766 -35.781 0.487 1 91.69 290 VAL A C 1
ATOM 2250 O O . VAL A 1 290 ? 15.75 -36.312 0.032 1 91.69 290 VAL A O 1
ATOM 2253 N N . LEU A 1 291 ? 16.938 -34.5 0.428 1 92.31 291 LEU A N 1
ATOM 2254 C CA . LEU A 1 291 ? 15.844 -33.594 0.102 1 92.31 291 LEU A CA 1
ATOM 2255 C C . LEU A 1 291 ? 15.469 -33.719 -1.37 1 92.31 291 LEU A C 1
ATOM 2257 O O . LEU A 1 291 ? 14.281 -33.75 -1.71 1 92.31 291 LEU A O 1
ATOM 2261 N N . ASP A 1 292 ? 16.406 -33.75 -2.24 1 92.44 292 ASP A N 1
ATOM 2262 C CA . ASP A 1 292 ? 16.125 -33.812 -3.672 1 92.44 292 ASP A CA 1
ATOM 2263 C C . ASP A 1 292 ? 15.328 -35.062 -4.047 1 92.44 292 ASP A C 1
ATOM 2265 O O . ASP A 1 292 ? 14.289 -34.969 -4.695 1 92.44 292 ASP A O 1
ATOM 2269 N N . PRO A 1 293 ? 15.82 -36.219 -3.572 1 92.94 293 PRO A N 1
ATOM 2270 C CA . PRO A 1 293 ? 15.016 -37.406 -3.883 1 92.94 293 PRO A CA 1
ATOM 2271 C C . PRO A 1 293 ? 13.641 -37.375 -3.223 1 92.94 293 PRO A C 1
ATOM 2273 O O . PRO A 1 293 ? 12.664 -37.875 -3.793 1 92.94 293 PRO A O 1
ATOM 2276 N N . MET A 1 294 ? 13.539 -36.875 -2.082 1 95.44 294 MET A N 1
ATOM 2277 C CA . MET A 1 294 ? 12.258 -36.75 -1.397 1 95.44 294 MET A CA 1
ATOM 2278 C C . MET A 1 294 ? 11.312 -35.812 -2.166 1 95.44 294 MET A C 1
ATOM 2280 O O . MET A 1 294 ? 10.109 -36.062 -2.203 1 95.44 294 MET A O 1
ATOM 2284 N N . ALA A 1 295 ? 11.875 -34.812 -2.781 1 95.38 295 ALA A N 1
ATOM 2285 C CA . ALA A 1 295 ? 11.062 -33.875 -3.557 1 95.38 295 ALA A CA 1
ATOM 2286 C C . ALA A 1 295 ? 10.438 -34.562 -4.766 1 95.38 295 ALA A C 1
ATOM 2288 O O . ALA A 1 295 ? 9.336 -34.219 -5.188 1 95.38 295 ALA A O 1
ATOM 2289 N N . VAL A 1 296 ? 11.133 -35.531 -5.312 1 95.44 296 VAL A N 1
ATOM 2290 C CA . VAL A 1 296 ? 10.602 -36.25 -6.461 1 95.44 296 VAL A CA 1
ATOM 2291 C C . VAL A 1 296 ? 9.375 -37.062 -6.043 1 95.44 296 VAL A C 1
ATOM 2293 O O . VAL A 1 296 ? 8.328 -36.969 -6.691 1 95.44 296 VAL A O 1
ATOM 2296 N N . ILE A 1 297 ? 9.484 -37.688 -4.891 1 96.69 297 ILE A N 1
ATOM 2297 C CA . ILE A 1 297 ? 8.398 -38.531 -4.402 1 96.69 297 ILE A CA 1
ATOM 2298 C C . ILE A 1 297 ? 7.234 -37.656 -3.941 1 96.69 297 ILE A C 1
ATOM 2300 O O . ILE A 1 297 ? 6.082 -37.906 -4.309 1 96.69 297 ILE A O 1
ATOM 2304 N N . LEU A 1 298 ? 7.551 -36.656 -3.256 1 97.25 298 LEU A N 1
ATOM 2305 C CA . LEU A 1 298 ? 6.508 -35.812 -2.693 1 97.25 298 LEU A CA 1
ATOM 2306 C C . LEU A 1 298 ? 5.863 -34.938 -3.777 1 97.25 298 LEU A C 1
ATOM 2308 O O . LEU A 1 298 ? 4.652 -34.719 -3.762 1 97.25 298 LEU A O 1
ATOM 2312 N N . GLY A 1 299 ? 6.699 -34.375 -4.684 1 97.12 299 GLY A N 1
ATOM 2313 C CA . GLY A 1 299 ? 6.16 -33.531 -5.75 1 97.12 299 GLY A CA 1
ATOM 2314 C C . GLY A 1 299 ? 5.172 -34.25 -6.637 1 97.12 299 GLY A C 1
ATOM 2315 O O . GLY A 1 299 ? 3.998 -33.906 -6.703 1 97.12 299 GLY A O 1
ATOM 2316 N N . PHE A 1 300 ? 5.566 -35.344 -7.234 1 96.94 300 PHE A N 1
ATOM 2317 C CA . PHE A 1 300 ? 4.707 -36.094 -8.141 1 96.94 300 PHE A CA 1
ATOM 2318 C C . PHE A 1 300 ? 3.66 -36.875 -7.363 1 96.94 300 PHE A C 1
ATOM 2320 O O . PHE A 1 300 ? 2.535 -37.062 -7.836 1 96.94 300 PHE A O 1
ATOM 2327 N N . GLY A 1 301 ? 4.016 -37.344 -6.176 1 97.25 301 GLY A N 1
ATOM 2328 C CA . GLY A 1 301 ? 3.051 -38.031 -5.344 1 97.25 301 GLY A CA 1
ATOM 2329 C C . GLY A 1 301 ? 1.884 -37.156 -4.926 1 97.25 301 GLY A C 1
ATOM 2330 O O . GLY A 1 301 ? 0.726 -37.562 -5.023 1 97.25 301 GLY A O 1
ATOM 2331 N N . CYS A 1 302 ? 2.174 -35.938 -4.461 1 97.25 302 CYS A N 1
ATOM 2332 C CA . CYS A 1 302 ? 1.131 -35 -4.043 1 97.25 302 CYS A CA 1
ATOM 2333 C C . CYS A 1 302 ? 0.285 -34.562 -5.234 1 97.25 302 CYS A C 1
ATOM 2335 O O . CYS A 1 302 ? -0.928 -34.375 -5.109 1 97.25 302 CYS A O 1
ATOM 2337 N N . TRP A 1 303 ? 0.902 -34.344 -6.371 1 97.44 303 TRP A N 1
ATOM 2338 C CA . TRP A 1 303 ? 0.159 -33.969 -7.566 1 97.44 303 TRP A CA 1
ATOM 2339 C C . TRP A 1 303 ? -0.809 -35.062 -7.98 1 97.44 303 TRP A C 1
ATOM 2341 O O . TRP A 1 303 ? -1.983 -34.812 -8.25 1 97.44 303 TRP A O 1
ATOM 2351 N N . LEU A 1 304 ? -0.341 -36.312 -7.988 1 96.69 304 LEU A N 1
ATOM 2352 C CA . LEU A 1 304 ? -1.189 -37.469 -8.289 1 96.69 304 LEU A CA 1
ATOM 2353 C C . LEU A 1 304 ? -2.311 -37.594 -7.262 1 96.69 304 LEU A C 1
ATOM 2355 O O . LEU A 1 304 ? -3.439 -37.938 -7.613 1 96.69 304 LEU A O 1
ATOM 2359 N N . GLY A 1 305 ? -1.938 -37.406 -6.016 1 94.94 305 GLY A N 1
ATOM 2360 C CA . GLY A 1 305 ? -2.961 -37.406 -4.98 1 94.94 305 GLY A CA 1
ATOM 2361 C C . GLY A 1 305 ? -4.066 -36.406 -5.238 1 94.94 305 GLY A C 1
ATOM 2362 O O . GLY A 1 305 ? -5.246 -36.688 -5.039 1 94.94 305 GLY A O 1
ATOM 2363 N N . ALA A 1 306 ? -3.684 -35.188 -5.668 1 94.44 306 ALA A N 1
ATOM 2364 C CA . ALA A 1 306 ? -4.672 -34.156 -5.988 1 94.44 306 ALA A CA 1
ATOM 2365 C C . ALA A 1 306 ? -5.562 -34.594 -7.148 1 94.44 306 ALA A C 1
ATOM 2367 O O . ALA A 1 306 ? -6.777 -34.406 -7.121 1 94.44 306 ALA A O 1
ATOM 2368 N N . VAL A 1 307 ? -5.02 -35.219 -8.164 1 94.38 307 VAL A N 1
ATOM 2369 C CA . VAL A 1 307 ? -5.766 -35.719 -9.32 1 94.38 307 VAL A CA 1
ATOM 2370 C C . VAL A 1 307 ? -6.758 -36.781 -8.883 1 94.38 307 VAL A C 1
ATOM 2372 O O . VAL A 1 307 ? -7.926 -36.75 -9.281 1 94.38 307 VAL A O 1
ATOM 2375 N N . PHE A 1 308 ? -6.324 -37.656 -7.98 1 93.31 308 PHE A N 1
ATOM 2376 C CA . PHE A 1 308 ? -7.188 -38.719 -7.504 1 93.31 308 PHE A CA 1
ATOM 2377 C C . PHE A 1 308 ? -8.328 -38.156 -6.656 1 93.31 308 PHE A C 1
ATOM 2379 O O . PHE A 1 308 ? -9.469 -38.625 -6.754 1 93.31 308 PHE A O 1
ATOM 2386 N N . LEU A 1 309 ? -7.996 -37.188 -5.875 1 90.31 309 LEU A N 1
ATOM 2387 C CA . LEU A 1 309 ? -9.023 -36.594 -5.043 1 90.31 309 LEU A CA 1
ATOM 2388 C C . LEU A 1 309 ? -10.047 -35.844 -5.906 1 90.31 309 LEU A C 1
ATOM 2390 O O . LEU A 1 309 ? -11.227 -35.75 -5.539 1 90.31 309 LEU A O 1
ATOM 2394 N N . ALA A 1 310 ? -9.617 -35.312 -7.035 1 88.94 310 ALA A N 1
ATOM 2395 C CA . ALA A 1 310 ? -10.523 -34.594 -7.938 1 88.94 310 ALA A CA 1
ATOM 2396 C C . ALA A 1 310 ? -11.461 -35.562 -8.641 1 88.94 310 ALA A C 1
ATOM 2398 O O . ALA A 1 310 ? -12.633 -35.25 -8.867 1 88.94 310 ALA A O 1
ATOM 2399 N N . ILE A 1 311 ? -11 -36.75 -8.969 1 87.62 311 ILE A N 1
ATOM 2400 C CA . ILE A 1 311 ? -11.781 -37.75 -9.695 1 87.62 311 ILE A CA 1
ATOM 2401 C C . ILE A 1 311 ? -12.711 -38.5 -8.727 1 87.62 311 ILE A C 1
ATOM 2403 O O . ILE A 1 311 ? -13.883 -38.719 -9.039 1 87.62 311 ILE A O 1
ATOM 2407 N N . TRP A 1 312 ? -12.203 -38.812 -7.516 1 85.44 312 TRP A N 1
ATOM 2408 C CA . TRP A 1 312 ? -12.977 -39.562 -6.523 1 85.44 312 TRP A CA 1
ATOM 2409 C C . TRP A 1 312 ? -13.133 -38.75 -5.242 1 85.44 312 TRP A C 1
ATOM 2411 O O . TRP A 1 312 ? -12.398 -38.969 -4.27 1 85.44 312 TRP A O 1
ATOM 2421 N N . PRO A 1 313 ? -14.008 -37.688 -5.281 1 74.06 313 PRO A N 1
ATOM 2422 C CA . PRO A 1 313 ? -14.141 -36.875 -4.07 1 74.06 313 PRO A CA 1
ATOM 2423 C C . PRO A 1 313 ? -14.758 -37.625 -2.904 1 74.06 313 PRO A C 1
ATOM 2425 O O . PRO A 1 313 ? -15.625 -38.5 -3.111 1 74.06 313 PRO A O 1
ATOM 2428 N N . PRO A 1 314 ? -13.961 -37.344 -1.709 1 66.75 314 PRO A N 1
ATOM 2429 C CA . PRO A 1 314 ? -14.602 -37.969 -0.543 1 66.75 314 PRO A CA 1
ATOM 2430 C C . PRO A 1 314 ? -15.891 -37.25 -0.138 1 66.75 314 PRO A C 1
ATOM 2432 O O . PRO A 1 314 ? -15.859 -36.062 0.198 1 66.75 314 PRO A O 1
ATOM 2435 N N . GLY A 1 315 ? -16.891 -37.75 -0.371 1 65.44 315 GLY A N 1
ATOM 2436 C CA . GLY A 1 315 ? -18.188 -37.25 0.04 1 65.44 315 GLY A CA 1
ATOM 2437 C C . GLY A 1 315 ? -18.719 -36.188 -0.9 1 65.44 315 GLY A C 1
ATOM 2438 O O . GLY A 1 315 ? -18.125 -35.906 -1.944 1 65.44 315 GLY A O 1
ATOM 2439 N N . ASN A 1 316 ? -19.906 -35.688 -0.613 1 57.66 316 ASN A N 1
ATOM 2440 C CA . ASN A 1 316 ? -20.703 -34.781 -1.445 1 57.66 316 ASN A CA 1
ATOM 2441 C C . ASN A 1 316 ? -20.297 -33.312 -1.255 1 57.66 316 ASN A C 1
ATOM 2443 O O . ASN A 1 316 ? -21 -32.406 -1.706 1 57.66 316 ASN A O 1
ATOM 2447 N N . ASP A 1 317 ? -19.234 -33.125 -0.431 1 61.56 317 ASP A N 1
ATOM 2448 C CA . ASP A 1 317 ? -19.062 -31.719 -0.161 1 61.56 317 ASP A CA 1
ATOM 2449 C C . ASP A 1 317 ? -18.281 -31.031 -1.283 1 61.56 317 ASP A C 1
ATOM 2451 O O . ASP A 1 317 ? -17.062 -31.141 -1.354 1 61.56 317 ASP A O 1
ATOM 2455 N N . ILE A 1 318 ? -18.922 -30.625 -2.264 1 61.69 318 ILE A N 1
ATOM 2456 C CA . ILE A 1 318 ? -18.5 -29.953 -3.484 1 61.69 318 ILE A CA 1
ATOM 2457 C C . ILE A 1 318 ? -17.688 -28.703 -3.129 1 61.69 318 ILE A C 1
ATOM 2459 O O . ILE A 1 318 ? -16.812 -28.281 -3.896 1 61.69 318 ILE A O 1
ATOM 2463 N N . HIS A 1 319 ? -17.703 -28.359 -1.81 1 69.19 319 HIS A N 1
ATOM 2464 C CA . HIS A 1 319 ? -17.125 -27.062 -1.481 1 69.19 319 HIS A CA 1
ATOM 2465 C C . HIS A 1 319 ? -15.594 -27.141 -1.412 1 69.19 319 HIS A C 1
ATOM 2467 O O . HIS A 1 319 ? -14.898 -26.25 -1.907 1 69.19 319 HIS A O 1
ATOM 2473 N N . TRP A 1 320 ? -15.07 -28.234 -0.915 1 73.44 320 TRP A N 1
ATOM 2474 C CA . TRP A 1 320 ? -13.625 -28.297 -0.785 1 73.44 320 TRP A CA 1
ATOM 2475 C C . TRP A 1 320 ? -12.969 -28.625 -2.123 1 73.44 320 TRP A C 1
ATOM 2477 O O . TRP A 1 320 ? -11.836 -28.219 -2.385 1 73.44 320 TRP A O 1
ATOM 2487 N N . ARG A 1 321 ? -13.719 -29.406 -2.986 1 74 321 ARG A N 1
ATOM 2488 C CA . ARG A 1 321 ? -13.188 -29.766 -4.297 1 74 321 ARG A CA 1
ATOM 2489 C C . ARG A 1 321 ? -13 -28.531 -5.172 1 74 321 ARG A C 1
ATOM 2491 O O . ARG A 1 321 ? -11.945 -28.359 -5.789 1 74 321 ARG A O 1
ATOM 2498 N N . PHE A 1 322 ? -14.016 -27.75 -5.074 1 79.56 322 PHE A N 1
ATOM 2499 C CA . PHE A 1 322 ? -14.023 -26.547 -5.891 1 79.56 322 PHE A CA 1
ATOM 2500 C C . PHE A 1 322 ? -13.047 -25.516 -5.344 1 79.56 322 PHE A C 1
ATOM 2502 O O . PHE A 1 322 ? -12.352 -24.844 -6.109 1 79.56 322 PHE A O 1
ATOM 2509 N N . ARG A 1 323 ? -12.82 -25.516 -4.121 1 82.56 323 ARG A N 1
ATOM 2510 C CA . ARG A 1 323 ? -12.07 -24.422 -3.496 1 82.56 323 ARG A CA 1
ATOM 2511 C C . ARG A 1 323 ? -10.57 -24.734 -3.477 1 82.56 323 ARG A C 1
ATOM 2513 O O . ARG A 1 323 ? -9.742 -23.828 -3.547 1 82.56 323 ARG A O 1
ATOM 2520 N N . ALA A 1 324 ? -10.227 -26.016 -3.402 1 88.75 324 ALA A N 1
ATOM 2521 C CA . ALA A 1 324 ? -8.805 -26.266 -3.178 1 88.75 324 ALA A CA 1
ATOM 2522 C C . ALA A 1 324 ? -8.289 -27.359 -4.109 1 88.75 324 ALA A C 1
ATOM 2524 O O . ALA A 1 324 ? -7.25 -27.203 -4.746 1 88.75 324 ALA A O 1
ATOM 2525 N N . VAL A 1 325 ? -9.07 -28.422 -4.426 1 91.62 325 VAL A N 1
ATOM 2526 C CA . VAL A 1 325 ? -8.547 -29.609 -5.082 1 91.62 325 VAL A CA 1
ATOM 2527 C C . VAL A 1 325 ? -8.289 -29.328 -6.559 1 91.62 325 VAL A C 1
ATOM 2529 O O . VAL A 1 325 ? -7.211 -29.609 -7.078 1 91.62 325 VAL A O 1
ATOM 2532 N N . PHE A 1 326 ? -9.219 -28.75 -7.238 1 92.94 326 PHE A N 1
ATOM 2533 C CA . PHE A 1 326 ? -9.055 -28.5 -8.664 1 92.94 326 PHE A CA 1
ATOM 2534 C C . PHE A 1 326 ? -7.938 -27.5 -8.914 1 92.94 326 PHE A C 1
ATOM 2536 O O . PHE A 1 326 ? -7.129 -27.672 -9.828 1 92.94 326 PHE A O 1
ATOM 2543 N N . PRO A 1 327 ? -7.832 -26.438 -8.094 1 96.12 327 PRO A N 1
ATOM 2544 C CA . PRO A 1 327 ? -6.68 -25.547 -8.25 1 96.12 327 PRO A CA 1
ATOM 2545 C C . PRO A 1 327 ? -5.348 -26.281 -8.094 1 96.12 327 PRO A C 1
ATOM 2547 O O . PRO A 1 327 ? -4.398 -26 -8.828 1 96.12 327 PRO A O 1
ATOM 2550 N N . LEU A 1 328 ? -5.277 -27.234 -7.234 1 97.38 328 LEU A N 1
ATOM 2551 C CA . LEU A 1 328 ? -4.043 -27.969 -6.992 1 97.38 328 LEU A CA 1
ATOM 2552 C C . LEU A 1 328 ? -3.697 -28.859 -8.188 1 97.38 328 LEU A C 1
ATOM 2554 O O . LEU A 1 328 ? -2.52 -29.078 -8.477 1 97.38 328 LEU A O 1
ATOM 2558 N N . VAL A 1 329 ? -4.68 -29.328 -8.898 1 97.25 329 VAL A N 1
ATOM 2559 C CA . VAL A 1 329 ? -4.465 -30.188 -10.055 1 97.25 329 VAL A CA 1
ATOM 2560 C C . VAL A 1 329 ? -3.789 -29.391 -11.172 1 97.25 329 VAL A C 1
ATOM 2562 O O . VAL A 1 329 ? -2.885 -29.906 -11.836 1 97.25 329 VAL A O 1
ATOM 2565 N N . PHE A 1 330 ? -4.156 -28.156 -11.328 1 98.12 330 PHE A N 1
ATOM 2566 C CA . PHE A 1 330 ? -3.693 -27.375 -12.469 1 98.12 330 PHE A CA 1
ATOM 2567 C C . PHE A 1 330 ? -2.502 -26.5 -12.086 1 98.12 330 PHE A C 1
ATOM 2569 O O . PHE A 1 330 ? -1.838 -25.938 -12.961 1 98.12 330 PHE A O 1
ATOM 2576 N N . ALA A 1 331 ? -2.16 -26.359 -10.82 1 98.56 331 ALA A N 1
ATOM 2577 C CA . ALA A 1 331 ? -1.132 -25.453 -10.312 1 98.56 331 ALA A CA 1
ATOM 2578 C C . ALA A 1 331 ? 0.231 -25.781 -10.922 1 98.56 331 ALA A C 1
ATOM 2580 O O . ALA A 1 331 ? 0.91 -24.891 -11.445 1 98.56 331 ALA A O 1
ATOM 2581 N N . PRO A 1 332 ? 0.662 -27.094 -10.922 1 98.62 332 PRO A N 1
ATOM 2582 C CA . PRO A 1 332 ? 2 -27.406 -11.438 1 98.62 332 PRO A CA 1
ATOM 2583 C C . PRO A 1 332 ? 2.158 -27.062 -12.914 1 98.62 332 PRO A C 1
ATOM 2585 O O . PRO A 1 332 ? 3.244 -26.672 -13.344 1 98.62 332 PRO A O 1
ATOM 2588 N N . LEU A 1 333 ? 1.099 -27.141 -13.688 1 98.44 333 LEU A N 1
ATOM 2589 C CA . LEU A 1 333 ? 1.164 -26.844 -15.117 1 98.44 333 LEU A CA 1
ATOM 2590 C C . LEU A 1 333 ? 1.465 -25.359 -15.344 1 98.44 333 LEU A C 1
ATOM 2592 O O . LEU A 1 333 ? 2.289 -25.016 -16.188 1 98.44 333 LEU A O 1
ATOM 2596 N N . GLY A 1 334 ? 0.79 -24.516 -14.57 1 98.75 334 GLY A N 1
ATOM 2597 C CA . GLY A 1 334 ? 1.063 -23.094 -14.664 1 98.75 334 GLY A CA 1
ATOM 2598 C C . GLY A 1 334 ? 2.477 -22.734 -14.25 1 98.75 334 GLY A C 1
ATOM 2599 O O . GLY A 1 334 ? 3.146 -21.953 -14.93 1 98.75 334 GLY A O 1
ATOM 2600 N N . CYS A 1 335 ? 2.898 -23.281 -13.211 1 98.69 335 CYS A N 1
ATOM 2601 C CA . CYS A 1 335 ? 4.223 -23 -12.664 1 98.69 335 CYS A CA 1
ATOM 2602 C C . CYS A 1 335 ? 5.312 -23.422 -13.641 1 98.69 335 CYS A C 1
ATOM 2604 O O . CYS A 1 335 ? 6.262 -22.672 -13.883 1 98.69 335 CYS A O 1
ATOM 2606 N N . LEU A 1 336 ? 5.211 -24.656 -14.203 1 98.31 336 LEU A N 1
ATOM 2607 C CA . LEU A 1 336 ? 6.211 -25.188 -15.125 1 98.31 336 LEU A CA 1
ATOM 2608 C C . LEU A 1 336 ? 6.285 -24.328 -16.391 1 98.31 336 LEU A C 1
ATOM 2610 O O . LEU A 1 336 ? 7.379 -24.031 -16.875 1 98.31 336 LEU A O 1
ATOM 2614 N N . LEU A 1 337 ? 5.137 -23.922 -16.891 1 98.38 337 LEU A N 1
ATOM 2615 C CA . LEU A 1 337 ? 5.125 -23.062 -18.078 1 98.38 337 LEU A CA 1
ATOM 2616 C C . LEU A 1 337 ? 5.797 -21.719 -17.781 1 98.38 337 LEU A C 1
ATOM 2618 O O . LEU A 1 337 ? 6.543 -21.203 -18.609 1 98.38 337 LEU A O 1
ATOM 2622 N N . ARG A 1 338 ? 5.496 -21.172 -16.609 1 98.25 338 ARG A N 1
ATOM 2623 C CA . ARG A 1 338 ? 6.121 -19.922 -16.203 1 98.25 338 ARG A CA 1
ATOM 2624 C C . ARG A 1 338 ? 7.637 -20.062 -16.125 1 98.25 338 ARG A C 1
ATOM 2626 O O . ARG A 1 338 ? 8.375 -19.203 -16.594 1 98.25 338 ARG A O 1
ATOM 2633 N N . PHE A 1 339 ? 8.094 -21.125 -15.531 1 97.75 339 PHE A N 1
ATOM 2634 C CA . PHE A 1 339 ? 9.523 -21.359 -15.352 1 97.75 339 PHE A CA 1
ATOM 2635 C C . PHE A 1 339 ? 10.234 -21.422 -16.703 1 97.75 339 PHE A C 1
ATOM 2637 O O . PHE A 1 339 ? 11.234 -20.734 -16.906 1 97.75 339 PHE A O 1
ATOM 2644 N N . TYR A 1 340 ? 9.695 -22.188 -17.562 1 96.81 340 TYR A N 1
ATOM 2645 C CA . TYR A 1 340 ? 10.359 -22.391 -18.844 1 96.81 340 TYR A CA 1
ATOM 2646 C C . TYR A 1 340 ? 10.242 -21.141 -19.719 1 96.81 340 TYR A C 1
ATOM 2648 O O . TYR A 1 340 ? 11.156 -20.828 -20.484 1 96.81 340 TYR A O 1
ATOM 2656 N N . ALA A 1 341 ? 9.109 -20.438 -19.656 1 96.38 341 ALA A N 1
ATOM 2657 C CA . ALA A 1 341 ? 8.977 -19.188 -20.391 1 96.38 341 ALA A CA 1
ATOM 2658 C C . ALA A 1 341 ? 9.992 -18.156 -19.906 1 96.38 341 ALA A C 1
ATOM 2660 O O . ALA A 1 341 ? 10.625 -17.469 -20.719 1 96.38 341 ALA A O 1
ATOM 2661 N N . SER A 1 342 ? 10.141 -18.062 -18.625 1 94.25 342 SER A N 1
ATOM 2662 C CA . SER A 1 342 ? 11.094 -17.109 -18.047 1 94.25 342 SER A CA 1
ATOM 2663 C C . SER A 1 342 ? 12.523 -17.484 -18.406 1 94.25 342 SER A C 1
ATOM 2665 O O . SER A 1 342 ? 13.344 -16.625 -18.719 1 94.25 342 SER A O 1
ATOM 2667 N N . LYS A 1 343 ? 12.82 -18.781 -18.328 1 91.38 343 LYS A N 1
ATOM 2668 C CA . LYS A 1 343 ? 14.156 -19.297 -18.609 1 91.38 343 LYS A CA 1
ATOM 2669 C C . LYS A 1 343 ? 14.57 -19 -20.047 1 91.38 343 LYS A C 1
ATOM 2671 O O . LYS A 1 343 ? 15.711 -18.609 -20.297 1 91.38 343 LYS A O 1
ATOM 2676 N N . HIS A 1 344 ? 13.656 -19.016 -20.969 1 92.5 344 HIS A N 1
ATOM 2677 C CA . HIS A 1 344 ? 14.016 -18.922 -22.375 1 92.5 344 HIS A CA 1
ATOM 2678 C C . HIS A 1 344 ? 13.805 -17.516 -22.922 1 92.5 344 HIS A C 1
ATOM 2680 O O . HIS A 1 344 ? 14.445 -17.125 -23.906 1 92.5 344 HIS A O 1
ATOM 2686 N N . MET A 1 345 ? 12.984 -16.703 -22.25 1 93.69 345 MET A N 1
ATOM 2687 C CA . MET A 1 345 ? 12.578 -15.469 -22.922 1 93.69 345 MET A CA 1
ATOM 2688 C C . MET A 1 345 ? 13.023 -14.242 -22.141 1 93.69 345 MET A C 1
ATOM 2690 O O . MET A 1 345 ? 13.094 -13.141 -22.672 1 93.69 345 MET A O 1
ATOM 2694 N N . ASN A 1 346 ? 13.273 -14.328 -20.922 1 88.69 346 ASN A N 1
ATOM 2695 C CA . ASN A 1 346 ? 13.609 -13.156 -20.125 1 88.69 346 ASN A CA 1
ATOM 2696 C C . ASN A 1 346 ? 14.945 -12.555 -20.531 1 88.69 346 ASN A C 1
ATOM 2698 O O . ASN A 1 346 ? 15.141 -11.344 -20.453 1 88.69 346 ASN A O 1
ATOM 2702 N N . ALA A 1 347 ? 15.859 -13.375 -21.047 1 86 347 ALA A N 1
ATOM 2703 C CA . ALA A 1 347 ? 17.203 -12.914 -21.391 1 86 347 ALA A CA 1
ATOM 2704 C C . ALA A 1 347 ? 17.219 -12.242 -22.766 1 86 347 ALA A C 1
ATOM 2706 O O . ALA A 1 347 ? 18.188 -11.57 -23.125 1 86 347 ALA A O 1
ATOM 2707 N N . ILE A 1 348 ? 16.172 -12.359 -23.531 1 89.75 348 ILE A N 1
ATOM 2708 C CA . ILE A 1 348 ? 16.094 -11.797 -24.875 1 89.75 348 ILE A CA 1
ATOM 2709 C C . ILE A 1 348 ? 16.188 -10.273 -24.812 1 89.75 348 ILE A C 1
ATOM 2711 O O . ILE A 1 348 ? 16.875 -9.648 -25.625 1 89.75 348 ILE A O 1
ATOM 2715 N N . ALA A 1 349 ? 15.484 -9.672 -23.844 1 91.19 349 ALA A N 1
ATOM 2716 C CA . ALA A 1 349 ? 15.516 -8.227 -23.609 1 91.19 349 ALA A CA 1
ATOM 2717 C C . ALA A 1 349 ? 15.719 -7.914 -22.125 1 91.19 349 ALA A C 1
ATOM 2719 O O . ALA A 1 349 ? 14.75 -7.863 -21.359 1 91.19 349 ALA A O 1
ATOM 2720 N N . PRO A 1 350 ? 16.859 -7.621 -21.781 1 87.5 350 PRO A N 1
ATOM 2721 C CA . PRO A 1 350 ? 17.188 -7.43 -20.359 1 87.5 350 PRO A CA 1
ATOM 2722 C C . PRO A 1 350 ? 16.422 -6.258 -19.75 1 87.5 350 PRO A C 1
ATOM 2724 O O . PRO A 1 350 ? 16.203 -6.238 -18.531 1 87.5 350 PRO A O 1
ATOM 2727 N N . SER A 1 351 ? 16.062 -5.32 -20.531 1 92.44 351 SER A N 1
ATOM 2728 C CA . SER A 1 351 ? 15.359 -4.148 -20.031 1 92.44 351 SER A CA 1
ATOM 2729 C C . SER A 1 351 ? 13.852 -4.391 -19.969 1 92.44 351 SER A C 1
ATOM 2731 O O . SER A 1 351 ? 13.102 -3.543 -19.484 1 92.44 351 SER A O 1
ATOM 2733 N N . PHE A 1 352 ? 13.461 -5.48 -20.5 1 96.19 352 PHE A N 1
ATOM 2734 C CA . PHE A 1 352 ? 12.047 -5.844 -20.547 1 96.19 352 PHE A CA 1
ATOM 2735 C C . PHE A 1 352 ? 11.875 -7.355 -20.438 1 96.19 352 PHE A C 1
ATOM 2737 O O . PHE A 1 352 ? 11.797 -8.047 -21.469 1 96.19 352 PHE A O 1
ATOM 2744 N N . PRO A 1 353 ? 11.773 -7.855 -19.25 1 96.19 353 PRO A N 1
ATOM 2745 C CA . PRO A 1 353 ? 11.633 -9.305 -19.094 1 96.19 353 PRO A CA 1
ATOM 2746 C C . PRO A 1 353 ? 10.43 -9.867 -19.844 1 96.19 353 PRO A C 1
ATOM 2748 O O . PRO A 1 353 ? 9.328 -9.938 -19.281 1 96.19 353 PRO A O 1
ATOM 2751 N N . LEU A 1 354 ? 10.703 -10.328 -20.969 1 96.56 354 LEU A N 1
ATOM 2752 C CA . LEU A 1 354 ? 9.672 -10.734 -21.906 1 96.56 354 LEU A CA 1
ATOM 2753 C C . LEU A 1 354 ? 8.953 -11.992 -21.438 1 96.56 354 LEU A C 1
ATOM 2755 O O . LEU A 1 354 ? 7.758 -12.164 -21.688 1 96.56 354 LEU A O 1
ATOM 2759 N N . GLY A 1 355 ? 9.68 -12.883 -20.812 1 97.25 355 GLY A N 1
ATOM 2760 C CA . GLY A 1 355 ? 9.078 -14.117 -20.328 1 97.25 355 GLY A CA 1
ATOM 2761 C C . GLY A 1 355 ? 7.98 -13.875 -19.297 1 97.25 355 GLY A C 1
ATOM 2762 O O . GLY A 1 355 ? 6.859 -14.367 -19.469 1 97.25 355 GLY A O 1
ATOM 2763 N N . THR A 1 356 ? 8.344 -13.117 -18.266 1 97.56 356 THR A N 1
ATOM 2764 C CA . THR A 1 356 ? 7.371 -12.789 -17.234 1 97.56 356 THR A CA 1
ATOM 2765 C C . THR A 1 356 ? 6.195 -12.016 -17.812 1 97.56 356 THR A C 1
ATOM 2767 O O . THR A 1 356 ? 5.043 -12.266 -17.453 1 97.56 356 THR A O 1
ATOM 2770 N N . PHE A 1 357 ? 6.477 -11.094 -18.688 1 98.38 357 PHE A N 1
ATOM 2771 C CA . PHE A 1 357 ? 5.434 -10.312 -19.344 1 98.38 357 PHE A CA 1
ATOM 2772 C C . PHE A 1 357 ? 4.473 -11.219 -20.094 1 98.38 357 PHE A C 1
ATOM 2774 O O . PHE A 1 357 ? 3.254 -11.102 -19.953 1 98.38 357 PHE A O 1
ATOM 2781 N N . ALA A 1 358 ? 5.027 -12.133 -20.812 1 98 358 ALA A N 1
ATOM 2782 C CA . ALA A 1 358 ? 4.227 -13.008 -21.672 1 98 358 ALA A CA 1
ATOM 2783 C C . ALA A 1 358 ? 3.316 -13.898 -20.828 1 98 358 ALA A C 1
ATOM 2785 O O . ALA A 1 358 ? 2.129 -14.047 -21.125 1 98 358 ALA A O 1
ATOM 2786 N N . VAL A 1 359 ? 3.84 -14.492 -19.812 1 98.56 359 VAL A N 1
ATOM 2787 C CA . VAL A 1 359 ? 3.041 -15.414 -19 1 98.56 359 VAL A CA 1
ATOM 2788 C C . VAL A 1 359 ? 1.986 -14.633 -18.219 1 98.56 359 VAL A C 1
ATOM 2790 O O . VAL A 1 359 ? 0.872 -1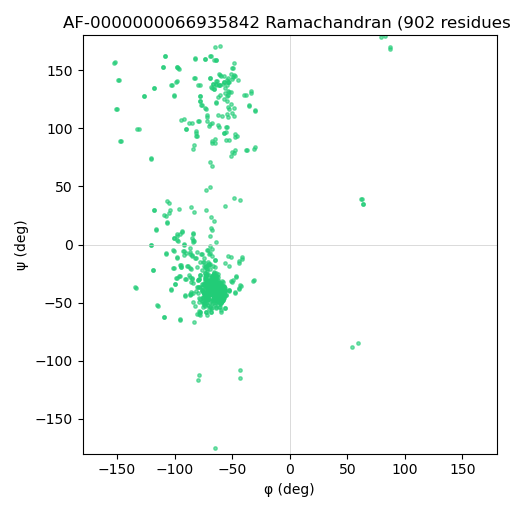5.125 -18.016 1 98.56 359 VAL A O 1
ATOM 2793 N N . ASN A 1 360 ? 2.275 -13.438 -17.719 1 98.75 360 ASN A N 1
ATOM 2794 C CA . ASN A 1 360 ? 1.303 -12.609 -17.016 1 98.75 360 ASN A CA 1
ATOM 2795 C C . ASN A 1 360 ? 0.163 -12.18 -17.938 1 98.75 360 ASN A C 1
ATOM 2797 O O . ASN A 1 360 ? -0.999 -12.164 -17.531 1 98.75 360 ASN A O 1
ATOM 2801 N N . MET A 1 361 ? 0.489 -11.859 -19.219 1 98.69 361 MET A N 1
ATOM 2802 C CA . MET A 1 361 ? -0.547 -11.477 -20.172 1 98.69 361 MET A CA 1
ATOM 2803 C C . MET A 1 361 ? -1.402 -12.68 -20.562 1 98.69 361 MET A C 1
ATOM 2805 O O . MET A 1 361 ? -2.633 -12.609 -20.531 1 98.69 361 MET A O 1
ATOM 2809 N N . PHE A 1 362 ? -0.716 -13.734 -20.859 1 98.69 362 PHE A N 1
ATOM 2810 C CA . PHE A 1 362 ? -1.412 -14.945 -21.297 1 98.69 362 PHE A CA 1
ATOM 2811 C C . PHE A 1 362 ? -2.305 -15.477 -20.172 1 98.69 362 PHE A C 1
ATOM 2813 O O . PHE A 1 362 ? -3.473 -15.797 -20.406 1 98.69 362 PHE A O 1
ATOM 2820 N N . GLY A 1 363 ? -1.747 -15.562 -18.969 1 98.75 363 GLY A N 1
ATOM 2821 C CA . GLY A 1 363 ? -2.529 -16.016 -17.828 1 98.75 363 GLY A CA 1
ATOM 2822 C C . GLY A 1 363 ? -3.721 -15.125 -17.531 1 98.75 363 GLY A C 1
ATOM 2823 O O . GLY A 1 363 ? -4.789 -15.617 -17.156 1 98.75 363 GLY A O 1
ATOM 2824 N N . THR A 1 364 ? -3.559 -13.852 -17.672 1 98.75 364 THR A N 1
ATOM 2825 C CA . THR A 1 364 ? -4.645 -12.906 -17.438 1 98.75 364 THR A CA 1
ATOM 2826 C C . THR A 1 364 ? -5.754 -13.094 -18.469 1 98.75 364 THR A C 1
ATOM 2828 O O . THR A 1 364 ? -6.938 -13.078 -18.125 1 98.75 364 THR A O 1
ATOM 2831 N N . ALA A 1 365 ? -5.395 -13.312 -19.719 1 98.62 365 ALA A N 1
ATOM 2832 C CA . ALA A 1 365 ? -6.379 -13.555 -20.781 1 98.62 365 ALA A CA 1
ATOM 2833 C C . ALA A 1 365 ? -7.168 -14.828 -20.5 1 98.62 365 ALA A C 1
ATOM 2835 O O . ALA A 1 365 ? -8.398 -14.844 -20.609 1 98.62 365 ALA A O 1
ATOM 2836 N N . VAL A 1 366 ? -6.461 -15.867 -20.141 1 98.62 366 VAL A N 1
ATOM 2837 C CA . VAL A 1 366 ? -7.102 -17.156 -19.875 1 98.62 366 VAL A CA 1
ATOM 2838 C C . VAL A 1 366 ? -8.031 -17.031 -18.672 1 98.62 366 VAL A C 1
ATOM 2840 O O . VAL A 1 366 ? -9.133 -17.578 -18.672 1 98.62 366 VAL A O 1
ATOM 2843 N N . LEU A 1 367 ? -7.578 -16.312 -17.672 1 98.31 367 LEU A N 1
ATOM 2844 C CA . LEU A 1 367 ? -8.414 -16.109 -16.5 1 98.31 367 LEU A CA 1
ATOM 2845 C C . LEU A 1 367 ? -9.703 -15.375 -16.875 1 98.31 367 LEU A C 1
ATOM 2847 O O . LEU A 1 367 ? -10.781 -15.75 -16.406 1 98.31 367 LEU A O 1
ATOM 2851 N N . GLY A 1 368 ? -9.594 -14.312 -17.656 1 97.62 368 GLY A N 1
ATOM 2852 C CA . GLY A 1 368 ? -10.781 -13.586 -18.094 1 97.62 368 GLY A CA 1
ATOM 2853 C C . GLY A 1 368 ? -11.773 -14.461 -18.828 1 97.62 368 GLY A C 1
ATOM 2854 O O . GLY A 1 368 ? -12.977 -14.375 -18.594 1 97.62 368 GLY A O 1
ATOM 2855 N N . MET A 1 369 ? -11.281 -15.32 -19.719 1 96.38 369 MET A N 1
ATOM 2856 C CA . MET A 1 369 ? -12.141 -16.219 -20.469 1 96.38 369 MET A CA 1
ATOM 2857 C C . MET A 1 369 ? -12.82 -17.234 -19.547 1 96.38 369 MET A C 1
ATOM 2859 O O . MET A 1 369 ? -14.016 -17.5 -19.688 1 96.38 369 MET A O 1
ATOM 2863 N N . ALA A 1 370 ? -12.023 -17.75 -18.641 1 95.12 370 ALA A N 1
ATOM 2864 C CA . ALA A 1 370 ? -12.57 -18.719 -17.703 1 95.12 370 ALA A CA 1
ATOM 2865 C C . ALA A 1 370 ? -13.617 -18.062 -16.797 1 95.12 370 ALA A C 1
ATOM 2867 O O . ALA A 1 370 ? -14.625 -18.688 -16.453 1 95.12 370 ALA A O 1
ATOM 2868 N N . PHE A 1 371 ? -13.375 -16.859 -16.375 1 94.06 371 PHE A N 1
ATOM 2869 C CA . PHE A 1 371 ? -14.32 -16.109 -15.555 1 94.06 371 PHE A CA 1
ATOM 2870 C C . PHE A 1 371 ? -15.641 -15.93 -16.281 1 94.06 371 PHE A C 1
ATOM 2872 O O . PHE A 1 371 ? -16.703 -16.156 -15.719 1 94.06 371 PHE A O 1
ATOM 2879 N N . ASP A 1 372 ? -15.562 -15.508 -17.547 1 92.62 372 ASP A N 1
ATOM 2880 C CA . ASP A 1 372 ? -16.75 -15.312 -18.359 1 92.62 372 ASP A CA 1
ATOM 2881 C C . ASP A 1 372 ? -17.547 -16.609 -18.484 1 92.62 372 ASP A C 1
ATOM 2883 O O . ASP A 1 372 ? -18.781 -16.609 -18.328 1 92.62 372 ASP A O 1
ATOM 2887 N N . LEU A 1 373 ? -16.844 -17.688 -18.719 1 91.19 373 LEU A N 1
ATOM 2888 C CA . LEU A 1 373 ? -17.516 -18.969 -18.875 1 91.19 373 LEU A CA 1
ATOM 2889 C C . LEU A 1 373 ? -18.156 -19.422 -17.562 1 91.19 373 LEU A C 1
ATOM 2891 O O . LEU A 1 373 ? -19.25 -20 -17.578 1 91.19 373 LEU A O 1
ATOM 2895 N N . GLN A 1 374 ? -17.547 -19.125 -16.438 1 89.75 374 GLN A N 1
ATOM 2896 C CA . GLN A 1 374 ? -18.047 -19.531 -15.141 1 89.75 374 GLN A CA 1
ATOM 2897 C C . GLN A 1 374 ? -19.281 -18.719 -14.75 1 89.75 374 GLN A C 1
ATOM 2899 O O . GLN A 1 374 ? -20.172 -19.219 -14.047 1 89.75 374 GLN A O 1
ATOM 2904 N N . HIS A 1 375 ? -19.359 -17.516 -15.219 1 88 375 HIS A N 1
ATOM 2905 C CA . HIS A 1 375 ? -20.422 -16.609 -14.805 1 88 375 HIS A CA 1
ATOM 2906 C C . HIS A 1 375 ? -21.453 -16.422 -15.914 1 88 375 HIS A C 1
ATOM 2908 O O . HIS A 1 375 ? -22.219 -15.469 -15.898 1 88 375 HIS A O 1
ATOM 2914 N N . SER A 1 376 ? -21.5 -17.297 -16.875 1 84.69 376 SER A N 1
ATOM 2915 C CA . SER A 1 376 ? -22.484 -17.266 -17.953 1 84.69 376 SER A CA 1
ATOM 2916 C C . SER A 1 376 ? -23.641 -18.219 -17.672 1 84.69 376 SER A C 1
ATOM 2918 O O . SER A 1 376 ? -23.453 -19.266 -17.062 1 84.69 376 SER A O 1
ATOM 2920 N N . GLN A 1 377 ? -24.922 -17.875 -17.984 1 71.81 377 GLN A N 1
ATOM 2921 C CA . GLN A 1 377 ? -26.109 -18.703 -17.828 1 71.81 377 GLN A CA 1
ATOM 2922 C C . GLN A 1 377 ? -26.141 -19.812 -18.875 1 71.81 377 GLN A C 1
ATOM 2924 O O . GLN A 1 377 ? -26.703 -20.875 -18.641 1 71.81 377 GLN A O 1
ATOM 2929 N N . THR A 1 378 ? -25.938 -19.547 -20.031 1 63.78 378 THR A N 1
ATOM 2930 C CA . THR A 1 378 ? -26.281 -20.406 -21.156 1 63.78 378 THR A CA 1
ATOM 2931 C C . THR A 1 378 ? -25.219 -21.484 -21.328 1 63.78 378 THR A C 1
ATOM 2933 O O . THR A 1 378 ? -25.531 -22.625 -21.703 1 63.78 378 THR A O 1
ATOM 2936 N N . ILE A 1 379 ? -24.141 -21.125 -21.531 1 58.75 379 ILE A N 1
ATOM 2937 C CA . ILE A 1 379 ? -23.219 -22.031 -22.203 1 58.75 379 ILE A CA 1
ATOM 2938 C C . ILE A 1 379 ? -22.688 -23.062 -21.203 1 58.75 379 ILE A C 1
ATOM 2940 O O . ILE A 1 379 ? -22.859 -24.266 -21.391 1 58.75 379 ILE A O 1
ATOM 2944 N N . ALA A 1 380 ? -21.438 -23.109 -20.812 1 56.59 380 ALA A N 1
ATOM 2945 C CA . ALA A 1 380 ? -20.469 -24.156 -20.469 1 56.59 380 ALA A CA 1
ATOM 2946 C C . ALA A 1 380 ? -20.609 -24.562 -19 1 56.59 380 ALA A C 1
ATOM 2948 O O . ALA A 1 380 ? -20.453 -25.734 -18.656 1 56.59 380 ALA A O 1
ATOM 2949 N N . ALA A 1 381 ? -20.828 -23.594 -18.016 1 61.31 381 ALA A N 1
ATOM 2950 C CA . ALA A 1 381 ? -20.531 -23.969 -16.625 1 61.31 381 ALA A CA 1
ATOM 2951 C C . ALA A 1 381 ? -21.828 -24.172 -15.836 1 61.31 381 ALA A C 1
ATOM 2953 O O . ALA A 1 381 ? -21.906 -23.797 -14.672 1 61.31 381 ALA A O 1
ATOM 2954 N N . SER A 1 382 ? -22.828 -24.766 -16.609 1 65.5 382 SER A N 1
ATOM 2955 C CA . SER A 1 382 ? -24.078 -25 -15.906 1 65.5 382 SER A CA 1
ATOM 2956 C C . SER A 1 382 ? -23.953 -26.172 -14.945 1 65.5 382 SER A C 1
ATOM 2958 O O . SER A 1 382 ? -24.703 -26.266 -13.961 1 65.5 382 SER A O 1
ATOM 2960 N N . GLY A 1 383 ? -22.938 -26.938 -15.203 1 76.69 383 GLY A N 1
ATOM 2961 C CA . GLY A 1 383 ? -22.766 -28.031 -14.258 1 76.69 383 GLY A CA 1
ATOM 2962 C C . GLY A 1 383 ? -21.75 -27.719 -13.172 1 76.69 383 GLY A C 1
ATOM 2963 O O . GLY A 1 383 ? -20.844 -26.906 -13.367 1 76.69 383 GLY A O 1
ATOM 2964 N N . SER A 1 384 ? -21.938 -28.312 -12.07 1 79.31 384 SER A N 1
ATOM 2965 C CA . SER A 1 384 ? -21.078 -28.109 -10.906 1 79.31 384 SER A CA 1
ATOM 2966 C C . SER A 1 384 ? -19.641 -28.5 -11.195 1 79.31 384 SER A C 1
ATOM 2968 O O . SER A 1 384 ? -18.703 -27.828 -10.766 1 79.31 384 SER A O 1
ATOM 2970 N N . ASN A 1 385 ? -19.469 -29.547 -12.023 1 83 385 ASN A N 1
ATOM 2971 C CA . ASN A 1 385 ? -18.125 -30.016 -12.336 1 83 385 ASN A CA 1
ATOM 2972 C C . ASN A 1 385 ? -17.406 -29.047 -13.273 1 83 385 ASN A C 1
ATOM 2974 O O . ASN A 1 385 ? -16.219 -28.766 -13.078 1 83 385 ASN A O 1
ATOM 2978 N N . ALA A 1 386 ? -18.109 -28.641 -14.281 1 86.62 386 ALA A N 1
ATOM 2979 C CA . ALA A 1 386 ? -17.531 -27.688 -15.219 1 86.62 386 ALA A CA 1
ATOM 2980 C C . ALA A 1 386 ? -17.141 -26.391 -14.5 1 86.62 386 ALA A C 1
ATOM 2982 O O . ALA A 1 386 ? -16.078 -25.828 -14.758 1 86.62 386 ALA A O 1
ATOM 2983 N N . CYS A 1 387 ? -18 -25.984 -13.617 1 87.69 387 CYS A N 1
ATOM 2984 C CA . CYS A 1 387 ? -17.734 -24.797 -12.82 1 87.69 387 CYS A CA 1
ATOM 2985 C C . CYS A 1 387 ? -16.484 -24.969 -11.961 1 87.69 387 CYS A C 1
ATOM 2987 O O . CYS A 1 387 ? -15.664 -24.062 -11.859 1 87.69 387 CYS A O 1
ATOM 2989 N N . ALA A 1 388 ? -16.297 -26.141 -11.43 1 87.5 388 ALA A N 1
ATOM 2990 C CA . ALA A 1 388 ? -15.156 -26.438 -10.562 1 87.5 388 ALA A CA 1
ATOM 2991 C C . ALA A 1 388 ? -13.852 -26.469 -11.367 1 87.5 388 ALA A C 1
ATOM 2993 O O . ALA A 1 388 ? -12.812 -26.016 -10.883 1 87.5 388 ALA A O 1
ATOM 2994 N N . VAL A 1 389 ? -13.93 -27 -12.531 1 91.31 389 VAL A N 1
ATOM 2995 C CA . VAL A 1 389 ? -12.766 -27.062 -13.406 1 91.31 389 VAL A CA 1
ATOM 2996 C C . VAL A 1 389 ? -12.32 -25.656 -13.766 1 91.31 389 VAL A C 1
ATOM 2998 O O . VAL A 1 389 ? -11.117 -25.344 -13.773 1 91.31 389 VAL A O 1
ATOM 3001 N N . LEU A 1 390 ? -13.297 -24.781 -14.055 1 92.94 390 LEU A N 1
ATOM 3002 C CA . LEU A 1 390 ? -12.977 -23.391 -14.391 1 92.94 390 LEU A CA 1
ATOM 3003 C C . LEU A 1 390 ? -12.344 -22.672 -13.203 1 92.94 390 LEU A C 1
ATOM 3005 O O . LEU A 1 390 ? -11.438 -21.859 -13.383 1 92.94 390 LEU A O 1
ATOM 3009 N N . GLN A 1 391 ? -12.789 -23.031 -12.031 1 91.94 391 GLN A N 1
ATOM 3010 C CA . GLN A 1 391 ? -12.148 -22.5 -10.828 1 91.94 391 GLN A CA 1
ATOM 3011 C C . GLN A 1 391 ? -10.695 -22.969 -10.727 1 91.94 391 GLN A C 1
ATOM 3013 O O . GLN A 1 391 ? -9.82 -22.203 -10.336 1 91.94 391 GLN A O 1
ATOM 3018 N N . GLY A 1 392 ? -10.484 -24.25 -11.031 1 95 392 GLY A N 1
ATOM 3019 C CA . GLY A 1 392 ? -9.133 -24.797 -11.055 1 95 392 GLY A CA 1
ATOM 3020 C C . GLY A 1 392 ? -8.234 -24.109 -12.062 1 95 392 GLY A C 1
ATOM 3021 O O . GLY A 1 392 ? -7.051 -23.875 -11.797 1 95 392 GLY A O 1
ATOM 3022 N N . ILE A 1 393 ? -8.773 -23.766 -13.164 1 96.75 393 ILE A N 1
ATOM 3023 C CA . ILE A 1 393 ? -8.008 -23.062 -14.195 1 96.75 393 ILE A CA 1
ATOM 3024 C C . ILE A 1 393 ? -7.66 -21.656 -13.711 1 96.75 393 ILE A C 1
ATOM 3026 O O . ILE A 1 393 ? -6.516 -21.219 -13.844 1 96.75 393 ILE A O 1
ATOM 3030 N N . MET A 1 394 ? -8.547 -20.969 -13.102 1 96.81 394 MET A N 1
ATOM 3031 C CA . MET A 1 394 ? -8.336 -19.594 -12.664 1 96.81 394 MET A CA 1
ATOM 3032 C C . MET A 1 394 ? -7.367 -19.531 -11.484 1 96.81 394 MET A C 1
ATOM 3034 O O . MET A 1 394 ? -6.336 -18.859 -11.555 1 96.81 394 MET A O 1
ATOM 3038 N N . GLU A 1 395 ? -7.613 -20.297 -10.438 1 96.31 395 GLU A N 1
ATOM 3039 C CA . GLU A 1 395 ? -6.852 -20.203 -9.195 1 96.31 395 GLU A CA 1
ATOM 3040 C C . GLU A 1 395 ? -5.602 -21.062 -9.242 1 96.31 395 GLU A C 1
ATOM 3042 O O . GLU A 1 395 ? -4.625 -20.797 -8.539 1 96.31 395 GLU A O 1
ATOM 3047 N N . GLY A 1 396 ? -5.66 -22.156 -10.047 1 98 396 GLY A N 1
ATOM 3048 C CA . GLY A 1 396 ? -4.527 -23.062 -10.133 1 98 396 GLY A CA 1
ATOM 3049 C C . GLY A 1 396 ? -3.605 -22.766 -11.297 1 98 396 GLY A C 1
ATOM 3050 O O . GLY A 1 396 ? -2.488 -22.266 -11.102 1 98 396 GLY A O 1
ATOM 3051 N N . PHE A 1 397 ? -4.113 -22.906 -12.492 1 98.44 397 PHE A N 1
ATOM 3052 C CA . PHE A 1 397 ? -3.287 -22.719 -13.68 1 98.44 397 PHE A CA 1
ATOM 3053 C C . PHE A 1 397 ? -2.881 -21.266 -13.836 1 98.44 397 PHE A C 1
ATOM 3055 O O . PHE A 1 397 ? -1.69 -20.938 -13.82 1 98.44 397 PHE A O 1
ATOM 3062 N N . CYS A 1 398 ? -3.857 -20.328 -13.93 1 98.62 398 CYS A N 1
ATOM 3063 C CA . CYS A 1 398 ? -3.559 -18.922 -14.133 1 98.62 398 CYS A CA 1
ATOM 3064 C C . CYS A 1 398 ? -2.865 -18.328 -12.906 1 98.62 398 CYS A C 1
ATOM 3066 O O . CYS A 1 398 ? -1.941 -17.531 -13.039 1 98.62 398 CYS A O 1
ATOM 3068 N N . GLY A 1 399 ? -3.33 -18.719 -11.719 1 98.12 399 GLY A N 1
ATOM 3069 C CA . GLY A 1 399 ? -2.709 -18.25 -10.484 1 98.12 399 GLY A CA 1
ATOM 3070 C C . GLY A 1 399 ? -1.23 -18.578 -10.398 1 98.12 399 GLY A C 1
ATOM 3071 O O . GLY A 1 399 ? -0.442 -17.797 -9.875 1 98.12 399 GLY A O 1
ATOM 3072 N N . CYS A 1 400 ? -0.868 -19.703 -10.914 1 98.56 400 CYS A N 1
ATOM 3073 C CA . CYS A 1 400 ? 0.52 -20.141 -10.82 1 98.56 400 CYS A CA 1
ATOM 3074 C C . CYS A 1 400 ? 1.301 -19.75 -12.062 1 98.56 400 CYS A C 1
ATOM 3076 O O . CYS A 1 400 ? 2.533 -19.75 -12.055 1 98.56 400 CYS A O 1
ATOM 3078 N N . LEU A 1 401 ? 0.625 -19.484 -13.109 1 98.69 401 LEU A N 1
ATOM 3079 C CA . LEU A 1 401 ? 1.261 -19.016 -14.344 1 98.69 401 LEU A CA 1
ATOM 3080 C C . LEU A 1 401 ? 1.689 -17.562 -14.219 1 98.69 401 LEU A C 1
ATOM 3082 O O . LEU A 1 401 ? 2.734 -17.172 -14.75 1 98.69 401 LEU A O 1
ATOM 3086 N N . THR A 1 402 ? 0.848 -16.766 -13.578 1 98.75 402 THR A N 1
ATOM 3087 C CA . THR A 1 402 ? 1.133 -15.352 -13.414 1 98.75 402 THR A CA 1
ATOM 3088 C C . THR A 1 402 ? 1.741 -15.078 -12.039 1 98.75 402 THR A C 1
ATOM 3090 O O . THR A 1 402 ? 1.556 -15.859 -11.109 1 98.75 402 THR A O 1
ATOM 3093 N N . THR A 1 403 ? 2.508 -14.086 -11.906 1 98.5 403 THR A N 1
ATOM 3094 C CA . THR A 1 403 ? 3.182 -13.82 -10.641 1 98.5 403 THR A CA 1
ATOM 3095 C C . THR A 1 403 ? 3.385 -12.32 -10.438 1 98.5 403 THR A C 1
ATOM 3097 O O . THR A 1 403 ? 3.637 -11.586 -11.398 1 98.5 403 THR A O 1
ATOM 3100 N N . VAL A 1 404 ? 3.219 -11.883 -9.203 1 98.62 404 VAL A N 1
ATOM 3101 C CA . VAL A 1 404 ? 3.492 -10.5 -8.828 1 98.62 404 VAL A CA 1
ATOM 3102 C C . VAL A 1 404 ? 4.867 -10.406 -8.164 1 98.62 404 VAL A C 1
ATOM 3104 O O . VAL A 1 404 ? 5.562 -9.398 -8.312 1 98.62 404 VAL A O 1
ATOM 3107 N N . SER A 1 405 ? 5.27 -11.438 -7.426 1 98.31 405 SER A N 1
ATOM 3108 C CA . SER A 1 405 ? 6.527 -11.391 -6.688 1 98.31 405 SER A CA 1
ATOM 3109 C C . SER A 1 405 ? 7.711 -11.188 -7.625 1 98.31 405 SER A C 1
ATOM 3111 O O . SER A 1 405 ? 8.523 -10.281 -7.418 1 98.31 405 SER A O 1
ATOM 3113 N N . THR A 1 406 ? 7.785 -12.016 -8.727 1 97.44 406 THR A N 1
ATOM 3114 C CA . THR A 1 406 ? 8.859 -11.852 -9.703 1 97.44 406 THR A CA 1
ATOM 3115 C C . THR A 1 406 ? 8.727 -10.523 -10.438 1 97.44 406 THR A C 1
ATOM 3117 O O . THR A 1 406 ? 9.727 -9.852 -10.695 1 97.44 406 THR A O 1
ATOM 3120 N N . TRP A 1 407 ? 7.504 -10.156 -10.727 1 97.94 407 TRP A N 1
ATOM 3121 C CA . TRP A 1 407 ? 7.238 -8.906 -11.438 1 97.94 407 TRP A CA 1
ATOM 3122 C C . TRP A 1 407 ? 7.781 -7.715 -10.664 1 97.94 407 TRP A C 1
ATOM 3124 O O . TRP A 1 407 ? 8.492 -6.871 -11.219 1 97.94 407 TRP A O 1
ATOM 3134 N N . VAL A 1 408 ? 7.496 -7.613 -9.375 1 97.75 408 VAL A N 1
ATOM 3135 C CA . VAL A 1 408 ? 7.934 -6.473 -8.578 1 97.75 408 VAL A CA 1
ATOM 3136 C C . VAL A 1 408 ? 9.438 -6.559 -8.336 1 97.75 408 VAL A C 1
ATOM 3138 O O . VAL A 1 408 ? 10.117 -5.535 -8.242 1 97.75 408 VAL A O 1
ATOM 3141 N N . ALA A 1 409 ? 9.977 -7.773 -8.227 1 96.88 409 ALA A N 1
ATOM 3142 C CA . ALA A 1 409 ? 11.422 -7.93 -8.094 1 96.88 409 ALA A CA 1
ATOM 3143 C C . ALA A 1 409 ? 12.141 -7.41 -9.328 1 96.88 409 ALA A C 1
ATOM 3145 O O . ALA A 1 409 ? 13.188 -6.762 -9.227 1 96.88 409 ALA A O 1
ATOM 3146 N N . GLU A 1 410 ? 11.602 -7.719 -10.484 1 96.38 410 GLU A N 1
ATOM 3147 C CA . GLU A 1 410 ? 12.164 -7.223 -11.734 1 96.38 410 GLU A CA 1
ATOM 3148 C C . GLU A 1 410 ? 12.055 -5.703 -11.82 1 96.38 410 GLU A C 1
ATOM 3150 O O . GLU A 1 410 ? 12.984 -5.035 -12.289 1 96.38 410 GLU A O 1
ATOM 3155 N N . LEU A 1 411 ? 10.922 -5.152 -11.359 1 96.19 411 LEU A N 1
ATOM 3156 C CA . LEU A 1 411 ? 10.75 -3.703 -11.328 1 96.19 411 LEU A CA 1
ATOM 3157 C C . LEU A 1 411 ? 11.844 -3.045 -10.484 1 96.19 411 LEU A C 1
ATOM 3159 O O . LEU A 1 411 ? 12.383 -2.008 -10.867 1 96.19 411 LEU A O 1
ATOM 3163 N N . GLN A 1 412 ? 12.078 -3.629 -9.398 1 93.81 412 GLN A N 1
ATOM 3164 C CA . GLN A 1 412 ? 13.078 -3.094 -8.477 1 93.81 412 GLN A CA 1
ATOM 3165 C C . GLN A 1 412 ? 14.477 -3.189 -9.062 1 93.81 412 GLN A C 1
ATOM 3167 O O . GLN A 1 412 ? 15.336 -2.352 -8.773 1 93.81 412 GLN A O 1
ATOM 3172 N N . GLY A 1 413 ? 14.711 -4.191 -9.914 1 92.44 413 GLY A N 1
ATOM 3173 C CA . GLY A 1 413 ? 16.031 -4.434 -10.453 1 92.44 413 GLY A CA 1
ATOM 3174 C C . GLY A 1 413 ? 16.328 -3.623 -11.703 1 92.44 413 GLY A C 1
ATOM 3175 O O . GLY A 1 413 ? 17.5 -3.406 -12.047 1 92.44 413 GLY A O 1
ATOM 3176 N N . LEU A 1 414 ? 15.406 -3.143 -12.383 1 93.94 414 LEU A N 1
ATOM 3177 C CA . LEU A 1 414 ? 15.555 -2.412 -13.633 1 93.94 414 LEU A CA 1
ATOM 3178 C C . LEU A 1 414 ? 15.898 -0.948 -13.375 1 93.94 414 LEU A C 1
ATOM 3180 O O . LEU A 1 414 ? 15.641 -0.433 -12.281 1 93.94 414 LEU A O 1
ATOM 3184 N N . ARG A 1 415 ? 16.422 -0.364 -14.398 1 92.81 415 ARG A N 1
ATOM 3185 C CA . ARG A 1 415 ? 16.594 1.085 -14.359 1 92.81 415 ARG A CA 1
ATOM 3186 C C . ARG A 1 415 ? 15.25 1.793 -14.32 1 92.81 415 ARG A C 1
ATOM 3188 O O . ARG A 1 415 ? 14.25 1.267 -14.82 1 92.81 415 ARG A O 1
ATOM 3195 N N . ARG A 1 416 ? 15.281 2.986 -13.867 1 91.56 416 ARG A N 1
ATOM 3196 C CA . ARG A 1 416 ? 14.055 3.721 -13.562 1 91.56 416 ARG A CA 1
ATOM 3197 C C . ARG A 1 416 ? 13.141 3.801 -14.781 1 91.56 416 ARG A C 1
ATOM 3199 O O . ARG A 1 416 ? 11.977 3.412 -14.711 1 91.56 416 ARG A O 1
ATOM 3206 N N . ARG A 1 417 ? 13.648 4.289 -15.891 1 92.56 417 ARG A N 1
ATOM 3207 C CA . ARG A 1 417 ? 12.828 4.461 -17.094 1 92.56 417 ARG A CA 1
ATOM 3208 C C . ARG A 1 417 ? 12.266 3.129 -17.562 1 92.56 417 ARG A C 1
ATOM 3210 O O . ARG A 1 417 ? 11.078 3.031 -17.875 1 92.56 417 ARG A O 1
ATOM 3217 N N . HIS A 1 418 ? 13.117 2.145 -17.547 1 95.44 418 HIS A N 1
ATOM 3218 C CA . HIS A 1 418 ? 12.688 0.821 -17.984 1 95.44 418 HIS A CA 1
ATOM 3219 C C . HIS A 1 418 ? 11.695 0.212 -17.016 1 95.44 418 HIS A C 1
ATOM 3221 O O . HIS A 1 418 ? 10.758 -0.484 -17.422 1 95.44 418 HIS A O 1
ATOM 3227 N N . SER A 1 419 ? 11.969 0.487 -15.766 1 96.19 419 SER A N 1
ATOM 3228 C CA . SER A 1 419 ? 11.078 -0.027 -14.734 1 96.19 419 SER A CA 1
ATOM 3229 C C . SER A 1 419 ? 9.664 0.533 -14.898 1 96.19 419 SER A C 1
ATOM 3231 O O . SER A 1 419 ? 8.688 -0.211 -14.828 1 96.19 419 SER A O 1
ATOM 3233 N N . TRP A 1 420 ? 9.523 1.824 -15.156 1 95.5 420 TRP A N 1
ATOM 3234 C CA . TRP A 1 420 ? 8.227 2.465 -15.305 1 95.5 420 TRP A CA 1
ATOM 3235 C C . TRP A 1 420 ? 7.52 1.986 -16.578 1 95.5 420 TRP A C 1
ATOM 3237 O O . TRP A 1 420 ? 6.309 1.758 -16.562 1 95.5 420 TRP A O 1
ATOM 3247 N N . ILE A 1 421 ? 8.266 1.827 -17.625 1 96.81 421 ILE A N 1
ATOM 3248 C CA . ILE A 1 421 ? 7.688 1.361 -18.891 1 96.81 421 ILE A CA 1
ATOM 3249 C C . ILE A 1 421 ? 7.199 -0.077 -18.719 1 96.81 421 ILE A C 1
ATOM 3251 O O . ILE A 1 421 ? 6.07 -0.401 -19.094 1 96.81 421 ILE A O 1
ATOM 3255 N N . TYR A 1 422 ? 8.055 -0.912 -18.141 1 97.38 422 TYR A N 1
ATOM 3256 C CA . TYR A 1 422 ? 7.73 -2.316 -17.922 1 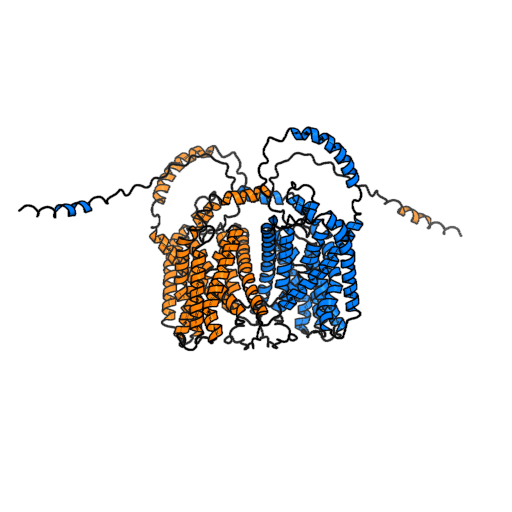97.38 422 TYR A CA 1
ATOM 3257 C C . TYR A 1 422 ? 6.52 -2.461 -17.016 1 97.38 422 TYR A C 1
ATOM 3259 O O . TYR A 1 422 ? 5.578 -3.191 -17.328 1 97.38 422 TYR A O 1
ATOM 3267 N N . GLY A 1 423 ? 6.539 -1.713 -15.906 1 97.75 423 GLY A N 1
ATOM 3268 C CA . GLY A 1 423 ? 5.438 -1.779 -14.961 1 97.75 423 GLY A CA 1
ATOM 3269 C C . GLY A 1 423 ? 4.125 -1.273 -15.523 1 97.75 423 GLY A C 1
ATOM 3270 O O . GLY A 1 423 ? 3.107 -1.964 -15.461 1 97.75 423 GLY A O 1
ATOM 3271 N N . ALA A 1 424 ? 4.105 -0.146 -16.156 1 97.25 424 ALA A N 1
ATOM 3272 C CA . ALA A 1 424 ? 2.9 0.476 -16.703 1 97.25 424 ALA A CA 1
ATOM 3273 C C . ALA A 1 424 ? 2.34 -0.335 -17.859 1 97.25 424 ALA A C 1
ATOM 3275 O O . ALA A 1 424 ? 1.123 -0.508 -17.984 1 97.25 424 ALA A O 1
ATOM 3276 N N . SER A 1 425 ? 3.232 -0.813 -18.688 1 98 425 SER A N 1
ATOM 3277 C CA . SER A 1 425 ? 2.77 -1.596 -19.828 1 98 425 SER A CA 1
ATOM 3278 C C . SER A 1 425 ? 2.141 -2.91 -19.375 1 98 425 SER A C 1
ATOM 3280 O O . SER A 1 425 ? 1.137 -3.35 -19.938 1 98 425 SER A O 1
ATOM 3282 N N . SER A 1 426 ? 2.742 -3.557 -18.375 1 98.56 426 SER A N 1
ATOM 3283 C CA . SER A 1 426 ? 2.201 -4.82 -17.875 1 98.56 426 SER A CA 1
ATOM 3284 C C . SER A 1 426 ? 0.772 -4.652 -17.375 1 98.56 426 SER A C 1
ATOM 3286 O O . SER A 1 426 ? -0.12 -5.414 -17.75 1 98.56 426 SER A O 1
ATOM 3288 N N . VAL A 1 427 ? 0.568 -3.615 -16.609 1 98.5 427 VAL A N 1
ATOM 3289 C CA . VAL A 1 427 ? -0.745 -3.402 -16 1 98.5 427 VAL A CA 1
ATOM 3290 C C . VAL A 1 427 ? -1.729 -2.93 -17.078 1 98.5 427 VAL A C 1
ATOM 3292 O O . VAL A 1 427 ? -2.859 -3.418 -17.141 1 98.5 427 VAL A O 1
ATOM 3295 N N . ALA A 1 428 ? -1.337 -2.021 -17.953 1 98.25 428 ALA A N 1
ATOM 3296 C CA . ALA A 1 428 ? -2.211 -1.441 -18.969 1 98.25 428 ALA A CA 1
ATOM 3297 C C . ALA A 1 428 ? -2.674 -2.5 -19.953 1 98.25 428 ALA A C 1
ATOM 3299 O O . ALA A 1 428 ? -3.865 -2.592 -20.266 1 98.25 428 ALA A O 1
ATOM 3300 N N . VAL A 1 429 ? -1.728 -3.275 -20.422 1 98.62 429 VAL A N 1
ATOM 3301 C CA . VAL A 1 429 ? -2.057 -4.289 -21.406 1 98.62 429 VAL A CA 1
ATOM 3302 C C . VAL A 1 429 ? -2.941 -5.363 -20.781 1 98.62 429 VAL A C 1
ATOM 3304 O O . VAL A 1 429 ? -3.916 -5.809 -21.391 1 98.62 429 VAL A O 1
ATOM 3307 N N . ALA A 1 430 ? -2.611 -5.781 -19.609 1 98.81 430 ALA A N 1
ATOM 3308 C CA . ALA A 1 430 ? -3.406 -6.801 -18.922 1 98.81 430 ALA A CA 1
ATOM 3309 C C . ALA A 1 430 ? -4.832 -6.316 -18.672 1 98.81 430 ALA A C 1
ATOM 3311 O O . ALA A 1 430 ? -5.793 -7.059 -18.875 1 98.81 430 ALA A O 1
ATOM 3312 N N . LEU A 1 431 ? -4.941 -5.078 -18.188 1 98.44 431 LEU A N 1
ATOM 3313 C CA . LEU A 1 431 ? -6.266 -4.512 -17.938 1 98.44 431 LEU A CA 1
ATOM 3314 C C . LEU A 1 431 ? -7.047 -4.391 -19.25 1 98.44 431 LEU A C 1
ATOM 3316 O O . LEU A 1 431 ? -8.25 -4.668 -19.281 1 98.44 431 LEU A O 1
ATOM 3320 N N . ALA A 1 432 ? -6.414 -3.947 -20.312 1 98.44 432 ALA A N 1
ATOM 3321 C CA . ALA A 1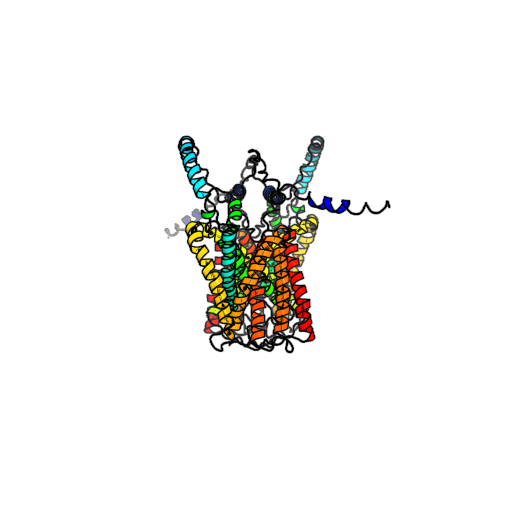 432 ? -7.055 -3.85 -21.625 1 98.44 432 ALA A CA 1
ATOM 3322 C C . ALA A 1 432 ? -7.594 -5.207 -22.062 1 98.44 432 ALA A C 1
ATOM 3324 O O . ALA A 1 432 ? -8.695 -5.293 -22.609 1 98.44 432 ALA A O 1
ATOM 3325 N N . LEU A 1 433 ? -6.809 -6.24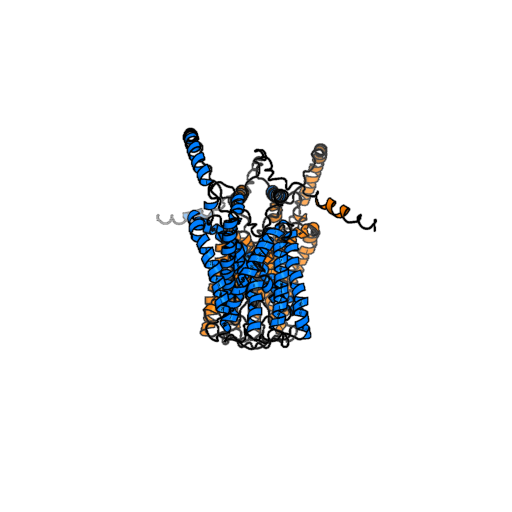2 -21.828 1 98.44 433 LEU A N 1
ATOM 3326 C CA . LEU A 1 433 ? -7.246 -7.59 -22.172 1 98.44 433 LEU A CA 1
ATOM 3327 C C . LEU A 1 433 ? -8.539 -7.945 -21.453 1 98.44 433 LEU A C 1
ATOM 3329 O O . LEU A 1 433 ? -9.477 -8.461 -22.047 1 98.44 433 LEU A O 1
ATOM 3333 N N . LEU A 1 434 ? -8.578 -7.66 -20.156 1 98.06 434 LEU A N 1
ATOM 3334 C CA . LEU A 1 434 ? -9.766 -8.031 -19.391 1 98.06 434 LEU A CA 1
ATOM 3335 C C . LEU A 1 434 ? -10.953 -7.148 -19.75 1 98.06 434 LEU A C 1
ATOM 3337 O O . LEU A 1 434 ? -12.094 -7.605 -19.734 1 98.06 434 LEU A O 1
ATOM 3341 N N . VAL A 1 435 ? -10.719 -5.859 -20.078 1 96.94 435 VAL A N 1
ATOM 3342 C CA . VAL A 1 435 ? -11.797 -4.98 -20.516 1 96.94 435 VAL A CA 1
ATOM 3343 C C . VAL A 1 435 ? -12.422 -5.531 -21.797 1 96.94 435 VAL A C 1
ATOM 3345 O O . VAL A 1 435 ? -13.648 -5.531 -21.938 1 96.94 435 VAL A O 1
ATOM 3348 N N . VAL A 1 436 ? -11.633 -6.039 -22.672 1 97.25 436 VAL A N 1
ATOM 3349 C CA . VAL A 1 436 ? -12.125 -6.586 -23.922 1 97.25 436 VAL A CA 1
ATOM 3350 C C . VAL A 1 436 ? -12.852 -7.906 -23.672 1 97.25 436 VAL A C 1
ATOM 3352 O O . VAL A 1 436 ? -13.961 -8.117 -24.156 1 97.25 436 VAL A O 1
ATOM 3355 N N . ILE A 1 437 ? -12.258 -8.797 -22.844 1 96.69 437 ILE A N 1
ATOM 3356 C CA . ILE A 1 437 ? -12.797 -10.141 -22.656 1 96.69 437 ILE A CA 1
ATOM 3357 C C . ILE A 1 437 ? -13.984 -10.086 -21.703 1 96.69 437 ILE A C 1
ATOM 3359 O O . ILE A 1 437 ? -15.117 -10.398 -22.094 1 96.69 437 ILE A O 1
ATOM 3363 N N . MET A 1 438 ? -13.75 -9.633 -20.531 1 95 438 MET A N 1
ATOM 3364 C CA . MET A 1 438 ? -14.789 -9.633 -19.5 1 95 438 MET A CA 1
ATOM 3365 C C . MET A 1 438 ? -15.758 -8.477 -19.719 1 95 438 MET A C 1
ATOM 3367 O O . MET A 1 438 ? -16.938 -8.586 -19.391 1 95 438 MET A O 1
ATOM 3371 N N . GLY A 1 439 ? -15.258 -7.34 -20.156 1 93.62 439 GLY A N 1
ATOM 3372 C CA . GLY A 1 439 ? -16.125 -6.203 -20.422 1 93.62 439 GLY A CA 1
ATOM 3373 C C . GLY A 1 439 ? -17.172 -6.484 -21.484 1 93.62 439 GLY A C 1
ATOM 3374 O O . GLY A 1 439 ? -18.312 -6.051 -21.375 1 93.62 439 GLY A O 1
ATOM 3375 N N . SER A 1 440 ? -16.797 -7.23 -22.516 1 92.12 440 SER A N 1
ATOM 3376 C CA . SER A 1 440 ? -17.75 -7.566 -23.578 1 92.12 440 SER A CA 1
ATOM 3377 C C . SER A 1 440 ? -18.938 -8.344 -23.031 1 92.12 440 SER A C 1
ATOM 3379 O O . SER A 1 440 ? -20.078 -8.055 -23.375 1 92.12 440 SER A O 1
ATOM 3381 N N . MET A 1 441 ? -18.734 -9.227 -22.188 1 87.31 441 MET A N 1
ATOM 3382 C CA . MET A 1 441 ? -19.812 -10.008 -21.609 1 87.31 441 MET A CA 1
ATOM 3383 C C . MET A 1 441 ? -20.547 -9.219 -20.531 1 87.31 441 MET A C 1
ATOM 3385 O O . MET A 1 441 ? -21.766 -9.18 -20.5 1 87.31 441 MET A O 1
ATOM 3389 N N . GLY A 1 442 ? -19.828 -8.594 -19.656 1 85.38 442 GLY A N 1
ATOM 3390 C CA . GLY A 1 442 ? -20.406 -7.855 -18.531 1 85.38 442 GLY A CA 1
ATOM 3391 C C . GLY A 1 442 ? -21.328 -6.742 -18.969 1 85.38 442 GLY A C 1
ATOM 3392 O O . GLY A 1 442 ? -22.375 -6.52 -18.359 1 85.38 442 GLY A O 1
ATOM 3393 N N . TRP A 1 443 ? -21.031 -6.082 -19.984 1 86.69 443 TRP A N 1
ATOM 3394 C CA . TRP A 1 443 ? -21.797 -4.914 -20.391 1 86.69 443 TRP A CA 1
ATOM 3395 C C . TRP A 1 443 ? -22.891 -5.305 -21.375 1 86.69 443 TRP A C 1
ATOM 3397 O O . TRP A 1 443 ? -23.75 -4.488 -21.719 1 86.69 443 TRP A O 1
ATOM 3407 N N . THR A 1 444 ? -22.953 -6.559 -21.812 1 85.25 444 THR A N 1
ATOM 3408 C CA . THR A 1 444 ? -24.016 -7.02 -22.719 1 85.25 444 THR A CA 1
ATOM 3409 C C . THR A 1 444 ? -24.969 -7.949 -22 1 85.25 444 THR A C 1
ATOM 3411 O O . THR A 1 444 ? -26.109 -7.574 -21.703 1 85.25 444 THR A O 1
ATOM 3414 N N . VAL A 1 445 ? -24.453 -9.125 -21.5 1 82.06 445 VAL A N 1
ATOM 3415 C CA . VAL A 1 445 ? -25.297 -10.156 -20.906 1 82.06 445 VAL A CA 1
ATOM 3416 C C . VAL A 1 445 ? -25.281 -10.031 -19.391 1 82.06 445 VAL A C 1
ATOM 3418 O O . VAL A 1 445 ? -26.281 -10.328 -18.734 1 82.06 445 VAL A O 1
ATOM 3421 N N . GLY A 1 446 ? -24.188 -9.516 -18.844 1 81.06 446 GLY A N 1
ATOM 3422 C CA . GLY A 1 446 ? -24.047 -9.453 -17.406 1 81.06 446 GLY A CA 1
ATOM 3423 C C . GLY A 1 446 ? -23.469 -10.719 -16.812 1 81.06 446 GLY A C 1
ATOM 3424 O O . GLY A 1 446 ? -23.281 -11.719 -17.516 1 81.06 446 GLY A O 1
ATOM 3425 N N . PHE A 1 447 ? -23.094 -10.711 -15.531 1 82.69 447 PHE A N 1
ATOM 3426 C CA . PHE A 1 447 ? -22.5 -11.852 -14.844 1 82.69 447 PHE A CA 1
ATOM 3427 C C . PHE A 1 447 ? -23.516 -12.539 -13.945 1 82.69 447 PHE A C 1
ATOM 3429 O O . PHE A 1 447 ? -24.312 -11.875 -13.281 1 82.69 447 PHE A O 1
ATOM 3436 N N . VAL A 1 448 ? -23.484 -13.844 -14 1 78.38 448 VAL A N 1
ATOM 3437 C CA . VAL A 1 448 ? -24.344 -14.633 -13.109 1 78.38 448 VAL A CA 1
ATOM 3438 C C . VAL A 1 448 ? -23.484 -15.336 -12.062 1 78.38 448 VAL A C 1
ATOM 3440 O O . VAL A 1 448 ? -22.281 -15.539 -12.273 1 78.38 448 VAL A O 1
ATOM 3443 N N . SER A 1 449 ? -24.078 -15.625 -10.859 1 79.19 449 SER A N 1
ATOM 3444 C CA . SER A 1 449 ? -23.359 -16.359 -9.828 1 79.19 449 SER A CA 1
ATOM 3445 C C . SER A 1 449 ? -22.969 -17.75 -10.305 1 79.19 449 SER A C 1
ATOM 3447 O O . SER A 1 449 ? -23.734 -18.422 -11 1 79.19 449 SER A O 1
ATOM 3449 N N . PRO A 1 450 ? -21.781 -18.141 -10.008 1 78.25 450 PRO A N 1
ATOM 3450 C CA . PRO A 1 450 ? -21.312 -19.453 -10.453 1 78.25 450 PRO A CA 1
ATOM 3451 C C . PRO A 1 450 ? -22.141 -20.609 -9.898 1 78.25 450 PRO A C 1
ATOM 3453 O O . PRO A 1 450 ? -22.609 -20.547 -8.758 1 78.25 450 PRO A O 1
ATOM 3456 N N . ALA A 1 451 ? -22.281 -21.641 -10.656 1 72.5 451 ALA A N 1
ATOM 3457 C CA . ALA A 1 451 ? -23.109 -22.781 -10.305 1 72.5 451 ALA A CA 1
ATOM 3458 C C . ALA A 1 451 ? -22.516 -23.547 -9.125 1 72.5 451 ALA A C 1
ATOM 3460 O O . ALA A 1 451 ? -23.234 -24.234 -8.398 1 72.5 451 ALA A O 1
ATOM 3461 N N . CYS A 1 452 ? -21.234 -23.469 -9 1 69.44 452 CYS A N 1
ATOM 3462 C CA . CYS A 1 452 ? -20.562 -24.25 -7.957 1 69.44 452 CYS A CA 1
ATOM 3463 C C . CYS A 1 452 ? -20.438 -23.438 -6.676 1 69.44 452 CYS A C 1
ATOM 3465 O O . CYS A 1 452 ? -19.906 -23.922 -5.676 1 69.44 452 CYS A O 1
ATOM 3467 N N . SER A 1 453 ? -20.906 -22.156 -6.586 1 66 453 SER A N 1
ATOM 3468 C CA . SER A 1 453 ? -20.75 -21.344 -5.375 1 66 453 SER A CA 1
ATOM 3469 C C . SER A 1 453 ? -21.844 -21.672 -4.359 1 66 453 SER A C 1
ATOM 3471 O O . SER A 1 453 ? -22.953 -22.094 -4.734 1 66 453 SER A O 1
ATOM 3473 N N . MET B 1 1 ? 8.102 -48 -78.25 1 23.73 1 MET B N 1
ATOM 3474 C CA . MET B 1 1 ? 8.133 -48.5 -76.875 1 23.73 1 MET B CA 1
ATOM 3475 C C . MET B 1 1 ? 9.133 -47.719 -76.062 1 23.73 1 MET B C 1
ATOM 3477 O O . MET B 1 1 ? 9.375 -48.094 -74.875 1 23.73 1 MET B O 1
ATOM 3481 N N . HIS B 1 2 ? 9.984 -46.906 -76.562 1 23.72 2 HIS B N 1
ATOM 3482 C CA . HIS B 1 2 ? 11.305 -46.375 -76.312 1 23.72 2 HIS B CA 1
ATOM 3483 C C . HIS B 1 2 ? 11.266 -45.406 -75.125 1 23.72 2 HIS B C 1
ATOM 3485 O O . HIS B 1 2 ? 12.172 -45.438 -74.25 1 23.72 2 HIS B O 1
ATOM 3491 N N . ASP B 1 3 ? 10.5 -44.312 -75.188 1 26.39 3 ASP B N 1
ATOM 3492 C CA . ASP B 1 3 ? 10.914 -43 -74.75 1 26.39 3 ASP B CA 1
ATOM 3493 C C . ASP B 1 3 ? 10.672 -42.781 -73.312 1 26.39 3 ASP B C 1
ATOM 3495 O O . ASP B 1 3 ? 10.727 -41.656 -72.812 1 26.39 3 ASP B O 1
ATOM 3499 N N . HIS B 1 4 ? 10.086 -43.719 -72.625 1 28.52 4 HIS B N 1
ATOM 3500 C CA . HIS B 1 4 ? 9.375 -43.5 -71.375 1 28.52 4 HIS B CA 1
ATOM 3501 C C . HIS B 1 4 ? 10.344 -43.344 -70.25 1 28.52 4 HIS B C 1
ATOM 3503 O O . HIS B 1 4 ? 9.922 -43.219 -69.062 1 28.52 4 HIS B O 1
ATOM 3509 N N . ASP B 1 5 ? 11.664 -43.719 -70.438 1 27.23 5 ASP B N 1
ATOM 3510 C CA . ASP B 1 5 ? 12.516 -44.156 -69.312 1 27.23 5 ASP B CA 1
ATOM 3511 C C . ASP B 1 5 ? 13.047 -42.938 -68.562 1 27.23 5 ASP B C 1
ATOM 3513 O O . ASP B 1 5 ? 13.781 -43.094 -67.562 1 27.23 5 ASP B O 1
ATOM 3517 N N . GLY B 1 6 ? 13.055 -41.75 -69.125 1 27.11 6 GLY B N 1
ATOM 3518 C CA . GLY B 1 6 ? 14.062 -40.75 -68.812 1 27.11 6 GLY B CA 1
ATOM 3519 C C . GLY B 1 6 ? 13.867 -40.188 -67.375 1 27.11 6 GLY B C 1
ATOM 3520 O O . GLY B 1 6 ? 14.664 -39.344 -66.938 1 27.11 6 GLY B O 1
ATOM 3521 N N . ALA B 1 7 ? 12.617 -40.094 -66.938 1 28.27 7 ALA B N 1
ATOM 3522 C CA . ALA B 1 7 ? 12.219 -39.062 -66 1 28.27 7 ALA B CA 1
ATOM 3523 C C . ALA B 1 7 ? 12.703 -39.344 -64.625 1 28.27 7 ALA B C 1
ATOM 3525 O O . ALA B 1 7 ? 12.422 -38.594 -63.656 1 28.27 7 ALA B O 1
ATOM 3526 N N . ARG B 1 8 ? 13.156 -40.656 -64.375 1 26.28 8 ARG B N 1
ATOM 3527 C CA . ARG B 1 8 ? 13.328 -41.188 -63.031 1 26.28 8 ARG B CA 1
ATOM 3528 C C . ARG B 1 8 ? 14.492 -40.531 -62.312 1 26.28 8 ARG B C 1
ATOM 3530 O O . ARG B 1 8 ? 14.625 -40.625 -61.094 1 26.28 8 ARG B O 1
ATOM 3537 N N . ALA B 1 9 ? 15.57 -40.219 -63.188 1 25.97 9 ALA B N 1
ATOM 3538 C CA . ALA B 1 9 ? 16.922 -40.125 -62.625 1 25.97 9 ALA B CA 1
ATOM 3539 C C . ALA B 1 9 ? 17.062 -38.938 -61.688 1 25.97 9 ALA B C 1
ATOM 3541 O O . ALA B 1 9 ? 17.828 -39 -60.719 1 25.97 9 ALA B O 1
ATOM 3542 N N . GLU B 1 10 ? 16.469 -37.844 -62.156 1 24.89 10 GLU B N 1
ATOM 3543 C CA . GLU B 1 10 ? 17.062 -36.594 -61.688 1 24.89 10 GLU B CA 1
ATOM 3544 C C . GLU B 1 10 ? 16.781 -36.344 -60.219 1 24.89 10 GLU B C 1
ATOM 3546 O O . GLU B 1 10 ? 17.219 -35.344 -59.656 1 24.89 10 GLU B O 1
ATOM 3551 N N . GLU B 1 11 ? 15.766 -37.094 -59.719 1 24.17 11 GLU B N 1
ATOM 3552 C CA . GLU B 1 11 ? 15.211 -36.656 -58.438 1 24.17 11 GLU B CA 1
ATOM 3553 C C . GLU B 1 11 ? 16.203 -36.875 -57.312 1 24.17 11 GLU B C 1
ATOM 3555 O O . GLU B 1 11 ? 15.977 -36.469 -56.188 1 24.17 11 GLU B O 1
ATOM 3560 N N . ARG B 1 12 ? 17.188 -37.812 -57.562 1 23.44 12 ARG B N 1
ATOM 3561 C CA . ARG B 1 12 ? 17.891 -38.375 -56.438 1 23.44 12 ARG B CA 1
ATOM 3562 C C . ARG B 1 12 ? 18.844 -37.344 -55.812 1 23.44 12 ARG B C 1
ATOM 3564 O O . ARG B 1 12 ? 19.438 -37.562 -54.781 1 23.44 12 ARG B O 1
ATOM 3571 N N . GLN B 1 13 ? 19.359 -36.469 -56.75 1 22.66 13 GLN B N 1
ATOM 3572 C CA . GLN B 1 13 ? 20.641 -35.875 -56.375 1 22.66 13 GLN B CA 1
ATOM 3573 C C . GLN B 1 13 ? 20.5 -35.031 -55.125 1 22.66 13 GLN B C 1
ATOM 3575 O O . GLN B 1 13 ? 21.5 -34.781 -54.438 1 22.66 13 GLN B O 1
ATOM 3580 N N . ARG B 1 14 ? 19.5 -34.188 -55.156 1 22.64 14 ARG B N 1
ATOM 3581 C CA . ARG B 1 14 ? 19.703 -32.938 -54.406 1 22.64 14 ARG B CA 1
ATOM 3582 C C . ARG B 1 14 ? 19.766 -33.188 -52.906 1 22.64 14 ARG B C 1
ATOM 3584 O O . ARG B 1 14 ? 19.75 -32.25 -52.125 1 22.64 14 ARG B O 1
ATOM 3591 N N . ARG B 1 15 ? 19.547 -34.5 -52.562 1 25.45 15 ARG B N 1
ATOM 3592 C CA . ARG B 1 15 ? 19.328 -34.719 -51.156 1 25.45 15 ARG B CA 1
ATOM 3593 C C . ARG B 1 15 ? 20.594 -34.406 -50.344 1 25.45 15 ARG B C 1
ATOM 3595 O O . ARG B 1 15 ? 20.609 -34.531 -49.125 1 25.45 15 ARG B O 1
ATOM 3602 N N . GLY B 1 16 ? 21.766 -34.5 -51.125 1 21.08 16 GLY B N 1
ATOM 3603 C CA . GLY B 1 16 ? 22.953 -34.844 -50.312 1 21.08 16 GLY B CA 1
ATOM 3604 C C . GLY B 1 16 ? 23.312 -33.75 -49.312 1 21.08 16 GLY B C 1
ATOM 3605 O O . GLY B 1 16 ? 23.891 -34.062 -48.25 1 21.08 16 GLY B O 1
ATOM 3606 N N . SER B 1 17 ? 23.438 -32.531 -49.844 1 21.52 17 SER B N 1
ATOM 3607 C CA . SER B 1 17 ? 24.625 -31.781 -49.438 1 21.52 17 SER B CA 1
ATOM 3608 C C . SER B 1 17 ? 24.5 -31.328 -47.969 1 21.52 17 SER B C 1
ATOM 3610 O O . SER B 1 17 ? 25.5 -30.953 -47.344 1 21.52 17 SER B O 1
ATOM 3612 N N . ASP B 1 18 ? 23.266 -30.906 -47.656 1 21 18 ASP B N 1
ATOM 3613 C CA . ASP B 1 18 ? 23.344 -29.797 -46.719 1 21 18 ASP B CA 1
ATOM 3614 C C . ASP B 1 18 ? 23.859 -30.25 -45.344 1 21 18 ASP B C 1
ATOM 3616 O O . ASP B 1 18 ? 23.281 -29.891 -44.312 1 21 18 ASP B O 1
ATOM 3620 N N . GLU B 1 19 ? 24.594 -31.359 -45.312 1 20.17 19 GLU B N 1
ATOM 3621 C CA . GLU B 1 19 ? 24.953 -31.906 -44 1 20.17 19 GLU B CA 1
ATOM 3622 C C . GLU B 1 19 ? 25.875 -30.953 -43.25 1 20.17 19 GLU B C 1
ATOM 3624 O O . GLU B 1 19 ? 27.078 -31.156 -43.188 1 20.17 19 GLU B O 1
ATOM 3629 N N . GLU B 1 20 ? 25.906 -29.625 -43.625 1 19.58 20 GLU B N 1
ATOM 3630 C CA . GLU B 1 20 ? 27 -28.891 -43 1 19.58 20 GLU B CA 1
ATOM 3631 C C . GLU B 1 20 ? 27.078 -29.156 -41.531 1 19.58 20 GLU B C 1
ATOM 3633 O O . GLU B 1 20 ? 26.062 -29.375 -40.875 1 19.58 20 GLU B O 1
ATOM 3638 N N . GLU B 1 21 ? 28.297 -29.203 -40.969 1 18.22 21 GLU B N 1
ATOM 3639 C CA . GLU B 1 21 ? 29.094 -29.641 -39.844 1 18.22 21 GLU B CA 1
ATOM 3640 C C . GLU B 1 21 ? 28.703 -28.875 -38.562 1 18.22 21 GLU B C 1
ATOM 3642 O O . GLU B 1 21 ? 28.641 -27.656 -38.562 1 18.22 21 GLU B O 1
ATOM 3647 N N . LEU B 1 22 ? 27.969 -29.5 -37.625 1 17.88 22 LEU B N 1
ATOM 3648 C CA . LEU B 1 22 ? 27.531 -29.266 -36.25 1 17.88 22 LEU B CA 1
ATOM 3649 C C . LEU B 1 22 ? 28.703 -28.828 -35.375 1 17.88 22 LEU B C 1
ATOM 3651 O O . LEU B 1 22 ? 29.312 -29.656 -34.688 1 17.88 22 LEU B O 1
ATOM 3655 N N . THR B 1 23 ? 29.625 -27.906 -36 1 17.12 23 THR B N 1
ATOM 3656 C CA . THR B 1 23 ? 30.906 -27.734 -35.344 1 17.12 23 THR B CA 1
ATOM 3657 C C . THR B 1 23 ? 30.703 -27.359 -33.875 1 17.12 23 THR B C 1
ATOM 3659 O O . THR B 1 23 ? 29.734 -26.688 -33.531 1 17.12 23 THR B O 1
ATOM 3662 N N . GLU B 1 24 ? 31.562 -27.859 -32.969 1 16.67 24 GLU B N 1
ATOM 3663 C CA . GLU B 1 24 ? 31.828 -28.172 -31.562 1 16.67 24 GLU B CA 1
ATOM 3664 C C . GLU B 1 24 ? 31.891 -26.891 -30.734 1 16.67 24 GLU B C 1
ATOM 3666 O O . GLU B 1 24 ? 32.062 -25.797 -31.266 1 16.67 24 GLU B O 1
ATOM 3671 N N . MET B 1 25 ? 32.25 -27.031 -29.391 1 19.12 25 MET B N 1
ATOM 3672 C CA . MET B 1 25 ? 32.281 -26.547 -28.016 1 19.12 25 MET B CA 1
ATOM 3673 C C . MET B 1 25 ? 33.25 -25.375 -27.844 1 19.12 25 MET B C 1
ATOM 3675 O O . MET B 1 25 ? 34.344 -25.547 -27.328 1 19.12 25 MET B O 1
ATOM 3679 N N . ALA B 1 26 ? 33.469 -24.578 -28.844 1 20.05 26 ALA B N 1
ATOM 3680 C CA . ALA B 1 26 ? 34.75 -23.891 -28.688 1 20.05 26 ALA B CA 1
ATOM 3681 C C . ALA B 1 26 ? 34.75 -23.016 -27.453 1 20.05 26 ALA B C 1
ATOM 3683 O O . ALA B 1 26 ? 33.906 -22.156 -27.281 1 20.05 26 ALA B O 1
ATOM 3684 N N . VAL B 1 27 ? 35.438 -23.547 -26.391 1 20.41 27 VAL B N 1
ATOM 3685 C CA . VAL B 1 27 ? 35.875 -23.062 -25.094 1 20.41 27 VAL B CA 1
ATOM 3686 C C . VAL B 1 27 ? 36.562 -21.703 -25.234 1 20.41 27 VAL B C 1
ATOM 3688 O O . VAL B 1 27 ? 37.594 -21.594 -25.906 1 20.41 27 VAL B O 1
ATOM 3691 N N . PRO B 1 28 ? 35.844 -20.719 -25.359 1 22.59 28 PRO B N 1
ATOM 3692 C CA . PRO B 1 28 ? 36.625 -19.531 -25.703 1 22.59 28 PRO B CA 1
ATOM 3693 C C . PRO B 1 28 ? 37.812 -19.312 -24.75 1 22.59 28 PRO B C 1
ATOM 3695 O O . PRO B 1 28 ? 37.781 -19.75 -23.609 1 22.59 28 PRO B O 1
ATOM 3698 N N . PRO B 1 29 ? 38.969 -19.078 -25.188 1 22.39 29 PRO B N 1
ATOM 3699 C CA . PRO B 1 29 ? 40.219 -19.016 -24.438 1 22.39 29 PRO B CA 1
ATOM 3700 C C . PRO B 1 29 ? 40.125 -18.109 -23.219 1 22.39 29 PRO B C 1
ATOM 3702 O O . PRO B 1 29 ? 39.281 -17.203 -23.172 1 22.39 29 PRO B O 1
ATOM 3705 N N . PRO B 1 30 ? 40.844 -18.438 -22.125 1 21.09 30 PRO B N 1
ATOM 3706 C CA . PRO B 1 30 ? 40.906 -17.938 -20.766 1 21.09 30 PRO B CA 1
ATOM 3707 C C . PRO B 1 30 ? 41.188 -16.438 -20.688 1 21.09 30 PRO B C 1
ATOM 3709 O O . PRO B 1 30 ? 42.094 -15.938 -21.359 1 21.09 30 PRO B O 1
ATOM 3712 N N . ALA B 1 31 ? 40.188 -15.719 -20.562 1 22.12 31 ALA B N 1
ATOM 3713 C CA . ALA B 1 31 ? 40.344 -14.273 -20.609 1 22.12 31 ALA B CA 1
ATOM 3714 C C . ALA B 1 31 ? 41.438 -13.82 -19.656 1 22.12 31 ALA B C 1
ATOM 3716 O O . ALA B 1 31 ? 41.625 -14.383 -18.562 1 22.12 31 ALA B O 1
ATOM 3717 N N . GLN B 1 32 ? 42.375 -13.227 -20.078 1 21.09 32 GLN B N 1
ATOM 3718 C CA . GLN B 1 32 ? 43.594 -12.766 -19.406 1 21.09 32 GLN B CA 1
ATOM 3719 C C . GLN B 1 32 ? 43.25 -12.039 -18.109 1 21.09 32 GLN B C 1
ATOM 3721 O O . GLN B 1 32 ? 42.188 -11.445 -17.984 1 21.09 32 GLN B O 1
ATOM 3726 N N . PRO B 1 33 ? 44.094 -12.133 -16.984 1 21.27 33 PRO B N 1
ATOM 3727 C CA . PRO B 1 33 ? 44.156 -11.945 -15.531 1 21.27 33 PRO B CA 1
ATOM 3728 C C . PRO B 1 33 ? 43.688 -10.555 -15.094 1 21.27 33 PRO B C 1
ATOM 3730 O O . PRO B 1 33 ? 43.156 -10.406 -14 1 21.27 33 PRO B O 1
ATOM 3733 N N . GLU B 1 34 ? 43.969 -9.445 -15.773 1 20.25 34 GLU B N 1
ATOM 3734 C CA . GLU B 1 34 ? 44.594 -8.398 -14.969 1 20.25 34 GLU B CA 1
ATOM 3735 C C . GLU B 1 34 ? 43.531 -7.566 -14.234 1 20.25 34 GLU B C 1
ATOM 3737 O O . GLU B 1 34 ? 43.781 -7.043 -13.148 1 20.25 34 GLU B O 1
ATOM 3742 N N . ASP B 1 35 ? 42.406 -7.055 -14.992 1 22.31 35 ASP B N 1
ATOM 3743 C CA . ASP B 1 35 ? 42.156 -5.684 -14.547 1 22.31 35 ASP B CA 1
ATOM 3744 C C . ASP B 1 35 ? 41.344 -5.656 -13.266 1 22.31 35 ASP B C 1
ATOM 3746 O O . ASP B 1 35 ? 40.188 -6.125 -13.258 1 22.31 35 ASP B O 1
ATOM 3750 N N . LEU B 1 36 ? 41.844 -5.523 -12.078 1 23.2 36 LEU B N 1
ATOM 3751 C CA . LEU B 1 36 ? 41.656 -5.52 -10.625 1 23.2 36 LEU B CA 1
ATOM 3752 C C . LEU B 1 36 ? 40.594 -4.527 -10.203 1 23.2 36 LEU B C 1
ATOM 3754 O O . LEU B 1 36 ? 40.312 -4.367 -9.016 1 23.2 36 LEU B O 1
ATOM 3758 N N . SER B 1 37 ? 40.219 -3.621 -11.023 1 24.33 37 SER B N 1
ATOM 3759 C CA . SER B 1 37 ? 39.812 -2.361 -10.391 1 24.33 37 SER B CA 1
ATOM 3760 C C . SER B 1 37 ? 38.375 -2.404 -9.914 1 24.33 37 SER B C 1
ATOM 3762 O O . SER B 1 37 ? 37.719 -1.366 -9.828 1 24.33 37 SER B O 1
ATOM 3764 N N . ARG B 1 38 ? 37.719 -3.574 -10.07 1 27.78 38 ARG B N 1
ATOM 3765 C CA . ARG B 1 38 ? 36.281 -3.428 -9.945 1 27.78 38 ARG B CA 1
ATOM 3766 C C . ARG B 1 38 ? 35.844 -3.412 -8.484 1 27.78 38 ARG B C 1
ATOM 3768 O O . ARG B 1 38 ? 36.031 -4.395 -7.766 1 27.78 38 ARG B O 1
ATOM 3775 N N . PRO B 1 39 ? 35.719 -2.23 -7.91 1 28.89 39 PRO B N 1
ATOM 3776 C CA . PRO B 1 39 ? 35.562 -2.246 -6.453 1 28.89 39 PRO B CA 1
ATOM 3777 C C . PRO B 1 39 ? 34.281 -2.92 -6.016 1 28.89 39 PRO B C 1
ATOM 3779 O O . PRO B 1 39 ? 33.281 -2.914 -6.762 1 28.89 39 PRO B O 1
ATOM 3782 N N . SER B 1 40 ? 34.281 -3.887 -5.254 1 27.56 40 SER B N 1
ATOM 3783 C CA . SER B 1 40 ? 33.25 -4.797 -4.758 1 27.56 40 SER B CA 1
ATOM 3784 C C . SER B 1 40 ? 32.156 -4.043 -4.008 1 27.56 40 SER B C 1
ATOM 3786 O O . SER B 1 40 ? 32.406 -2.939 -3.508 1 27.56 40 SER B O 1
ATOM 3788 N N . LEU B 1 41 ? 31.016 -4.547 -4.172 1 28.92 41 LEU B N 1
ATOM 3789 C CA . LEU B 1 41 ? 29.781 -4.07 -3.551 1 28.92 41 LEU B CA 1
ATOM 3790 C C . LEU B 1 41 ? 29.984 -3.816 -2.061 1 28.92 41 LEU B C 1
ATOM 3792 O O . LEU B 1 41 ? 29.234 -3.072 -1.441 1 28.92 41 LEU B O 1
ATOM 3796 N N . GLU B 1 42 ? 31 -4.609 -1.489 1 30.61 42 GLU B N 1
ATOM 3797 C CA . GLU B 1 42 ? 31.359 -4.426 -0.087 1 30.61 42 GLU B CA 1
ATOM 3798 C C . GLU B 1 42 ? 31.859 -3.01 0.173 1 30.61 42 GLU B C 1
ATOM 3800 O O . GLU B 1 42 ? 31.734 -2.488 1.282 1 30.61 42 GLU B O 1
ATOM 3805 N N . ASP B 1 43 ? 32.531 -2.5 -0.925 1 30.52 43 ASP B N 1
ATOM 3806 C CA . ASP B 1 43 ? 33.125 -1.185 -0.739 1 30.52 43 ASP B CA 1
ATOM 3807 C C . ASP B 1 43 ? 32.062 -0.091 -0.71 1 30.52 43 ASP B C 1
ATOM 3809 O O . ASP B 1 43 ? 32.25 0.959 -0.094 1 30.52 43 ASP B O 1
ATOM 3813 N N . VAL B 1 44 ? 30.938 -0.387 -1.377 1 32.25 44 VAL B N 1
ATOM 3814 C CA . VAL B 1 44 ? 29.875 0.626 -1.377 1 32.25 44 VAL B CA 1
ATOM 3815 C C . VAL B 1 44 ? 29.203 0.668 -0.01 1 32.25 44 VAL B C 1
ATOM 3817 O O . VAL B 1 44 ? 28.938 1.747 0.523 1 32.25 44 VAL B O 1
ATOM 3820 N N . GLU B 1 45 ? 28.75 -0.454 0.609 1 31.25 45 GLU B N 1
ATOM 3821 C CA . GLU B 1 45 ? 28.094 -0.51 1.914 1 31.25 45 GLU B CA 1
ATOM 3822 C C . GLU B 1 45 ? 29.016 0.013 3.014 1 31.25 45 GLU B C 1
ATOM 3824 O O . GLU B 1 45 ?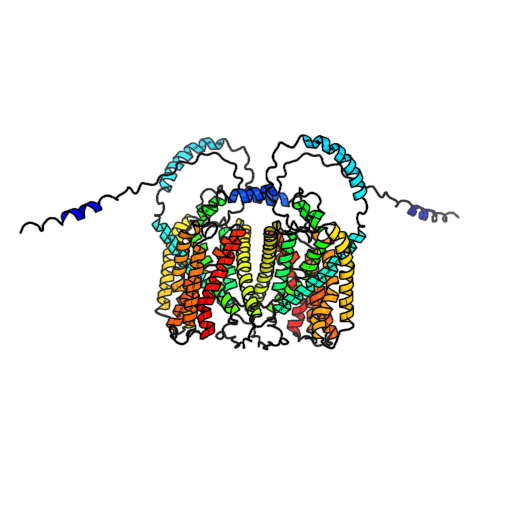 28.562 0.686 3.941 1 31.25 45 GLU B O 1
ATOM 3829 N N . ARG B 1 46 ? 30.281 -0.42 2.924 1 31.97 46 ARG B N 1
ATOM 3830 C CA . ARG B 1 46 ? 31.25 0.123 3.877 1 31.97 46 ARG B CA 1
ATOM 3831 C C . ARG B 1 46 ? 31.375 1.635 3.723 1 31.97 46 ARG B C 1
ATOM 3833 O O . ARG B 1 46 ? 31.688 2.338 4.688 1 31.97 46 ARG B O 1
ATOM 3840 N N . ARG B 1 47 ? 31.234 2.068 2.564 1 31.67 47 ARG B N 1
ATOM 3841 C CA . ARG B 1 47 ? 31.312 3.506 2.328 1 31.67 47 ARG B CA 1
ATOM 3842 C C . ARG B 1 47 ? 30.078 4.223 2.844 1 31.67 47 ARG B C 1
ATOM 3844 O O . ARG B 1 47 ? 30.156 5.355 3.324 1 31.67 47 ARG B O 1
ATOM 3851 N N . LEU B 1 48 ? 28.938 3.555 2.752 1 29.67 48 LEU B N 1
ATOM 3852 C CA . LEU B 1 48 ? 27.734 4.164 3.291 1 29.67 48 LEU B CA 1
ATOM 3853 C C . LEU B 1 48 ? 27.734 4.133 4.816 1 29.67 48 LEU B C 1
ATOM 3855 O O . LEU B 1 48 ? 27.328 5.102 5.461 1 29.67 48 LEU B O 1
ATOM 3859 N N . SER B 1 49 ? 28.078 3.039 5.418 1 30.06 49 SER B N 1
ATOM 3860 C CA . SER B 1 49 ? 28.109 2.928 6.871 1 30.06 49 SER B CA 1
ATOM 3861 C C . SER B 1 49 ? 29.188 3.826 7.465 1 30.06 49 SER B C 1
ATOM 3863 O O . SER B 1 49 ? 29.047 4.309 8.594 1 30.06 49 SER B O 1
ATOM 3865 N N . ARG B 1 50 ? 30.344 3.969 6.84 1 30.67 50 ARG B N 1
ATOM 3866 C CA . ARG B 1 50 ? 31.422 4.758 7.426 1 30.67 50 ARG B CA 1
ATOM 3867 C C . ARG B 1 50 ? 31.094 6.25 7.375 1 30.67 50 ARG B C 1
ATOM 3869 O O . ARG B 1 50 ? 31.578 7.023 8.203 1 30.67 50 ARG B O 1
ATOM 3876 N N . HIS B 1 51 ? 30.422 6.688 6.324 1 31.3 51 HIS B N 1
ATOM 3877 C CA . HIS B 1 51 ? 30.109 8.109 6.273 1 31.3 51 HIS B CA 1
ATOM 3878 C C . HIS B 1 51 ? 29.031 8.477 7.281 1 31.3 51 HIS B C 1
ATOM 3880 O O . HIS B 1 51 ? 28.828 9.648 7.59 1 31.3 51 HIS B O 1
ATOM 3886 N N . TYR B 1 52 ? 28.203 7.566 7.738 1 29.23 52 TYR B N 1
ATOM 3887 C CA . TYR B 1 52 ? 27.125 7.855 8.68 1 29.23 52 TYR B CA 1
ATOM 3888 C C . TYR B 1 52 ? 27.672 8.109 10.078 1 29.23 52 TYR B C 1
ATOM 3890 O O . TYR B 1 52 ? 26.938 8.531 10.969 1 29.23 52 TYR B O 1
ATOM 3898 N N . SER B 1 53 ? 28.734 7.59 10.391 1 29.84 53 SER B N 1
ATOM 3899 C CA . SER B 1 53 ? 29.078 7.754 11.805 1 29.84 53 SER B CA 1
ATOM 3900 C C . SER B 1 53 ? 29.375 9.219 12.133 1 29.84 53 SER B C 1
ATOM 3902 O O . SER B 1 53 ? 29.078 9.68 13.234 1 29.84 53 SER B O 1
ATOM 3904 N N . ARG B 1 54 ? 30.344 9.852 11.352 1 29.45 54 ARG B N 1
ATOM 3905 C CA . ARG B 1 54 ? 30.859 11.094 11.922 1 29.45 54 ARG B CA 1
ATOM 3906 C C . ARG B 1 54 ? 29.844 12.227 11.758 1 29.45 54 ARG B C 1
ATOM 3908 O O . ARG B 1 54 ? 29.641 13.023 12.672 1 29.45 54 ARG B O 1
ATOM 3915 N N . ASP B 1 55 ? 29.297 12.57 10.508 1 29.38 55 ASP B N 1
ATOM 3916 C CA . ASP B 1 55 ? 28.703 13.867 10.18 1 29.38 55 ASP B CA 1
ATOM 3917 C C . ASP B 1 55 ? 27.203 13.867 10.445 1 29.38 55 ASP B C 1
ATOM 3919 O O . ASP B 1 55 ? 26.516 14.836 10.133 1 29.38 55 ASP B O 1
ATOM 3923 N N . ARG B 1 56 ? 26.531 12.703 10.75 1 34.53 56 ARG B N 1
ATOM 3924 C CA . ARG B 1 56 ? 25.094 12.547 10.898 1 34.53 56 ARG B CA 1
ATOM 3925 C C . ARG B 1 56 ? 24.594 13.211 12.18 1 34.53 56 ARG B C 1
ATOM 3927 O O . ARG B 1 56 ? 23.422 13.125 12.508 1 34.53 56 ARG B O 1
ATOM 3934 N N . THR B 1 57 ? 25.375 13.695 12.945 1 29.83 57 THR B N 1
ATOM 3935 C CA . THR B 1 57 ? 24.859 14.234 14.195 1 29.83 57 THR B CA 1
ATOM 3936 C C . THR B 1 57 ? 23.938 15.422 13.93 1 29.83 57 THR B C 1
ATOM 3938 O O . THR B 1 57 ? 23.062 15.727 14.734 1 29.83 57 THR B O 1
ATOM 3941 N N . ASP B 1 58 ? 24.234 16.359 12.945 1 30.88 58 ASP B N 1
ATOM 3942 C CA . ASP B 1 58 ? 23.578 17.656 13.008 1 30.88 58 ASP B CA 1
ATOM 3943 C C . ASP B 1 58 ? 22.219 17.609 12.312 1 30.88 58 ASP B C 1
ATOM 3945 O O . ASP B 1 58 ? 21.344 18.438 12.586 1 30.88 58 ASP B O 1
ATOM 3949 N N . ALA B 1 59 ? 22 16.938 11.039 1 33.19 59 ALA B N 1
ATOM 3950 C CA . ALA B 1 59 ? 20.953 17.344 10.102 1 33.19 59 ALA B CA 1
ATOM 3951 C C . ALA B 1 59 ? 19.688 16.5 10.297 1 33.19 59 ALA B C 1
ATOM 3953 O O . ALA B 1 59 ? 18.844 16.438 9.406 1 33.19 59 ALA B O 1
ATOM 3954 N N . LEU B 1 60 ? 19.438 15.711 11.188 1 32.97 60 LEU B N 1
ATOM 3955 C CA . LEU B 1 60 ? 18.25 14.867 11.211 1 32.97 60 LEU B CA 1
ATOM 3956 C C . LEU B 1 60 ? 16.984 15.695 11.414 1 32.97 60 LEU B C 1
ATOM 3958 O O . LEU B 1 60 ? 16 15.203 11.961 1 32.97 60 LEU B O 1
ATOM 3962 N N . GLY B 1 61 ? 16.984 17.047 11.266 1 29.03 61 GLY B N 1
ATOM 3963 C CA . GLY B 1 61 ? 15.719 17.719 11.445 1 29.03 61 GLY B CA 1
ATOM 3964 C C . GLY B 1 61 ? 14.695 17.344 10.383 1 29.03 61 GLY B C 1
ATOM 3965 O O . GLY B 1 61 ? 15.008 16.641 9.43 1 29.03 61 GLY B O 1
ATOM 3966 N N . GLU B 1 62 ? 13.383 17.75 10.539 1 35.22 62 GLU B N 1
ATOM 3967 C CA . GLU B 1 62 ? 12.273 17.5 9.625 1 35.22 62 GLU B CA 1
ATOM 3968 C C . GLU B 1 62 ? 12.695 17.719 8.18 1 35.22 62 GLU B C 1
ATOM 3970 O O . GLU B 1 62 ? 12.047 17.219 7.254 1 35.22 62 GLU B O 1
ATOM 3975 N N . LEU B 1 63 ? 13.516 18.625 8.008 1 35.19 63 LEU B N 1
ATOM 3976 C CA . LEU B 1 63 ? 13.938 19.031 6.668 1 35.19 63 LEU B CA 1
ATOM 3977 C C . LEU B 1 63 ? 15.062 18.141 6.16 1 35.19 63 LEU B C 1
ATOM 3979 O O . LEU B 1 63 ? 15.773 18.5 5.223 1 35.19 63 LEU B O 1
ATOM 3983 N N . ALA B 1 64 ? 15.383 17.094 6.797 1 32.72 64 ALA B N 1
ATOM 3984 C CA . ALA B 1 64 ? 16.516 16.281 6.344 1 32.72 64 ALA B CA 1
ATOM 3985 C C . ALA B 1 64 ? 16.203 15.586 5.027 1 32.72 64 ALA B C 1
ATOM 3987 O O . ALA B 1 64 ? 15.453 14.602 5 1 32.72 64 ALA B O 1
ATOM 3988 N N . ALA B 1 65 ? 16.141 16.453 3.934 1 31.78 65 ALA B N 1
ATOM 3989 C CA . ALA B 1 65 ? 15.961 15.867 2.609 1 31.78 65 ALA B CA 1
ATOM 3990 C C . ALA B 1 65 ? 17.141 14.969 2.248 1 31.78 65 ALA B C 1
ATOM 3992 O O . ALA B 1 65 ? 18.297 15.297 2.543 1 31.78 65 ALA B O 1
ATOM 3993 N N . PRO B 1 66 ? 16.906 13.789 1.885 1 30.7 66 PRO B N 1
ATOM 3994 C CA . PRO B 1 66 ? 18.047 12.961 1.493 1 30.7 66 PRO B CA 1
ATOM 3995 C C . PRO B 1 66 ? 18.906 13.609 0.406 1 30.7 66 PRO B C 1
ATOM 3997 O O . PRO B 1 66 ? 18.406 14.422 -0.369 1 30.7 66 PRO B O 1
ATOM 4000 N N . GLU B 1 67 ? 20.219 13.602 0.432 1 30.55 67 GLU B N 1
ATOM 4001 C CA . GLU B 1 67 ? 21.203 14.219 -0.456 1 30.55 67 GLU B CA 1
ATOM 4002 C C . GLU B 1 67 ? 20.953 13.828 -1.91 1 30.55 67 GLU B C 1
ATOM 4004 O O . GLU B 1 67 ? 20.656 12.664 -2.205 1 30.55 67 GLU B O 1
ATOM 4009 N N . PRO B 1 68 ? 20.656 14.844 -2.807 1 30.06 68 PRO B N 1
ATOM 4010 C CA . PRO B 1 68 ? 20.328 14.617 -4.215 1 30.06 68 PRO B CA 1
ATOM 4011 C C . PRO B 1 68 ? 21.375 13.766 -4.938 1 30.06 68 PRO B C 1
ATOM 4013 O O . PRO B 1 68 ? 22.547 13.758 -4.551 1 30.06 68 PRO B O 1
ATOM 4016 N N . LEU B 1 69 ? 21.016 12.859 -5.797 1 28.27 69 LEU B N 1
ATOM 4017 C CA . LEU B 1 69 ? 21.797 11.961 -6.641 1 28.27 69 LEU B CA 1
ATOM 4018 C C . LEU B 1 69 ? 22.719 12.75 -7.57 1 28.27 69 LEU B C 1
ATOM 4020 O O . LEU B 1 69 ? 22.281 13.719 -8.203 1 28.27 69 LEU B O 1
ATOM 4024 N N . ALA B 1 70 ? 24.109 12.812 -7.488 1 28.2 70 ALA B N 1
ATOM 4025 C CA . ALA B 1 70 ? 25.172 13.547 -8.156 1 28.2 70 ALA B CA 1
ATOM 4026 C C . ALA B 1 70 ? 25.094 13.367 -9.672 1 28.2 70 ALA B C 1
ATOM 4028 O O . ALA B 1 70 ? 25.078 12.242 -10.172 1 28.2 70 ALA B O 1
ATOM 4029 N N . SER B 1 71 ? 24.578 14.305 -10.43 1 27.69 71 SER B N 1
ATOM 4030 C CA . SER B 1 71 ? 24.672 14.32 -11.883 1 27.69 71 SER B CA 1
ATOM 4031 C C . SER B 1 71 ? 26.109 14.258 -12.359 1 27.69 71 SER B C 1
ATOM 4033 O O . SER B 1 71 ? 27.016 14.75 -11.688 1 27.69 71 SER B O 1
ATOM 4035 N N . GLY B 1 72 ? 26.516 13.398 -13.289 1 27.14 72 GLY B N 1
ATOM 4036 C CA . GLY B 1 72 ? 27.734 13.062 -14.016 1 27.14 72 GLY B CA 1
ATOM 4037 C C . GLY B 1 72 ? 28.391 14.266 -14.656 1 27.14 72 GLY B C 1
ATOM 4038 O O . GLY B 1 72 ? 27.828 14.883 -15.562 1 27.14 72 GLY B O 1
ATOM 4039 N N . GLU B 1 73 ? 29.062 15.086 -13.891 1 25.91 73 GLU B N 1
ATOM 4040 C CA . GLU B 1 73 ? 29.781 16.203 -14.5 1 25.91 73 GLU B CA 1
ATOM 4041 C C . GLU B 1 73 ? 30.734 15.727 -15.594 1 25.91 73 GLU B C 1
ATOM 4043 O O . GLU B 1 73 ? 31.5 14.781 -15.383 1 25.91 73 GLU B O 1
ATOM 4048 N N . LYS B 1 74 ? 30.406 16.094 -16.812 1 27.94 74 LYS B N 1
ATOM 4049 C CA . LYS B 1 74 ? 31.25 15.945 -18 1 27.94 74 LYS B CA 1
ATOM 4050 C C . LYS B 1 74 ? 32.625 16.578 -17.781 1 27.94 74 LYS B C 1
ATOM 4052 O O . LYS B 1 74 ? 32.719 17.625 -17.141 1 27.94 74 LYS B O 1
ATOM 4057 N N . PRO B 1 75 ? 33.75 15.906 -18.031 1 27.47 75 PRO B N 1
ATOM 4058 C CA . PRO B 1 75 ? 35.156 16.312 -17.922 1 27.47 75 PRO B CA 1
ATOM 4059 C C . PRO B 1 75 ? 35.469 17.594 -18.672 1 27.47 75 PRO B C 1
ATOM 4061 O O . PRO B 1 75 ? 35.125 17.719 -19.859 1 27.47 75 PRO B O 1
ATOM 4064 N N . VAL B 1 76 ? 35.344 18.766 -18.016 1 27.91 76 VAL B N 1
ATOM 4065 C CA . VAL B 1 76 ? 35.688 20.031 -18.641 1 27.91 76 VAL B CA 1
ATOM 4066 C C . VAL B 1 76 ? 37.156 19.969 -19.109 1 27.91 76 VAL B C 1
ATOM 4068 O O . VAL B 1 76 ? 38 19.422 -18.422 1 27.91 76 VAL B O 1
ATOM 4071 N N . ASP B 1 77 ? 37.344 20.25 -20.406 1 27.25 77 ASP B N 1
ATOM 4072 C CA . ASP B 1 77 ? 38.562 20.281 -21.219 1 27.25 77 ASP B CA 1
ATOM 4073 C C . ASP B 1 77 ? 39.562 21.312 -20.672 1 27.25 77 ASP B C 1
ATOM 4075 O O . ASP B 1 77 ? 39.156 22.297 -20.031 1 27.25 77 ASP B O 1
ATOM 4079 N N . GLY B 1 78 ? 40.906 21.062 -20.578 1 26.25 78 GLY B N 1
ATOM 4080 C CA . GLY B 1 78 ? 42.156 21.531 -20.016 1 26.25 78 GLY B CA 1
ATOM 4081 C C . GLY B 1 78 ? 42.5 22.953 -20.438 1 26.25 78 GLY B C 1
ATOM 4082 O O . GLY B 1 78 ? 43.406 23.562 -19.859 1 26.25 78 GLY B O 1
ATOM 4083 N N . GLU B 1 79 ? 42.219 23.406 -21.609 1 30.16 79 GLU B N 1
ATOM 4084 C CA . GLU B 1 79 ? 43.062 24.469 -22.188 1 30.16 79 GLU B CA 1
ATOM 4085 C C . GLU B 1 79 ? 42.781 25.797 -21.516 1 30.16 79 GLU B C 1
ATOM 4087 O O . GLU B 1 79 ? 43.625 26.719 -21.594 1 30.16 79 GLU B O 1
ATOM 4092 N N . SER B 1 80 ? 41.625 26.094 -21.062 1 30.2 80 SER B N 1
ATOM 4093 C CA . SER B 1 80 ? 41.25 27.5 -20.906 1 30.2 80 SER B CA 1
ATOM 4094 C C . SER B 1 80 ? 41.719 28.047 -19.562 1 30.2 80 SER B C 1
ATOM 4096 O O . SER B 1 80 ? 40.906 28.297 -18.672 1 30.2 80 SER B O 1
ATOM 4098 N N . ARG B 1 81 ? 42.875 27.562 -19 1 29.27 81 ARG B N 1
ATOM 4099 C CA . ARG B 1 81 ? 43.344 28 -17.688 1 29.27 81 ARG B CA 1
ATOM 4100 C C . ARG B 1 81 ? 43.969 29.391 -17.766 1 29.27 81 ARG B C 1
ATOM 4102 O O . ARG B 1 81 ? 44 30.125 -16.766 1 29.27 81 ARG B O 1
ATOM 4109 N N . ALA B 1 82 ? 44.656 29.656 -18.844 1 31.91 82 ALA B N 1
ATOM 4110 C CA . ALA B 1 82 ? 45.594 30.766 -18.766 1 31.91 82 ALA B CA 1
ATOM 4111 C C . ALA B 1 82 ? 44.844 32.094 -18.594 1 31.91 82 ALA B C 1
ATOM 4113 O O . ALA B 1 82 ? 45.312 32.969 -17.859 1 31.91 82 ALA B O 1
ATOM 4114 N N . ARG B 1 83 ? 43.812 32.281 -19.422 1 31.33 83 ARG B N 1
ATOM 4115 C CA . ARG B 1 83 ? 43.25 33.594 -19.547 1 31.33 83 ARG B CA 1
ATOM 4116 C C . ARG B 1 83 ? 42.5 34 -18.297 1 31.33 83 ARG B C 1
ATOM 4118 O O . ARG B 1 83 ? 42 35.125 -18.203 1 31.33 83 ARG B O 1
ATOM 4125 N N . ARG B 1 84 ? 42.406 33.031 -17.344 1 32.47 84 ARG B N 1
ATOM 4126 C CA . ARG B 1 84 ? 41.531 33.375 -16.234 1 32.47 84 ARG B CA 1
ATOM 4127 C C . ARG B 1 84 ? 42.281 34.188 -15.172 1 32.47 84 ARG B C 1
ATOM 4129 O O . ARG B 1 84 ? 41.719 34.562 -14.156 1 32.47 84 ARG B O 1
ATOM 4136 N N . LYS B 1 85 ? 43.656 34.281 -15.344 1 32.91 85 LYS B N 1
ATOM 4137 C CA . LYS B 1 85 ? 44.312 34.938 -14.227 1 32.91 85 LYS B CA 1
ATOM 4138 C C . LYS B 1 85 ? 44.031 36.438 -14.211 1 32.91 85 LYS B C 1
ATOM 4140 O O . LYS B 1 85 ? 43.844 37.031 -13.141 1 32.91 85 LYS B O 1
ATOM 4145 N N . SER B 1 86 ? 44.188 37.062 -15.469 1 37.88 86 SER B N 1
ATOM 4146 C CA . SER B 1 86 ? 44.156 38.5 -15.477 1 37.88 86 SER B CA 1
ATOM 4147 C C . SER B 1 86 ? 42.781 39.031 -15.141 1 37.88 86 SER B C 1
ATOM 4149 O O . SER B 1 86 ? 42.625 40.094 -14.492 1 37.88 86 SER B O 1
ATOM 4151 N N . LEU B 1 87 ? 41.688 38.375 -15.695 1 33.72 87 LEU B N 1
ATOM 4152 C CA . LEU B 1 87 ? 40.344 38.844 -15.414 1 33.72 87 LEU B CA 1
ATOM 4153 C C . LEU B 1 87 ? 40 38.625 -13.945 1 33.72 87 LEU B C 1
ATOM 4155 O O . LEU B 1 87 ? 39.031 39.219 -13.438 1 33.72 87 LEU B O 1
ATOM 4159 N N . ALA B 1 88 ? 40.812 37.906 -13.188 1 36.06 88 ALA B N 1
ATOM 4160 C CA . ALA B 1 88 ? 40.531 37.625 -11.781 1 36.06 88 ALA B CA 1
ATOM 4161 C C . ALA B 1 88 ? 40.812 38.844 -10.922 1 36.06 88 ALA B C 1
ATOM 4163 O O . ALA B 1 88 ? 40.156 39.062 -9.906 1 36.06 88 ALA B O 1
ATOM 4164 N N . ALA B 1 89 ? 41.844 39.656 -11.305 1 42.28 89 ALA B N 1
ATOM 4165 C CA . ALA B 1 89 ? 42.219 40.75 -10.438 1 42.28 89 ALA B CA 1
ATOM 4166 C C . ALA B 1 89 ? 41.156 41.844 -10.477 1 42.28 89 ALA B C 1
ATOM 4168 O O . ALA B 1 89 ? 40.844 42.469 -9.461 1 42.28 89 ALA B O 1
ATOM 4169 N N . GLN B 1 90 ? 40.719 42.25 -11.734 1 39.53 90 GLN B N 1
ATOM 4170 C CA . GLN B 1 90 ? 39.688 43.281 -11.797 1 39.53 90 GLN B CA 1
ATOM 4171 C C . GLN B 1 90 ? 38.375 42.781 -11.219 1 39.53 90 GLN B C 1
ATOM 4173 O O . GLN B 1 90 ? 37.625 43.562 -10.648 1 39.53 90 GLN B O 1
ATOM 4178 N N . GLN B 1 91 ? 38.094 41.438 -11.352 1 36.69 91 GLN B N 1
ATOM 4179 C CA . GLN B 1 91 ? 36.875 40.875 -10.805 1 36.69 91 GLN B CA 1
ATOM 4180 C C . GLN B 1 91 ? 36.938 40.781 -9.281 1 36.69 91 GLN B C 1
ATOM 4182 O O . GLN B 1 91 ? 35.938 40.656 -8.609 1 36.69 91 GLN B O 1
ATOM 4187 N N . GLU B 1 92 ? 38.25 40.844 -8.742 1 41.66 92 GLU B N 1
ATOM 4188 C CA . GLU B 1 92 ? 38.312 40.844 -7.285 1 41.66 92 GLU B CA 1
ATOM 4189 C C . GLU B 1 92 ? 37.844 42.188 -6.73 1 41.66 92 GLU B C 1
ATOM 4191 O O . GLU B 1 92 ? 37.219 42.25 -5.672 1 41.66 92 GLU B O 1
ATOM 4196 N N . GLY B 1 93 ? 38.281 43.344 -7.391 1 41.88 93 GLY B N 1
ATOM 4197 C CA . GLY B 1 93 ? 37.875 44.625 -6.875 1 41.88 93 GLY B CA 1
ATOM 4198 C C . GLY B 1 93 ? 36.375 44.844 -6.938 1 41.88 93 GLY B C 1
ATOM 4199 O O . GLY B 1 93 ? 35.781 45.438 -6.023 1 41.88 93 GLY B O 1
ATOM 4200 N N . GLU B 1 94 ? 35.75 44.688 -8.156 1 41.47 94 GLU B N 1
ATOM 4201 C CA . GLU B 1 94 ? 34.312 44.844 -8.273 1 41.47 94 GLU B CA 1
ATOM 4202 C C . GLU B 1 94 ? 33.562 43.812 -7.434 1 41.47 94 GLU B C 1
ATOM 4204 O O . GLU B 1 94 ? 32.406 44.031 -7.051 1 41.47 94 GLU B O 1
ATOM 4209 N N . GLU B 1 95 ? 34.156 42.688 -7.16 1 40.16 95 GLU B N 1
ATOM 4210 C CA . GLU B 1 95 ? 33.531 41.688 -6.305 1 40.16 95 GLU B CA 1
ATOM 4211 C C . GLU B 1 95 ? 33.5 42.156 -4.848 1 40.16 95 GLU B C 1
ATOM 4213 O O . GLU B 1 95 ? 32.562 41.812 -4.102 1 40.16 95 GLU B O 1
ATOM 4218 N N . LEU B 1 96 ? 34.562 42.938 -4.391 1 40.66 96 LEU B N 1
ATOM 4219 C CA . LEU B 1 96 ? 34.531 43.438 -3.016 1 40.66 96 LEU B CA 1
ATOM 4220 C C . LEU B 1 96 ? 33.438 44.469 -2.85 1 40.66 96 LEU B C 1
ATOM 4222 O O . LEU B 1 96 ? 32.781 44.531 -1.815 1 40.66 96 LEU B O 1
ATOM 4226 N N . GLU B 1 97 ? 33.406 45.469 -3.811 1 40.62 97 GLU B N 1
ATOM 4227 C CA . GLU B 1 97 ? 32.344 46.469 -3.652 1 40.62 97 GLU B CA 1
ATOM 4228 C C . GLU B 1 97 ? 30.953 45.844 -3.789 1 40.62 97 GLU B C 1
ATOM 4230 O O . GLU B 1 97 ? 30.016 46.25 -3.082 1 40.62 97 GLU B O 1
ATOM 4235 N N . ASP B 1 98 ? 30.719 45 -4.809 1 37.28 98 ASP B N 1
ATOM 4236 C CA . ASP B 1 98 ? 29.438 44.312 -4.914 1 37.28 98 ASP B CA 1
ATOM 4237 C C . ASP B 1 98 ? 29.25 43.312 -3.758 1 37.28 98 ASP B C 1
ATOM 4239 O O . ASP B 1 98 ? 28.109 43 -3.404 1 37.28 98 ASP B O 1
ATOM 4243 N N . GLU B 1 99 ? 30.312 42.781 -3.172 1 38.81 99 GLU B N 1
ATOM 4244 C CA . GLU B 1 99 ? 30.156 41.969 -1.956 1 38.81 99 GLU B CA 1
ATOM 4245 C C . GLU B 1 99 ? 29.734 42.844 -0.777 1 38.81 99 GLU B C 1
ATOM 4247 O O . GLU B 1 99 ? 29.047 42.406 0.129 1 38.81 99 GLU B O 1
ATOM 4252 N N . THR B 1 100 ? 30.344 44.094 -0.598 1 37.81 100 THR B N 1
ATOM 4253 C CA . THR B 1 100 ? 29.891 44.938 0.502 1 37.81 100 THR B CA 1
ATOM 4254 C C . THR B 1 100 ? 28.438 45.344 0.298 1 37.81 100 THR B C 1
ATOM 4256 O O . THR B 1 100 ? 27.719 45.656 1.262 1 37.81 100 THR B O 1
ATOM 4259 N N . LYS B 1 101 ? 28.109 45.812 -0.955 1 40.47 101 LYS B N 1
ATOM 4260 C CA . LYS B 1 101 ? 26.719 46.219 -1.154 1 40.47 101 LYS B CA 1
ATOM 4261 C C . LYS B 1 101 ? 25.75 45.062 -0.972 1 40.47 101 LYS B C 1
ATOM 4263 O O . LYS B 1 101 ? 24.578 45.281 -0.678 1 40.47 101 LYS B O 1
ATOM 4268 N N . ASP B 1 102 ? 26.078 44 -1.444 1 36.69 102 ASP B N 1
ATOM 4269 C CA . ASP B 1 102 ? 25.219 42.812 -1.289 1 36.69 102 ASP B CA 1
ATOM 4270 C C . ASP B 1 102 ? 25.203 42.344 0.161 1 36.69 102 ASP B C 1
ATOM 4272 O O . ASP B 1 102 ? 24.594 41.312 0.475 1 36.69 102 ASP B O 1
ATOM 4276 N N . LEU B 1 103 ? 26.219 42.5 0.948 1 37.75 103 LEU B N 1
ATOM 4277 C CA . LEU B 1 103 ? 26.156 42.312 2.393 1 37.75 103 LEU B CA 1
ATOM 4278 C C . LEU B 1 103 ? 24.984 43.094 3 1 37.75 103 LEU B C 1
ATOM 4280 O O . LEU B 1 103 ? 24.812 43.094 4.219 1 37.75 103 LEU B O 1
ATOM 4284 N N . GLU B 1 104 ? 24.641 44.188 2.463 1 38.69 104 GLU B N 1
ATOM 4285 C CA . GLU B 1 104 ? 23.641 45.062 3.094 1 38.69 104 GLU B CA 1
ATOM 4286 C C . GLU B 1 104 ? 22.469 44.25 3.631 1 38.69 104 GLU B C 1
ATOM 4288 O O . GLU B 1 104 ? 22.094 44.375 4.797 1 38.69 104 GLU B O 1
ATOM 4293 N N . SER B 1 105 ? 21.109 44.25 2.994 1 39.81 105 SER B N 1
ATOM 4294 C CA . SER B 1 105 ? 19.891 44.031 3.77 1 39.81 105 SER B CA 1
ATOM 4295 C C . SER B 1 105 ? 19.766 42.594 4.195 1 39.81 105 SER B C 1
ATOM 4297 O O . SER B 1 105 ? 19.359 41.719 3.406 1 39.81 105 SER B O 1
ATOM 4299 N N . THR B 1 106 ? 20.688 42 4.684 1 46.75 106 THR B N 1
ATOM 4300 C CA . THR B 1 106 ? 20.438 40.719 5.371 1 46.75 106 THR B CA 1
ATOM 4301 C C . THR B 1 106 ? 19.047 40.719 6.004 1 46.75 106 THR B C 1
ATOM 4303 O O . THR B 1 106 ? 18.734 41.562 6.844 1 46.75 106 THR B O 1
ATOM 4306 N N . PRO B 1 107 ? 18.016 40.438 5.297 1 54.5 107 PRO B N 1
ATOM 4307 C CA . PRO B 1 107 ? 16.719 40.438 5.965 1 54.5 107 PRO B CA 1
ATOM 4308 C C . PRO B 1 107 ? 16.812 40.062 7.441 1 54.5 107 PRO B C 1
ATOM 4310 O O . PRO B 1 107 ? 17.625 39.219 7.828 1 54.5 107 PRO B O 1
ATOM 4313 N N . SER B 1 108 ? 16.469 41 8.375 1 72.31 108 SER B N 1
ATOM 4314 C CA . SER B 1 108 ? 16.344 40.812 9.812 1 72.31 108 SER B CA 1
ATOM 4315 C C . SER B 1 108 ? 15.805 39.438 10.156 1 72.31 108 SER B C 1
ATOM 4317 O O . SER B 1 108 ? 15.031 38.844 9.383 1 72.31 108 SER B O 1
ATOM 4319 N N . HIS B 1 109 ? 16.578 38.656 10.891 1 82.31 109 HIS B N 1
ATOM 4320 C CA . HIS B 1 109 ? 16.156 37.375 11.43 1 82.31 109 HIS B CA 1
ATOM 4321 C C . HIS B 1 109 ? 14.672 37.344 11.75 1 82.31 109 HIS B C 1
ATOM 4323 O O . HIS B 1 109 ? 13.984 36.344 11.508 1 82.31 109 HIS B O 1
ATOM 4329 N N . LEU B 1 110 ? 14.211 38.5 12.109 1 86.75 110 LEU B N 1
ATOM 4330 C CA . LEU B 1 110 ? 12.797 38.625 12.453 1 86.75 110 LEU B CA 1
ATOM 4331 C C . LEU B 1 110 ? 11.93 38.594 11.203 1 86.75 110 LEU B C 1
ATOM 4333 O O . LEU B 1 110 ? 10.852 37.969 11.203 1 86.75 110 LEU B O 1
ATOM 4337 N N . ALA B 1 111 ? 12.398 39.281 10.18 1 87.25 111 ALA B N 1
ATOM 4338 C CA . ALA B 1 111 ? 11.633 39.281 8.938 1 87.25 111 ALA B CA 1
ATOM 4339 C C . ALA B 1 111 ? 11.531 37.875 8.336 1 87.25 111 ALA B C 1
ATOM 4341 O O . ALA B 1 111 ? 10.461 37.469 7.867 1 87.25 111 ALA B O 1
ATOM 4342 N N . THR B 1 112 ? 12.617 37.188 8.414 1 88.38 112 THR B N 1
ATOM 4343 C CA . THR B 1 112 ? 12.625 35.844 7.887 1 88.38 112 THR B CA 1
ATOM 4344 C C . THR B 1 112 ? 11.688 34.938 8.688 1 88.38 112 THR B C 1
ATOM 4346 O O . THR B 1 112 ? 10.992 34.094 8.125 1 88.38 112 THR B O 1
ATOM 4349 N N . GLU B 1 113 ? 11.656 35.094 9.961 1 92.88 113 GLU B N 1
ATOM 4350 C CA . GLU B 1 113 ? 10.781 34.312 10.828 1 92.88 113 GLU B CA 1
ATOM 4351 C C . GLU B 1 113 ? 9.312 34.594 10.523 1 92.88 113 GLU B C 1
ATOM 4353 O O . GLU B 1 113 ? 8.484 33.688 10.508 1 92.88 113 GLU B O 1
ATOM 4358 N N . ILE B 1 114 ? 9.07 35.844 10.289 1 94.19 114 ILE B N 1
ATOM 4359 C CA . ILE B 1 114 ? 7.703 36.25 9.961 1 94.19 114 ILE B CA 1
ATOM 4360 C C . ILE B 1 114 ? 7.293 35.625 8.633 1 94.19 114 ILE B C 1
ATOM 4362 O O . ILE B 1 114 ? 6.156 35.156 8.477 1 94.19 114 ILE B O 1
ATOM 4366 N N . TYR B 1 115 ? 8.188 35.625 7.688 1 94.38 115 TYR B N 1
ATOM 4367 C CA . TYR B 1 115 ? 7.895 35.031 6.402 1 94.38 115 TYR B CA 1
ATOM 4368 C C . TYR B 1 115 ? 7.66 33.531 6.559 1 94.38 115 TYR B C 1
ATOM 4370 O O . TYR B 1 115 ? 6.734 32.969 5.965 1 94.38 115 TYR B O 1
ATOM 4378 N N . ILE B 1 116 ? 8.453 32.875 7.367 1 95.25 116 ILE B N 1
ATOM 4379 C CA . ILE B 1 116 ? 8.312 31.422 7.602 1 95.25 116 ILE B CA 1
ATOM 4380 C C . ILE B 1 116 ? 6.945 31.141 8.219 1 95.25 116 ILE B C 1
ATOM 4382 O O . ILE B 1 116 ? 6.219 30.266 7.746 1 95.25 116 ILE B O 1
ATOM 4386 N N . ILE B 1 117 ? 6.609 31.875 9.242 1 97.38 117 ILE B N 1
ATOM 4387 C CA . ILE B 1 117 ? 5.344 31.688 9.945 1 97.38 117 ILE B CA 1
ATOM 4388 C C . ILE B 1 117 ? 4.18 31.922 8.984 1 97.38 117 ILE B C 1
ATOM 4390 O O . ILE B 1 117 ? 3.201 31.172 8.984 1 97.38 117 ILE B O 1
ATOM 4394 N N . SER B 1 118 ? 4.301 32.938 8.141 1 97.5 118 SER B N 1
ATOM 4395 C CA . SER B 1 118 ? 3.238 33.281 7.199 1 97.5 118 SER B CA 1
ATOM 4396 C C . SER B 1 118 ? 3.041 32.156 6.168 1 97.5 118 SER B C 1
ATOM 4398 O O . SER B 1 118 ? 1.908 31.797 5.844 1 97.5 118 SER B O 1
ATOM 4400 N N . TRP B 1 119 ? 4.117 31.656 5.668 1 97.5 119 TRP B N 1
ATOM 4401 C CA . TRP B 1 119 ? 4.027 30.547 4.723 1 97.5 119 TRP B CA 1
ATOM 4402 C C . TRP B 1 119 ? 3.438 29.312 5.387 1 97.5 119 TRP B C 1
ATOM 4404 O O . TRP B 1 119 ? 2.641 28.594 4.777 1 97.5 119 TRP B O 1
ATOM 4414 N N . LEU B 1 120 ? 3.861 29.031 6.598 1 98.25 120 LEU B N 1
ATOM 4415 C CA . LEU B 1 120 ? 3.348 27.875 7.336 1 98.25 120 LEU B CA 1
ATOM 4416 C C . LEU B 1 120 ? 1.841 28 7.547 1 98.25 120 LEU B C 1
ATOM 4418 O O . LEU B 1 120 ? 1.106 27.031 7.379 1 98.25 120 LEU B O 1
ATOM 4422 N N . VAL B 1 121 ? 1.432 29.141 7.891 1 98.31 121 VAL B N 1
ATOM 4423 C CA . VAL B 1 121 ? 0.008 29.375 8.109 1 98.31 121 VAL B CA 1
ATOM 4424 C C . VAL B 1 121 ? -0.757 29.188 6.805 1 98.31 121 VAL B C 1
ATOM 4426 O O . VAL B 1 121 ? -1.736 28.438 6.758 1 98.31 121 VAL B O 1
ATOM 4429 N N . LEU B 1 122 ? -0.328 29.797 5.75 1 98.25 122 LEU B N 1
ATOM 4430 C CA . LEU B 1 122 ? -1.007 29.734 4.457 1 98.25 122 LEU B CA 1
ATOM 4431 C C . LEU B 1 122 ? -1.067 28.297 3.949 1 98.25 122 LEU B C 1
ATOM 4433 O O . LEU B 1 122 ? -2.139 27.812 3.578 1 98.25 122 LEU B O 1
ATOM 4437 N N . PHE B 1 123 ? 0.028 27.641 3.986 1 98.62 123 PHE B N 1
ATOM 4438 C CA . PHE B 1 123 ? 0.098 26.312 3.402 1 98.62 123 PHE B CA 1
ATOM 4439 C C . PHE B 1 123 ? -0.545 25.281 4.324 1 98.62 123 PHE B C 1
ATOM 4441 O O . PHE B 1 123 ? -0.955 24.203 3.875 1 98.62 123 PHE B O 1
ATOM 4448 N N . SER B 1 124 ? -0.58 25.531 5.629 1 98.62 124 SER B N 1
ATOM 4449 C CA . SER B 1 124 ? -1.354 24.641 6.488 1 98.62 124 SER B CA 1
ATOM 4450 C C . SER B 1 124 ? -2.832 24.672 6.117 1 98.62 124 SER B C 1
ATOM 4452 O O . SER B 1 124 ? -3.512 23.641 6.199 1 98.62 124 SER B O 1
ATOM 4454 N N . LEU B 1 125 ? -3.322 25.828 5.703 1 98.44 125 LEU B N 1
ATOM 4455 C CA . LEU B 1 125 ? -4.707 25.938 5.258 1 98.44 125 LEU B CA 1
ATOM 4456 C C . LEU B 1 125 ? -4.926 25.156 3.967 1 98.44 125 LEU B C 1
ATOM 4458 O O . LEU B 1 125 ? -5.895 24.391 3.852 1 98.44 125 LEU B O 1
ATOM 4462 N N . PHE B 1 126 ? -4.02 25.281 3.059 1 98.38 126 PHE B N 1
ATOM 4463 C CA . PHE B 1 126 ? -4.129 24.562 1.792 1 98.38 126 PHE B CA 1
ATOM 4464 C C . PHE B 1 126 ? -3.977 23.062 2.002 1 98.38 126 PHE B C 1
ATOM 4466 O O . PHE B 1 126 ? -4.664 22.266 1.357 1 98.38 126 PHE B O 1
ATOM 4473 N N . GLY B 1 127 ? -3.039 22.703 2.854 1 98.62 127 GLY B N 1
ATOM 4474 C CA . GLY B 1 127 ? -2.871 21.281 3.158 1 98.62 127 GLY B CA 1
ATOM 4475 C C . GLY B 1 127 ? -4.102 20.656 3.789 1 98.62 127 GLY B C 1
ATOM 4476 O O . GLY B 1 127 ? -4.473 19.531 3.449 1 98.62 127 GLY B O 1
ATOM 4477 N N . THR B 1 128 ? -4.672 21.375 4.688 1 98.31 128 THR B N 1
ATOM 4478 C CA . THR B 1 128 ? -5.891 20.906 5.332 1 98.31 128 THR B CA 1
ATOM 4479 C C . THR B 1 128 ? -7.02 20.766 4.316 1 98.31 128 THR B C 1
ATOM 4481 O O . THR B 1 128 ? -7.746 19.766 4.316 1 98.31 128 THR B O 1
ATOM 4484 N N . LEU B 1 129 ? -7.16 21.75 3.445 1 97.38 129 LEU B N 1
ATOM 4485 C CA . LEU B 1 129 ? -8.188 21.703 2.414 1 97.38 129 LEU B CA 1
ATOM 4486 C C . LEU B 1 129 ? -7.941 20.531 1.461 1 97.38 129 LEU B C 1
ATOM 4488 O O . LEU B 1 129 ? -8.883 19.859 1.032 1 97.38 129 LEU B O 1
ATOM 4492 N N . ALA B 1 130 ? -6.703 20.328 1.161 1 98 130 ALA B N 1
ATOM 4493 C CA . ALA B 1 130 ? -6.363 19.203 0.3 1 98 130 ALA B CA 1
ATOM 4494 C C . ALA B 1 130 ? -6.727 17.875 0.963 1 98 130 ALA B C 1
ATOM 4496 O O . ALA B 1 130 ? -7.277 16.984 0.316 1 98 130 ALA B O 1
ATOM 4497 N N . ARG B 1 131 ? -6.387 17.734 2.189 1 97.75 131 ARG B N 1
ATOM 4498 C CA . ARG B 1 131 ? -6.711 16.516 2.928 1 97.75 131 ARG B CA 1
ATOM 4499 C C . ARG B 1 131 ? -8.219 16.281 2.975 1 97.75 131 ARG B C 1
ATOM 4501 O O . ARG B 1 131 ? -8.695 15.203 2.648 1 97.75 131 ARG B O 1
ATOM 4508 N N . LEU B 1 132 ? -8.953 17.328 3.355 1 94.94 132 LEU B N 1
ATOM 4509 C CA . LEU B 1 132 ? -10.406 17.219 3.436 1 94.94 132 LEU B CA 1
ATOM 4510 C C . LEU B 1 132 ? -11.008 16.953 2.061 1 94.94 132 LEU B C 1
ATOM 4512 O O . LEU B 1 132 ? -11.977 16.203 1.938 1 94.94 132 LEU B O 1
ATOM 4516 N N . GLY B 1 133 ? -10.445 17.594 1.061 1 94.25 133 GLY B N 1
ATOM 4517 C CA . GLY B 1 133 ? -10.922 17.375 -0.297 1 94.25 133 GLY B CA 1
ATOM 4518 C C . GLY B 1 133 ? -10.719 15.953 -0.774 1 94.25 133 GLY B C 1
ATOM 4519 O O . GLY B 1 133 ? -11.625 15.352 -1.344 1 94.25 133 GLY B O 1
ATOM 4520 N N . VAL B 1 134 ? -9.57 15.406 -0.543 1 94.88 134 VAL B N 1
ATOM 4521 C CA . VAL B 1 134 ? -9.266 14.039 -0.952 1 94.88 134 VAL B CA 1
ATOM 4522 C C . VAL B 1 134 ? -10.156 13.062 -0.188 1 94.88 134 VAL B C 1
ATOM 4524 O O . VAL B 1 134 ? -10.656 12.094 -0.759 1 94.88 134 VAL B O 1
ATOM 4527 N N . GLU B 1 135 ? -10.352 13.281 1.069 1 91.62 135 GLU B N 1
ATOM 4528 C CA . GLU B 1 135 ? -11.219 12.422 1.871 1 91.62 135 GLU B CA 1
ATOM 4529 C C . GLU B 1 135 ? -12.656 12.477 1.378 1 91.62 135 GLU B C 1
ATOM 4531 O O . GLU B 1 135 ? -13.375 11.469 1.422 1 91.62 135 GLU B O 1
ATOM 4536 N N . ALA B 1 136 ? -13.039 13.633 0.873 1 88.5 136 ALA B N 1
ATOM 4537 C CA . ALA B 1 136 ? -14.406 13.789 0.377 1 88.5 136 ALA B CA 1
ATOM 4538 C C . ALA B 1 136 ? -14.594 13.07 -0.956 1 88.5 136 ALA B C 1
ATOM 4540 O O . ALA B 1 136 ? -15.617 12.422 -1.181 1 88.5 136 ALA B O 1
ATOM 4541 N N . ILE B 1 137 ? -13.609 13.195 -1.792 1 88.25 137 ILE B N 1
ATOM 4542 C CA . ILE B 1 137 ? -13.734 12.633 -3.129 1 88.25 137 ILE B CA 1
ATOM 4543 C C . ILE B 1 137 ? -13.617 11.109 -3.059 1 88.25 137 ILE B C 1
ATOM 4545 O O . ILE B 1 137 ? -14.156 10.398 -3.91 1 88.25 137 ILE B O 1
ATOM 4549 N N . THR B 1 138 ? -12.977 10.594 -2.061 1 89.25 138 THR B N 1
ATOM 4550 C CA . THR B 1 138 ? -12.773 9.148 -1.968 1 89.25 138 THR B CA 1
ATOM 4551 C C . THR B 1 138 ? -13.875 8.5 -1.136 1 89.25 138 THR B C 1
ATOM 4553 O O . THR B 1 138 ? -13.773 7.328 -0.771 1 89.25 138 THR B O 1
ATOM 4556 N N . LEU B 1 139 ? -14.828 9.25 -0.872 1 83.75 139 LEU B N 1
ATOM 4557 C CA . LEU B 1 139 ? -16.016 8.711 -0.23 1 83.75 139 LEU B CA 1
ATOM 4558 C C . LEU B 1 139 ? -17.031 8.234 -1.271 1 83.75 139 LEU B C 1
ATOM 4560 O O . LEU B 1 139 ? -17.734 9.047 -1.879 1 83.75 139 LEU B O 1
ATOM 4564 N N . TYR B 1 140 ? -17.141 7.008 -1.585 1 81 140 TYR B N 1
ATOM 4565 C CA . TYR B 1 140 ? -18.062 6.418 -2.539 1 81 140 TYR B CA 1
ATOM 4566 C C . TYR B 1 140 ? -18.375 4.973 -2.17 1 81 140 TYR B C 1
ATOM 4568 O O . TYR B 1 140 ? -17.641 4.34 -1.42 1 81 140 TYR B O 1
ATOM 4576 N N . PRO B 1 141 ? -19.438 4.508 -2.588 1 77.25 141 PRO B N 1
ATOM 4577 C CA . PRO B 1 141 ? -19.844 3.156 -2.217 1 77.25 141 PRO B CA 1
ATOM 4578 C C . PRO B 1 141 ? -18.891 2.082 -2.725 1 77.25 141 PRO B C 1
ATOM 4580 O O . PRO B 1 141 ? -18.344 2.205 -3.824 1 77.25 141 PRO B O 1
ATOM 4583 N N . ASN B 1 142 ? -18.641 1.103 -1.962 1 81.12 142 ASN B N 1
ATOM 4584 C CA . ASN B 1 142 ? -17.844 -0.066 -2.326 1 81.12 142 ASN B CA 1
ATOM 4585 C C . ASN B 1 142 ? -16.406 0.315 -2.66 1 81.12 142 ASN B C 1
ATOM 4587 O O . ASN B 1 142 ? -15.867 -0.125 -3.676 1 81.12 142 ASN B O 1
ATOM 4591 N N . SER B 1 143 ? -15.945 1.271 -1.848 1 86.81 143 SER B N 1
ATOM 4592 C CA . SER B 1 143 ? -14.547 1.648 -2.033 1 86.81 143 SER B CA 1
ATOM 4593 C C . SER B 1 143 ? -13.617 0.506 -1.656 1 86.81 143 SER B C 1
ATOM 4595 O O . SER B 1 143 ? -13.844 -0.194 -0.669 1 86.81 143 SER B O 1
ATOM 4597 N N . PRO B 1 144 ? -12.57 0.279 -2.455 1 89.94 144 PRO B N 1
ATOM 4598 C CA . PRO B 1 144 ? -11.656 -0.838 -2.186 1 89.94 144 PRO B CA 1
ATOM 4599 C C . PRO B 1 144 ? -10.883 -0.666 -0.883 1 89.94 144 PRO B C 1
ATOM 4601 O O . PRO B 1 144 ? -10.391 -1.647 -0.318 1 89.94 144 PRO B O 1
ATOM 4604 N N . VAL B 1 145 ? -10.695 0.54 -0.435 1 90.81 145 VAL B N 1
ATOM 4605 C CA . VAL B 1 145 ? -10 0.836 0.812 1 90.81 145 VAL B CA 1
ATOM 4606 C C . VAL B 1 145 ? -10.875 1.719 1.698 1 90.81 145 VAL B C 1
ATOM 4608 O O . VAL B 1 145 ? -11.281 2.807 1.288 1 90.81 145 VAL B O 1
ATOM 4611 N N . SER B 1 146 ? -11.062 1.304 2.898 1 88.75 146 SER B N 1
ATOM 4612 C CA . SER B 1 146 ? -12.023 1.979 3.764 1 88.75 146 SER B CA 1
ATOM 4613 C C . SER B 1 146 ? -11.391 3.184 4.453 1 88.75 146 SER B C 1
ATOM 4615 O O . SER B 1 146 ? -12.086 4.133 4.816 1 88.75 146 SER B O 1
ATOM 4617 N N . SER B 1 147 ? -10.109 3.139 4.68 1 92.44 147 SER B N 1
ATOM 4618 C CA . SER B 1 147 ? -9.43 4.27 5.301 1 92.44 147 SER B CA 1
ATOM 4619 C C . SER B 1 147 ? -9.148 5.371 4.285 1 92.44 147 SER B C 1
ATOM 4621 O O . SER B 1 147 ? -8.195 5.281 3.51 1 92.44 147 SER B O 1
ATOM 4623 N N . ARG B 1 148 ? -9.836 6.43 4.316 1 90 148 ARG B N 1
ATOM 4624 C CA . ARG B 1 148 ? -9.789 7.469 3.293 1 90 148 ARG B CA 1
ATOM 4625 C C . ARG B 1 148 ? -8.562 8.352 3.473 1 90 148 ARG B C 1
ATOM 4627 O O . ARG B 1 148 ? -8.062 8.938 2.506 1 90 148 ARG B O 1
ATOM 4634 N N . VAL B 1 149 ? -8.109 8.492 4.738 1 96 149 VAL B N 1
ATOM 4635 C CA . VAL B 1 149 ? -6.949 9.344 5.004 1 96 149 VAL B CA 1
ATOM 4636 C C . VAL B 1 149 ? -5.711 8.75 4.336 1 96 149 VAL B C 1
ATOM 4638 O O . VAL B 1 149 ? -4.695 9.43 4.176 1 96 149 VAL B O 1
ATOM 4641 N N . LEU B 1 150 ? -5.828 7.477 3.887 1 97.25 150 LEU B N 1
ATOM 4642 C CA . LEU B 1 150 ? -4.734 6.793 3.205 1 97.25 150 LEU B CA 1
ATOM 4643 C C . LEU B 1 150 ? -4.293 7.574 1.971 1 97.25 150 LEU B C 1
ATOM 4645 O O . LEU B 1 150 ? -3.094 7.738 1.731 1 97.25 150 LEU B O 1
ATOM 4649 N N . TRP B 1 151 ? -5.223 8.047 1.242 1 97.69 151 TRP B N 1
ATOM 4650 C CA . TRP B 1 151 ? -4.934 8.719 -0.019 1 97.69 151 TRP B CA 1
ATOM 4651 C C . TRP B 1 151 ? -4.352 10.109 0.225 1 97.69 151 TRP B C 1
ATOM 4653 O O . TRP B 1 151 ? -3.516 10.586 -0.548 1 97.69 151 TRP B O 1
ATOM 4663 N N . ALA B 1 152 ? -4.828 10.766 1.3 1 98.31 152 ALA B N 1
ATOM 4664 C CA . ALA B 1 152 ? -4.211 12.023 1.694 1 98.31 152 ALA B CA 1
ATOM 4665 C C . ALA B 1 152 ? -2.76 11.82 2.115 1 98.31 152 ALA B C 1
ATOM 4667 O O . ALA B 1 152 ? -1.882 12.602 1.741 1 98.31 152 ALA B O 1
ATOM 4668 N N . ASN B 1 153 ? -2.518 10.789 2.887 1 98.69 153 ASN B N 1
ATOM 4669 C CA . ASN B 1 153 ? -1.156 10.477 3.309 1 98.69 153 ASN B CA 1
ATOM 4670 C C . ASN B 1 153 ? -0.263 10.141 2.117 1 98.69 153 ASN B C 1
ATOM 4672 O O . ASN B 1 153 ? 0.91 10.523 2.09 1 98.69 153 ASN B O 1
ATOM 4676 N N . LEU B 1 154 ? -0.8 9.422 1.141 1 98.38 154 LEU B N 1
ATOM 4677 C CA . LEU B 1 154 ? -0.071 9.156 -0.094 1 98.38 154 LEU B CA 1
ATOM 4678 C C . LEU B 1 154 ? 0.284 10.453 -0.811 1 98.38 154 LEU B C 1
ATOM 4680 O O . LEU B 1 154 ? 1.435 10.656 -1.207 1 98.38 154 LEU B O 1
ATOM 4684 N N . GLY B 1 155 ? -0.729 11.312 -0.959 1 98.38 155 GLY B N 1
ATOM 4685 C CA . GLY B 1 155 ? -0.509 12.57 -1.659 1 98.38 155 GLY B CA 1
ATOM 4686 C C . GLY B 1 155 ? 0.533 13.445 -0.994 1 98.38 155 GLY B C 1
ATOM 4687 O O . GLY B 1 155 ? 1.441 13.953 -1.657 1 98.38 155 GLY B O 1
ATOM 4688 N N . GLY B 1 156 ? 0.393 13.664 0.317 1 98.62 156 GLY B N 1
ATOM 4689 C CA . GLY B 1 156 ? 1.362 14.477 1.036 1 98.62 156 GLY B CA 1
ATOM 4690 C C . GLY B 1 156 ? 2.771 13.922 0.973 1 98.62 156 GLY B C 1
ATOM 4691 O O . GLY B 1 156 ? 3.736 14.672 0.82 1 98.62 156 GLY B O 1
ATOM 4692 N N . SER B 1 157 ? 2.908 12.633 1.092 1 98.69 157 SER B N 1
ATOM 4693 C CA . SER B 1 157 ? 4.223 12 1.012 1 98.69 157 SER B CA 1
ATOM 4694 C C . SER B 1 157 ? 4.805 12.109 -0.393 1 98.69 157 SER B C 1
ATOM 4696 O O . SER B 1 157 ? 6.012 12.297 -0.556 1 98.69 157 SER B O 1
ATOM 4698 N N . PHE B 1 158 ? 3.949 11.961 -1.364 1 98.5 158 PHE B N 1
ATOM 4699 C CA . PHE B 1 158 ? 4.363 12.102 -2.754 1 98.5 158 PHE B CA 1
ATOM 4700 C C . PHE B 1 158 ? 4.961 13.484 -3.004 1 98.5 158 PHE B C 1
ATOM 4702 O O . PHE B 1 158 ? 6.051 13.602 -3.568 1 98.5 158 PHE B O 1
ATOM 4709 N N . PHE B 1 159 ? 4.301 14.492 -2.562 1 98.44 159 PHE B N 1
ATOM 4710 C CA . PHE B 1 159 ? 4.762 15.859 -2.771 1 98.44 159 PHE B CA 1
ATOM 4711 C C . PHE B 1 159 ? 6.035 16.125 -1.981 1 98.44 159 PHE B C 1
ATOM 4713 O O . PHE B 1 159 ? 6.93 16.828 -2.455 1 98.44 159 PHE B O 1
ATOM 4720 N N . LEU B 1 160 ? 6.09 15.617 -0.81 1 98.19 160 LEU B N 1
ATOM 4721 C CA . LEU B 1 160 ? 7.301 15.805 -0.013 1 98.19 160 LEU B CA 1
ATOM 4722 C C . LEU B 1 160 ? 8.5 15.141 -0.685 1 98.19 160 LEU B C 1
ATOM 4724 O O . LEU B 1 160 ? 9.594 15.711 -0.713 1 98.19 160 LEU B O 1
ATOM 4728 N N . GLY B 1 161 ? 8.266 13.898 -1.183 1 97.56 161 GLY B N 1
ATOM 4729 C CA . GLY B 1 161 ? 9.336 13.25 -1.927 1 97.56 161 GLY B CA 1
ATOM 4730 C C . GLY B 1 161 ? 9.812 14.062 -3.117 1 97.56 161 GLY B C 1
ATOM 4731 O O . GLY B 1 161 ? 11.016 14.156 -3.367 1 97.56 161 GLY B O 1
ATOM 4732 N N . PHE B 1 162 ? 8.883 14.602 -3.809 1 97.19 162 PHE B N 1
ATOM 4733 C CA . PHE B 1 162 ? 9.203 15.43 -4.961 1 97.19 162 PHE B CA 1
ATOM 4734 C C . PHE B 1 162 ? 10.031 16.641 -4.543 1 97.19 162 PHE B C 1
ATOM 4736 O O . PHE B 1 162 ? 11.07 16.922 -5.145 1 97.19 162 PHE B O 1
ATOM 4743 N N . LEU B 1 163 ? 9.609 17.328 -3.498 1 95 163 LEU B N 1
ATOM 4744 C CA . LEU B 1 163 ? 10.289 18.547 -3.031 1 95 163 LEU B CA 1
ATOM 4745 C C . LEU B 1 163 ? 11.672 18.203 -2.49 1 95 163 LEU B C 1
ATOM 4747 O O . LEU B 1 163 ? 12.625 18.969 -2.699 1 95 163 LEU B O 1
ATOM 4751 N N . ALA B 1 164 ? 11.773 17.109 -1.819 1 92.88 164 ALA B N 1
ATOM 4752 C CA . ALA B 1 164 ? 13.039 16.719 -1.195 1 92.88 164 ALA B CA 1
ATOM 4753 C C . ALA B 1 164 ? 14.102 16.438 -2.248 1 92.88 164 ALA B C 1
ATOM 4755 O O . ALA B 1 164 ? 15.273 16.766 -2.064 1 92.88 164 ALA B O 1
ATOM 4756 N N . GLU B 1 165 ? 13.656 15.898 -3.365 1 91.25 165 GLU B N 1
ATOM 4757 C CA . GLU B 1 165 ? 14.609 15.477 -4.379 1 91.25 165 GLU B CA 1
ATOM 4758 C C . GLU B 1 165 ? 14.812 16.562 -5.434 1 91.25 165 GLU B C 1
ATOM 4760 O O . GLU B 1 165 ? 15.812 16.547 -6.16 1 91.25 165 GLU B O 1
ATOM 4765 N N . ASP B 1 166 ? 13.953 17.453 -5.5 1 89.62 166 ASP B N 1
ATOM 4766 C CA . ASP B 1 166 ? 14.031 18.484 -6.52 1 89.62 166 ASP B CA 1
ATOM 4767 C C . ASP B 1 166 ? 15.227 19.406 -6.277 1 89.62 166 ASP B C 1
ATOM 4769 O O . ASP B 1 166 ? 15.469 19.844 -5.148 1 89.62 166 ASP B O 1
ATOM 4773 N N . ARG B 1 167 ? 15.984 19.719 -7.371 1 82.75 167 ARG B N 1
ATOM 4774 C CA . ARG B 1 167 ? 17.156 20.562 -7.262 1 82.75 167 ARG B CA 1
ATOM 4775 C C . ARG B 1 167 ? 17.016 21.812 -8.141 1 82.75 167 ARG B C 1
ATOM 4777 O O . ARG B 1 167 ? 17.906 22.672 -8.156 1 82.75 167 ARG B O 1
ATOM 4784 N N . GLN B 1 168 ? 15.977 21.891 -8.773 1 83.88 168 GLN B N 1
ATOM 4785 C CA . GLN B 1 168 ? 15.859 22.938 -9.781 1 83.88 168 GLN B CA 1
ATOM 4786 C C . GLN B 1 168 ? 14.992 24.094 -9.273 1 83.88 168 GLN B C 1
ATOM 4788 O O . GLN B 1 168 ? 15.312 25.266 -9.477 1 83.88 168 GLN B O 1
ATOM 4793 N N . LEU B 1 169 ? 13.977 23.859 -8.586 1 83.31 169 LEU B N 1
ATOM 4794 C CA . LEU B 1 169 ? 13.008 24.859 -8.18 1 83.31 169 LEU B CA 1
ATOM 4795 C C . LEU B 1 169 ? 13.68 25.969 -7.379 1 83.31 169 LEU B C 1
ATOM 4797 O O . LEU B 1 169 ? 13.391 27.156 -7.59 1 83.31 169 LEU B O 1
ATOM 4801 N N . PHE B 1 170 ? 14.617 25.672 -6.535 1 79 170 PHE B N 1
ATOM 4802 C CA . PHE B 1 170 ? 15.227 26.656 -5.648 1 79 170 PHE B CA 1
ATOM 4803 C C . PHE B 1 170 ? 16.719 26.797 -5.938 1 79 170 PHE B C 1
ATOM 4805 O O . PHE B 1 170 ? 17.5 27.125 -5.039 1 79 170 PHE B O 1
ATOM 4812 N N . ARG B 1 171 ? 17.156 26.594 -7.09 1 74.56 171 ARG B N 1
ATOM 4813 C CA . ARG B 1 171 ? 18.562 26.578 -7.496 1 74.56 171 ARG B CA 1
ATOM 4814 C C . ARG B 1 171 ? 19.188 27.969 -7.371 1 74.56 171 ARG B C 1
ATOM 4816 O O . ARG B 1 171 ? 20.359 28.094 -7.027 1 74.56 171 ARG B O 1
ATOM 4823 N N . GLU B 1 172 ? 18.469 28.984 -7.734 1 69.06 172 GLU B N 1
ATOM 4824 C CA . GLU B 1 172 ? 19.031 30.328 -7.758 1 69.06 172 GLU B CA 1
ATOM 4825 C C . GLU B 1 172 ? 19.359 30.812 -6.352 1 69.06 172 GLU B C 1
ATOM 4827 O O . GLU B 1 172 ? 20.188 31.703 -6.176 1 69.06 172 GLU B O 1
ATOM 4832 N N . GLU B 1 173 ? 18.688 30.328 -5.488 1 61.16 173 GLU B N 1
ATOM 4833 C CA . GLU B 1 173 ? 18.891 30.828 -4.137 1 61.16 173 GLU B CA 1
ATOM 4834 C C . GLU B 1 173 ? 20.25 30.406 -3.588 1 61.16 173 GLU B C 1
ATOM 4836 O O . GLU B 1 173 ? 20.75 31 -2.627 1 61.16 173 GLU B O 1
ATOM 4841 N N . TRP B 1 174 ? 20.906 29.359 -4.25 1 57.94 174 TRP B N 1
ATOM 4842 C CA . TRP B 1 174 ? 22.156 28.906 -3.656 1 57.94 174 TRP B CA 1
ATOM 4843 C C . TRP B 1 174 ? 23.359 29.406 -4.457 1 57.94 174 TRP B C 1
ATOM 4845 O O . TRP B 1 174 ? 24.5 29.188 -4.07 1 57.94 174 TRP B O 1
ATOM 4855 N N . GLY B 1 175 ? 23.203 30.391 -5.055 1 53.16 175 GLY B N 1
ATOM 4856 C CA . GLY B 1 175 ? 24.297 31.062 -5.746 1 53.16 175 GLY B CA 1
ATOM 4857 C C . GLY B 1 175 ? 24.969 30.203 -6.793 1 53.16 175 GLY B C 1
ATOM 4858 O O . GLY B 1 175 ? 24.406 29.984 -7.875 1 53.16 175 GLY B O 1
ATOM 4859 N N . SER B 1 176 ? 26.062 29.25 -6.383 1 51.22 176 SER B N 1
ATOM 4860 C CA . SER B 1 176 ? 26.984 28.641 -7.34 1 51.22 176 SER B CA 1
ATOM 4861 C C . SER B 1 176 ? 26.5 27.266 -7.773 1 51.22 176 SER B C 1
ATOM 4863 O O . SER B 1 176 ? 26.203 26.422 -6.934 1 51.22 176 SER B O 1
ATOM 4865 N N . SER B 1 177 ? 26.047 27.141 -8.914 1 52.62 177 SER B N 1
ATOM 4866 C CA . SER B 1 177 ? 25.562 25.938 -9.602 1 52.62 177 SER B CA 1
ATOM 4867 C C . SER B 1 177 ? 26.5 24.766 -9.359 1 52.62 177 SER B C 1
ATOM 4869 O O . SER B 1 177 ? 26.125 23.609 -9.602 1 52.62 177 SER B O 1
ATOM 4871 N N . ARG B 1 178 ? 27.828 25.078 -8.844 1 52.28 178 ARG B N 1
ATOM 4872 C CA . ARG B 1 178 ? 28.844 24.016 -8.797 1 52.28 178 ARG B CA 1
ATOM 4873 C C . ARG B 1 178 ? 28.922 23.406 -7.406 1 52.28 178 ARG B C 1
ATOM 4875 O O . ARG B 1 178 ? 29.812 22.578 -7.141 1 52.28 178 ARG B O 1
ATOM 4882 N N . ALA B 1 179 ? 27.984 23.75 -6.523 1 57.03 179 ALA B N 1
ATOM 4883 C CA . ALA B 1 179 ? 28.094 23.25 -5.156 1 57.03 179 ALA B CA 1
ATOM 4884 C C . ALA B 1 179 ? 27.531 21.844 -5.043 1 57.03 179 ALA B C 1
ATOM 4886 O O . ALA B 1 179 ? 26.594 21.484 -5.762 1 57.03 179 ALA B O 1
ATOM 4887 N N . PRO B 1 180 ? 28.188 21.062 -4.23 1 64.69 180 PRO B N 1
ATOM 4888 C CA . PRO B 1 180 ? 27.734 19.688 -4.031 1 64.69 180 PRO B CA 1
ATOM 4889 C C . PRO B 1 180 ? 26.266 19.594 -3.623 1 64.69 180 PRO B C 1
ATOM 4891 O O . PRO B 1 180 ? 25.734 20.531 -3.021 1 64.69 180 PRO B O 1
ATOM 4894 N N . ALA B 1 181 ? 25.578 18.688 -4.113 1 65.81 181 ALA B N 1
ATOM 4895 C CA . ALA B 1 181 ? 24.172 18.422 -3.873 1 65.81 181 ALA B CA 1
ATOM 4896 C C . ALA B 1 181 ? 23.828 18.531 -2.389 1 65.81 181 ALA B C 1
ATOM 4898 O O . ALA B 1 181 ? 22.75 19 -2.023 1 65.81 181 ALA B O 1
ATOM 4899 N N . SER B 1 182 ? 24.719 18.094 -1.515 1 68.44 182 SER B N 1
ATOM 4900 C CA . SER B 1 182 ? 24.5 18.141 -0.075 1 68.44 182 SER B CA 1
ATOM 4901 C C . SER B 1 182 ? 24.375 19.578 0.418 1 68.44 182 SER B C 1
ATOM 4903 O O . SER B 1 182 ? 23.562 19.875 1.303 1 68.44 182 SER B O 1
ATOM 4905 N N . ASP B 1 183 ? 25.094 20.391 -0.131 1 67.75 183 ASP B N 1
ATOM 4906 C CA . ASP B 1 183 ? 25.047 21.797 0.26 1 67.75 183 ASP B CA 1
ATOM 4907 C C . ASP B 1 183 ? 23.75 22.453 -0.205 1 67.75 183 ASP B C 1
ATOM 4909 O O . ASP B 1 183 ? 23.172 23.266 0.517 1 67.75 183 ASP B O 1
ATOM 4913 N N . HIS B 1 184 ? 23.359 21.969 -1.329 1 70.25 184 HIS B N 1
ATOM 4914 C CA . HIS B 1 184 ? 22.109 22.516 -1.862 1 70.25 184 HIS B CA 1
ATOM 4915 C C . HIS B 1 184 ? 20.938 22.141 -0.976 1 70.25 184 HIS B C 1
ATOM 4917 O O . HIS B 1 184 ? 20.062 22.969 -0.712 1 70.25 184 HIS B O 1
ATOM 4923 N N . ALA B 1 185 ? 20.984 20.953 -0.533 1 73.88 185 ALA B N 1
ATOM 4924 C CA . ALA B 1 185 ? 19.891 20.469 0.308 1 73.88 185 ALA B CA 1
ATOM 4925 C C . ALA B 1 185 ? 19.828 21.234 1.63 1 73.88 185 ALA B C 1
ATOM 4927 O O . ALA B 1 185 ? 18.75 21.547 2.129 1 73.88 185 ALA B O 1
ATOM 4928 N N . LYS B 1 186 ? 20.953 21.578 2.146 1 75 186 LYS B N 1
ATOM 4929 C CA . LYS B 1 186 ? 21.016 22.297 3.422 1 75 186 LYS B CA 1
ATOM 4930 C C . LYS B 1 186 ? 20.484 23.719 3.289 1 75 186 LYS B C 1
ATOM 4932 O O . LYS B 1 186 ? 19.734 24.188 4.152 1 75 186 LYS B O 1
ATOM 4937 N N . VAL B 1 187 ? 20.844 24.312 2.271 1 75.56 187 VAL B N 1
ATOM 4938 C CA . VAL B 1 187 ? 20.422 25.688 2.055 1 75.56 187 VAL B CA 1
ATOM 4939 C C . VAL B 1 187 ? 18.938 25.734 1.716 1 75.56 187 VAL B C 1
ATOM 4941 O O . VAL B 1 187 ? 18.203 26.609 2.182 1 75.56 187 VAL B O 1
ATOM 4944 N N . LYS B 1 188 ? 18.5 24.828 0.942 1 80.25 188 LYS B N 1
ATOM 4945 C CA . LYS B 1 188 ? 17.109 24.75 0.511 1 80.25 188 LYS B CA 1
ATOM 4946 C C . LYS B 1 188 ? 16.156 24.641 1.707 1 80.25 188 LYS B C 1
ATOM 4948 O O . LYS B 1 188 ? 15.086 25.25 1.716 1 80.25 188 LYS B O 1
ATOM 4953 N N . LYS B 1 189 ? 16.609 24.016 2.717 1 81.31 189 LYS B N 1
ATOM 4954 C CA . LYS B 1 189 ? 15.781 23.75 3.887 1 81.31 189 LYS B CA 1
ATOM 4955 C C . LYS B 1 189 ? 15.617 25 4.742 1 81.31 189 LYS B C 1
ATOM 4957 O O . LYS B 1 189 ? 14.781 25.047 5.645 1 81.31 189 LYS B O 1
ATOM 4962 N N . THR B 1 190 ? 16.359 26.062 4.398 1 82.75 190 THR B N 1
ATOM 4963 C CA . THR B 1 190 ? 16.266 27.297 5.168 1 82.75 190 THR B CA 1
ATOM 4964 C C . THR B 1 190 ? 15.391 28.328 4.449 1 82.75 190 THR B C 1
ATOM 4966 O O . THR B 1 190 ? 15.055 29.359 5.02 1 82.75 190 THR B O 1
ATOM 4969 N N . ILE B 1 191 ? 15 27.938 3.266 1 87.19 191 ILE B N 1
ATOM 4970 C CA . ILE B 1 191 ? 14.18 28.859 2.471 1 87.19 191 ILE B CA 1
ATOM 4971 C C . ILE B 1 191 ? 12.742 28.844 2.982 1 87.19 191 ILE B C 1
ATOM 4973 O O . ILE B 1 191 ? 12.133 27.766 3.096 1 87.19 191 ILE B O 1
ATOM 4977 N N . PRO B 1 192 ? 12.188 30 3.275 1 91.75 192 PRO B N 1
ATOM 4978 C CA . PRO B 1 192 ? 10.844 30.062 3.854 1 91.75 192 PRO B CA 1
ATOM 4979 C C . PRO B 1 192 ? 9.797 29.375 2.988 1 91.75 192 PRO B C 1
ATOM 4981 O O . PRO B 1 192 ? 8.945 28.641 3.506 1 91.75 192 PRO B O 1
ATOM 4984 N N . LEU B 1 193 ? 9.828 29.562 1.722 1 92.44 193 LEU B N 1
ATOM 4985 C CA . LEU B 1 193 ? 8.859 28.953 0.82 1 92.44 193 LEU B CA 1
ATOM 4986 C C . LEU B 1 193 ? 8.961 27.438 0.859 1 92.44 193 LEU B C 1
ATOM 4988 O O . LEU B 1 193 ? 7.949 26.734 0.834 1 92.44 193 LEU B O 1
ATOM 4992 N N . TYR B 1 194 ? 10.164 26.922 0.865 1 92.69 194 TYR B N 1
ATOM 4993 C CA . TYR B 1 194 ? 10.359 25.484 0.963 1 92.69 194 TYR B CA 1
ATOM 4994 C C . TYR B 1 194 ? 9.805 24.953 2.277 1 92.69 194 TYR B C 1
ATOM 4996 O O . TYR B 1 194 ? 9.133 23.906 2.299 1 92.69 194 TYR B O 1
ATOM 5004 N N . ILE B 1 195 ? 10.086 25.625 3.332 1 94.62 195 ILE B N 1
ATOM 5005 C CA . ILE B 1 195 ? 9.586 25.234 4.645 1 94.62 195 ILE B CA 1
ATOM 5006 C C . ILE B 1 195 ? 8.062 25.234 4.641 1 94.62 195 ILE B C 1
ATOM 5008 O O . ILE B 1 195 ? 7.434 24.312 5.168 1 94.62 195 ILE B O 1
ATOM 5012 N N . GLY B 1 196 ? 7.551 26.25 4.059 1 97 196 GLY B N 1
ATOM 5013 C CA . GLY B 1 196 ? 6.105 26.328 3.945 1 97 196 GLY B CA 1
ATOM 5014 C C . GLY B 1 196 ? 5.508 25.172 3.16 1 97 196 GLY B C 1
ATOM 5015 O O . GLY B 1 196 ? 4.477 24.625 3.547 1 97 196 GLY B O 1
ATOM 5016 N N . LEU B 1 197 ? 6.121 24.797 2.127 1 96.56 197 LEU B N 1
ATOM 5017 C CA . LEU B 1 197 ? 5.605 23.734 1.278 1 96.56 197 LEU B CA 1
ATOM 5018 C C . LEU B 1 197 ? 5.812 22.375 1.931 1 96.56 197 LEU B C 1
ATOM 5020 O O . LEU B 1 197 ? 4.887 21.562 1.991 1 96.56 197 LEU B O 1
ATOM 5024 N N . ALA B 1 198 ? 6.957 22.109 2.463 1 96.44 198 ALA B N 1
ATOM 5025 C CA . ALA B 1 198 ? 7.312 20.812 3.027 1 96.44 198 ALA B CA 1
ATOM 5026 C C . ALA B 1 198 ? 6.613 20.578 4.363 1 96.44 198 ALA B C 1
ATOM 5028 O O . ALA B 1 198 ? 5.887 19.594 4.535 1 96.44 198 ALA B O 1
ATOM 5029 N N . THR B 1 199 ? 6.762 21.5 5.234 1 95.94 199 THR B N 1
ATOM 5030 C CA . THR B 1 199 ? 6.207 21.359 6.578 1 95.94 199 THR B CA 1
ATOM 5031 C C . THR B 1 199 ? 4.758 21.844 6.617 1 95.94 199 THR B C 1
ATOM 5033 O O . THR B 1 199 ? 3.904 21.188 7.227 1 95.94 199 THR B O 1
ATOM 5036 N N . GLY B 1 200 ? 4.5 22.922 5.996 1 98.12 200 GLY B N 1
ATOM 5037 C CA . GLY B 1 200 ? 3.16 23.484 6.035 1 98.12 200 GLY B CA 1
ATOM 5038 C C . GLY B 1 200 ? 2.158 22.703 5.203 1 98.12 200 GLY B C 1
ATOM 5039 O O . GLY B 1 200 ? 1.176 22.188 5.73 1 98.12 200 GLY B O 1
ATOM 5040 N N . PHE B 1 201 ? 2.406 22.562 3.922 1 98.56 201 PHE B N 1
ATOM 5041 C CA . PHE B 1 201 ? 1.454 21.938 3.018 1 98.56 201 PHE B CA 1
ATOM 5042 C C . PHE B 1 201 ? 1.492 20.422 3.166 1 98.56 201 PHE B C 1
ATOM 5044 O O . PHE B 1 201 ? 0.485 19.797 3.516 1 98.56 201 PHE B O 1
ATOM 5051 N N . CYS B 1 202 ? 2.684 19.797 2.947 1 98.38 202 CYS B N 1
ATOM 5052 C CA . CYS B 1 202 ? 2.781 18.344 2.975 1 98.38 202 CYS B CA 1
ATOM 5053 C C . CYS B 1 202 ? 2.451 17.797 4.359 1 98.38 202 CYS B C 1
ATOM 5055 O O . CYS B 1 202 ? 1.738 16.812 4.488 1 98.38 202 CYS B O 1
ATOM 5057 N N . GLY B 1 203 ? 2.928 18.438 5.359 1 98.12 203 GLY B N 1
ATOM 5058 C CA . GLY B 1 203 ? 2.666 18 6.723 1 98.12 203 GLY B CA 1
ATOM 5059 C C . GLY B 1 203 ? 1.198 18.078 7.102 1 98.12 203 GLY B C 1
ATOM 5060 O O . GLY B 1 203 ? 0.71 17.25 7.883 1 98.12 203 GLY B O 1
ATOM 5061 N N . SER B 1 204 ? 0.519 19.062 6.574 1 98.62 204 SER B N 1
ATOM 5062 C CA . SER B 1 204 ? -0.892 19.234 6.898 1 98.62 204 SER B CA 1
ATOM 5063 C C . SER B 1 204 ? -1.784 18.438 5.957 1 98.62 204 SER B C 1
ATOM 5065 O O . SER B 1 204 ? -2.965 18.234 6.242 1 98.62 204 SER B O 1
ATOM 5067 N N . PHE B 1 205 ? -1.201 18.078 4.848 1 98.69 205 PHE B N 1
ATOM 5068 C CA . PHE B 1 205 ? -1.898 17.219 3.9 1 98.69 205 PHE B CA 1
ATOM 5069 C C . PHE B 1 205 ? -2.01 15.797 4.441 1 98.69 205 PHE B C 1
ATOM 5071 O O . PHE B 1 205 ? -2.939 15.07 4.09 1 98.69 205 PHE B O 1
ATOM 5078 N N . THR B 1 206 ? -1.081 15.461 5.305 1 98.62 206 THR B N 1
ATOM 5079 C CA . THR B 1 206 ? -1.068 14.141 5.914 1 98.62 206 THR B CA 1
ATOM 5080 C C . THR B 1 206 ? -1.464 14.211 7.383 1 98.62 206 THR B C 1
ATOM 5082 O O . THR B 1 206 ? -1.436 15.289 7.984 1 98.62 206 THR B O 1
ATOM 5085 N N . SER B 1 207 ? -1.831 13.133 7.93 1 98.75 207 SER B N 1
ATOM 5086 C CA . SER B 1 207 ? -2.223 13.094 9.336 1 98.75 207 SER B CA 1
ATOM 5087 C C . SER B 1 207 ? -1.928 11.734 9.953 1 98.75 207 SER B C 1
ATOM 5089 O O . SER B 1 207 ? -2.539 10.734 9.586 1 98.75 207 SER B O 1
ATOM 5091 N N . PHE B 1 208 ? -1.083 11.711 10.883 1 98.75 208 PHE B N 1
ATOM 5092 C CA . PHE B 1 208 ? -0.713 10.5 11.602 1 98.75 208 PHE B CA 1
ATOM 5093 C C . PHE B 1 208 ? -1.792 10.117 12.602 1 98.75 208 PHE B C 1
ATOM 5095 O O . PHE B 1 208 ? -2.088 8.93 12.781 1 98.75 208 PHE B O 1
ATOM 5102 N N . SER B 1 209 ? -2.377 11.055 13.266 1 98.62 209 SER B N 1
ATOM 5103 C CA . SER B 1 209 ? -3.416 10.789 14.258 1 98.62 209 SER B CA 1
ATOM 5104 C C . SER B 1 209 ? -4.633 10.125 13.617 1 98.62 209 SER B C 1
ATOM 5106 O O . SER B 1 209 ? -5.203 9.188 14.188 1 98.62 209 SER B O 1
ATOM 5108 N N . SER B 1 210 ? -5.004 10.602 12.406 1 97.75 210 SER B N 1
ATOM 5109 C CA . SER B 1 210 ? -6.129 10 11.695 1 97.75 210 SER B CA 1
ATOM 5110 C C . SER B 1 210 ? -5.816 8.562 11.281 1 97.75 210 SER B C 1
ATOM 5112 O O . SER B 1 210 ? -6.695 7.703 11.289 1 97.75 210 SER B O 1
ATOM 5114 N N . PHE B 1 211 ? -4.594 8.359 10.93 1 98.06 211 PHE B N 1
ATOM 5115 C CA . PHE B 1 211 ? -4.137 7.008 10.617 1 98.06 211 PHE B CA 1
ATOM 5116 C C . PHE B 1 211 ? -4.305 6.086 11.812 1 98.06 211 PHE B C 1
ATOM 5118 O O . PHE B 1 211 ? -4.875 5 11.695 1 98.06 211 PHE B O 1
ATOM 5125 N N . ILE B 1 212 ? -3.883 6.504 12.992 1 98.44 212 ILE B N 1
ATOM 5126 C CA . ILE B 1 212 ? -3.953 5.684 14.195 1 98.44 212 ILE B CA 1
ATOM 5127 C C . ILE B 1 212 ? -5.41 5.516 14.625 1 98.44 212 ILE B C 1
ATOM 5129 O O . ILE B 1 212 ? -5.801 4.457 15.125 1 98.44 212 ILE B O 1
ATOM 5133 N N . ARG B 1 213 ? -6.184 6.566 14.445 1 97.12 213 ARG B N 1
ATOM 5134 C CA . ARG B 1 213 ? -7.613 6.457 14.711 1 97.12 213 ARG B CA 1
ATOM 5135 C C . ARG B 1 213 ? -8.242 5.34 13.883 1 97.12 213 ARG B C 1
ATOM 5137 O O . ARG B 1 213 ? -9.023 4.539 14.398 1 97.12 213 ARG B O 1
ATOM 5144 N N . ASP B 1 214 ? -7.895 5.301 12.602 1 96.06 214 ASP B N 1
ATOM 5145 C CA . ASP B 1 214 ? -8.438 4.266 11.727 1 96.06 214 ASP B CA 1
ATOM 5146 C C . ASP B 1 214 ? -7.957 2.879 12.148 1 96.06 214 ASP B C 1
ATOM 5148 O O . ASP B 1 214 ? -8.68 1.892 11.992 1 96.06 214 ASP B O 1
ATOM 5152 N N . CYS B 1 215 ? -6.742 2.797 12.688 1 96.75 215 CYS B N 1
ATOM 5153 C CA . CYS B 1 215 ? -6.273 1.54 13.266 1 96.75 215 CYS B CA 1
ATOM 5154 C C . CYS B 1 215 ? -7.188 1.083 14.391 1 96.75 215 CYS B C 1
ATOM 5156 O O . CYS B 1 215 ? -7.609 -0.075 14.422 1 96.75 215 CYS B O 1
ATOM 5158 N N . PHE B 1 216 ? -7.488 2.008 15.273 1 96.19 216 PHE B N 1
ATOM 5159 C CA . PHE B 1 216 ? -8.32 1.673 16.422 1 96.19 216 PHE B CA 1
ATOM 5160 C C . PHE B 1 216 ? -9.727 1.294 15.992 1 96.19 216 PHE B C 1
ATOM 5162 O O . PHE B 1 216 ? -10.297 0.319 16.484 1 96.19 216 PHE B O 1
ATOM 5169 N N . LEU B 1 217 ? -10.273 2.059 15.031 1 92.81 217 LEU B N 1
ATOM 5170 C CA . LEU B 1 217 ? -11.633 1.799 14.57 1 92.81 217 LEU B CA 1
ATOM 5171 C C . LEU B 1 217 ? -11.703 0.478 13.812 1 92.81 217 LEU B C 1
ATOM 5173 O O . LEU B 1 217 ? -12.734 -0.204 13.844 1 92.81 217 LEU B O 1
ATOM 5177 N N . ALA B 1 218 ? -10.672 0.129 13.141 1 93 218 ALA B N 1
ATOM 5178 C CA . ALA B 1 218 ? -10.609 -1.187 12.508 1 93 218 ALA B CA 1
ATOM 5179 C C . ALA B 1 218 ? -10.602 -2.297 13.555 1 93 218 ALA B C 1
ATOM 5181 O O . ALA B 1 218 ? -11.242 -3.334 13.375 1 93 218 ALA B O 1
ATOM 5182 N N . LEU B 1 219 ? -9.875 -2.08 14.633 1 91.94 219 LEU B N 1
ATOM 5183 C CA . LEU B 1 219 ? -9.773 -3.043 15.727 1 91.94 219 LEU B CA 1
ATOM 5184 C C . LEU B 1 219 ? -11.133 -3.268 16.375 1 91.94 219 LEU B C 1
ATOM 5186 O O . LEU B 1 219 ? -11.469 -4.395 16.75 1 91.94 219 LEU B O 1
ATOM 5190 N N . THR B 1 220 ? -12 -2.244 16.438 1 89.31 220 THR B N 1
ATOM 5191 C CA . THR B 1 220 ? -13.273 -2.336 17.141 1 89.31 220 THR B CA 1
ATOM 5192 C C . THR B 1 220 ? -14.422 -2.564 16.156 1 89.31 220 THR B C 1
ATOM 5194 O O . THR B 1 220 ? -15.594 -2.525 16.547 1 89.31 220 THR B O 1
ATOM 5197 N N . ASN B 1 221 ? -14.094 -2.766 14.812 1 86.31 221 ASN B N 1
ATOM 5198 C CA . ASN B 1 221 ? -15.086 -3.014 13.773 1 86.31 221 ASN B CA 1
ATOM 5199 C C . ASN B 1 221 ? -16.016 -1.822 13.594 1 86.31 221 ASN B C 1
ATOM 5201 O O . ASN B 1 221 ? -17.219 -1.999 13.359 1 86.31 221 ASN B O 1
ATOM 5205 N N . ASP B 1 222 ? -15.422 -0.629 13.773 1 83 222 ASP B N 1
ATOM 5206 C CA . ASP B 1 222 ? -16.219 0.585 13.688 1 83 222 ASP B CA 1
ATOM 5207 C C . ASP B 1 222 ? -15.773 1.463 12.523 1 83 222 ASP B C 1
ATOM 5209 O O . ASP B 1 222 ? -16.047 2.664 12.5 1 83 222 ASP B O 1
ATOM 5213 N N . LEU B 1 223 ? -14.961 0.815 11.719 1 80.25 223 LEU B N 1
ATOM 5214 C CA . LEU B 1 223 ? -14.531 1.587 10.555 1 80.25 223 LEU B CA 1
ATOM 5215 C C . LEU B 1 223 ? -15.695 1.851 9.609 1 80.25 223 LEU B C 1
ATOM 5217 O O . LEU B 1 223 ? -16.406 0.92 9.211 1 80.25 223 LEU B O 1
ATOM 5221 N N . GLU B 1 224 ? -16.438 2.971 9.867 1 62.97 224 GLU B N 1
ATOM 5222 C CA . GLU B 1 224 ? -17.703 3.299 9.219 1 62.97 224 GLU B CA 1
ATOM 5223 C C . GLU B 1 224 ? -17.578 3.184 7.699 1 62.97 224 GLU B C 1
ATOM 5225 O O . GLU B 1 224 ? -16.625 3.689 7.102 1 62.97 224 GLU B O 1
ATOM 5230 N N . PRO B 1 225 ? -18.375 2.109 7.27 1 54.25 225 PRO B N 1
ATOM 5231 C CA . PRO B 1 225 ? -18.578 2.197 5.82 1 54.25 225 PRO B CA 1
ATOM 5232 C C . PRO B 1 225 ? -19.047 3.58 5.375 1 54.25 225 PRO B C 1
ATOM 5234 O O . PRO B 1 225 ? -19.5 4.379 6.195 1 54.25 225 PRO B O 1
ATOM 5237 N N . PRO B 1 226 ? -18.797 4.062 4.207 1 47.09 226 PRO B N 1
ATOM 5238 C CA . PRO B 1 226 ? -19.172 5.414 3.777 1 47.09 226 PRO B CA 1
ATOM 5239 C C . PRO B 1 226 ? -20.484 5.883 4.391 1 47.09 226 PRO B C 1
ATOM 5241 O O . PRO B 1 226 ? -21.359 5.062 4.711 1 47.09 226 PRO B O 1
ATOM 5244 N N . SER B 1 227 ? -20.547 7.156 4.977 1 44 227 SER B N 1
ATOM 5245 C CA . SER B 1 227 ? -21.406 7.992 5.801 1 44 227 SER B CA 1
ATOM 5246 C C . SER B 1 227 ? -22.875 7.82 5.414 1 44 227 SER B C 1
ATOM 5248 O O . SER B 1 227 ? -23.203 7.766 4.23 1 44 227 SER B O 1
ATOM 5250 N N . PRO B 1 228 ? -23.625 7.562 6.434 1 41.47 228 PRO B N 1
ATOM 5251 C CA . PRO B 1 228 ? -25.078 7.598 6.27 1 41.47 228 PRO B CA 1
ATOM 5252 C C . PRO B 1 228 ? -25.562 8.852 5.539 1 41.47 228 PRO B C 1
ATOM 5254 O O . PRO B 1 228 ? -26.688 8.883 5.031 1 41.47 228 PRO B O 1
ATOM 5257 N N . THR B 1 229 ? -24.984 9.914 5.867 1 40.88 229 THR B N 1
ATOM 5258 C CA . THR B 1 229 ? -25.531 11.156 5.332 1 40.88 229 THR B CA 1
ATOM 5259 C C . THR B 1 229 ? -25.266 11.258 3.83 1 40.88 229 THR B C 1
ATOM 5261 O O . THR B 1 229 ? -25.672 12.234 3.191 1 40.88 229 THR B O 1
ATOM 5264 N N . LEU B 1 230 ? -24.391 10.492 3.42 1 45.47 230 LEU B N 1
ATOM 5265 C CA . LEU B 1 230 ? -24.234 10.57 1.972 1 45.47 230 LEU B CA 1
ATOM 5266 C C . LEU B 1 230 ? -25.312 9.766 1.259 1 45.47 230 LEU B C 1
ATOM 5268 O O . LEU B 1 230 ? -25.812 8.781 1.8 1 45.47 230 LEU B O 1
ATOM 5272 N N . PRO B 1 231 ? -25.797 10.344 0.263 1 42.94 231 PRO B N 1
ATOM 5273 C CA . PRO B 1 231 ? -26.953 9.766 -0.442 1 42.94 231 PRO B CA 1
ATOM 5274 C C . PRO B 1 231 ? -26.844 8.25 -0.608 1 42.94 231 PRO B C 1
ATOM 5276 O O . PRO B 1 231 ? -27.797 7.605 -1.042 1 42.94 231 PRO B O 1
ATOM 5279 N N . TYR B 1 232 ? -25.688 7.812 -0.347 1 41.5 232 TYR B N 1
ATOM 5280 C CA . TYR B 1 232 ? -25.609 6.383 -0.631 1 41.5 232 TYR B CA 1
ATOM 5281 C C . TYR B 1 232 ? -25.562 5.57 0.659 1 41.5 232 TYR B C 1
ATOM 5283 O O . TYR B 1 232 ? -25.031 4.461 0.682 1 41.5 232 TYR B O 1
ATOM 5291 N N . HIS B 1 233 ? -26.094 6.168 1.71 1 44.56 233 HIS B N 1
ATOM 5292 C CA . HIS B 1 233 ? -25.984 5.512 3.008 1 44.56 233 HIS B CA 1
ATOM 5293 C C . HIS B 1 233 ? -26.766 4.199 3.025 1 44.56 233 HIS B C 1
ATOM 5295 O O . HIS B 1 233 ? -27.953 4.172 2.693 1 44.56 233 HIS B O 1
ATOM 5301 N N . VAL B 1 234 ? -26.188 3.223 2.711 1 43.69 234 VAL B N 1
ATOM 5302 C CA . VAL B 1 234 ? -26.859 1.977 3.064 1 43.69 234 VAL B CA 1
ATOM 5303 C C . VAL B 1 234 ? -26.469 1.563 4.48 1 43.69 234 VAL B C 1
ATOM 5305 O O . VAL B 1 234 ? -25.297 1.637 4.855 1 43.69 234 VAL B O 1
ATOM 5308 N N . ASP B 1 235 ? -27.344 1.736 5.488 1 47.31 235 ASP B N 1
ATOM 5309 C CA . ASP B 1 235 ? -27.172 1.258 6.855 1 47.31 235 ASP B CA 1
ATOM 5310 C C . ASP B 1 235 ? -26.5 -0.112 6.879 1 47.31 235 ASP B C 1
ATOM 5312 O O . ASP B 1 235 ? -27.141 -1.127 6.586 1 47.31 235 ASP B O 1
ATOM 5316 N N . PRO B 1 236 ? -25.172 -0.179 6.762 1 51.16 236 PRO B N 1
ATOM 5317 C CA . PRO B 1 236 ? -24.688 -1.556 6.66 1 51.16 236 PRO B CA 1
ATOM 5318 C C . PRO B 1 236 ? -24.844 -2.336 7.965 1 51.16 236 PRO B C 1
ATOM 5320 O O . PRO B 1 236 ? -24.688 -1.773 9.047 1 51.16 236 PRO B O 1
ATOM 5323 N N . VAL B 1 237 ? -25.781 -3.172 8.047 1 56.59 237 VAL B N 1
ATOM 5324 C CA . VAL B 1 237 ? -25.719 -4.137 9.141 1 56.59 237 VAL B CA 1
ATOM 5325 C C . VAL B 1 237 ? -24.328 -4.754 9.219 1 56.59 237 VAL B C 1
ATOM 5327 O O . VAL B 1 237 ? -23.906 -5.465 8.305 1 56.59 237 VAL B O 1
ATOM 5330 N N . VAL B 1 238 ? -23.469 -4.051 10.125 1 61.91 238 VAL B N 1
ATOM 5331 C CA . VAL B 1 238 ? -22.125 -4.617 10.312 1 61.91 238 VAL B CA 1
ATOM 5332 C C . VAL B 1 238 ? -22.219 -5.891 11.148 1 61.91 238 VAL B C 1
ATOM 5334 O O . VAL B 1 238 ? -22.703 -5.867 12.281 1 61.91 238 VAL B O 1
ATOM 5337 N N . ALA B 1 239 ? -21.828 -6.965 10.484 1 68.38 239 ALA B N 1
ATOM 5338 C CA . ALA B 1 239 ? -21.828 -8.25 11.172 1 68.38 239 ALA B CA 1
ATOM 5339 C C . ALA B 1 239 ? -20.75 -8.297 12.25 1 68.38 239 ALA B C 1
ATOM 5341 O O . ALA B 1 239 ? -19.734 -7.609 12.141 1 68.38 239 ALA B O 1
ATOM 5342 N N . HIS B 1 240 ? -21.078 -8.961 13.359 1 74.12 240 HIS B N 1
ATOM 5343 C CA . HIS B 1 240 ? -20.125 -9.156 14.445 1 74.12 240 HIS B CA 1
ATOM 5344 C C . HIS B 1 240 ? -18.875 -9.867 13.961 1 74.12 240 HIS B C 1
ATOM 5346 O O . HIS B 1 240 ? -18.938 -10.688 13.039 1 74.12 240 HIS B O 1
ATOM 5352 N N . ARG B 1 241 ? -17.734 -9.406 14.477 1 79.38 241 ARG B N 1
ATOM 5353 C CA . ARG B 1 241 ? -16.438 -9.953 14.109 1 79.38 241 ARG B CA 1
ATOM 5354 C C . ARG B 1 241 ? -15.734 -10.555 15.32 1 79.38 241 ARG B C 1
ATOM 5356 O O . ARG B 1 241 ? -15.781 -9.992 16.406 1 79.38 241 ARG B O 1
ATOM 5363 N N . ASN B 1 242 ? -15.18 -11.75 15.109 1 82.94 242 ASN B N 1
ATOM 5364 C CA . ASN B 1 242 ? -14.375 -12.359 16.172 1 82.94 242 ASN B CA 1
ATOM 5365 C C . ASN B 1 242 ? -13.07 -11.594 16.391 1 82.94 242 ASN B C 1
ATOM 5367 O O . ASN B 1 242 ? -12.703 -10.742 15.57 1 82.94 242 ASN B O 1
ATOM 5371 N N . GLY B 1 243 ? -12.422 -11.805 17.531 1 85.75 243 GLY B N 1
ATOM 5372 C CA . GLY B 1 243 ? -11.188 -11.133 17.906 1 85.75 243 GLY B CA 1
ATOM 5373 C C . GLY B 1 243 ? -10.078 -11.312 16.875 1 85.75 243 GLY B C 1
ATOM 5374 O O . GLY B 1 243 ? -9.32 -10.383 16.609 1 85.75 243 GLY B O 1
ATOM 5375 N N . GLY B 1 244 ? -9.992 -12.5 16.312 1 86.69 244 GLY B N 1
ATOM 5376 C CA . GLY B 1 244 ? -8.984 -12.773 15.297 1 86.69 244 GLY B CA 1
ATOM 5377 C C . GLY B 1 244 ? -9.125 -11.914 14.055 1 86.69 244 GLY B C 1
ATOM 5378 O O . GLY B 1 244 ? -8.133 -11.383 13.547 1 86.69 244 GLY B O 1
ATOM 5379 N N . PHE B 1 245 ? -10.344 -11.758 13.625 1 87.81 245 PHE B N 1
ATOM 5380 C CA . PHE B 1 245 ? -10.602 -10.938 12.445 1 87.81 245 PHE B CA 1
ATOM 5381 C C . PHE B 1 245 ? -10.367 -9.461 12.75 1 87.81 245 PHE B C 1
ATOM 5383 O O . PHE B 1 245 ? -9.922 -8.711 11.875 1 87.81 245 PHE B O 1
ATOM 5390 N N . SER B 1 246 ? -10.633 -9.039 13.992 1 91.38 246 SER B N 1
ATOM 5391 C CA . SER B 1 246 ? -10.328 -7.676 14.398 1 91.38 246 SER B CA 1
ATOM 5392 C C . SER B 1 246 ? -8.828 -7.406 14.375 1 91.38 246 SER B C 1
ATOM 5394 O O . SER B 1 246 ? -8.398 -6.316 13.992 1 91.38 246 SER B O 1
ATOM 5396 N N . PHE B 1 247 ? -8.156 -8.383 14.789 1 94.12 247 PHE B N 1
ATOM 5397 C CA . PHE B 1 247 ? -6.703 -8.281 14.758 1 94.12 247 PHE B CA 1
ATOM 5398 C C . PHE B 1 247 ? -6.199 -8.156 13.32 1 94.12 247 PHE B C 1
ATOM 5400 O O . PHE B 1 247 ? -5.305 -7.359 13.039 1 94.12 247 PHE B O 1
ATOM 5407 N N . LEU B 1 248 ? -6.742 -8.945 12.414 1 93.38 248 LEU B N 1
ATOM 5408 C CA . LEU B 1 248 ? -6.352 -8.891 11.016 1 93.38 248 LEU B CA 1
ATOM 5409 C C . LEU B 1 248 ? -6.695 -7.535 10.406 1 93.38 248 LEU B C 1
ATOM 5411 O O . LEU B 1 248 ? -5.938 -7.008 9.586 1 93.38 248 LEU B O 1
ATOM 5415 N N . ALA B 1 249 ? -7.832 -7.012 10.781 1 93.62 249 ALA B N 1
ATOM 5416 C CA . ALA B 1 249 ? -8.227 -5.691 10.297 1 93.62 249 ALA B CA 1
ATOM 5417 C C . ALA B 1 249 ? -7.246 -4.621 10.766 1 93.62 249 ALA B C 1
ATOM 5419 O O . ALA B 1 249 ? -6.887 -3.725 10 1 93.62 249 ALA B O 1
ATOM 5420 N N . LEU B 1 250 ? -6.82 -4.727 12.016 1 95.75 250 LEU B N 1
ATOM 5421 C CA . LEU B 1 250 ? -5.82 -3.818 12.57 1 95.75 250 LEU B CA 1
ATOM 5422 C C . LEU B 1 250 ? -4.516 -3.912 11.789 1 95.75 250 LEU B C 1
ATOM 5424 O O . LEU B 1 250 ? -3.955 -2.891 11.383 1 95.75 250 LEU B O 1
ATOM 5428 N N . LEU B 1 251 ? -4.098 -5.094 11.508 1 96.06 251 LEU B N 1
ATOM 5429 C CA . LEU B 1 251 ? -2.848 -5.32 10.789 1 96.06 251 LEU B CA 1
ATOM 5430 C C . LEU B 1 251 ? -2.926 -4.762 9.375 1 96.06 251 LEU B C 1
ATOM 5432 O O . LEU B 1 251 ? -1.938 -4.23 8.852 1 96.06 251 LEU B O 1
ATOM 5436 N N . ALA B 1 252 ? -4.062 -4.914 8.773 1 96.25 252 ALA B N 1
ATOM 5437 C CA . ALA B 1 252 ? -4.246 -4.422 7.41 1 96.25 252 ALA B CA 1
ATOM 5438 C C . ALA B 1 252 ? -3.98 -2.922 7.324 1 96.25 252 ALA B C 1
ATOM 5440 O O . ALA B 1 252 ? -3.213 -2.471 6.473 1 96.25 252 ALA B O 1
ATOM 5441 N N . ILE B 1 253 ? -4.523 -2.146 8.25 1 96.69 253 ILE B N 1
ATOM 5442 C CA . ILE B 1 253 ? -4.352 -0.698 8.234 1 96.69 253 ILE B CA 1
ATOM 5443 C C . ILE B 1 253 ? -2.914 -0.345 8.609 1 96.69 253 ILE B C 1
ATOM 5445 O O . ILE B 1 253 ? -2.307 0.535 7.996 1 96.69 253 ILE B O 1
ATOM 5449 N N . MET B 1 254 ? -2.359 -1.066 9.555 1 97.12 254 MET B N 1
ATOM 5450 C CA . MET B 1 254 ? -1.006 -0.81 10.039 1 97.12 254 MET B CA 1
ATOM 5451 C C . MET B 1 254 ? 0.019 -1.051 8.938 1 97.12 254 MET B C 1
ATOM 5453 O O . MET B 1 254 ? 1.082 -0.427 8.922 1 97.12 254 MET B O 1
ATOM 5457 N N . ILE B 1 255 ? -0.281 -1.923 7.988 1 96.81 255 ILE B N 1
ATOM 5458 C CA . ILE B 1 255 ? 0.657 -2.279 6.93 1 96.81 255 ILE B CA 1
ATOM 5459 C C . ILE B 1 255 ? 0.451 -1.361 5.727 1 96.81 255 ILE B C 1
ATOM 5461 O O . ILE B 1 255 ? 1.413 -0.811 5.184 1 96.81 255 ILE B O 1
ATOM 5465 N N . VAL B 1 256 ? -0.761 -1.106 5.344 1 97.5 256 VAL B N 1
ATOM 5466 C CA . VAL B 1 256 ? -1.079 -0.429 4.09 1 97.5 256 VAL B CA 1
ATOM 5467 C C . VAL B 1 256 ? -0.673 1.04 4.18 1 97.5 256 VAL B C 1
ATOM 5469 O O . VAL B 1 256 ? -0.122 1.598 3.227 1 97.5 256 VAL B O 1
ATOM 5472 N N . HIS B 1 257 ? -0.832 1.683 5.336 1 97.88 257 HIS B N 1
ATOM 5473 C CA . HIS B 1 257 ? -0.61 3.119 5.445 1 97.88 257 HIS B CA 1
ATOM 5474 C C . HIS B 1 257 ? 0.867 3.463 5.289 1 97.88 257 HIS B C 1
ATOM 5476 O O . HIS B 1 257 ? 1.233 4.266 4.426 1 97.88 257 HIS B O 1
ATOM 5482 N N . PRO B 1 258 ? 1.771 2.842 6.086 1 97.25 258 PRO B N 1
ATOM 5483 C CA . PRO B 1 258 ? 3.182 3.186 5.887 1 97.25 258 PRO B CA 1
ATOM 5484 C C . PRO B 1 258 ? 3.709 2.746 4.523 1 97.25 258 PRO B C 1
ATOM 5486 O O . PRO B 1 258 ? 4.531 3.443 3.92 1 97.25 258 PRO B O 1
ATOM 5489 N N . ALA B 1 259 ? 3.256 1.617 4.016 1 97.25 259 ALA B N 1
ATOM 5490 C CA . ALA B 1 259 ? 3.736 1.108 2.734 1 97.25 259 ALA B CA 1
ATOM 5491 C C . ALA B 1 259 ? 3.371 2.057 1.597 1 97.25 259 ALA B C 1
ATOM 5493 O O . ALA B 1 259 ? 4.223 2.406 0.774 1 97.25 259 ALA B O 1
ATOM 5494 N N . ILE B 1 260 ? 2.145 2.498 1.6 1 97.94 260 ILE B N 1
ATOM 5495 C CA . ILE B 1 260 ? 1.658 3.361 0.529 1 97.94 260 ILE B CA 1
ATOM 5496 C C . ILE B 1 260 ? 2.305 4.738 0.645 1 97.94 260 ILE B C 1
ATOM 5498 O O . ILE B 1 260 ? 2.646 5.359 -0.365 1 97.94 260 ILE B O 1
ATOM 5502 N N . SER B 1 261 ? 2.441 5.219 1.845 1 98.44 261 SER B N 1
ATOM 5503 C CA . SER B 1 261 ? 3.066 6.523 2.043 1 98.44 261 SER B CA 1
ATOM 5504 C C . SER B 1 261 ? 4.539 6.496 1.641 1 98.44 261 SER B C 1
ATOM 5506 O O . SER B 1 261 ? 5.039 7.453 1.045 1 98.44 261 SER B O 1
ATOM 5508 N N . LEU B 1 262 ? 5.219 5.41 1.971 1 97.19 262 LEU B N 1
ATOM 5509 C CA . LEU B 1 262 ? 6.609 5.258 1.562 1 97.19 262 LEU B CA 1
ATOM 5510 C C . LEU B 1 262 ? 6.723 5.164 0.045 1 97.19 262 LEU B C 1
ATOM 5512 O O . LEU B 1 262 ? 7.633 5.746 -0.551 1 97.19 262 LEU B O 1
ATOM 5516 N N . ALA B 1 263 ? 5.844 4.402 -0.524 1 96.94 263 ALA B N 1
ATOM 5517 C CA . ALA B 1 263 ? 5.82 4.312 -1.981 1 96.94 263 ALA B CA 1
ATOM 5518 C C . ALA B 1 263 ? 5.582 5.68 -2.611 1 96.94 263 ALA B C 1
ATOM 5520 O O . ALA B 1 263 ? 6.223 6.031 -3.605 1 96.94 263 ALA B O 1
ATOM 5521 N N . GLY B 1 264 ? 4.633 6.422 -2.014 1 97.94 264 GLY B N 1
ATOM 5522 C CA . GLY B 1 264 ? 4.395 7.777 -2.492 1 97.94 264 GLY B CA 1
ATOM 5523 C C . GLY B 1 264 ? 5.629 8.656 -2.418 1 97.94 264 GLY B C 1
ATOM 5524 O O . GLY B 1 264 ? 5.918 9.406 -3.352 1 97.94 264 GLY B O 1
ATOM 5525 N N . LEU B 1 265 ? 6.293 8.555 -1.323 1 97.69 265 LEU B N 1
ATOM 5526 C CA . LEU B 1 265 ? 7.52 9.328 -1.135 1 97.69 265 LEU B CA 1
ATOM 5527 C C . LEU B 1 265 ? 8.547 8.984 -2.207 1 97.69 265 LEU B C 1
ATOM 5529 O O . LEU B 1 265 ? 9.156 9.883 -2.797 1 97.69 265 LEU B O 1
ATOM 5533 N N . MET B 1 266 ? 8.703 7.707 -2.533 1 95.69 266 MET B N 1
ATOM 5534 C CA . MET B 1 266 ? 9.695 7.242 -3.502 1 95.69 266 MET B CA 1
ATOM 5535 C C . MET B 1 266 ? 9.305 7.648 -4.918 1 95.69 266 MET B C 1
ATOM 5537 O O . MET B 1 266 ? 10.148 8.094 -5.699 1 95.69 266 MET B O 1
ATOM 5541 N N . VAL B 1 267 ? 8.086 7.484 -5.207 1 96.62 267 VAL B N 1
ATOM 5542 C CA . VAL B 1 267 ? 7.613 7.848 -6.539 1 96.62 267 VAL B CA 1
ATOM 5543 C C . VAL B 1 267 ? 7.746 9.359 -6.738 1 96.62 267 VAL B C 1
ATOM 5545 O O . VAL B 1 267 ? 8.109 9.812 -7.824 1 96.62 267 VAL B O 1
ATOM 5548 N N . GLY B 1 268 ? 7.395 10.133 -5.68 1 97.31 268 GLY B N 1
ATOM 5549 C CA . GLY B 1 268 ? 7.594 11.57 -5.754 1 97.31 268 GLY B CA 1
ATOM 5550 C C . GLY B 1 268 ? 9.039 11.961 -6.02 1 97.31 268 GLY B C 1
ATOM 5551 O O . GLY B 1 268 ? 9.305 12.844 -6.832 1 97.31 268 GLY B O 1
ATOM 5552 N N . ALA B 1 269 ? 9.914 11.328 -5.398 1 95.62 269 ALA B N 1
ATOM 5553 C CA . ALA B 1 269 ? 11.344 11.586 -5.59 1 95.62 269 ALA B CA 1
ATOM 5554 C C . ALA B 1 269 ? 11.773 11.25 -7.012 1 95.62 269 ALA B C 1
ATOM 5556 O O . ALA B 1 269 ? 12.508 12.016 -7.645 1 95.62 269 ALA B O 1
ATOM 5557 N N . GLN B 1 270 ? 11.336 10.109 -7.52 1 94.06 270 GLN B N 1
ATOM 5558 C CA . GLN B 1 270 ? 11.688 9.688 -8.875 1 94.06 270 GLN B CA 1
ATOM 5559 C C . GLN B 1 270 ? 11.117 10.648 -9.914 1 94.06 270 GLN B C 1
ATOM 5561 O O . GLN B 1 270 ? 11.742 10.914 -10.938 1 94.06 270 GLN B O 1
ATOM 5566 N N . LEU B 1 271 ? 9.953 11.078 -9.594 1 94.81 271 LEU B N 1
ATOM 5567 C CA . LEU B 1 271 ? 9.344 12.039 -10.516 1 94.81 271 LEU B CA 1
ATOM 5568 C C . LEU B 1 271 ? 10.148 13.336 -10.562 1 94.81 271 LEU B C 1
ATOM 5570 O O . LEU B 1 271 ? 10.32 13.922 -11.633 1 94.81 271 LEU B O 1
ATOM 5574 N N . ALA B 1 272 ? 10.57 13.797 -9.414 1 94.56 272 ALA B N 1
ATOM 5575 C CA . ALA B 1 272 ? 11.398 14.992 -9.359 1 94.56 272 ALA B CA 1
ATOM 5576 C C . ALA B 1 272 ? 12.656 14.828 -10.211 1 94.56 272 ALA B C 1
ATOM 5578 O O . ALA B 1 272 ? 13.047 15.742 -10.938 1 94.56 272 ALA B O 1
ATOM 5579 N N . LEU B 1 273 ? 13.227 13.695 -10.18 1 90.94 273 LEU B N 1
ATOM 5580 C CA . LEU B 1 273 ? 14.438 13.406 -10.945 1 90.94 273 LEU B CA 1
ATOM 5581 C C . LEU B 1 273 ? 14.125 13.344 -12.438 1 90.94 273 LEU B C 1
ATOM 5583 O O . LEU B 1 273 ? 14.906 13.836 -13.258 1 90.94 273 LEU B O 1
ATOM 5587 N N . ALA B 1 274 ? 13.062 12.789 -12.773 1 90.81 274 ALA B N 1
ATOM 5588 C CA . ALA B 1 274 ? 12.656 12.664 -14.172 1 90.81 274 ALA B CA 1
ATOM 5589 C C . ALA B 1 274 ? 12.336 14.031 -14.773 1 90.81 274 ALA B C 1
ATOM 5591 O O . ALA B 1 274 ? 12.594 14.273 -15.953 1 90.81 274 ALA B O 1
ATOM 5592 N N . LEU B 1 275 ? 11.828 14.914 -13.945 1 92.44 275 LEU B N 1
ATOM 5593 C CA . LEU B 1 275 ? 11.367 16.203 -14.445 1 92.44 275 LEU B CA 1
ATOM 5594 C C . LEU B 1 275 ? 12.438 17.266 -14.266 1 92.44 275 LEU B C 1
ATOM 5596 O O . LEU B 1 275 ? 12.203 18.453 -14.555 1 92.44 275 LEU B O 1
ATOM 5600 N N . GLN B 1 276 ? 13.5 16.953 -13.812 1 88.12 276 GLN B N 1
ATOM 5601 C CA . GLN B 1 276 ? 14.578 17.891 -13.508 1 88.12 276 GLN B CA 1
ATOM 5602 C C . GLN B 1 276 ? 14.891 18.766 -14.719 1 88.12 276 GLN B C 1
ATOM 5604 O O . GLN B 1 276 ? 15.07 19.984 -14.578 1 88.12 276 GLN B O 1
ATOM 5609 N N . PRO B 1 277 ? 14.867 18.141 -15.961 1 87.88 277 PRO B N 1
ATOM 5610 C CA . PRO B 1 277 ? 15.227 18.969 -17.109 1 87.88 277 PRO B CA 1
ATOM 5611 C C . PRO B 1 277 ? 14.133 19.984 -17.469 1 87.88 277 PRO B C 1
ATOM 5613 O O . PRO B 1 277 ? 14.422 21.016 -18.078 1 87.88 277 PRO B O 1
ATOM 5616 N N . VAL B 1 278 ? 12.93 19.75 -17.047 1 90.31 278 VAL B N 1
ATOM 5617 C CA . VAL B 1 278 ? 11.812 20.594 -17.469 1 90.31 278 VAL B CA 1
ATOM 5618 C C . VAL B 1 278 ? 11.359 21.484 -16.328 1 90.31 278 VAL B C 1
ATOM 5620 O O . VAL B 1 278 ? 10.648 22.469 -16.531 1 90.31 278 VAL B O 1
ATOM 5623 N N . THR B 1 279 ? 11.859 21.297 -15.133 1 87.44 279 THR B N 1
ATOM 5624 C CA . THR B 1 279 ? 11.422 22.062 -13.977 1 87.44 279 THR B CA 1
ATOM 5625 C C . THR B 1 279 ? 12.047 23.469 -13.984 1 87.44 279 THR B C 1
ATOM 5627 O O . THR B 1 279 ? 13.273 23.594 -14.078 1 87.44 279 THR B O 1
ATOM 5630 N N . PRO B 1 280 ? 11.164 24.438 -13.938 1 86 280 PRO B N 1
ATOM 5631 C CA . PRO B 1 280 ? 11.68 25.812 -13.945 1 86 280 PRO B CA 1
ATOM 5632 C C . PRO B 1 280 ? 12.312 26.203 -12.609 1 86 280 PRO B C 1
ATOM 5634 O O . PRO B 1 280 ? 12.094 25.531 -11.594 1 86 280 PRO B O 1
ATOM 5637 N N . THR B 1 281 ? 13.148 27.234 -12.648 1 85.25 281 THR B N 1
ATOM 5638 C CA . THR B 1 281 ? 13.758 27.797 -11.445 1 85.25 281 THR B CA 1
ATOM 5639 C C . THR B 1 281 ? 13.031 29.062 -11.008 1 85.25 281 THR B C 1
ATOM 5641 O O . THR B 1 281 ? 12.68 29.906 -11.836 1 85.25 281 THR B O 1
ATOM 5644 N N . LEU B 1 282 ? 12.664 29.109 -9.797 1 85.25 282 LEU B N 1
ATOM 5645 C CA . LEU B 1 282 ? 12.023 30.297 -9.25 1 85.25 282 LEU B CA 1
ATOM 5646 C C . LEU B 1 282 ? 13.062 31.391 -8.969 1 85.25 282 LEU B C 1
ATOM 5648 O O . LEU B 1 282 ? 14 31.172 -8.203 1 85.25 282 LEU B O 1
ATOM 5652 N N . PRO B 1 283 ? 12.875 32.469 -9.602 1 83.19 283 PRO B N 1
ATOM 5653 C CA . PRO B 1 283 ? 13.852 33.531 -9.391 1 83.19 283 PRO B CA 1
ATOM 5654 C C . PRO B 1 283 ? 13.867 34.031 -7.953 1 83.19 283 PRO B C 1
ATOM 5656 O O . PRO B 1 283 ? 12.805 34.219 -7.348 1 83.19 283 PRO B O 1
ATOM 5659 N N . PHE B 1 284 ? 14.93 34.25 -7.422 1 79.62 284 PHE B N 1
ATOM 5660 C CA . PHE B 1 284 ? 15.141 34.625 -6.031 1 79.62 284 PHE B CA 1
ATOM 5661 C C . PHE B 1 284 ? 14.461 35.969 -5.73 1 79.62 284 PHE B C 1
ATOM 5663 O O . PHE B 1 284 ? 13.797 36.125 -4.703 1 79.62 284 PHE B O 1
ATOM 5670 N N . ARG B 1 285 ? 14.633 36.938 -6.609 1 80.75 285 ARG B N 1
ATOM 5671 C CA . ARG B 1 285 ? 14.094 38.281 -6.398 1 80.75 285 ARG B CA 1
ATOM 5672 C C . ARG B 1 285 ? 12.57 38.25 -6.367 1 80.75 285 ARG B C 1
ATOM 5674 O O . ARG B 1 285 ? 11.945 38.938 -5.57 1 80.75 285 ARG B O 1
ATOM 5681 N N . PHE B 1 286 ? 12.031 37.469 -7.203 1 86 286 PHE B N 1
ATOM 5682 C CA . PHE B 1 286 ? 10.578 37.375 -7.25 1 86 286 PHE B CA 1
ATOM 5683 C C . PHE B 1 286 ? 10.047 36.719 -5.973 1 86 286 PHE B C 1
ATOM 5685 O O . PHE B 1 286 ? 9.039 37.156 -5.426 1 86 286 PHE B O 1
ATOM 5692 N N . CYS B 1 287 ? 10.711 35.719 -5.438 1 85.81 287 CYS B N 1
ATOM 5693 C CA . CYS B 1 287 ? 10.281 35.031 -4.223 1 85.81 287 CYS B CA 1
ATOM 5694 C C . CYS B 1 287 ? 10.391 35.969 -3.014 1 85.81 287 CYS B C 1
ATOM 5696 O O . CYS B 1 287 ? 9.461 36.031 -2.209 1 85.81 287 CYS B O 1
ATOM 5698 N N . ARG B 1 288 ? 11.391 36.719 -2.947 1 84.25 288 ARG B N 1
ATOM 5699 C CA . ARG B 1 288 ? 11.656 37.531 -1.764 1 84.25 288 ARG B CA 1
ATOM 5700 C C . ARG B 1 288 ? 10.867 38.844 -1.808 1 84.25 288 ARG B C 1
ATOM 5702 O O . ARG B 1 288 ? 10.383 39.312 -0.777 1 84.25 288 ARG B O 1
ATOM 5709 N N . LYS B 1 289 ? 10.688 39.344 -2.971 1 87.81 289 LYS B N 1
ATOM 5710 C CA . LYS B 1 289 ? 10.094 40.688 -3.057 1 87.81 289 LYS B CA 1
ATOM 5711 C C . LYS B 1 289 ? 8.586 40.594 -3.27 1 87.81 289 LYS B C 1
ATOM 5713 O O . LYS B 1 289 ? 7.852 41.531 -2.895 1 87.81 289 LYS B O 1
ATOM 5718 N N . VAL B 1 290 ? 8.172 39.594 -3.83 1 91.5 290 VAL B N 1
ATOM 5719 C CA . VAL B 1 290 ? 6.758 39.531 -4.18 1 91.5 290 VAL B CA 1
ATOM 5720 C C . VAL B 1 290 ? 6.062 38.438 -3.395 1 91.5 290 VAL B C 1
ATOM 5722 O O . VAL B 1 290 ? 5.098 38.688 -2.668 1 91.5 290 VAL B O 1
ATOM 5725 N N . LEU B 1 291 ? 6.57 37.281 -3.443 1 92.19 291 LEU B N 1
ATOM 5726 C CA . LEU B 1 291 ? 5.875 36.125 -2.877 1 92.19 291 LEU B CA 1
ATOM 5727 C C . LEU B 1 291 ? 5.879 36.188 -1.353 1 92.19 291 LEU B C 1
ATOM 5729 O O . LEU B 1 291 ? 4.863 35.906 -0.714 1 92.19 291 LEU B O 1
ATOM 5733 N N . ASP B 1 292 ? 6.969 36.5 -0.756 1 92.31 292 ASP B N 1
ATOM 5734 C CA . ASP B 1 292 ? 7.074 36.5 0.7 1 92.31 292 ASP B CA 1
ATOM 5735 C C . ASP B 1 292 ? 6.109 37.531 1.317 1 92.31 292 ASP B C 1
ATOM 5737 O O . ASP B 1 292 ? 5.332 37.188 2.211 1 92.31 292 ASP B O 1
ATOM 5741 N N . PRO B 1 293 ? 6.141 38.75 0.774 1 92.81 293 PRO B N 1
ATOM 5742 C CA . PRO B 1 293 ? 5.164 39.719 1.327 1 92.81 293 PRO B CA 1
ATOM 5743 C C . PRO B 1 293 ? 3.721 39.281 1.05 1 92.81 293 PRO B C 1
ATOM 5745 O O . PRO B 1 293 ? 2.836 39.531 1.874 1 92.81 293 PRO B O 1
ATOM 5748 N N . MET B 1 294 ? 3.459 38.75 -0.046 1 95.25 294 MET B N 1
ATOM 5749 C CA . MET B 1 294 ? 2.119 38.25 -0.377 1 95.25 294 MET B CA 1
ATOM 5750 C C . MET B 1 294 ? 1.687 37.156 0.574 1 95.25 294 MET B C 1
ATOM 5752 O O . MET B 1 294 ? 0.511 37.062 0.932 1 95.25 294 MET B O 1
ATOM 5756 N N . ALA B 1 295 ? 2.625 36.344 0.984 1 95.25 295 ALA B N 1
ATOM 5757 C CA . ALA B 1 295 ? 2.324 35.25 1.905 1 95.25 295 ALA B CA 1
ATOM 5758 C C . ALA B 1 295 ? 1.879 35.781 3.264 1 95.25 295 ALA B C 1
ATOM 5760 O O . ALA B 1 295 ? 1.055 35.188 3.941 1 95.25 295 ALA B O 1
ATOM 5761 N N . VAL B 1 296 ? 2.414 36.906 3.654 1 95.31 296 VAL B N 1
ATOM 5762 C CA . VAL B 1 296 ? 2.031 37.5 4.926 1 95.31 296 VAL B CA 1
ATOM 5763 C C . VAL B 1 296 ? 0.568 37.938 4.875 1 95.31 296 VAL B C 1
ATOM 5765 O O . VAL B 1 296 ? -0.216 37.625 5.77 1 95.31 296 VAL B O 1
ATOM 5768 N N . ILE B 1 297 ? 0.211 38.562 3.752 1 96.62 297 ILE B N 1
ATOM 5769 C CA . ILE B 1 297 ? -1.146 39.062 3.594 1 96.62 297 ILE B CA 1
ATOM 5770 C C . ILE B 1 297 ? -2.119 37.906 3.42 1 96.62 297 ILE B C 1
ATOM 5772 O O . ILE B 1 297 ? -3.162 37.844 4.078 1 96.62 297 ILE B O 1
ATOM 5776 N N . LEU B 1 298 ? -1.739 37 2.639 1 97.19 298 LEU B N 1
ATOM 5777 C CA . LEU B 1 298 ? -2.631 35.875 2.338 1 97.19 298 LEU B CA 1
ATOM 5778 C C . LEU B 1 298 ? -2.719 34.906 3.518 1 97.19 298 LEU B C 1
ATOM 5780 O O . LEU B 1 298 ? -3.791 34.375 3.811 1 97.19 298 LEU B O 1
ATOM 5784 N N . GLY B 1 299 ? -1.558 34.625 4.156 1 97.06 299 GLY B N 1
ATOM 5785 C CA . GLY B 1 299 ? -1.561 33.719 5.293 1 97.06 299 GLY B CA 1
ATOM 5786 C C . GLY B 1 299 ? -2.439 34.188 6.434 1 97.06 299 GLY B C 1
ATOM 5787 O O . GLY B 1 299 ? -3.416 33.5 6.789 1 97.06 299 GLY B O 1
ATOM 5788 N N . PHE B 1 300 ? -2.197 35.344 6.957 1 96.94 300 PHE B N 1
ATOM 5789 C CA . PHE B 1 300 ? -2.955 35.875 8.086 1 96.94 300 PHE B CA 1
ATOM 5790 C C . PHE B 1 300 ? -4.34 36.312 7.637 1 96.94 300 PHE B C 1
ATOM 5792 O O . PHE B 1 300 ? -5.309 36.219 8.391 1 96.94 300 PHE B O 1
ATOM 5799 N N . GLY B 1 301 ? -4.434 36.812 6.406 1 97.25 301 GLY B N 1
ATOM 5800 C CA . GLY B 1 301 ? -5.734 37.219 5.883 1 97.25 301 GLY B CA 1
ATOM 5801 C C . GLY B 1 301 ? -6.695 36.031 5.746 1 97.25 301 GLY B C 1
ATOM 5802 O O . GLY B 1 301 ? -7.852 36.125 6.16 1 97.25 301 GLY B O 1
ATOM 5803 N N . CYS B 1 302 ? -6.215 34.906 5.18 1 97.19 302 CYS B N 1
ATOM 5804 C CA . CYS B 1 302 ? -7.047 33.719 5.012 1 97.19 302 CYS B CA 1
ATOM 5805 C C . CYS B 1 302 ? -7.41 33.125 6.363 1 97.19 302 CYS B C 1
ATOM 5807 O O . CYS B 1 302 ? -8.523 32.625 6.551 1 97.19 302 CYS B O 1
ATOM 5809 N N . TRP B 1 303 ? -6.488 33.125 7.297 1 97.38 303 TRP B N 1
ATOM 5810 C CA . TRP B 1 303 ? -6.766 32.594 8.633 1 97.38 303 TRP B CA 1
ATOM 5811 C C . TRP B 1 303 ? -7.848 33.406 9.32 1 97.38 303 TRP B C 1
ATOM 5813 O O . TRP B 1 303 ? -8.797 32.875 9.883 1 97.38 303 TRP B O 1
ATOM 5823 N N . LEU B 1 304 ? -7.734 34.75 9.25 1 96.62 304 LEU B N 1
ATOM 5824 C CA . LEU B 1 304 ? -8.742 35.625 9.812 1 96.62 304 LEU B CA 1
ATOM 5825 C C . LEU B 1 304 ? -10.086 35.438 9.117 1 96.62 304 LEU B C 1
ATOM 5827 O O . LEU B 1 304 ? -11.141 35.5 9.766 1 96.62 304 LEU B O 1
ATOM 5831 N N . GLY B 1 305 ? -10.016 35.312 7.812 1 94.88 305 GLY B N 1
ATOM 5832 C CA . GLY B 1 305 ? -11.242 35 7.086 1 94.88 305 GLY B CA 1
ATOM 5833 C C . GLY B 1 305 ? -11.938 33.75 7.578 1 94.88 305 GLY B C 1
ATOM 5834 O O . GLY B 1 305 ? -13.156 33.719 7.711 1 94.88 305 GLY B O 1
ATOM 5835 N N . ALA B 1 306 ? -11.148 32.688 7.836 1 94.31 306 ALA B N 1
ATOM 5836 C CA . ALA B 1 306 ? -11.711 31.453 8.367 1 94.31 306 ALA B CA 1
ATOM 5837 C C . ALA B 1 306 ? -12.352 31.688 9.734 1 94.31 306 ALA B C 1
ATOM 5839 O O . ALA B 1 306 ? -13.438 31.172 10.016 1 94.31 306 ALA B O 1
ATOM 5840 N N . VAL B 1 307 ? -11.75 32.469 10.602 1 94.31 307 VAL B N 1
ATOM 5841 C CA . VAL B 1 307 ? -12.273 32.781 11.93 1 94.31 307 VAL B CA 1
ATOM 5842 C C . VAL B 1 307 ? -13.594 33.531 11.805 1 94.31 307 VAL B C 1
ATOM 5844 O O . VAL B 1 307 ? -14.562 33.219 12.492 1 94.31 307 VAL B O 1
ATOM 5847 N N . PHE B 1 308 ? -13.656 34.469 10.852 1 93.25 308 PHE B N 1
ATOM 5848 C CA . PHE B 1 308 ? -14.867 35.25 10.656 1 93.25 308 PHE B CA 1
ATOM 5849 C C . PHE B 1 308 ? -16 34.375 10.117 1 93.25 308 PHE B C 1
ATOM 5851 O O . PHE B 1 308 ? -17.156 34.531 10.531 1 93.25 308 PHE B O 1
ATOM 5858 N N . LEU B 1 309 ? -15.625 33.5 9.25 1 90.19 309 LEU B N 1
ATOM 5859 C CA . LEU B 1 309 ? -16.641 32.594 8.695 1 90.19 309 LEU B CA 1
ATOM 5860 C C . LEU B 1 309 ? -17.172 31.656 9.758 1 90.19 309 LEU B C 1
ATOM 5862 O O . LEU B 1 309 ? -18.328 31.25 9.711 1 90.19 309 LEU B O 1
ATOM 5866 N N . ALA B 1 310 ? -16.328 31.281 10.711 1 88.88 310 ALA B N 1
ATOM 5867 C CA . ALA B 1 310 ? -16.734 30.391 11.797 1 88.88 310 ALA B CA 1
ATOM 5868 C C . ALA B 1 310 ? -17.688 31.094 12.758 1 88.88 310 ALA B C 1
ATOM 5870 O O . ALA B 1 310 ? -18.625 30.5 13.273 1 88.88 310 ALA B O 1
ATOM 5871 N N . ILE B 1 311 ? -17.484 32.375 12.992 1 87.56 311 ILE B N 1
ATOM 5872 C CA . ILE B 1 311 ? -18.281 33.156 13.93 1 87.56 311 ILE B CA 1
ATOM 5873 C C . ILE B 1 311 ? -19.594 33.562 13.273 1 87.56 311 ILE B C 1
ATOM 5875 O O . ILE B 1 311 ? -20.656 33.469 13.883 1 87.56 311 ILE B O 1
ATOM 5879 N N . TRP B 1 312 ? -19.547 33.969 11.984 1 85.38 312 TRP B N 1
ATOM 5880 C CA . TRP B 1 312 ? -20.719 34.438 11.258 1 85.38 312 TRP B CA 1
ATOM 5881 C C . TRP B 1 312 ? -20.969 33.562 10.023 1 85.38 312 TRP B C 1
ATOM 5883 O O . TRP B 1 312 ? -20.609 33.938 8.906 1 85.38 312 TRP B O 1
ATOM 5893 N N . PRO B 1 313 ? -21.5 32.312 10.258 1 73.81 313 PRO B N 1
ATOM 5894 C CA . PRO B 1 313 ? -21.719 31.453 9.094 1 73.81 313 PRO B CA 1
ATOM 5895 C C . PRO B 1 313 ? -22.781 32 8.148 1 73.81 313 PRO B C 1
ATOM 5897 O O . PRO B 1 313 ? -23.766 32.594 8.602 1 73.81 313 PRO B O 1
ATOM 5900 N N . PRO B 1 314 ? -22.281 31.906 6.781 1 65.62 314 PRO B N 1
ATOM 5901 C CA . PRO B 1 314 ? -23.344 32.281 5.844 1 65.62 314 PRO B CA 1
ATOM 5902 C C . PRO B 1 314 ? -24.438 31.234 5.754 1 65.62 314 PRO B C 1
ATOM 5904 O O . PRO B 1 314 ? -24.172 30.078 5.391 1 65.62 314 PRO B O 1
ATOM 5907 N N . GLY B 1 315 ? -25.453 31.5 6.211 1 65 315 GLY B N 1
ATOM 5908 C CA . GLY B 1 315 ? -26.625 30.641 6.117 1 65 315 GLY B CA 1
ATOM 5909 C C . GLY B 1 315 ? -26.609 29.5 7.113 1 65 315 GLY B C 1
ATOM 5910 O O . GLY B 1 315 ? -25.719 29.422 7.961 1 65 315 GLY B O 1
ATOM 5911 N N . ASN B 1 316 ? -27.656 28.672 7.129 1 57.56 316 ASN B N 1
ATOM 5912 C CA . ASN B 1 316 ? -27.938 27.625 8.094 1 57.56 316 ASN B CA 1
ATOM 5913 C C . ASN B 1 316 ? -27.219 26.328 7.738 1 57.56 316 ASN B C 1
ATOM 5915 O O . ASN B 1 316 ? -27.5 25.266 8.305 1 57.56 316 ASN B O 1
ATOM 5919 N N . ASP B 1 317 ? -26.359 26.406 6.672 1 61.5 317 ASP B N 1
ATOM 5920 C CA . ASP B 1 317 ? -25.891 25.078 6.305 1 61.5 317 ASP B CA 1
ATOM 5921 C C . ASP B 1 317 ? -24.703 24.656 7.172 1 61.5 317 ASP B C 1
ATOM 5923 O O . ASP B 1 317 ? -23.562 25.031 6.898 1 61.5 317 ASP B O 1
ATOM 5927 N N . ILE B 1 318 ? -24.953 24.188 8.281 1 61.31 318 ILE B N 1
ATOM 5928 C CA . ILE B 1 318 ? -24.062 23.688 9.336 1 61.31 318 ILE B CA 1
ATOM 5929 C C . ILE B 1 318 ? -23.078 22.672 8.742 1 61.31 318 ILE B C 1
ATOM 5931 O O . ILE B 1 318 ? -21.969 22.516 9.242 1 61.31 318 ILE B O 1
ATOM 5935 N N . HIS B 1 319 ? -23.359 22.266 7.48 1 68.75 319 HIS B N 1
ATOM 5936 C CA . HIS B 1 319 ? -22.562 21.156 6.969 1 68.75 319 HIS B CA 1
ATOM 5937 C C . HIS B 1 319 ? -21.203 21.625 6.5 1 68.75 319 HIS B C 1
ATOM 5939 O O . HIS B 1 319 ? -20.188 20.969 6.758 1 68.75 319 HIS B O 1
ATOM 5945 N N . TRP B 1 320 ? -21.141 22.797 5.918 1 72.75 320 TRP B N 1
ATOM 5946 C CA . TRP B 1 320 ? -19.844 23.234 5.41 1 72.75 320 TRP B CA 1
ATOM 5947 C C . TRP B 1 320 ? -18.984 23.781 6.543 1 72.75 320 TRP B C 1
ATOM 5949 O O . TRP B 1 320 ? -17.75 23.688 6.488 1 72.75 320 TRP B O 1
ATOM 5959 N N . ARG B 1 321 ? -19.672 24.375 7.59 1 73.25 321 ARG B N 1
ATOM 5960 C CA . ARG B 1 321 ? -18.938 24.922 8.727 1 73.25 321 ARG B CA 1
ATOM 5961 C C . ARG B 1 321 ? -18.203 23.812 9.492 1 73.25 321 ARG B C 1
ATOM 5963 O O . ARG B 1 321 ? -17.016 23.953 9.797 1 73.25 321 ARG B O 1
ATOM 5970 N N . PHE B 1 322 ? -18.969 22.797 9.648 1 79 322 PHE B N 1
ATOM 5971 C CA . PHE B 1 322 ? -18.453 21.672 10.414 1 79 322 PHE B CA 1
ATOM 5972 C C . PHE B 1 322 ? -17.406 20.906 9.602 1 79 322 PHE B C 1
ATOM 5974 O O . PHE B 1 322 ? -16.391 20.484 10.148 1 79 322 PHE B O 1
ATOM 5981 N N . ARG B 1 323 ? -17.516 20.906 8.367 1 82.25 323 ARG B N 1
ATOM 5982 C CA . ARG B 1 323 ? -16.688 20.031 7.543 1 82.25 323 ARG B CA 1
ATOM 5983 C C . ARG B 1 323 ? -15.383 20.719 7.141 1 82.25 323 ARG B C 1
ATOM 5985 O O . ARG B 1 323 ? -14.352 20.062 6.961 1 82.25 323 ARG B O 1
ATOM 5992 N N . ALA B 1 324 ? -15.406 22.031 7.012 1 88.38 324 ALA B N 1
ATOM 5993 C CA . ALA B 1 324 ? -14.219 22.656 6.438 1 88.38 324 ALA B CA 1
ATOM 5994 C C . ALA B 1 324 ? -13.789 23.875 7.242 1 88.38 324 ALA B C 1
ATOM 5996 O O . ALA B 1 324 ? -12.609 24.016 7.594 1 88.38 324 ALA B O 1
ATOM 5997 N N . VAL B 1 325 ? -14.695 24.703 7.793 1 91.31 325 VAL B N 1
ATOM 5998 C CA . VAL B 1 325 ? -14.352 26.016 8.328 1 91.31 325 VAL B CA 1
ATOM 5999 C C . VAL B 1 325 ? -13.656 25.859 9.68 1 91.31 325 VAL B C 1
ATOM 6001 O O . VAL B 1 325 ? -12.594 26.438 9.914 1 91.31 325 VAL B O 1
ATOM 6004 N N . PHE B 1 326 ? -14.188 25.094 10.555 1 92.81 326 PHE B N 1
ATOM 6005 C CA . PHE B 1 326 ? -13.602 24.938 11.883 1 92.81 326 PHE B CA 1
ATOM 6006 C C . PHE B 1 326 ? -12.234 24.281 11.797 1 92.81 326 PHE B C 1
ATOM 6008 O O . PHE B 1 326 ? -11.289 24.688 12.477 1 92.81 326 PHE B O 1
ATOM 6015 N N . PRO B 1 327 ? -12.07 23.25 10.938 1 96 327 PRO B N 1
ATOM 6016 C CA . PRO B 1 327 ? -10.727 22.703 10.758 1 96 327 PRO B CA 1
ATOM 6017 C C . PRO B 1 327 ? -9.719 23.766 10.297 1 96 327 PRO B C 1
ATOM 6019 O O . PRO B 1 327 ? -8.57 23.766 10.75 1 96 327 PRO B O 1
ATOM 6022 N N . LEU B 1 328 ? -10.133 24.672 9.477 1 97.31 328 LEU B N 1
ATOM 6023 C CA . LEU B 1 328 ? -9.242 25.703 8.953 1 97.31 328 LEU B CA 1
ATOM 6024 C C . LEU B 1 328 ? -8.836 26.672 10.047 1 97.31 328 LEU B C 1
ATOM 6026 O O . LEU B 1 328 ? -7.727 27.219 10.031 1 97.31 328 LEU B O 1
ATOM 6030 N N . VAL B 1 329 ? -9.688 26.891 11.016 1 97.19 329 VAL B N 1
ATOM 6031 C CA . VAL B 1 329 ? -9.414 27.828 12.102 1 97.19 329 VAL B CA 1
ATOM 6032 C C . VAL B 1 329 ? -8.289 27.281 12.977 1 97.19 329 VAL B C 1
ATOM 6034 O O . VAL B 1 329 ? -7.406 28.031 13.398 1 97.19 329 VAL B O 1
ATOM 6037 N N . PHE B 1 330 ? -8.258 25.984 13.172 1 98.06 330 PHE B N 1
ATOM 6038 C CA . PHE B 1 330 ? -7.324 25.391 14.125 1 98.06 330 PHE B CA 1
ATOM 6039 C C . PHE B 1 330 ? -6.09 24.859 13.422 1 98.06 330 PHE B C 1
ATOM 6041 O O . PHE B 1 330 ? -5.098 24.516 14.062 1 98.06 330 PHE B O 1
ATOM 6048 N N . ALA B 1 331 ? -6.07 24.766 12.094 1 98.56 331 ALA B N 1
ATOM 6049 C CA . ALA B 1 331 ? -5.008 24.156 11.305 1 98.56 331 ALA B CA 1
ATOM 6050 C C . ALA B 1 331 ? -3.672 24.844 11.547 1 98.56 331 ALA B C 1
ATOM 6052 O O . ALA B 1 331 ? -2.67 24.203 11.836 1 98.56 331 ALA B O 1
ATOM 6053 N N . PRO B 1 332 ? -3.619 26.234 11.484 1 98.62 332 PRO B N 1
ATOM 6054 C CA . PRO B 1 332 ? -2.324 26.906 11.641 1 98.62 332 PRO B CA 1
ATOM 6055 C C . PRO B 1 332 ? -1.7 26.656 13.016 1 98.62 332 PRO B C 1
ATOM 6057 O O . PRO B 1 332 ? -0.475 26.578 13.133 1 98.62 332 PRO B O 1
ATOM 6060 N N . LEU B 1 333 ? -2.506 26.484 14.039 1 98.44 333 LEU B N 1
ATOM 6061 C CA . LEU B 1 333 ? -1.994 26.266 15.391 1 98.44 333 LEU B CA 1
ATOM 6062 C C . LEU B 1 333 ? -1.265 24.922 15.477 1 98.44 333 LEU B C 1
ATOM 6064 O O . LEU B 1 333 ? -0.189 24.844 16.078 1 98.44 333 LEU B O 1
ATOM 6068 N N . GLY B 1 334 ? -1.865 23.891 14.883 1 98.75 334 GLY B N 1
ATOM 6069 C CA . GLY B 1 334 ? -1.209 22.594 14.852 1 98.75 334 GLY B CA 1
ATOM 6070 C C . GLY B 1 334 ? 0.089 22.609 14.062 1 98.75 334 GLY B C 1
ATOM 6071 O O . GLY B 1 334 ? 1.097 22.062 14.516 1 98.75 334 GLY B O 1
ATOM 6072 N N . CYS B 1 335 ? 0.062 23.219 12.969 1 98.62 335 CYS B N 1
ATOM 6073 C CA . CYS B 1 335 ? 1.222 23.281 12.086 1 98.62 335 CYS B CA 1
ATOM 6074 C C . CYS B 1 335 ? 2.379 24.016 12.758 1 98.62 335 CYS B C 1
ATOM 6076 O O . CYS B 1 335 ? 3.52 23.547 12.711 1 98.62 335 CYS B O 1
ATOM 6078 N N . LEU B 1 336 ? 2.105 25.188 13.375 1 98.31 336 LEU B N 1
ATOM 6079 C CA . LEU B 1 336 ? 3.137 26 14.023 1 98.31 336 LEU B CA 1
ATOM 6080 C C . LEU B 1 336 ? 3.76 25.234 15.195 1 98.31 336 LEU B C 1
ATOM 6082 O O . LEU B 1 336 ? 4.98 25.25 15.367 1 98.31 336 LEU B O 1
ATOM 6086 N N . LEU B 1 337 ? 2.936 24.562 15.961 1 98.38 337 LEU B N 1
ATOM 6087 C CA . LEU B 1 337 ? 3.461 23.766 17.078 1 98.38 337 LEU B CA 1
ATOM 6088 C C . LEU B 1 337 ? 4.359 22.656 16.562 1 98.38 337 LEU B C 1
ATOM 6090 O O . LEU B 1 337 ? 5.406 22.375 17.141 1 98.38 337 LEU B O 1
ATOM 6094 N N . ARG B 1 338 ? 3.916 22 15.5 1 98.25 338 ARG B N 1
ATOM 6095 C CA . ARG B 1 338 ? 4.723 20.938 14.906 1 98.25 338 ARG B CA 1
ATOM 6096 C C . ARG B 1 338 ? 6.066 21.484 14.43 1 98.25 338 ARG B C 1
ATOM 6098 O O . ARG B 1 338 ? 7.109 20.859 14.664 1 98.25 338 ARG B O 1
ATOM 6105 N N . PHE B 1 339 ? 6.062 22.609 13.766 1 97.75 339 PHE B N 1
ATOM 6106 C CA . PHE B 1 339 ? 7.281 23.203 13.234 1 97.75 339 PHE B CA 1
ATOM 6107 C C . PHE B 1 339 ? 8.273 23.5 14.352 1 97.75 339 PHE B C 1
ATOM 6109 O O . PHE B 1 339 ? 9.445 23.109 14.266 1 97.75 339 PHE B O 1
ATOM 6116 N N . TYR B 1 340 ? 7.793 24.109 15.367 1 96.75 340 TYR B N 1
ATOM 6117 C CA . TYR B 1 340 ? 8.695 24.531 16.438 1 96.75 340 TYR B CA 1
ATOM 6118 C C . TYR B 1 340 ? 9.141 23.328 17.266 1 96.75 340 TYR B C 1
ATOM 6120 O O . TYR B 1 340 ? 10.273 23.281 17.75 1 96.75 340 TYR B O 1
ATOM 6128 N N . ALA B 1 341 ? 8.266 22.359 17.469 1 96.31 341 ALA B N 1
ATOM 6129 C CA . ALA B 1 341 ? 8.664 21.125 18.172 1 96.31 341 ALA B CA 1
ATOM 6130 C C . ALA B 1 341 ? 9.75 20.391 17.391 1 96.31 341 ALA B C 1
ATOM 6132 O O . ALA B 1 341 ? 10.727 19.922 17.984 1 96.31 341 ALA B O 1
ATOM 6133 N N . SER B 1 342 ? 9.57 20.281 16.109 1 94.12 342 SER B N 1
ATOM 6134 C CA . SER B 1 342 ? 10.555 19.609 15.273 1 94.12 342 SER B CA 1
ATOM 6135 C C . SER B 1 342 ? 11.875 20.359 15.25 1 94.12 342 SER B C 1
ATOM 6137 O O . SER B 1 342 ? 12.945 19.75 15.32 1 94.12 342 SER B O 1
ATOM 6139 N N . LYS B 1 343 ? 11.797 21.703 15.148 1 91.19 343 LYS B N 1
ATOM 6140 C CA . LYS B 1 343 ? 12.977 22.547 15.094 1 91.19 343 LYS B CA 1
ATOM 6141 C C . LYS B 1 343 ? 13.82 22.422 16.359 1 91.19 343 LYS B C 1
ATOM 6143 O O . LYS B 1 343 ? 15.047 22.359 16.297 1 91.19 343 LYS B O 1
ATOM 6148 N N . HIS B 1 344 ? 13.211 22.219 17.484 1 92.38 344 HIS B N 1
ATOM 6149 C CA . HIS B 1 344 ? 13.938 22.281 18.75 1 92.38 344 HIS B CA 1
ATOM 6150 C C . HIS B 1 344 ? 14.25 20.891 19.281 1 92.38 344 HIS B C 1
ATOM 6152 O O . HIS B 1 344 ? 15.203 20.719 20.047 1 92.38 344 HIS B O 1
ATOM 6158 N N . MET B 1 345 ? 13.523 19.859 18.828 1 93.69 345 MET B N 1
ATOM 6159 C CA . MET B 1 345 ? 13.648 18.594 19.531 1 93.69 345 MET B CA 1
ATOM 6160 C C . MET B 1 345 ? 14.188 17.5 18.609 1 93.69 345 MET B C 1
ATOM 6162 O O . MET B 1 345 ? 14.672 16.484 19.078 1 93.69 345 MET B O 1
ATOM 6166 N N . ASN B 1 346 ? 14.086 17.609 17.375 1 88.44 346 ASN B N 1
ATOM 6167 C CA . ASN B 1 346 ? 14.492 16.531 16.484 1 88.44 346 ASN B CA 1
ATOM 6168 C C . ASN B 1 346 ? 16 16.312 16.5 1 88.44 346 ASN B C 1
ATOM 6170 O O . ASN B 1 346 ? 16.484 15.195 16.344 1 88.44 346 ASN B O 1
ATOM 6174 N N . ALA B 1 347 ? 16.766 17.375 16.781 1 85.94 347 ALA B N 1
ATOM 6175 C CA . ALA B 1 347 ? 18.234 17.297 16.75 1 85.94 347 ALA B CA 1
ATOM 6176 C C . ALA B 1 347 ? 18.766 16.703 18.047 1 85.94 347 ALA B C 1
ATOM 6178 O O . ALA B 1 347 ? 19.938 16.328 18.125 1 85.94 347 ALA B O 1
ATOM 6179 N N . ILE B 1 348 ? 17.969 16.562 19.062 1 89.75 348 ILE B N 1
ATOM 6180 C CA . ILE B 1 348 ? 18.391 16.047 20.359 1 89.75 348 ILE B CA 1
ATOM 6181 C C . ILE B 1 348 ? 18.875 14.602 20.219 1 89.75 348 ILE B C 1
ATOM 6183 O O . ILE B 1 348 ? 19.891 14.219 20.812 1 89.75 348 ILE B O 1
ATOM 6187 N N . ALA B 1 349 ? 18.125 13.805 19.469 1 91.19 349 ALA B N 1
ATOM 6188 C CA . ALA B 1 349 ? 18.484 12.414 19.172 1 91.19 349 ALA B CA 1
ATOM 6189 C C . ALA B 1 349 ? 18.375 12.109 17.688 1 91.19 349 ALA B C 1
ATOM 6191 O O . ALA B 1 349 ? 17.281 11.773 17.203 1 91.19 349 ALA B O 1
ATOM 6192 N N . PRO B 1 350 ? 19.422 12.117 17.031 1 87.5 350 PRO B N 1
ATOM 6193 C CA . PRO B 1 350 ? 19.406 11.961 15.578 1 87.5 350 PRO B CA 1
ATOM 6194 C C . PRO B 1 350 ? 18.828 10.609 15.133 1 87.5 350 PRO B C 1
ATOM 6196 O O . PRO B 1 350 ? 18.312 10.492 14.016 1 87.5 350 PRO B O 1
ATOM 6199 N N . SER B 1 351 ? 18.953 9.641 15.953 1 92.56 351 SER B N 1
ATOM 6200 C CA . SER B 1 351 ? 18.469 8.312 15.602 1 92.56 351 SER B CA 1
ATOM 6201 C C . SER B 1 351 ? 17 8.148 15.953 1 92.56 351 SER B C 1
ATOM 6203 O O . SER B 1 351 ? 16.391 7.113 15.648 1 92.56 351 SER B O 1
ATOM 6205 N N . PHE B 1 352 ? 16.484 9.109 16.594 1 96.19 352 PHE B N 1
ATOM 6206 C CA . PHE B 1 352 ? 15.094 9.094 17.031 1 96.19 352 PHE B CA 1
ATOM 6207 C C . PHE B 1 352 ? 14.508 10.5 17.031 1 96.19 352 PHE B C 1
ATOM 6209 O O . PHE B 1 352 ? 14.523 11.18 18.047 1 96.19 352 PHE B O 1
ATOM 6216 N N . PRO B 1 353 ? 13.961 10.914 15.93 1 96.19 353 PRO B N 1
ATOM 6217 C CA . PRO B 1 353 ? 13.398 12.273 15.859 1 96.19 353 PRO B CA 1
ATOM 6218 C C . PRO B 1 353 ? 12.336 12.523 16.922 1 96.19 353 PRO B C 1
ATOM 6220 O O . PRO B 1 353 ? 11.148 12.281 16.672 1 96.19 353 PRO B O 1
ATOM 6223 N N . LEU B 1 354 ? 12.758 13.078 17.953 1 96.62 354 LEU B N 1
ATOM 6224 C CA . LEU B 1 354 ? 11.938 13.227 19.141 1 96.62 354 LEU B CA 1
ATOM 6225 C C . LEU B 1 354 ? 10.812 14.234 18.906 1 96.62 354 LEU B C 1
ATOM 6227 O O . LEU B 1 354 ? 9.727 14.094 19.469 1 96.62 354 LEU B O 1
ATOM 6231 N N . GLY B 1 355 ? 11.094 15.266 18.156 1 97.19 355 GLY B N 1
ATOM 6232 C CA . GLY B 1 355 ? 10.086 16.281 17.891 1 97.19 355 GLY B CA 1
ATOM 6233 C C . GLY B 1 355 ? 8.859 15.719 17.188 1 97.19 355 GLY B C 1
ATOM 6234 O O . GLY B 1 355 ? 7.734 15.906 17.641 1 97.19 355 GLY B O 1
ATOM 6235 N N . THR B 1 356 ? 9.125 15.039 16.062 1 97.5 356 THR B N 1
ATOM 6236 C CA . THR B 1 356 ? 8.039 14.438 15.297 1 97.5 356 THR B CA 1
ATOM 6237 C C . THR B 1 356 ? 7.301 13.398 16.141 1 97.5 356 THR B C 1
ATOM 6239 O O . THR B 1 356 ? 6.07 13.32 16.109 1 97.5 356 THR B O 1
ATOM 6242 N N . PHE B 1 357 ? 8.039 12.617 16.875 1 98.31 357 PHE B N 1
ATOM 6243 C CA . PHE B 1 357 ? 7.445 11.609 17.75 1 98.31 357 PHE B CA 1
ATOM 6244 C C . PHE B 1 357 ? 6.516 12.258 18.766 1 98.31 357 PHE B C 1
ATOM 6246 O O . PHE B 1 357 ? 5.375 11.82 18.953 1 98.31 357 PHE B O 1
ATOM 6253 N N . ALA B 1 358 ? 6.973 13.312 19.359 1 98 358 ALA B N 1
ATOM 6254 C CA . ALA B 1 358 ? 6.219 13.984 20.422 1 98 358 ALA B CA 1
ATOM 6255 C C . ALA B 1 358 ? 4.918 14.57 19.875 1 98 358 ALA B C 1
ATOM 6257 O O . ALA B 1 358 ? 3.857 14.406 20.484 1 98 358 ALA B O 1
ATOM 6258 N N . VAL B 1 359 ? 4.98 15.242 18.766 1 98.56 359 VAL B N 1
ATOM 6259 C CA . VAL B 1 359 ? 3.789 15.891 18.234 1 98.56 359 VAL B CA 1
ATOM 6260 C C . VAL B 1 359 ? 2.811 14.828 17.734 1 98.56 359 VAL B C 1
ATOM 6262 O O . VAL B 1 359 ? 1.594 15 17.844 1 98.56 359 VAL B O 1
ATOM 6265 N N . ASN B 1 360 ? 3.271 13.742 17.141 1 98.75 360 ASN B N 1
ATOM 6266 C CA . ASN B 1 360 ? 2.402 12.656 16.688 1 98.75 360 ASN B CA 1
ATOM 6267 C C . ASN B 1 360 ? 1.697 11.977 17.859 1 98.75 360 ASN B C 1
ATOM 6269 O O . ASN B 1 360 ? 0.517 11.633 17.766 1 98.75 360 ASN B O 1
ATOM 6273 N N . MET B 1 361 ? 2.416 11.805 18.984 1 98.69 361 MET B N 1
ATOM 6274 C CA . MET B 1 361 ? 1.804 11.195 20.172 1 98.69 361 MET B CA 1
ATOM 6275 C C . MET B 1 361 ? 0.793 12.141 20.812 1 98.69 361 MET B C 1
ATOM 6277 O O . MET B 1 361 ? -0.335 11.742 21.109 1 98.69 361 MET B O 1
ATOM 6281 N N . PHE B 1 362 ? 1.23 13.344 20.953 1 98.69 362 PHE B N 1
ATOM 6282 C CA . PHE B 1 362 ? 0.376 14.344 21.594 1 98.69 362 PHE B CA 1
ATOM 6283 C C . PHE B 1 362 ? -0.884 14.578 20.766 1 98.69 362 PHE B C 1
ATOM 6285 O O . PHE B 1 362 ? -1.992 14.586 21.312 1 98.69 362 PHE B O 1
ATOM 6292 N N . GLY B 1 363 ? -0.707 14.766 19.453 1 98.75 363 GLY B N 1
ATOM 6293 C CA . GLY B 1 363 ? -1.852 14.953 18.578 1 98.75 363 GLY B CA 1
ATOM 6294 C C . GLY B 1 363 ? -2.799 13.773 18.562 1 98.75 363 GLY B C 1
ATOM 6295 O O . GLY B 1 363 ? -4.02 13.945 18.5 1 98.75 363 GLY B O 1
ATOM 6296 N N . THR B 1 364 ? -2.273 12.602 18.625 1 98.75 364 THR B N 1
ATOM 6297 C CA . THR B 1 364 ? -3.094 11.391 18.656 1 98.75 364 THR B CA 1
ATOM 6298 C C . THR B 1 364 ? -3.906 11.32 19.953 1 98.75 364 THR B C 1
ATOM 6300 O O . THR B 1 364 ? -5.09 10.977 19.922 1 98.75 364 THR B O 1
ATOM 6303 N N . ALA B 1 365 ? -3.297 11.664 21.062 1 98.62 365 ALA B N 1
ATOM 6304 C CA . ALA B 1 365 ? -4 11.672 22.344 1 98.62 365 ALA B CA 1
ATOM 6305 C C . ALA B 1 365 ? -5.141 12.68 22.344 1 98.62 365 ALA B C 1
ATOM 6307 O O . ALA B 1 365 ? -6.254 12.375 22.766 1 98.62 365 ALA B O 1
ATOM 6308 N N . VAL B 1 366 ? -4.863 13.852 21.844 1 98.62 366 VAL B N 1
ATOM 6309 C CA . VAL B 1 366 ? -5.867 14.906 21.797 1 98.62 366 VAL B CA 1
ATOM 6310 C C . VAL B 1 366 ? -7.008 14.5 20.859 1 98.62 366 VAL B C 1
ATOM 6312 O O . VAL B 1 366 ? -8.18 14.734 21.172 1 98.62 366 VAL B O 1
ATOM 6315 N N . LEU B 1 367 ? -6.664 13.898 19.75 1 98.31 367 LEU B N 1
ATOM 6316 C CA . LEU B 1 367 ? -7.688 13.43 18.828 1 98.31 367 LEU B CA 1
ATOM 6317 C C . LEU B 1 367 ? -8.594 12.398 19.484 1 98.31 367 LEU B C 1
ATOM 6319 O O . LEU B 1 367 ? -9.812 12.453 19.344 1 98.31 367 LEU B O 1
ATOM 6323 N N . GLY B 1 368 ? -8.008 11.438 20.188 1 97.56 368 GLY B N 1
ATOM 6324 C CA . GLY B 1 368 ? -8.805 10.445 20.891 1 97.56 368 GLY B CA 1
ATOM 6325 C C . GLY B 1 368 ? -9.758 11.055 21.906 1 97.56 368 GLY B C 1
ATOM 6326 O O . GLY B 1 368 ? -10.922 10.641 21.984 1 97.56 368 GLY B O 1
ATOM 6327 N N . MET B 1 369 ? -9.305 12.039 22.656 1 96.31 369 MET B N 1
ATOM 6328 C CA . MET B 1 369 ? -10.148 12.711 23.641 1 96.31 369 MET B CA 1
ATOM 6329 C C . MET B 1 369 ? -11.281 13.469 22.969 1 96.31 369 MET B C 1
ATOM 6331 O O . MET B 1 369 ? -12.43 13.414 23.422 1 96.31 369 MET B O 1
ATOM 6335 N N . ALA B 1 370 ? -10.914 14.148 21.906 1 95 370 ALA B N 1
ATOM 6336 C CA . ALA B 1 370 ? -11.93 14.898 21.172 1 95 370 ALA B CA 1
ATOM 6337 C C . ALA B 1 370 ? -12.961 13.961 20.547 1 95 370 ALA B C 1
ATOM 6339 O O . ALA B 1 370 ? -14.148 14.273 20.5 1 95 370 ALA B O 1
ATOM 6340 N N . PHE B 1 371 ? -12.523 12.852 20.047 1 93.94 371 PHE B N 1
ATOM 6341 C CA . PHE B 1 371 ? -13.422 11.852 19.469 1 93.94 371 PHE B CA 1
ATOM 6342 C C . PHE B 1 371 ? -14.406 11.352 20.516 1 93.94 371 PHE B C 1
ATOM 6344 O O . PHE B 1 371 ? -15.609 11.273 20.25 1 93.94 371 PHE B O 1
ATOM 6351 N N . ASP B 1 372 ? -13.891 11.008 21.688 1 92.44 372 ASP B N 1
ATOM 6352 C CA . ASP B 1 372 ? -14.734 10.531 22.781 1 92.44 372 ASP B CA 1
ATOM 6353 C C . ASP B 1 372 ? -15.789 11.578 23.156 1 92.44 372 ASP B C 1
ATOM 6355 O O . ASP B 1 372 ? -16.969 11.242 23.328 1 92.44 372 ASP B O 1
ATOM 6359 N N . LEU B 1 373 ? -15.359 12.812 23.219 1 91 373 LEU B N 1
ATOM 6360 C CA . LEU B 1 373 ? -16.281 13.891 23.594 1 91 373 LEU B CA 1
ATOM 6361 C C . LEU B 1 373 ? -17.344 14.094 22.516 1 91 373 LEU B C 1
ATOM 6363 O O . LEU B 1 373 ? -18.5 14.375 22.828 1 91 373 LEU B O 1
ATOM 6367 N N . GLN B 1 374 ? -16.984 13.938 21.266 1 89.5 374 GLN B N 1
ATOM 6368 C CA . GLN B 1 374 ? -17.906 14.148 20.156 1 89.5 374 GLN B CA 1
ATOM 6369 C C . GLN B 1 374 ? -18.938 13.023 20.062 1 89.5 374 GLN B C 1
ATOM 6371 O O . GLN B 1 374 ? -20.062 13.25 19.641 1 89.5 374 GLN B O 1
ATOM 6376 N N . HIS B 1 375 ? -18.547 11.859 20.5 1 87.81 375 HIS B N 1
ATOM 6377 C CA . HIS B 1 375 ? -19.422 10.695 20.344 1 87.81 375 HIS B CA 1
ATOM 6378 C C . HIS B 1 375 ? -20.031 10.289 21.672 1 87.81 375 HIS B C 1
ATOM 6380 O O . HIS B 1 375 ? -20.484 9.156 21.828 1 87.81 375 HIS B O 1
ATOM 6386 N N . SER B 1 376 ? -20.062 11.133 22.641 1 84.62 376 SER B N 1
ATOM 6387 C CA . SER B 1 376 ? -20.672 10.883 23.953 1 84.62 376 SER B CA 1
ATOM 6388 C C . SER B 1 376 ? -22.062 11.5 24.031 1 84.62 376 SER B C 1
ATOM 6390 O O . SER B 1 376 ? -22.328 12.547 23.422 1 84.62 376 SER B O 1
ATOM 6392 N N . GLN B 1 377 ? -23.078 10.844 24.641 1 71.81 377 GLN B N 1
ATOM 6393 C CA . GLN B 1 377 ? -24.438 11.328 24.844 1 71.81 377 GLN B CA 1
ATOM 6394 C C . GLN B 1 377 ? -24.484 12.414 25.906 1 71.81 377 GLN B C 1
ATOM 6396 O O . GLN B 1 377 ? -25.344 13.289 25.891 1 71.81 377 GLN B O 1
ATOM 6401 N N . THR B 1 378 ? -23.938 12.227 26.953 1 63.69 378 THR B N 1
ATOM 6402 C CA . THR B 1 378 ? -24.156 13 28.156 1 63.69 378 THR B CA 1
ATOM 6403 C C . THR B 1 378 ? -23.406 14.328 28.109 1 63.69 378 THR B C 1
ATOM 6405 O O . THR B 1 378 ? -23.891 15.344 28.625 1 63.69 378 THR B O 1
ATOM 6408 N N . ILE B 1 379 ? -22.281 14.25 27.953 1 58.91 379 ILE B N 1
ATOM 6409 C CA . ILE B 1 379 ? -21.469 15.391 28.375 1 58.91 379 ILE B CA 1
ATOM 6410 C C . ILE B 1 379 ? -21.531 16.5 27.328 1 58.91 379 ILE B C 1
ATOM 6412 O O . ILE B 1 379 ? -21.969 17.609 27.625 1 58.91 379 ILE B O 1
ATOM 6416 N N . ALA B 1 380 ? -20.484 16.922 26.641 1 56.75 380 ALA B N 1
ATOM 6417 C CA . ALA B 1 380 ? -19.984 18.188 26.094 1 56.75 380 ALA B CA 1
ATOM 6418 C C . ALA B 1 380 ? -20.609 18.484 24.734 1 56.75 380 ALA B C 1
ATOM 6420 O O . ALA B 1 380 ? -20.891 19.641 24.422 1 56.75 380 ALA B O 1
ATOM 6421 N N . ALA B 1 381 ? -20.766 17.469 23.797 1 61.38 381 ALA B N 1
ATOM 6422 C CA . ALA B 1 381 ? -20.969 17.859 22.406 1 61.38 381 ALA B CA 1
ATOM 6423 C C . ALA B 1 381 ? -22.422 17.688 21.984 1 61.38 381 ALA B C 1
ATOM 6425 O O . ALA B 1 381 ? -22.703 17.25 20.859 1 61.38 381 ALA B O 1
ATOM 6426 N N . SER B 1 382 ? -23.312 17.984 23.016 1 65.5 382 SER B N 1
ATOM 6427 C CA . SER B 1 382 ? -24.734 17.859 22.672 1 65.5 382 SER B CA 1
ATOM 6428 C C . SER B 1 382 ? -25.172 19 21.75 1 65.5 382 SER B C 1
ATOM 6430 O O . SER B 1 382 ? -26.141 18.844 21 1 65.5 382 SER B O 1
ATOM 6432 N N . GLY B 1 383 ? -24.359 20 21.781 1 76.56 383 GLY B N 1
ATOM 6433 C CA . GLY B 1 383 ? -24.734 21.062 20.859 1 76.56 383 GLY B CA 1
ATOM 6434 C C . GLY B 1 383 ? -24 21 19.531 1 76.56 383 GLY B C 1
ATOM 6435 O O . GLY B 1 383 ? -22.891 20.484 19.469 1 76.56 383 GLY B O 1
ATOM 6436 N N . SER B 1 384 ? -24.609 21.469 18.531 1 79.12 384 SER B N 1
ATOM 6437 C CA . SER B 1 384 ? -24.078 21.453 17.172 1 79.12 384 SER B CA 1
ATOM 6438 C C . SER B 1 384 ? -22.766 22.234 17.094 1 79.12 384 SER B C 1
ATOM 6440 O O . SER B 1 384 ? -21.828 21.812 16.406 1 79.12 384 SER B O 1
ATOM 6442 N N . ASN B 1 385 ? -22.672 23.312 17.875 1 82.88 385 ASN B N 1
ATOM 6443 C CA . ASN B 1 385 ? -21.469 24.141 17.844 1 82.88 385 ASN B CA 1
ATOM 6444 C C . ASN B 1 385 ? -20.297 23.438 18.531 1 82.88 385 ASN B C 1
ATOM 6446 O O . ASN B 1 385 ? -19.172 23.453 18.016 1 82.88 385 ASN B O 1
ATOM 6450 N N . ALA B 1 386 ? -20.578 22.875 19.672 1 86.5 386 ALA B N 1
ATOM 6451 C CA . ALA B 1 386 ? -19.531 22.141 20.375 1 86.5 386 ALA B CA 1
ATOM 6452 C C . ALA B 1 386 ? -19.031 20.969 19.547 1 86.5 386 ALA B C 1
ATOM 6454 O O . ALA B 1 386 ? -17.812 20.719 19.5 1 86.5 386 ALA B O 1
ATOM 6455 N N . CYS B 1 387 ? -19.938 20.312 18.922 1 87.5 387 CYS B N 1
ATOM 6456 C CA . CYS B 1 387 ? -19.594 19.219 18.031 1 87.5 387 CYS B CA 1
ATOM 6457 C C . CYS B 1 387 ? -18.703 19.688 16.891 1 87.5 387 CYS B C 1
ATOM 6459 O O . CYS B 1 387 ? -17.734 19.016 16.531 1 87.5 387 CYS B O 1
ATOM 6461 N N . ALA B 1 388 ? -18.984 20.844 16.359 1 87.38 388 ALA B N 1
ATOM 6462 C CA . ALA B 1 388 ? -18.219 21.406 15.242 1 87.38 388 ALA B CA 1
ATOM 6463 C C . ALA B 1 388 ? -16.812 21.797 15.68 1 87.38 388 ALA B C 1
ATOM 6465 O O . ALA B 1 388 ? -15.852 21.625 14.922 1 87.38 388 ALA B O 1
ATOM 6466 N N . VAL B 1 389 ? -16.719 22.328 16.844 1 91.12 389 VAL B N 1
ATOM 6467 C CA . VAL B 1 389 ? -15.422 22.734 17.391 1 91.12 389 VAL B CA 1
ATOM 6468 C C . VAL B 1 389 ? -14.547 21.5 17.562 1 91.12 389 VAL B C 1
ATOM 6470 O O . VAL B 1 389 ? -13.352 21.516 17.25 1 91.12 389 VAL B O 1
ATOM 6473 N N . LEU B 1 390 ? -15.156 20.406 18.062 1 92.75 390 LEU B N 1
ATOM 6474 C CA . LEU B 1 390 ? -14.406 19.172 18.25 1 92.75 390 LEU B CA 1
ATOM 6475 C C . LEU B 1 390 ? -13.938 18.609 16.906 1 92.75 390 LEU B C 1
ATOM 6477 O O . LEU B 1 390 ? -12.836 18.062 16.812 1 92.75 390 LEU B O 1
ATOM 6481 N N . GLN B 1 391 ? -14.75 18.781 15.906 1 91.81 391 GLN B N 1
ATOM 6482 C CA . GLN B 1 391 ? -14.328 18.406 14.562 1 91.81 391 GLN B CA 1
ATOM 6483 C C . GLN B 1 391 ? -13.133 19.234 14.102 1 91.81 391 GLN B C 1
ATOM 6485 O O . GLN B 1 391 ? -12.211 18.719 13.461 1 91.81 391 GLN B O 1
ATOM 6490 N N . GLY B 1 392 ? -13.188 20.547 14.391 1 94.94 392 GLY B N 1
ATOM 6491 C CA . GLY B 1 392 ? -12.07 21.438 14.086 1 94.94 392 GLY B CA 1
ATOM 6492 C C . GLY B 1 392 ? -10.789 21.047 14.797 1 94.94 392 GLY B C 1
ATOM 6493 O O . GLY B 1 392 ? -9.703 21.125 14.227 1 94.94 392 GLY B O 1
ATOM 6494 N N . ILE B 1 393 ? -10.914 20.609 15.992 1 96.69 393 ILE B N 1
ATOM 6495 C CA . ILE B 1 393 ? -9.758 20.172 16.75 1 96.69 393 ILE B CA 1
ATOM 6496 C C . ILE B 1 393 ? -9.188 18.891 16.141 1 96.69 393 ILE B C 1
ATOM 6498 O O . ILE B 1 393 ? -7.973 18.766 15.961 1 96.69 393 ILE B O 1
ATOM 6502 N N . MET B 1 394 ? -9.984 17.969 15.758 1 96.75 394 MET B N 1
ATOM 6503 C CA . MET B 1 394 ? -9.539 16.688 15.234 1 96.75 394 MET B CA 1
ATOM 6504 C C . MET B 1 394 ? -8.93 16.844 13.844 1 96.75 394 MET B C 1
ATOM 6506 O O . MET B 1 394 ? -7.781 16.469 13.617 1 96.75 394 MET B O 1
ATOM 6510 N N . GLU B 1 395 ? -9.641 17.484 12.93 1 96.25 395 GLU B N 1
ATOM 6511 C CA . GLU B 1 395 ? -9.234 17.531 11.531 1 96.25 395 GLU B CA 1
ATOM 6512 C C . GLU B 1 395 ? -8.289 18.703 11.273 1 96.25 395 GLU B C 1
ATOM 6514 O O . GLU B 1 395 ? -7.492 18.672 10.336 1 96.25 395 GLU B O 1
ATOM 6519 N N . GLY B 1 396 ? -8.414 19.766 12.109 1 97.94 396 GLY B N 1
ATOM 6520 C CA . GLY B 1 396 ? -7.578 20.953 11.93 1 97.94 396 GLY B CA 1
ATOM 6521 C C . GLY B 1 396 ? -6.336 20.938 12.797 1 97.94 396 GLY B C 1
ATOM 6522 O O . GLY B 1 396 ? -5.223 20.766 12.297 1 97.94 396 GLY B O 1
ATOM 6523 N N . PHE B 1 397 ? -6.535 20.984 14.094 1 98.44 397 PHE B N 1
ATOM 6524 C CA . PHE B 1 397 ? -5.41 21.078 15.016 1 98.44 397 PHE B CA 1
ATOM 6525 C C . PHE B 1 397 ? -4.605 19.781 15.008 1 98.44 397 PHE B C 1
ATOM 6527 O O . PHE B 1 397 ? -3.418 19.781 14.672 1 98.44 397 PHE B O 1
ATOM 6534 N N . CYS B 1 398 ? -5.238 18.625 15.32 1 98.62 398 CYS B N 1
ATOM 6535 C CA . CYS B 1 398 ? -4.535 17.344 15.383 1 98.62 398 CYS B CA 1
ATOM 6536 C C . CYS B 1 398 ? -4.055 16.922 14 1 98.62 398 CYS B C 1
ATOM 6538 O O . CYS B 1 398 ? -2.951 16.391 13.859 1 98.62 398 CYS B O 1
ATOM 6540 N N . GLY B 1 399 ? -4.895 17.125 12.984 1 98.06 399 GLY B N 1
ATOM 6541 C CA . GLY B 1 399 ? -4.516 16.797 11.625 1 98.06 399 GLY B CA 1
ATOM 6542 C C . GLY B 1 399 ? -3.254 17.5 11.172 1 98.06 399 GLY B C 1
ATOM 6543 O O . GLY B 1 399 ? -2.451 16.938 10.422 1 98.06 399 GLY B O 1
ATOM 6544 N N . CYS B 1 400 ? -3.08 18.703 11.602 1 98.62 400 CYS B N 1
ATOM 6545 C CA . CYS B 1 400 ? -1.932 19.484 11.164 1 98.62 400 CYS B CA 1
ATOM 6546 C C . CYS B 1 400 ? -0.778 19.359 12.156 1 98.62 400 CYS B C 1
ATOM 6548 O O . CYS B 1 400 ? 0.366 19.672 11.82 1 98.62 400 CYS B O 1
ATOM 6550 N N . LEU B 1 401 ? -1.071 18.953 13.336 1 98.69 401 LEU B N 1
ATOM 6551 C CA . LEU B 1 401 ? -0.041 18.734 14.344 1 98.69 401 LEU B CA 1
ATOM 6552 C C . LEU B 1 401 ? 0.71 17.438 14.062 1 98.69 401 LEU B C 1
ATOM 6554 O O . LEU B 1 401 ? 1.92 17.344 14.289 1 98.69 401 LEU B O 1
ATOM 6558 N N . THR B 1 402 ? -0.025 16.422 13.625 1 98.75 402 THR B N 1
ATOM 6559 C CA . THR B 1 402 ? 0.57 15.125 13.336 1 98.75 402 THR B CA 1
ATOM 6560 C C . THR B 1 402 ? 0.848 14.977 11.844 1 98.75 402 THR B C 1
ATOM 6562 O O . THR B 1 402 ? 0.222 15.641 11.023 1 98.75 402 THR B O 1
ATOM 6565 N N . THR B 1 403 ? 1.794 14.211 11.484 1 98.5 403 THR B N 1
ATOM 6566 C CA . THR B 1 403 ? 2.16 14.094 10.07 1 98.5 403 THR B CA 1
ATOM 6567 C C . THR B 1 403 ? 2.691 12.695 9.773 1 98.5 403 THR B C 1
ATOM 6569 O O . THR B 1 403 ? 3.365 12.086 10.602 1 98.5 403 THR B O 1
ATOM 6572 N N . VAL B 1 404 ? 2.328 12.188 8.602 1 98.62 404 VAL B N 1
ATOM 6573 C CA . VAL B 1 404 ? 2.85 10.914 8.117 1 98.62 404 VAL B CA 1
ATOM 6574 C C . VAL B 1 404 ? 3.977 11.164 7.117 1 98.62 404 VAL B C 1
ATOM 6576 O O . VAL B 1 404 ? 4.926 10.383 7.035 1 98.62 404 VAL B O 1
ATOM 6579 N N . SER B 1 405 ? 3.881 12.234 6.34 1 98.31 405 SER B N 1
ATOM 6580 C CA . SER B 1 405 ? 4.867 12.5 5.297 1 98.31 405 SER B CA 1
ATOM 6581 C C . SER B 1 405 ? 6.266 12.648 5.887 1 98.31 405 SER B C 1
ATOM 6583 O O . SER B 1 405 ? 7.207 11.984 5.445 1 98.31 405 SER B O 1
ATOM 6585 N N . THR B 1 406 ? 6.406 13.516 6.965 1 97.44 406 THR B N 1
ATOM 6586 C CA . THR B 1 406 ? 7.699 13.68 7.617 1 97.44 406 THR B CA 1
ATOM 6587 C C . THR B 1 406 ? 8.125 12.383 8.312 1 97.44 406 THR B C 1
ATOM 6589 O O . THR B 1 406 ? 9.297 12.008 8.273 1 97.44 406 THR B O 1
ATOM 6592 N N . TRP B 1 407 ? 7.16 11.711 8.891 1 97.94 407 TRP B N 1
ATOM 6593 C CA . TRP B 1 407 ? 7.43 10.461 9.602 1 97.94 407 TRP B CA 1
ATOM 6594 C C . TRP B 1 407 ? 8.047 9.422 8.672 1 97.94 407 TRP B C 1
ATOM 6596 O O . TRP B 1 407 ? 9.07 8.82 8.992 1 97.94 407 TRP B O 1
ATOM 6606 N N . VAL B 1 408 ? 7.477 9.211 7.5 1 97.75 408 VAL B N 1
ATOM 6607 C CA . VAL B 1 408 ? 7.977 8.195 6.574 1 97.75 408 VAL B CA 1
ATOM 6608 C C . VAL B 1 408 ? 9.289 8.664 5.949 1 97.75 408 VAL B C 1
ATOM 6610 O O . VAL B 1 408 ? 10.164 7.855 5.648 1 97.75 408 VAL B O 1
ATOM 6613 N N . ALA B 1 409 ? 9.422 9.984 5.738 1 96.88 409 ALA B N 1
ATOM 6614 C CA . ALA B 1 409 ? 10.695 10.508 5.242 1 96.88 409 ALA B CA 1
ATOM 6615 C C . ALA B 1 409 ? 11.82 10.242 6.23 1 96.88 409 ALA B C 1
ATOM 6617 O O . ALA B 1 409 ? 12.93 9.891 5.832 1 96.88 409 ALA B O 1
ATOM 6618 N N . GLU B 1 410 ? 11.547 10.438 7.504 1 96.44 410 GLU B N 1
ATOM 6619 C CA . GLU B 1 410 ? 12.523 10.148 8.547 1 96.44 410 GLU B CA 1
ATOM 6620 C C . GLU B 1 410 ? 12.852 8.656 8.602 1 96.44 410 GLU B C 1
ATOM 6622 O O . GLU B 1 410 ? 14.008 8.273 8.781 1 96.44 410 GLU B O 1
ATOM 6627 N N . LEU B 1 411 ? 11.828 7.805 8.43 1 96.25 411 LEU B N 1
ATOM 6628 C CA . LEU B 1 411 ? 12.039 6.363 8.398 1 96.25 411 LEU B CA 1
ATOM 6629 C C . LEU B 1 411 ? 13 5.984 7.273 1 96.25 411 LEU B C 1
ATOM 6631 O O . LEU B 1 411 ? 13.883 5.145 7.465 1 96.25 411 LEU B O 1
ATOM 6635 N N . GLN B 1 412 ? 12.781 6.574 6.18 1 93.88 412 GLN B N 1
ATOM 6636 C CA . GLN B 1 412 ? 13.609 6.285 5.012 1 93.88 412 GLN B CA 1
ATOM 6637 C C . GLN B 1 412 ? 15.039 6.77 5.215 1 93.88 412 GLN B C 1
ATOM 6639 O O . GLN B 1 412 ? 15.984 6.18 4.684 1 93.88 412 GLN B O 1
ATOM 6644 N N . GLY B 1 413 ? 15.211 7.828 6.004 1 92.44 413 GLY B N 1
ATOM 6645 C CA . GLY B 1 413 ? 16.516 8.43 6.191 1 92.44 413 GLY B CA 1
ATOM 6646 C C . GLY B 1 413 ? 17.328 7.77 7.289 1 92.44 413 GLY B C 1
ATOM 6647 O O . GLY B 1 413 ? 18.562 7.875 7.312 1 92.44 413 GLY B O 1
ATOM 6648 N N . LEU B 1 414 ? 16.781 7.09 8.18 1 94.06 414 LEU B N 1
ATOM 6649 C CA . LEU B 1 414 ? 17.438 6.465 9.32 1 94.06 414 LEU B CA 1
ATOM 6650 C C . LEU B 1 414 ? 18.062 5.137 8.93 1 94.06 414 LEU B C 1
ATOM 6652 O O . LEU B 1 414 ? 17.688 4.535 7.922 1 94.06 414 LEU B O 1
ATOM 6656 N N . ARG B 1 415 ? 19 4.75 9.75 1 92.75 415 ARG B N 1
ATOM 6657 C CA . ARG B 1 415 ? 19.531 3.396 9.617 1 92.75 415 ARG B CA 1
ATOM 6658 C C . ARG B 1 415 ? 18.453 2.357 9.906 1 92.75 415 ARG B C 1
ATOM 6660 O O . ARG B 1 415 ? 17.516 2.621 10.672 1 92.75 415 ARG B O 1
ATOM 6667 N N . ARG B 1 416 ? 18.672 1.196 9.414 1 91.69 416 ARG B N 1
ATOM 6668 C CA . ARG B 1 416 ? 17.641 0.157 9.414 1 91.69 416 ARG B CA 1
ATOM 6669 C C . ARG B 1 416 ? 17.141 -0.118 10.828 1 91.69 416 ARG B C 1
ATOM 6671 O O . ARG B 1 416 ? 15.93 -0.053 11.086 1 91.69 416 ARG B O 1
ATOM 6678 N N . ARG B 1 417 ? 18.031 -0.422 11.75 1 92.75 417 ARG B N 1
ATOM 6679 C CA . ARG B 1 417 ? 17.625 -0.76 13.109 1 92.75 417 ARG B CA 1
ATOM 6680 C C . ARG B 1 417 ? 16.875 0.393 13.766 1 92.75 417 ARG B C 1
ATOM 6682 O O . ARG B 1 417 ? 15.828 0.185 14.383 1 92.75 417 ARG B O 1
ATOM 6689 N N . HIS B 1 418 ? 17.406 1.573 13.57 1 95.56 418 HIS B N 1
ATOM 6690 C CA . HIS B 1 418 ? 16.781 2.75 14.156 1 95.56 418 HIS B CA 1
ATOM 6691 C C . HIS B 1 418 ? 15.438 3.041 13.492 1 95.56 418 HIS B C 1
ATOM 6693 O O . HIS B 1 418 ? 14.492 3.484 14.156 1 95.56 418 HIS B O 1
ATOM 6699 N N . SER B 1 419 ? 15.43 2.795 12.203 1 96.25 419 SER B N 1
ATOM 6700 C CA . SER B 1 419 ? 14.195 3.02 11.461 1 96.25 419 SER B CA 1
ATOM 6701 C C . SER B 1 419 ? 13.078 2.113 11.969 1 96.25 419 SER B C 1
ATOM 6703 O O . SER B 1 419 ? 11.953 2.57 12.188 1 96.25 419 SER B O 1
ATOM 6705 N N . TRP B 1 420 ? 13.352 0.852 12.211 1 95.62 420 TRP B N 1
ATOM 6706 C CA . TRP B 1 420 ? 12.344 -0.102 12.672 1 95.62 420 TRP B CA 1
ATOM 6707 C C . TRP B 1 420 ? 11.898 0.218 14.094 1 95.62 420 TRP B C 1
ATOM 6709 O O . TRP B 1 420 ? 10.711 0.114 14.414 1 95.62 420 TRP B O 1
ATOM 6719 N N . ILE B 1 421 ? 12.828 0.592 14.93 1 96.88 421 ILE B N 1
ATOM 6720 C CA . ILE B 1 421 ? 12.5 0.932 16.312 1 96.88 421 ILE B CA 1
ATOM 6721 C C . ILE B 1 421 ? 11.625 2.186 16.344 1 96.88 421 ILE B C 1
ATOM 6723 O O . ILE B 1 421 ? 10.586 2.213 17 1 96.88 421 ILE B O 1
ATOM 6727 N N . TYR B 1 422 ? 12.039 3.201 15.578 1 97.44 422 TYR B N 1
ATOM 6728 C CA . TYR B 1 422 ? 11.312 4.461 15.5 1 97.44 422 TYR B CA 1
ATOM 6729 C C . TYR B 1 422 ? 9.914 4.25 14.945 1 97.44 422 TYR B C 1
ATOM 6731 O O . TYR B 1 422 ? 8.93 4.715 15.523 1 97.44 422 TYR B O 1
ATOM 6739 N N . GLY B 1 423 ? 9.844 3.494 13.844 1 97.81 423 GLY B N 1
ATOM 6740 C CA . GLY B 1 423 ? 8.555 3.238 13.211 1 97.81 423 GLY B CA 1
ATOM 6741 C C . GLY B 1 423 ? 7.621 2.422 14.086 1 97.81 423 GLY B C 1
ATOM 6742 O O . GLY B 1 423 ? 6.473 2.816 14.305 1 97.81 423 GLY B O 1
ATOM 6743 N N . ALA B 1 424 ? 8.062 1.356 14.664 1 97.31 424 ALA B N 1
ATOM 6744 C CA . ALA B 1 424 ? 7.246 0.458 15.477 1 97.31 424 ALA B CA 1
ATOM 6745 C C . ALA B 1 424 ? 6.816 1.132 16.766 1 97.31 424 ALA B C 1
ATOM 6747 O O . ALA B 1 424 ? 5.672 0.981 17.203 1 97.31 424 ALA B O 1
ATOM 6748 N N . SER B 1 425 ? 7.73 1.857 17.359 1 98.06 425 SER B N 1
ATOM 6749 C CA . SER B 1 425 ? 7.391 2.527 18.609 1 98.06 425 SER B CA 1
ATOM 6750 C C . SER B 1 425 ? 6.344 3.615 18.391 1 98.06 425 SER B C 1
ATOM 6752 O O . SER B 1 425 ? 5.445 3.797 19.219 1 98.06 425 SER B O 1
ATOM 6754 N N . SER B 1 426 ? 6.469 4.367 17.281 1 98.56 426 SER B N 1
ATOM 6755 C CA . SER B 1 426 ? 5.504 5.426 17 1 98.56 426 SER B CA 1
ATOM 6756 C C . SER B 1 426 ? 4.09 4.867 16.875 1 98.56 426 SER B C 1
ATOM 6758 O O . SER B 1 426 ? 3.16 5.379 17.5 1 98.56 426 SER B O 1
ATOM 6760 N N . VAL B 1 427 ? 3.979 3.783 16.141 1 98.5 427 VAL B N 1
ATOM 6761 C CA . VAL B 1 427 ? 2.66 3.209 15.898 1 98.5 427 VAL B CA 1
ATOM 6762 C C . VAL B 1 427 ? 2.148 2.531 17.172 1 98.5 427 VAL B C 1
ATOM 6764 O O . VAL B 1 427 ? 0.988 2.705 17.547 1 98.5 427 VAL B O 1
ATOM 6767 N N . ALA B 1 428 ? 2.98 1.793 17.875 1 98.25 428 ALA B N 1
ATOM 6768 C CA . ALA B 1 428 ? 2.586 1.038 19.062 1 98.25 428 ALA B CA 1
ATOM 6769 C C . ALA B 1 428 ? 2.135 1.973 20.188 1 98.25 428 ALA B C 1
ATOM 6771 O O . ALA B 1 428 ? 1.087 1.755 20.797 1 98.25 428 ALA B O 1
ATOM 6772 N N . VAL B 1 429 ? 2.926 2.975 20.422 1 98.62 429 VAL B N 1
ATOM 6773 C CA . VAL B 1 429 ? 2.613 3.898 21.5 1 98.62 429 VAL B CA 1
ATOM 6774 C C . VAL B 1 429 ? 1.346 4.684 21.172 1 98.62 429 VAL B C 1
ATOM 6776 O O . VAL B 1 429 ? 0.48 4.875 22.016 1 98.62 429 VAL B O 1
ATOM 6779 N N . ALA B 1 430 ? 1.231 5.133 19.938 1 98.81 430 ALA B N 1
ATOM 6780 C CA . ALA B 1 430 ? 0.049 5.887 19.531 1 98.81 430 ALA B CA 1
ATOM 6781 C C . ALA B 1 430 ? -1.211 5.035 19.641 1 98.81 430 ALA B C 1
ATOM 6783 O O . ALA B 1 430 ? -2.248 5.508 20.125 1 98.81 430 ALA B O 1
ATOM 6784 N N . LEU B 1 431 ? -1.115 3.797 19.156 1 98.44 431 LEU B N 1
ATOM 6785 C CA . LEU B 1 431 ? -2.256 2.893 19.25 1 98.44 431 LEU B CA 1
ATOM 6786 C C . LEU B 1 431 ? -2.613 2.617 20.719 1 98.44 431 LEU B C 1
ATOM 6788 O O . LEU B 1 431 ? -3.793 2.568 21.062 1 98.44 431 LEU B O 1
ATOM 6792 N N . ALA B 1 432 ? -1.628 2.391 21.562 1 98.38 432 ALA B N 1
ATOM 6793 C CA . ALA B 1 432 ? -1.858 2.174 22.984 1 98.38 432 ALA B CA 1
ATOM 6794 C C . ALA B 1 432 ? -2.602 3.354 23.609 1 98.38 432 ALA B C 1
ATOM 6796 O O . ALA B 1 432 ? -3.504 3.166 24.438 1 98.38 432 ALA B O 1
ATOM 6797 N N . LEU B 1 433 ? -2.201 4.551 23.219 1 98.44 433 LEU B N 1
ATOM 6798 C CA . LEU B 1 433 ? -2.875 5.746 23.719 1 98.44 433 LEU B CA 1
ATOM 6799 C C . LEU B 1 433 ? -4.359 5.723 23.359 1 98.44 433 LEU B C 1
ATOM 6801 O O . LEU B 1 433 ? -5.211 5.988 24.203 1 98.44 433 LEU B O 1
ATOM 6805 N N . LEU B 1 434 ? -4.66 5.383 22.109 1 98 434 LEU B N 1
ATOM 6806 C CA . LEU B 1 434 ? -6.055 5.398 21.688 1 98 434 LEU B CA 1
ATOM 6807 C C . LEU B 1 434 ? -6.828 4.25 22.328 1 98 434 LEU B C 1
ATOM 6809 O O . LEU B 1 434 ? -8.016 4.383 22.625 1 98 434 LEU B O 1
ATOM 6813 N N . VAL B 1 435 ? -6.188 3.084 22.531 1 96.88 435 VAL B N 1
ATOM 6814 C CA . VAL B 1 435 ? -6.84 1.966 23.203 1 96.88 435 VAL B CA 1
ATOM 6815 C C . VAL B 1 435 ? -7.238 2.379 24.609 1 96.88 435 VAL B C 1
ATOM 6817 O O . VAL B 1 435 ? -8.336 2.061 25.078 1 96.88 435 VAL B O 1
ATOM 6820 N N . VAL B 1 436 ? -6.41 3.107 25.266 1 97.19 436 VAL B N 1
ATOM 6821 C CA . VAL B 1 436 ? -6.688 3.545 26.625 1 97.19 436 VAL B CA 1
ATOM 6822 C C . VAL B 1 436 ? -7.777 4.617 26.625 1 97.19 436 VAL B C 1
ATOM 6824 O O . VAL B 1 436 ? -8.734 4.543 27.391 1 97.19 436 VAL B O 1
ATOM 6827 N N . ILE B 1 437 ? -7.676 5.605 25.703 1 96.56 437 ILE B N 1
ATOM 6828 C CA . ILE B 1 437 ? -8.578 6.75 25.703 1 96.56 437 ILE B CA 1
ATOM 6829 C C . ILE B 1 437 ? -9.922 6.352 25.094 1 96.56 437 ILE B C 1
ATOM 6831 O O . ILE B 1 437 ? -10.953 6.359 25.766 1 96.56 437 ILE B O 1
ATOM 6835 N N . MET B 1 438 ? -9.898 5.934 23.875 1 94.88 438 MET B N 1
ATOM 6836 C CA . MET B 1 438 ? -11.125 5.621 23.156 1 94.88 438 MET B CA 1
ATOM 6837 C C . MET B 1 438 ? -11.672 4.258 23.578 1 94.88 438 MET B C 1
ATOM 6839 O O . MET B 1 438 ? -12.883 4.039 23.578 1 94.88 438 MET B O 1
ATOM 6843 N N . GLY B 1 439 ? -10.773 3.314 23.844 1 93.44 439 GLY B N 1
ATOM 6844 C CA . GLY B 1 439 ? -11.211 1.998 24.297 1 93.44 439 GLY B CA 1
ATOM 6845 C C . GLY B 1 439 ? -11.977 2.029 25.594 1 93.44 439 GLY B C 1
ATOM 6846 O O . GLY B 1 439 ? -12.961 1.304 25.766 1 93.44 439 GLY B O 1
ATOM 6847 N N . SER B 1 440 ? -11.578 2.891 26.5 1 91.88 440 SER B N 1
ATOM 6848 C CA . SER B 1 440 ? -12.266 3.004 27.781 1 91.88 440 SER B CA 1
ATOM 6849 C C . SER B 1 440 ? -13.719 3.422 27.594 1 91.88 440 SER B C 1
ATOM 6851 O O . SER B 1 440 ? -14.617 2.846 28.219 1 91.88 440 SER B O 1
ATOM 6853 N N . MET B 1 441 ? -13.977 4.293 26.75 1 86.81 441 MET B N 1
ATOM 6854 C CA . MET B 1 441 ? -15.344 4.742 26.5 1 86.81 441 MET B CA 1
ATOM 6855 C C . MET B 1 441 ? -16.094 3.748 25.625 1 86.81 441 MET B C 1
ATOM 6857 O O . MET B 1 441 ? -17.234 3.385 25.922 1 86.81 441 MET B O 1
ATOM 6861 N N . GLY B 1 442 ? -15.492 3.291 24.578 1 84.94 442 GLY B N 1
ATOM 6862 C CA . GLY B 1 442 ? -16.125 2.391 23.625 1 84.94 442 GLY B CA 1
ATOM 6863 C C . GLY B 1 442 ? -16.578 1.086 24.25 1 84.94 442 GLY B C 1
ATOM 6864 O O . GLY B 1 442 ? -17.656 0.569 23.906 1 84.94 442 GLY B O 1
ATOM 6865 N N . TRP B 1 443 ? -15.859 0.572 25.109 1 86.38 443 TRP B N 1
ATOM 6866 C CA . TRP B 1 443 ? -16.156 -0.744 25.672 1 86.38 443 TRP B CA 1
ATOM 6867 C C . TRP B 1 443 ? -17.016 -0.625 26.922 1 86.38 443 TRP B C 1
ATOM 6869 O O . TRP B 1 443 ? -17.516 -1.628 27.438 1 86.38 443 TRP B O 1
ATOM 6879 N N . THR B 1 444 ? -17.297 0.578 27.406 1 84.81 444 THR B N 1
ATOM 6880 C CA . THR B 1 444 ? -18.156 0.774 28.562 1 84.81 444 THR B CA 1
ATOM 6881 C C . THR B 1 444 ? -19.5 1.387 28.141 1 84.81 444 THR B C 1
ATOM 6883 O O . THR B 1 444 ? -20.531 0.711 28.156 1 84.81 444 THR B O 1
ATOM 6886 N N . VAL B 1 445 ? -19.453 2.635 27.562 1 81.75 445 VAL B N 1
ATOM 6887 C CA . VAL B 1 445 ? -20.656 3.385 27.25 1 81.75 445 VAL B CA 1
ATOM 6888 C C . VAL B 1 445 ? -21 3.213 25.781 1 81.75 445 VAL B C 1
ATOM 6890 O O . VAL B 1 445 ? -22.188 3.211 25.406 1 81.75 445 VAL B O 1
ATOM 6893 N N . GLY B 1 446 ? -20 2.984 24.938 1 80.69 446 GLY B N 1
ATOM 6894 C CA . GLY B 1 446 ? -20.234 2.914 23.516 1 80.69 446 GLY B CA 1
ATOM 6895 C C . GLY B 1 446 ? -20.172 4.27 22.828 1 80.69 446 GLY B C 1
ATOM 6896 O O . GLY B 1 446 ? -20.094 5.305 23.5 1 80.69 446 GLY B O 1
ATOM 6897 N N . PHE B 1 447 ? -20.141 4.316 21.5 1 82.19 447 PHE B N 1
ATOM 6898 C CA . PHE B 1 447 ? -20.062 5.551 20.734 1 82.19 447 PHE B CA 1
ATOM 6899 C C . PHE B 1 447 ? -21.438 5.914 20.156 1 82.19 447 PHE B C 1
ATOM 6901 O O . PHE B 1 447 ? -22.172 5.047 19.688 1 82.19 447 PHE B O 1
ATOM 6908 N N . VAL B 1 448 ? -21.734 7.184 20.25 1 78 448 VAL B N 1
ATOM 6909 C CA . VAL B 1 448 ? -22.969 7.691 19.656 1 78 448 VAL B CA 1
ATOM 6910 C C . VAL B 1 448 ? -22.625 8.562 18.438 1 78 448 VAL B C 1
ATOM 6912 O O . VAL B 1 448 ? -21.516 9.086 18.328 1 78 448 VAL B O 1
ATOM 6915 N N . SER B 1 449 ? -23.578 8.641 17.453 1 78.94 449 SER B N 1
ATOM 6916 C CA . SER B 1 449 ? -23.375 9.5 16.281 1 78.94 449 SER B CA 1
ATOM 6917 C C . SER B 1 449 ? -23.25 10.961 16.703 1 78.94 449 SER B C 1
ATOM 6919 O O . SER B 1 449 ? -23.953 11.43 17.594 1 78.94 449 SER B O 1
ATOM 6921 N N . PRO B 1 450 ? -22.312 11.656 16.109 1 77.75 450 PRO B N 1
ATOM 6922 C CA . PRO B 1 450 ? -22.109 13.062 16.469 1 77.75 450 PRO B CA 1
ATOM 6923 C C . PRO B 1 450 ? -23.344 13.93 16.203 1 77.75 450 PRO B C 1
ATOM 6925 O O . PRO B 1 450 ? -24.047 13.703 15.227 1 77.75 450 PRO B O 1
ATOM 6928 N N . ALA B 1 451 ? -23.562 14.906 17.016 1 72.25 451 ALA B N 1
ATOM 6929 C CA . ALA B 1 451 ? -24.719 15.781 16.938 1 72.25 451 ALA B CA 1
ATOM 6930 C C . ALA B 1 451 ? -24.672 16.641 15.672 1 72.25 451 ALA B C 1
ATOM 6932 O O . ALA B 1 451 ? -25.719 17.078 15.18 1 72.25 451 ALA B O 1
ATOM 6933 N N . CYS B 1 452 ? -23.5 16.891 15.203 1 69.25 452 CYS B N 1
ATOM 6934 C CA . CYS B 1 452 ? -23.359 17.766 14.055 1 69.25 452 CYS B CA 1
ATOM 6935 C C . CYS B 1 452 ? -23.359 16.984 12.75 1 69.25 452 CYS B C 1
ATOM 6937 O O . CYS B 1 452 ? -23.266 17.562 11.672 1 69.25 452 CYS B O 1
ATOM 6939 N N . SER B 1 453 ? -23.484 15.609 12.75 1 66.06 453 SER B N 1
ATOM 6940 C CA . SER B 1 453 ? -23.469 14.836 11.516 1 66.06 453 SER B CA 1
ATOM 6941 C C . SER B 1 453 ? -24.828 14.797 10.852 1 66.06 453 SER B C 1
ATOM 6943 O O . SER B 1 453 ? -25.859 14.922 11.523 1 66.06 453 SER B O 1
#

Radius of gyration: 33.97 Å; Cα contacts (8 Å, |Δi|>4): 1421; chains: 2; bounding box: 83×98×153 Å

Organism: NCBI:txid1442368

Nearest PDB structures (foldseek):
  6w4s-assembly1_F  TM=2.015E-01  e=2.348E-01  Homo sapiens
  6wbv-assembly1_A  TM=2.068E-01  e=2.166E-01  Homo sapiens
  7ckr-assembly1_A  TM=1.810E-01  e=6.441E-01  Homo sapiens
  5aym-assembly1_A  TM=1.963E-01  e=7.881E-01  Bdellovibrio bacteriovorus HD100
  8bvs-assembly1_A  TM=1.954E-01  e=1.565E+00  Rattus norvegicus